Protein AF-A0A7J6U771-F1 (afdb_monomer_lite)

Structure (mmCIF, N/CA/C/O backbone):
data_AF-A0A7J6U771-F1
#
_entry.id   AF-A0A7J6U771-F1
#
loop_
_atom_site.group_PDB
_atom_site.id
_atom_site.type_symbol
_atom_site.label_atom_id
_atom_site.label_alt_id
_atom_site.label_comp_id
_atom_site.label_asym_id
_atom_site.label_entity_id
_atom_site.label_seq_id
_atom_site.pdbx_PDB_ins_code
_atom_site.Cartn_x
_atom_site.Cartn_y
_atom_site.Cartn_z
_atom_site.occupancy
_atom_site.B_iso_or_equiv
_atom_site.auth_seq_id
_atom_site.auth_comp_id
_atom_site.auth_asym_id
_atom_site.auth_atom_id
_atom_site.pdbx_PDB_model_num
ATOM 1 N N . MET A 1 1 ? 4.564 10.913 -24.031 1.00 47.53 1 MET A N 1
ATOM 2 C CA . MET A 1 1 ? 4.538 11.049 -25.507 1.00 47.53 1 MET A CA 1
ATOM 3 C C . MET A 1 1 ? 5.646 11.967 -26.027 1.00 47.53 1 MET A C 1
ATOM 5 O O . MET A 1 1 ? 6.491 11.466 -26.749 1.00 47.53 1 MET A O 1
ATOM 9 N N . LEU A 1 2 ? 5.704 13.256 -25.652 1.00 47.81 2 LEU A N 1
ATOM 10 C CA . LEU A 1 2 ? 6.760 14.177 -26.121 1.00 47.81 2 LEU A CA 1
ATOM 11 C C . LEU A 1 2 ? 8.182 13.681 -25.788 1.00 47.81 2 LEU A C 1
ATOM 13 O O . LEU A 1 2 ? 9.035 13.661 -26.665 1.00 47.81 2 LEU A O 1
ATOM 17 N N . ALA A 1 3 ? 8.406 13.203 -24.558 1.00 48.59 3 ALA A N 1
ATOM 18 C CA . ALA A 1 3 ? 9.681 12.612 -24.143 1.00 48.59 3 ALA A CA 1
ATOM 19 C C . ALA A 1 3 ? 10.084 11.409 -25.014 1.00 48.59 3 ALA A C 1
ATOM 21 O O . ALA A 1 3 ? 11.188 11.381 -25.531 1.00 48.59 3 ALA A O 1
ATOM 22 N N . SER A 1 4 ? 9.160 10.480 -25.278 1.00 54.22 4 SER A N 1
ATOM 23 C CA . SER A 1 4 ? 9.414 9.299 -26.117 1.00 54.22 4 SER A CA 1
ATOM 24 C C . SER A 1 4 ? 9.714 9.652 -27.579 1.00 54.22 4 SER A C 1
ATOM 26 O O . SER A 1 4 ? 10.495 8.973 -28.235 1.00 54.22 4 SER A O 1
ATOM 28 N N . VAL A 1 5 ? 9.108 10.724 -28.106 1.00 68.00 5 VAL A N 1
ATOM 29 C CA . VAL A 1 5 ? 9.423 11.234 -29.450 1.00 68.00 5 VAL A CA 1
ATOM 30 C C . VAL A 1 5 ? 10.810 11.872 -29.471 1.00 68.00 5 VAL A C 1
ATOM 32 O O . VAL A 1 5 ? 11.568 11.634 -30.406 1.00 68.00 5 VAL A O 1
ATOM 35 N N . LEU A 1 6 ? 11.164 12.649 -28.444 1.00 67.50 6 LEU A N 1
ATOM 36 C CA . LEU A 1 6 ? 12.495 13.244 -28.316 1.00 67.50 6 LEU A CA 1
ATOM 37 C C . LEU A 1 6 ? 13.580 12.177 -28.138 1.00 67.50 6 LEU A C 1
ATOM 39 O O . LEU A 1 6 ? 14.604 12.265 -28.806 1.00 67.50 6 LEU A O 1
ATOM 43 N N . GLU A 1 7 ? 13.334 11.149 -27.324 1.00 66.81 7 GLU A N 1
ATOM 44 C CA . GLU A 1 7 ? 14.207 9.978 -27.187 1.00 66.81 7 GLU A CA 1
ATOM 45 C C . GLU A 1 7 ? 14.376 9.258 -28.521 1.00 66.81 7 GLU A C 1
ATOM 47 O O . GLU A 1 7 ? 15.504 9.020 -28.931 1.00 66.81 7 GLU A O 1
ATOM 52 N N . MET A 1 8 ? 13.287 8.980 -29.243 1.00 74.31 8 MET A N 1
ATOM 53 C CA . MET A 1 8 ? 13.356 8.342 -30.560 1.00 74.31 8 MET A CA 1
ATOM 54 C C . MET A 1 8 ? 14.174 9.179 -31.554 1.00 74.31 8 MET A C 1
ATOM 56 O O . MET A 1 8 ? 15.039 8.645 -32.244 1.00 74.31 8 MET A O 1
ATOM 60 N N . VAL A 1 9 ? 13.926 10.490 -31.637 1.00 74.06 9 VAL A N 1
ATOM 61 C CA . VAL A 1 9 ? 14.659 11.392 -32.542 1.00 74.06 9 VAL A CA 1
ATOM 62 C C . VAL A 1 9 ? 16.138 11.459 -32.166 1.00 74.06 9 VAL A C 1
ATOM 64 O O . VAL A 1 9 ? 17.001 11.397 -33.042 1.00 74.06 9 VAL A O 1
ATOM 67 N N . PHE A 1 10 ? 16.434 11.565 -30.874 1.00 77.81 10 PHE A N 1
ATOM 68 C CA . PHE A 1 10 ? 17.795 11.613 -30.363 1.00 77.81 10 PHE A CA 1
ATOM 69 C C . PHE A 1 10 ? 18.539 10.294 -30.592 1.00 77.81 10 PHE A C 1
ATOM 71 O O . PHE A 1 10 ? 19.677 10.307 -31.048 1.00 77.81 10 PHE A O 1
ATOM 78 N N . ASP A 1 11 ? 17.895 9.160 -30.346 1.00 73.62 11 ASP A N 1
ATOM 79 C CA . ASP A 1 11 ? 18.466 7.827 -30.522 1.00 73.62 11 ASP A CA 1
ATOM 80 C C . ASP A 1 11 ? 18.724 7.510 -32.008 1.00 73.62 11 ASP A C 1
ATOM 82 O O . ASP A 1 11 ? 19.785 6.996 -32.380 1.00 73.62 11 ASP A O 1
ATOM 86 N N . VAL A 1 12 ? 17.815 7.925 -32.897 1.00 76.12 12 VAL A N 1
ATOM 87 C CA . VAL A 1 12 ? 18.038 7.895 -34.352 1.00 76.12 12 VAL A CA 1
ATOM 88 C C . VAL A 1 12 ? 19.215 8.795 -34.741 1.00 76.12 12 VAL A C 1
ATOM 90 O O . VAL A 1 12 ? 20.077 8.374 -35.513 1.00 76.12 12 VAL A O 1
ATOM 93 N N . TRP A 1 13 ? 19.306 10.008 -34.190 1.00 80.75 13 TRP A N 1
ATOM 94 C CA . TRP A 1 13 ? 20.427 10.916 -34.448 1.00 80.75 13 TRP A CA 1
ATOM 95 C C . TRP A 1 13 ? 21.768 10.352 -33.952 1.00 80.75 13 TRP A C 1
ATOM 97 O O . TRP A 1 13 ? 22.744 10.356 -34.703 1.00 80.75 13 TRP A O 1
ATOM 107 N N . MET A 1 14 ? 21.813 9.801 -32.737 1.00 79.06 14 MET A N 1
ATOM 108 C CA . MET A 1 14 ? 22.986 9.138 -32.158 1.00 79.06 14 MET A CA 1
ATOM 109 C C . MET A 1 14 ? 23.446 7.974 -33.032 1.00 79.06 14 MET A C 1
ATOM 111 O O . MET A 1 14 ? 24.633 7.864 -33.357 1.00 79.06 14 MET A O 1
ATOM 115 N N . THR A 1 15 ? 22.501 7.145 -33.478 1.00 74.62 15 THR A N 1
ATOM 116 C CA . THR A 1 15 ? 22.772 6.032 -34.391 1.00 74.62 15 THR A CA 1
ATOM 117 C C . THR A 1 15 ? 23.368 6.539 -35.707 1.00 74.62 15 THR A C 1
ATOM 119 O O . THR A 1 15 ? 24.408 6.051 -36.138 1.00 74.62 15 THR A O 1
ATOM 122 N N . LEU A 1 16 ? 22.778 7.574 -36.310 1.00 72.75 16 LEU A N 1
ATOM 123 C CA . LEU A 1 16 ? 23.188 8.089 -37.621 1.00 72.75 16 LEU A CA 1
ATOM 124 C C . LEU A 1 16 ? 24.474 8.926 -37.617 1.00 72.75 16 LEU A C 1
ATOM 126 O O . LEU A 1 16 ? 25.124 9.036 -38.656 1.00 72.75 16 LEU A O 1
ATOM 130 N N . LYS A 1 17 ? 24.812 9.599 -36.512 1.00 76.00 17 LYS A N 1
ATOM 131 C CA . LYS A 1 17 ? 25.887 10.613 -36.492 1.00 76.00 17 LYS A CA 1
ATOM 132 C C . LYS A 1 17 ? 27.037 10.297 -35.549 1.00 76.00 17 LYS A C 1
ATOM 134 O O . LYS A 1 17 ? 28.166 10.710 -35.817 1.00 76.00 17 LYS A O 1
ATOM 139 N N . VAL A 1 18 ? 26.779 9.565 -34.470 1.00 81.00 18 VAL A N 1
ATOM 140 C CA . VAL A 1 18 ? 27.759 9.365 -33.397 1.00 81.00 18 VAL A CA 1
ATOM 141 C C . VAL A 1 18 ? 28.309 7.944 -33.416 1.00 81.00 18 VAL A C 1
ATOM 143 O O . VAL A 1 18 ? 29.523 7.758 -33.481 1.00 81.00 18 VAL A O 1
ATOM 146 N N . THR A 1 19 ? 27.442 6.931 -33.436 1.00 84.62 19 THR A N 1
ATOM 147 C CA . THR A 1 19 ? 27.876 5.530 -33.282 1.00 84.62 19 THR A CA 1
ATOM 148 C C . THR A 1 19 ? 28.783 5.036 -34.417 1.00 84.62 19 THR A C 1
ATOM 150 O O . THR A 1 19 ? 29.757 4.336 -34.135 1.00 84.62 19 THR A O 1
ATOM 153 N N . GLY A 1 20 ? 28.537 5.444 -35.669 1.00 84.38 20 GLY A N 1
ATOM 154 C CA . GLY A 1 20 ? 29.403 5.117 -36.810 1.00 84.38 20 GLY A CA 1
ATOM 155 C C . GLY A 1 20 ? 30.788 5.747 -36.722 1.00 84.38 20 GLY A C 1
ATOM 156 O O . GLY A 1 20 ? 31.794 5.073 -36.951 1.00 84.38 20 GLY A O 1
ATOM 157 N N . SER A 1 21 ? 30.855 7.002 -36.276 1.00 86.12 21 SER A N 1
ATOM 158 C CA . SER A 1 21 ? 32.113 7.714 -36.032 1.00 86.12 21 SER A CA 1
ATOM 159 C C . SER A 1 21 ? 32.934 7.050 -34.923 1.00 86.12 21 SER A C 1
ATOM 161 O O . SER A 1 21 ? 34.141 6.871 -35.076 1.00 86.12 21 SER A O 1
ATOM 163 N N . ILE A 1 22 ? 32.284 6.615 -33.834 1.00 87.75 22 ILE A N 1
ATOM 164 C CA . ILE A 1 22 ? 32.947 5.872 -32.749 1.00 87.75 22 ILE A CA 1
ATOM 165 C C . ILE A 1 22 ? 33.477 4.535 -33.272 1.00 87.75 22 ILE A C 1
ATOM 167 O O . ILE A 1 22 ? 34.628 4.188 -33.007 1.00 87.75 22 ILE A O 1
ATOM 171 N N . PHE A 1 23 ? 32.685 3.792 -34.052 1.00 89.19 23 PHE A N 1
ATOM 172 C CA . PHE A 1 23 ? 33.132 2.520 -34.621 1.00 89.19 23 PHE A CA 1
ATOM 173 C C . PHE A 1 23 ? 34.325 2.694 -35.576 1.00 89.19 23 PHE A C 1
ATOM 175 O O . PHE A 1 23 ? 35.266 1.895 -35.544 1.00 89.19 23 PHE A O 1
ATOM 182 N N . ALA A 1 24 ? 34.332 3.751 -36.394 1.00 87.38 24 ALA A N 1
ATOM 183 C CA . ALA A 1 24 ? 35.471 4.099 -37.242 1.00 87.38 24 ALA A CA 1
ATOM 184 C C . ALA A 1 24 ? 36.721 4.424 -36.405 1.00 87.38 24 ALA A C 1
ATOM 186 O O . ALA A 1 24 ? 37.797 3.884 -36.663 1.00 87.38 24 ALA A O 1
ATOM 187 N N . TRP A 1 25 ? 36.559 5.228 -35.352 1.00 90.62 25 TRP A N 1
ATOM 188 C CA . TRP A 1 25 ? 37.626 5.592 -34.417 1.00 90.62 25 TRP A CA 1
ATOM 189 C C . TRP A 1 25 ? 38.214 4.387 -33.669 1.00 90.62 25 TRP A C 1
ATOM 191 O O . TRP A 1 25 ? 39.421 4.335 -33.449 1.00 90.62 25 TRP A O 1
ATOM 201 N N . THR A 1 26 ? 37.428 3.349 -33.353 1.00 91.50 26 THR A N 1
ATOM 202 C CA . THR A 1 26 ? 38.000 2.130 -32.739 1.00 91.50 26 THR A CA 1
ATOM 203 C C . THR A 1 26 ? 39.090 1.485 -33.606 1.00 91.50 26 THR A C 1
ATOM 205 O O . THR A 1 26 ? 40.045 0.921 -33.072 1.00 91.50 26 THR A O 1
ATOM 208 N N . GLY A 1 27 ? 38.999 1.621 -34.935 1.00 86.00 27 GLY A N 1
ATOM 209 C CA . GLY A 1 27 ? 40.005 1.132 -35.881 1.00 86.00 27 GLY A CA 1
ATOM 210 C C . GLY A 1 27 ? 41.305 1.944 -35.902 1.00 86.00 27 GLY A C 1
ATOM 211 O O . GLY A 1 27 ? 42.269 1.506 -36.519 1.00 86.00 27 GLY A O 1
ATOM 212 N N . THR A 1 28 ? 41.360 3.107 -35.240 1.00 88.06 28 THR A N 1
ATOM 213 C CA . THR A 1 28 ? 42.609 3.870 -35.062 1.00 88.06 28 THR A CA 1
ATOM 214 C C . THR A 1 28 ? 43.352 3.496 -33.780 1.00 88.06 28 THR A C 1
ATOM 216 O O . THR A 1 28 ? 44.523 3.829 -33.639 1.00 88.06 28 THR A O 1
ATOM 219 N N . ILE A 1 29 ? 42.678 2.829 -32.835 1.00 88.75 29 ILE A N 1
ATOM 220 C CA . ILE A 1 29 ? 43.238 2.440 -31.527 1.00 88.75 29 ILE A CA 1
ATOM 221 C C . ILE A 1 29 ? 43.629 0.968 -31.505 1.00 88.75 29 ILE A C 1
ATOM 223 O O . ILE A 1 29 ? 44.651 0.599 -30.930 1.00 88.75 29 ILE A O 1
ATOM 227 N N . VAL A 1 30 ? 42.818 0.126 -32.136 1.00 90.06 30 VAL A N 1
ATOM 228 C CA . VAL A 1 30 ? 43.091 -1.299 -32.321 1.00 90.06 30 VAL A CA 1
ATOM 229 C C . VAL A 1 30 ? 43.279 -1.569 -33.808 1.00 90.06 30 VAL A C 1
ATOM 231 O O . VAL A 1 30 ? 42.817 -0.785 -34.632 1.00 90.06 30 VAL A O 1
ATOM 234 N N . SER A 1 31 ? 43.933 -2.680 -34.165 1.00 89.19 31 SER A N 1
ATOM 235 C CA . SER A 1 31 ? 44.110 -3.055 -35.575 1.00 89.19 31 SER A CA 1
ATOM 236 C C . SER A 1 31 ? 42.776 -2.973 -36.341 1.00 89.19 31 SER A C 1
ATOM 238 O O . SER A 1 31 ? 41.794 -3.571 -35.881 1.00 89.19 31 SER A O 1
ATOM 240 N N . PRO A 1 32 ? 42.723 -2.296 -37.509 1.00 84.69 32 PRO A N 1
ATOM 241 C CA . PRO A 1 32 ? 41.524 -2.214 -38.343 1.00 84.69 32 PRO A CA 1
ATOM 242 C C . PRO A 1 32 ? 40.924 -3.580 -38.699 1.00 84.69 32 PRO A C 1
ATOM 244 O O . PRO A 1 32 ? 39.714 -3.682 -38.896 1.00 84.69 32 PRO A O 1
ATOM 247 N N . GLU A 1 33 ? 41.754 -4.624 -38.741 1.00 87.44 33 GLU A N 1
ATOM 248 C CA . GLU A 1 33 ? 41.370 -6.007 -39.049 1.00 87.44 33 GLU A CA 1
ATOM 249 C C . GLU A 1 33 ? 40.743 -6.741 -37.850 1.00 87.44 33 GLU A C 1
ATOM 251 O O . GLU A 1 33 ? 40.020 -7.720 -38.026 1.00 87.44 33 GLU A O 1
ATOM 256 N N . ASN A 1 34 ? 40.973 -6.277 -36.616 1.00 90.94 34 ASN A N 1
ATOM 257 C CA . ASN A 1 34 ? 40.498 -6.950 -35.406 1.00 90.94 34 ASN A CA 1
ATOM 258 C C . ASN A 1 34 ? 39.053 -6.551 -35.065 1.00 90.94 34 ASN A C 1
ATOM 260 O O . ASN A 1 34 ? 38.802 -5.735 -34.175 1.00 90.94 34 ASN A O 1
ATOM 264 N N . GLU A 1 35 ? 38.093 -7.153 -35.771 1.00 92.62 35 GLU A N 1
ATOM 265 C CA . GLU A 1 35 ? 36.656 -6.923 -35.567 1.00 92.62 35 GLU A CA 1
ATOM 266 C C . GLU A 1 35 ? 36.218 -7.126 -34.110 1.00 92.62 35 GLU A C 1
ATOM 268 O O . GLU A 1 35 ? 35.447 -6.323 -33.581 1.00 92.62 35 GLU A O 1
ATOM 273 N N . TYR A 1 36 ? 36.717 -8.175 -33.452 1.00 94.00 36 TYR A N 1
ATOM 274 C CA . TYR A 1 36 ? 36.312 -8.545 -32.096 1.00 94.00 36 TYR A CA 1
ATOM 275 C C . TYR A 1 36 ? 36.585 -7.416 -31.101 1.00 94.00 36 TYR A C 1
ATOM 277 O O . TYR A 1 36 ? 35.671 -6.951 -30.422 1.00 94.00 36 TYR A O 1
ATOM 285 N N . MET A 1 37 ? 37.830 -6.935 -31.046 1.00 92.44 37 MET A N 1
ATOM 286 C CA . MET A 1 37 ? 38.219 -5.884 -30.101 1.00 92.44 37 MET A CA 1
ATOM 287 C C . MET A 1 37 ? 37.587 -4.537 -30.445 1.00 92.44 37 MET A C 1
ATOM 289 O O . MET A 1 37 ? 37.142 -3.829 -29.544 1.00 92.44 37 MET A O 1
ATOM 293 N N . ARG A 1 38 ? 37.481 -4.206 -31.739 1.00 92.81 38 ARG A N 1
ATOM 294 C CA . ARG A 1 38 ? 36.775 -3.000 -32.194 1.00 92.81 38 ARG A CA 1
ATOM 295 C C . ARG A 1 38 ? 35.324 -2.995 -31.717 1.00 92.81 38 ARG A C 1
ATOM 297 O O . ARG A 1 38 ? 34.860 -2.001 -31.169 1.00 92.81 38 ARG A O 1
ATOM 304 N N . THR A 1 39 ? 34.640 -4.127 -31.862 1.00 92.56 39 THR A N 1
ATOM 305 C CA . THR A 1 39 ? 33.236 -4.287 -31.470 1.00 92.56 39 THR A CA 1
ATOM 306 C C . THR A 1 39 ? 33.047 -4.231 -29.955 1.00 92.56 39 THR A C 1
ATOM 308 O O . THR A 1 39 ? 32.133 -3.558 -29.492 1.00 92.56 39 THR A O 1
ATOM 311 N N . ILE A 1 40 ? 33.918 -4.876 -29.172 1.00 94.19 40 ILE A N 1
ATOM 312 C CA . ILE A 1 40 ? 33.865 -4.826 -27.700 1.00 94.19 40 ILE A CA 1
ATOM 313 C C . ILE A 1 40 ? 34.034 -3.387 -27.199 1.00 94.19 40 ILE A C 1
ATOM 315 O O . ILE A 1 40 ? 33.214 -2.914 -26.415 1.00 94.19 40 ILE A O 1
ATOM 319 N N . ILE A 1 41 ? 35.066 -2.677 -27.669 1.00 93.06 41 ILE A N 1
ATOM 320 C CA . ILE A 1 41 ? 35.315 -1.283 -27.272 1.00 93.06 41 ILE A CA 1
ATOM 321 C C . ILE A 1 41 ? 34.143 -0.396 -27.691 1.00 93.06 41 ILE A C 1
ATOM 323 O O . ILE A 1 41 ? 33.704 0.451 -26.917 1.00 93.06 41 ILE A O 1
ATOM 327 N N . TRP A 1 42 ? 33.613 -0.608 -28.896 1.00 91.94 42 TRP A N 1
ATOM 328 C CA . TRP A 1 42 ? 32.457 0.126 -29.393 1.00 91.94 42 TRP A CA 1
ATOM 329 C C . TRP A 1 42 ? 31.208 -0.084 -28.526 1.00 91.94 42 TRP A C 1
ATOM 331 O O . TRP A 1 42 ? 30.564 0.901 -28.174 1.00 91.94 42 TRP A O 1
ATOM 341 N N . PHE A 1 43 ? 30.905 -1.320 -28.112 1.00 91.44 43 PHE A N 1
ATOM 342 C CA . PHE A 1 43 ? 29.794 -1.598 -27.194 1.00 91.44 43 PHE A CA 1
ATOM 343 C C . PHE A 1 43 ? 29.993 -0.956 -25.823 1.00 91.44 43 PHE A C 1
ATOM 345 O O . PHE A 1 43 ? 29.067 -0.325 -25.324 1.00 91.44 43 PHE A O 1
ATOM 352 N N . ILE A 1 44 ? 31.185 -1.077 -25.230 1.00 91.38 44 ILE A N 1
ATOM 353 C CA . ILE A 1 44 ? 31.473 -0.503 -23.906 1.00 91.38 44 ILE A CA 1
ATOM 354 C C . ILE A 1 44 ? 31.342 1.023 -23.946 1.00 91.38 44 ILE A C 1
ATOM 356 O O . ILE A 1 44 ? 30.669 1.607 -23.105 1.00 91.38 44 ILE A O 1
ATOM 360 N N . LEU A 1 45 ? 31.927 1.685 -24.947 1.00 90.62 45 LEU A N 1
ATOM 361 C CA . LEU A 1 45 ? 31.807 3.139 -25.086 1.00 90.62 45 LEU A CA 1
ATOM 362 C C . LEU A 1 45 ? 30.373 3.573 -25.382 1.00 90.62 45 LEU A C 1
ATOM 364 O O . LEU A 1 45 ? 29.926 4.585 -24.849 1.00 90.62 45 LEU A O 1
ATOM 368 N N . GLY A 1 46 ? 29.653 2.810 -26.205 1.00 87.50 46 GLY A N 1
ATOM 369 C CA . GLY A 1 46 ? 28.231 3.029 -26.449 1.00 87.50 46 GLY A CA 1
ATOM 370 C C . GLY A 1 46 ? 27.407 2.949 -25.162 1.00 87.50 46 GLY A C 1
ATOM 371 O O . GLY A 1 46 ? 26.608 3.850 -24.918 1.00 87.50 46 GLY A O 1
ATOM 372 N N . SER A 1 47 ? 27.651 1.929 -24.328 1.00 89.00 47 SER A N 1
ATOM 373 C CA . SER A 1 47 ? 27.013 1.742 -23.014 1.00 89.00 47 SER A CA 1
ATOM 374 C C . SER A 1 47 ? 27.279 2.936 -22.101 1.00 89.00 47 SER A C 1
ATOM 376 O O . SER A 1 47 ? 26.343 3.597 -21.669 1.00 89.00 47 SER A O 1
ATOM 378 N N . LEU A 1 48 ? 28.551 3.316 -21.930 1.00 90.06 48 LEU A N 1
ATOM 379 C CA . LEU A 1 48 ? 28.946 4.438 -21.074 1.00 90.06 48 LEU A CA 1
ATOM 380 C C . LEU A 1 48 ? 28.336 5.775 -21.520 1.00 90.06 48 LEU A C 1
ATOM 382 O O . LEU A 1 48 ? 27.920 6.577 -20.687 1.00 90.06 48 LEU A O 1
ATOM 386 N N . ILE A 1 49 ? 28.273 6.035 -22.830 1.00 87.25 49 ILE A N 1
ATOM 387 C CA . ILE A 1 49 ? 27.613 7.238 -23.358 1.00 87.25 49 ILE A CA 1
ATOM 388 C C . ILE A 1 49 ? 26.106 7.183 -23.086 1.00 87.25 49 ILE A C 1
ATOM 390 O O . ILE A 1 49 ? 25.526 8.191 -22.684 1.00 87.25 49 ILE A O 1
ATOM 394 N N . GLY A 1 50 ? 25.482 6.019 -23.288 1.00 83.81 50 GLY A N 1
ATOM 395 C CA . GLY A 1 50 ? 24.077 5.789 -22.963 1.00 83.81 50 GLY A CA 1
ATOM 396 C C . GLY A 1 50 ? 23.779 6.053 -21.487 1.00 83.81 50 GLY A C 1
ATOM 397 O O . GLY A 1 50 ? 22.846 6.792 -21.177 1.00 83.81 50 GLY A O 1
ATOM 398 N N . ASP A 1 51 ? 24.622 5.549 -20.588 1.00 87.50 51 ASP A N 1
ATOM 399 C CA . ASP A 1 51 ? 24.491 5.735 -19.144 1.00 87.50 51 ASP A CA 1
ATOM 400 C C . ASP A 1 51 ? 24.603 7.203 -18.739 1.00 87.50 51 ASP A C 1
ATOM 402 O O . ASP A 1 51 ? 23.777 7.688 -17.970 1.00 87.50 51 ASP A O 1
ATOM 406 N N . VAL A 1 52 ? 25.559 7.957 -19.293 1.00 87.00 52 VAL A N 1
ATOM 407 C CA . VAL A 1 52 ? 25.689 9.402 -19.017 1.00 87.00 52 VAL A CA 1
ATOM 408 C C . VAL A 1 52 ? 24.389 10.155 -19.325 1.00 87.00 52 VAL A C 1
ATOM 410 O O . VAL A 1 52 ? 24.047 11.113 -18.630 1.00 87.00 52 VAL A O 1
ATOM 413 N N . ILE A 1 53 ? 23.646 9.712 -20.338 1.00 83.06 53 ILE A N 1
ATOM 414 C CA . ILE A 1 53 ? 22.379 10.319 -20.759 1.00 83.06 53 ILE A CA 1
ATOM 415 C C . ILE A 1 53 ? 21.207 9.801 -19.915 1.00 83.06 53 ILE A C 1
ATOM 417 O O . ILE A 1 53 ? 20.313 10.572 -19.561 1.00 83.06 53 ILE A O 1
ATOM 421 N N . ALA A 1 54 ? 21.211 8.514 -19.565 1.00 83.25 54 ALA A N 1
ATOM 422 C CA . ALA A 1 54 ? 20.145 7.876 -18.801 1.00 83.25 54 ALA A CA 1
ATOM 423 C C . ALA A 1 54 ? 20.192 8.218 -17.303 1.00 83.25 54 ALA A C 1
ATOM 425 O O . ALA A 1 54 ? 19.139 8.323 -16.672 1.00 83.25 54 ALA A O 1
ATOM 426 N N . ILE A 1 55 ? 21.381 8.433 -16.727 1.00 90.44 55 ILE A N 1
ATOM 427 C CA . ILE A 1 55 ? 21.580 8.697 -15.293 1.00 90.44 55 ILE A CA 1
ATOM 428 C C . ILE A 1 55 ? 20.737 9.880 -14.798 1.00 90.44 55 ILE A C 1
ATOM 430 O O . ILE A 1 55 ? 20.034 9.693 -13.805 1.00 90.44 55 ILE A O 1
ATOM 434 N N . PRO A 1 56 ? 20.725 11.065 -15.444 1.00 90.50 56 PRO A N 1
ATOM 435 C CA . PRO A 1 56 ? 19.875 12.173 -15.010 1.00 90.50 56 PRO A CA 1
ATOM 436 C C . PRO A 1 56 ? 18.383 11.822 -14.992 1.00 90.50 56 PRO A C 1
ATOM 438 O O . PRO A 1 56 ? 17.682 12.174 -14.046 1.00 90.50 56 PRO A O 1
ATOM 441 N N . ILE A 1 57 ? 17.901 11.094 -16.005 1.00 86.75 57 ILE A N 1
ATOM 442 C CA . ILE A 1 57 ? 16.493 10.683 -16.117 1.00 86.75 57 ILE A CA 1
ATOM 443 C C . ILE A 1 57 ? 16.158 9.658 -15.029 1.00 86.75 57 ILE A C 1
ATOM 445 O O . ILE A 1 57 ? 15.143 9.789 -14.346 1.00 86.75 57 ILE A O 1
ATOM 449 N N . SER A 1 58 ? 17.031 8.670 -14.821 1.00 88.25 58 SER A N 1
ATOM 450 C CA . SER A 1 58 ? 16.872 7.661 -13.774 1.00 88.25 58 SER A CA 1
ATOM 451 C C . SER A 1 58 ? 16.920 8.286 -12.382 1.00 88.25 58 SER A C 1
ATOM 453 O O . SER A 1 58 ? 16.090 7.952 -11.543 1.00 88.25 58 SER A O 1
ATOM 455 N N . ALA A 1 59 ? 17.846 9.214 -12.134 1.00 91.88 59 ALA A N 1
ATOM 456 C CA . ALA A 1 59 ? 17.949 9.925 -10.866 1.00 91.88 59 ALA A CA 1
ATOM 457 C C . ALA A 1 59 ? 16.713 10.797 -10.615 1.00 91.88 59 ALA A C 1
ATOM 459 O O . ALA A 1 59 ? 16.196 10.807 -9.502 1.00 91.88 59 ALA A O 1
ATOM 460 N N . TYR A 1 60 ? 16.195 11.477 -11.642 1.00 91.31 60 TYR A N 1
ATOM 461 C CA . TYR A 1 60 ? 14.951 12.238 -11.534 1.00 91.31 60 TYR A CA 1
ATOM 462 C C . TYR A 1 60 ? 13.759 11.326 -11.231 1.00 91.31 60 TYR A C 1
ATOM 464 O O . TYR A 1 60 ? 12.983 11.598 -10.317 1.00 91.31 60 TYR A O 1
ATOM 472 N N . ARG A 1 61 ? 13.628 10.201 -11.942 1.00 89.00 61 ARG A N 1
ATOM 473 C CA . ARG A 1 61 ? 12.576 9.223 -11.660 1.00 89.00 61 ARG A CA 1
ATOM 474 C C . ARG A 1 61 ? 12.658 8.738 -10.209 1.00 89.00 61 ARG A C 1
ATOM 476 O O . ARG A 1 61 ? 11.675 8.863 -9.495 1.00 89.00 61 ARG A O 1
ATOM 483 N N . THR A 1 62 ? 13.816 8.267 -9.752 1.00 90.44 62 THR A N 1
ATOM 484 C CA . THR A 1 62 ? 13.984 7.688 -8.408 1.00 90.44 62 THR A CA 1
ATOM 485 C C . THR A 1 62 ? 13.885 8.725 -7.284 1.00 90.44 62 THR A C 1
ATOM 487 O O . THR A 1 62 ? 13.136 8.532 -6.332 1.00 90.44 62 THR A O 1
ATOM 490 N N . PHE A 1 63 ? 14.610 9.840 -7.372 1.00 94.44 63 PHE A N 1
ATOM 491 C CA . PHE A 1 63 ? 14.738 10.794 -6.262 1.00 94.44 63 PHE A CA 1
ATOM 492 C C . PHE A 1 63 ? 13.767 11.976 -6.329 1.00 94.44 63 PHE A C 1
ATOM 494 O O . PHE A 1 63 ? 13.701 12.746 -5.374 1.00 94.44 63 PHE A O 1
ATOM 501 N N . VAL A 1 64 ? 13.010 12.134 -7.421 1.00 91.38 64 VAL A N 1
ATOM 502 C CA . VAL A 1 64 ? 11.971 13.171 -7.536 1.00 91.38 64 VAL A CA 1
ATOM 503 C C . VAL A 1 64 ? 10.591 12.548 -7.671 1.00 91.38 64 VAL A C 1
ATOM 505 O O . VAL A 1 64 ? 9.738 12.825 -6.837 1.00 91.38 64 VAL A O 1
ATOM 508 N N . ILE A 1 65 ? 10.353 11.706 -8.682 1.00 89.31 65 ILE A N 1
ATOM 509 C CA . ILE A 1 65 ? 9.014 11.140 -8.922 1.00 89.31 65 ILE A CA 1
ATOM 510 C C . ILE A 1 65 ? 8.669 10.117 -7.832 1.00 89.31 65 ILE A C 1
ATOM 512 O O . ILE A 1 65 ? 7.757 10.348 -7.044 1.00 89.31 65 ILE A O 1
ATOM 516 N N . GLU A 1 66 ? 9.429 9.026 -7.732 1.00 89.19 66 GLU A N 1
ATOM 517 C CA . GLU A 1 66 ? 9.167 7.943 -6.772 1.00 89.19 66 GLU A CA 1
ATOM 518 C C . GLU A 1 66 ? 9.277 8.441 -5.320 1.00 89.19 66 GLU A C 1
ATOM 520 O O . GLU A 1 66 ? 8.482 8.059 -4.466 1.00 89.19 66 GLU A O 1
ATOM 525 N N . GLN A 1 67 ? 10.221 9.346 -5.034 1.00 90.94 67 GLN A N 1
ATOM 526 C CA . GLN A 1 67 ? 10.355 9.966 -3.711 1.00 90.94 67 GLN A CA 1
ATOM 527 C C . GLN A 1 67 ? 9.128 10.805 -3.332 1.00 90.94 67 GLN A C 1
ATOM 529 O O . GLN A 1 67 ? 8.662 10.717 -2.198 1.00 90.94 67 GLN A O 1
ATOM 534 N N . ARG A 1 68 ? 8.588 11.603 -4.265 1.00 90.19 68 ARG A N 1
ATOM 535 C CA . ARG A 1 68 ? 7.392 12.428 -4.030 1.00 90.19 68 ARG A CA 1
ATOM 536 C C . ARG A 1 68 ? 6.161 11.584 -3.713 1.00 90.19 68 ARG A C 1
ATOM 538 O O . ARG A 1 68 ? 5.304 12.035 -2.963 1.00 90.19 68 ARG A O 1
ATOM 545 N N . HIS A 1 69 ? 6.081 10.389 -4.287 1.00 86.88 69 HIS A N 1
ATOM 546 C CA . HIS A 1 69 ? 4.979 9.453 -4.077 1.00 86.88 69 HIS A CA 1
ATOM 547 C C . HIS A 1 69 ? 5.259 8.423 -2.965 1.00 86.88 69 HIS A C 1
ATOM 549 O O . HIS A 1 69 ? 4.471 7.505 -2.780 1.00 86.88 69 HIS A O 1
ATOM 555 N N . GLY A 1 70 ? 6.358 8.565 -2.210 1.00 87.94 70 GLY A N 1
ATOM 556 C CA . GLY A 1 70 ? 6.676 7.697 -1.068 1.00 87.94 70 GLY A CA 1
ATOM 557 C C . GLY A 1 70 ? 7.189 6.293 -1.424 1.00 87.94 70 GLY A C 1
ATOM 558 O O . GLY A 1 70 ? 7.383 5.475 -0.524 1.00 87.94 70 GLY A O 1
ATOM 559 N N . PHE A 1 71 ? 7.449 6.013 -2.705 1.00 89.62 71 PHE A N 1
ATOM 560 C CA . PHE A 1 71 ? 7.911 4.708 -3.187 1.00 89.62 71 PHE A CA 1
ATOM 561 C C . PHE A 1 71 ? 9.408 4.489 -3.007 1.00 89.62 71 PHE A C 1
ATOM 563 O O . PHE A 1 71 ? 9.841 3.368 -2.734 1.00 89.62 71 PHE A O 1
ATOM 570 N N . ASN A 1 72 ? 10.218 5.539 -3.170 1.00 92.69 72 ASN A N 1
ATOM 571 C CA . ASN A 1 72 ? 11.669 5.397 -3.120 1.00 92.69 72 ASN A CA 1
ATOM 572 C C . ASN A 1 72 ? 12.165 5.112 -1.695 1.00 92.69 72 ASN A C 1
ATOM 574 O O . ASN A 1 72 ? 11.934 5.887 -0.767 1.00 92.69 72 ASN A O 1
ATOM 578 N N . ARG A 1 73 ? 12.932 4.028 -1.553 1.00 91.75 73 ARG A N 1
ATOM 579 C CA . ARG A 1 73 ? 13.673 3.685 -0.327 1.00 91.75 73 ARG A CA 1
ATOM 580 C C . ARG A 1 73 ? 15.188 3.647 -0.553 1.00 91.75 73 ARG A C 1
ATOM 582 O O . ARG A 1 73 ? 15.954 3.450 0.390 1.00 91.75 73 ARG A O 1
ATOM 589 N N . MET A 1 74 ? 15.643 3.872 -1.789 1.00 91.81 74 MET A N 1
ATOM 590 C CA . MET A 1 74 ? 17.064 3.880 -2.120 1.00 91.81 74 MET A CA 1
ATOM 591 C C . MET A 1 74 ? 17.754 5.132 -1.585 1.00 91.81 74 MET A C 1
ATOM 593 O O . MET A 1 74 ? 17.289 6.258 -1.761 1.00 91.81 74 MET A O 1
ATOM 597 N N . THR A 1 75 ? 18.949 4.940 -1.027 1.00 94.56 75 THR A N 1
ATOM 598 C CA . THR A 1 75 ? 19.902 6.031 -0.791 1.00 94.56 75 THR A CA 1
ATOM 599 C C . THR A 1 75 ? 20.718 6.308 -2.053 1.00 94.56 75 THR A C 1
ATOM 601 O O . THR A 1 75 ? 20.948 5.408 -2.863 1.00 94.56 75 THR A O 1
ATOM 604 N N . VAL A 1 76 ? 21.253 7.526 -2.192 1.00 94.31 76 VAL A N 1
ATOM 605 C CA . VAL A 1 76 ? 22.148 7.891 -3.311 1.00 94.31 76 VAL A CA 1
ATOM 606 C C . VAL A 1 76 ? 23.347 6.939 -3.410 1.00 94.31 76 VAL A C 1
ATOM 608 O O . VAL A 1 76 ? 23.722 6.513 -4.500 1.00 94.31 76 VAL A O 1
ATOM 611 N N . LYS A 1 77 ? 23.914 6.528 -2.267 1.00 95.81 77 LYS A N 1
ATOM 612 C CA . LYS A 1 77 ? 25.015 5.555 -2.223 1.00 95.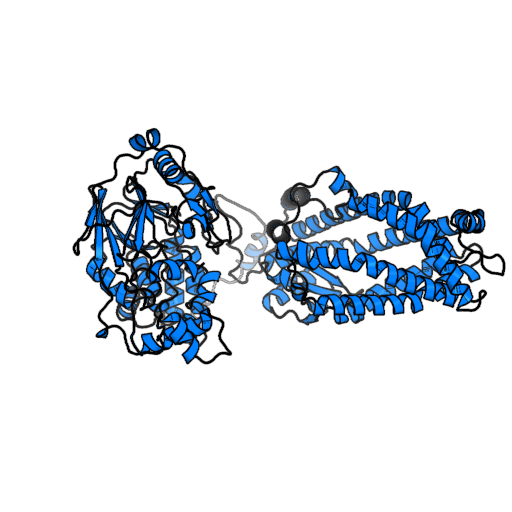81 77 LYS A CA 1
ATOM 613 C C . LYS A 1 77 ? 24.603 4.205 -2.808 1.00 95.81 77 LYS A C 1
ATOM 615 O O . LYS A 1 77 ? 25.357 3.631 -3.594 1.00 95.81 77 LYS A O 1
ATOM 620 N N . LEU A 1 78 ? 23.435 3.690 -2.419 1.00 94.00 78 LEU A N 1
ATOM 621 C CA . LEU A 1 78 ? 22.927 2.421 -2.938 1.00 94.00 78 LEU A CA 1
ATOM 622 C C . LEU A 1 78 ? 22.633 2.519 -4.438 1.00 94.00 78 LEU A C 1
ATOM 624 O O . LEU A 1 78 ? 23.035 1.629 -5.177 1.00 94.00 78 LEU A O 1
ATOM 628 N N . PHE A 1 79 ? 22.026 3.619 -4.884 1.00 95.31 79 PHE A N 1
ATOM 629 C CA . PHE A 1 79 ? 21.747 3.887 -6.295 1.00 95.31 79 PHE A CA 1
ATOM 630 C C . PHE A 1 79 ? 23.016 3.855 -7.158 1.00 95.31 79 PHE A C 1
ATOM 632 O O . PHE A 1 79 ? 23.080 3.109 -8.131 1.00 95.31 79 PHE A O 1
ATOM 639 N N . ILE A 1 80 ? 24.066 4.586 -6.764 1.00 95.50 80 ILE A N 1
ATOM 640 C CA . ILE A 1 80 ? 25.350 4.584 -7.489 1.00 95.50 80 ILE A CA 1
ATOM 641 C C . ILE A 1 80 ? 26.002 3.196 -7.447 1.00 95.50 80 ILE A C 1
ATOM 643 O O . ILE A 1 80 ? 26.549 2.733 -8.445 1.00 95.50 80 ILE A O 1
ATOM 647 N N . THR A 1 81 ? 25.937 2.514 -6.300 1.00 95.44 81 THR A N 1
ATOM 648 C CA . THR A 1 81 ? 26.506 1.167 -6.153 1.00 95.44 81 THR A CA 1
ATOM 649 C C . THR A 1 81 ? 25.829 0.173 -7.095 1.00 95.44 81 THR A C 1
ATOM 651 O O . THR A 1 81 ? 26.515 -0.618 -7.741 1.00 95.44 81 THR A O 1
ATOM 654 N N . ASP A 1 82 ? 24.501 0.210 -7.188 1.00 95.06 82 ASP A N 1
ATOM 655 C CA . ASP A 1 82 ? 23.734 -0.658 -8.080 1.00 95.06 82 ASP A CA 1
ATOM 656 C C . ASP A 1 82 ? 24.004 -0.333 -9.553 1.00 95.06 82 ASP A C 1
ATOM 658 O O . ASP A 1 82 ? 24.141 -1.260 -10.353 1.00 95.06 82 ASP A O 1
ATOM 662 N N . LEU A 1 83 ? 24.173 0.946 -9.903 1.00 94.12 83 LEU A N 1
ATOM 663 C CA . LEU A 1 83 ? 24.556 1.364 -11.252 1.00 94.12 83 LEU A CA 1
ATOM 664 C C . LEU A 1 83 ? 25.922 0.795 -11.655 1.00 94.12 83 LEU A C 1
ATOM 666 O O . LEU A 1 83 ? 26.035 0.122 -12.676 1.00 94.12 83 LEU A O 1
ATOM 670 N N . VAL A 1 84 ? 26.943 0.976 -10.811 1.00 95.12 84 VAL A N 1
ATOM 671 C CA . VAL A 1 84 ? 28.298 0.462 -11.076 1.00 95.12 84 VAL A CA 1
ATOM 672 C C . VAL A 1 84 ? 28.307 -1.066 -11.160 1.00 95.12 84 VAL A C 1
ATOM 674 O O . VAL A 1 84 ? 28.932 -1.629 -12.056 1.00 95.12 84 VAL A O 1
ATOM 677 N N . LYS A 1 85 ? 27.602 -1.759 -10.255 1.00 96.12 85 LYS A N 1
ATOM 678 C CA . LYS A 1 85 ? 27.477 -3.225 -10.308 1.00 96.12 85 LYS A CA 1
ATOM 679 C C . LYS A 1 85 ? 26.831 -3.688 -11.610 1.00 96.12 85 LYS A C 1
ATOM 681 O O . LYS A 1 85 ? 27.321 -4.638 -12.216 1.00 96.12 85 LYS A O 1
ATOM 686 N N . SER A 1 86 ? 25.747 -3.032 -12.022 1.00 94.31 86 SER A N 1
ATOM 687 C CA . SER A 1 86 ? 25.017 -3.377 -13.244 1.00 94.31 86 SER A CA 1
ATOM 688 C C . SER A 1 86 ? 25.900 -3.210 -14.475 1.00 94.31 86 SER A C 1
ATOM 690 O O . SER A 1 86 ? 25.965 -4.121 -15.299 1.00 94.31 86 SER A O 1
ATOM 692 N N . GLU A 1 87 ? 26.656 -2.114 -14.547 1.00 94.56 87 GLU A N 1
ATOM 693 C CA . GLU A 1 87 ? 27.548 -1.851 -15.674 1.00 94.56 87 GLU A CA 1
ATOM 694 C C . GLU A 1 87 ? 28.725 -2.839 -15.722 1.00 94.56 87 GLU A C 1
ATOM 696 O O . GLU A 1 87 ? 29.019 -3.410 -16.770 1.00 94.56 87 GLU A O 1
ATOM 701 N N . LEU A 1 88 ? 29.346 -3.163 -14.582 1.00 95.56 88 LEU A N 1
ATOM 702 C CA . LEU A 1 88 ? 30.405 -4.182 -14.538 1.00 95.56 88 LEU A CA 1
ATOM 703 C C . LEU A 1 88 ? 29.908 -5.560 -15.000 1.00 95.56 88 LEU A C 1
ATOM 705 O O . LEU A 1 88 ? 30.605 -6.259 -15.737 1.00 95.56 88 LEU A O 1
ATOM 709 N N . ILE A 1 89 ? 28.700 -5.952 -14.590 1.00 95.75 89 ILE A N 1
ATOM 710 C CA . ILE A 1 89 ? 28.080 -7.208 -15.026 1.00 95.75 89 ILE A CA 1
ATOM 711 C C . ILE A 1 89 ? 27.780 -7.160 -16.533 1.00 95.75 89 ILE A C 1
ATOM 713 O O . ILE A 1 89 ? 28.065 -8.131 -17.238 1.00 95.75 89 ILE A O 1
ATOM 717 N N . SER A 1 90 ? 27.271 -6.034 -17.042 1.00 93.69 90 SER A N 1
ATOM 718 C CA . SER A 1 90 ? 27.032 -5.806 -18.474 1.00 93.69 90 SER A CA 1
ATOM 719 C C . SER A 1 90 ? 28.314 -5.973 -19.299 1.00 93.69 90 SER A C 1
ATOM 721 O O . SER A 1 90 ? 28.340 -6.742 -20.263 1.00 93.69 90 SER A O 1
ATOM 723 N N . MET A 1 91 ? 29.424 -5.364 -18.866 1.00 93.94 91 MET A N 1
ATOM 724 C CA . MET A 1 91 ? 30.729 -5.497 -19.526 1.00 93.94 91 MET A CA 1
ATOM 725 C C . MET A 1 91 ? 31.210 -6.955 -19.586 1.00 93.94 91 MET A C 1
ATOM 727 O O . MET A 1 91 ? 31.718 -7.398 -20.620 1.00 93.94 91 MET A O 1
ATOM 731 N N . VAL A 1 92 ? 31.016 -7.731 -18.513 1.00 95.69 92 VAL A N 1
ATOM 732 C CA . VAL A 1 92 ? 31.341 -9.169 -18.501 1.00 95.69 92 VAL A CA 1
ATOM 733 C C . VAL A 1 92 ? 30.511 -9.928 -19.539 1.00 95.69 92 VAL A C 1
ATOM 735 O O . VAL A 1 92 ? 31.055 -10.772 -20.255 1.00 95.69 92 VAL A O 1
ATOM 738 N N . PHE A 1 93 ? 29.222 -9.612 -19.682 1.00 94.69 93 PHE A N 1
ATOM 739 C CA . PHE A 1 93 ? 28.377 -10.225 -20.709 1.00 94.69 93 PHE A CA 1
ATOM 740 C C . PHE A 1 93 ? 28.790 -9.847 -22.127 1.00 94.69 93 PHE A C 1
ATOM 742 O O . PHE A 1 93 ? 28.814 -10.724 -22.989 1.00 94.69 93 PHE A O 1
ATOM 749 N N . VAL A 1 94 ? 29.167 -8.590 -22.374 1.00 94.81 94 VAL A N 1
ATOM 750 C CA . VAL A 1 94 ? 29.704 -8.169 -23.676 1.00 94.81 94 VAL A CA 1
ATOM 751 C C . VAL A 1 94 ? 30.933 -9.007 -24.029 1.00 94.81 94 VAL A C 1
ATOM 753 O O . VAL A 1 94 ? 30.989 -9.588 -25.111 1.00 94.81 94 VAL A O 1
ATOM 756 N N . LEU A 1 95 ? 31.881 -9.151 -23.100 1.00 95.06 95 LEU A N 1
ATOM 757 C CA . LEU A 1 95 ? 33.094 -9.945 -23.313 1.00 95.06 95 LEU A CA 1
ATOM 758 C C . LEU A 1 95 ? 32.807 -11.436 -23.541 1.00 95.06 95 LEU A C 1
ATOM 760 O O . LEU A 1 95 ? 33.492 -12.073 -24.340 1.00 95.06 95 LEU A O 1
ATOM 764 N N . LEU A 1 96 ? 31.805 -11.992 -22.858 1.00 95.38 96 LEU A N 1
ATOM 765 C CA . LEU A 1 96 ? 31.479 -13.416 -22.926 1.00 95.38 96 LEU A CA 1
ATOM 766 C C . LEU A 1 96 ? 30.632 -13.783 -24.152 1.00 95.38 96 LEU A C 1
ATOM 768 O O . LEU A 1 96 ? 30.831 -14.848 -24.733 1.00 95.38 96 LEU A O 1
ATOM 772 N N . LEU A 1 97 ? 29.670 -12.939 -24.528 1.00 95.31 97 LEU A N 1
ATOM 773 C CA . LEU A 1 97 ? 28.623 -13.289 -25.493 1.00 95.31 97 LEU A CA 1
ATOM 774 C C . LEU A 1 97 ? 28.875 -12.730 -26.895 1.00 95.31 97 LEU A C 1
ATOM 776 O O . LEU A 1 97 ? 28.535 -13.392 -27.875 1.00 95.31 97 LEU A O 1
ATOM 780 N N . VAL A 1 98 ? 29.488 -11.550 -27.021 1.00 95.25 98 VAL A N 1
ATOM 781 C CA . VAL A 1 98 ? 29.698 -10.911 -28.331 1.00 95.25 98 VAL A CA 1
ATOM 782 C C . VAL A 1 98 ? 30.683 -11.699 -29.207 1.00 95.25 98 VAL A C 1
ATOM 784 O O . VAL A 1 98 ? 30.335 -11.970 -30.361 1.00 95.25 98 VAL A O 1
ATOM 787 N N . PRO A 1 99 ? 31.868 -12.132 -28.724 1.00 96.38 99 PRO A N 1
ATOM 788 C CA . PRO A 1 99 ? 32.818 -12.854 -29.570 1.00 96.38 99 PRO A CA 1
ATOM 789 C C . PRO A 1 99 ? 32.281 -14.177 -30.134 1.00 96.38 99 PRO A C 1
ATOM 791 O O . PRO A 1 99 ? 32.419 -14.378 -31.342 1.00 96.38 99 PRO A O 1
ATOM 794 N N . PRO A 1 100 ? 31.617 -15.058 -29.352 1.00 96.94 100 PRO A N 1
ATOM 795 C CA . PRO A 1 100 ? 31.001 -16.262 -29.908 1.00 96.94 100 PRO A CA 1
ATOM 796 C C . PRO A 1 100 ? 29.983 -15.968 -31.009 1.00 96.94 100 PRO A C 1
ATOM 798 O O . PRO A 1 100 ? 29.969 -16.665 -32.018 1.00 96.94 100 PRO A O 1
ATOM 801 N N . VAL A 1 101 ? 29.160 -14.926 -30.868 1.00 95.94 101 VAL A N 1
ATOM 802 C CA . VAL A 1 101 ? 28.169 -14.583 -31.898 1.00 95.94 101 VAL A CA 1
ATOM 803 C C . VAL A 1 101 ? 28.847 -14.084 -33.175 1.00 95.94 101 VAL A C 1
ATOM 805 O O . VAL A 1 101 ? 28.483 -14.543 -34.256 1.00 95.94 101 VAL A O 1
ATOM 808 N N . ILE A 1 102 ? 29.864 -13.214 -33.077 1.00 95.56 102 ILE A N 1
ATOM 809 C CA . ILE A 1 102 ? 30.660 -12.798 -34.249 1.00 95.56 102 ILE A CA 1
ATOM 810 C C . ILE A 1 102 ? 31.249 -14.033 -34.933 1.00 95.56 102 ILE A C 1
ATOM 812 O O . ILE A 1 102 ? 31.080 -14.215 -36.139 1.00 95.56 102 ILE A O 1
ATOM 816 N N . TYR A 1 103 ? 31.884 -14.911 -34.156 1.00 96.56 103 TYR A N 1
ATOM 817 C CA . TYR A 1 103 ? 32.488 -16.135 -34.666 1.00 96.56 103 TYR A CA 1
ATOM 818 C C . TYR A 1 103 ? 31.469 -17.023 -35.390 1.00 96.56 103 TYR A C 1
ATOM 820 O O . TYR A 1 103 ? 31.712 -17.423 -36.525 1.00 96.56 103 TYR A O 1
ATOM 828 N N . LEU A 1 104 ? 30.309 -17.289 -34.782 1.00 96.56 104 LEU A N 1
ATOM 829 C CA . LEU A 1 104 ? 29.267 -18.139 -35.363 1.00 96.56 104 LEU A CA 1
ATOM 830 C C . LEU A 1 104 ? 28.667 -17.544 -36.640 1.00 96.56 104 LEU A C 1
ATOM 832 O O . LEU A 1 104 ? 28.362 -18.298 -37.562 1.00 96.56 104 LEU A O 1
ATOM 836 N N . ILE A 1 105 ? 28.531 -16.217 -36.727 1.00 94.44 105 ILE A N 1
ATOM 837 C CA . ILE A 1 105 ? 28.058 -15.541 -37.944 1.00 94.44 105 ILE A CA 1
ATOM 838 C C . ILE A 1 105 ? 29.086 -15.668 -39.070 1.00 94.44 105 ILE A C 1
ATOM 840 O O . ILE A 1 105 ? 28.724 -15.985 -40.202 1.00 94.44 105 ILE A O 1
ATOM 844 N N . ARG A 1 106 ? 30.373 -15.474 -38.761 1.00 92.06 106 ARG A N 1
ATOM 845 C CA . ARG A 1 106 ? 31.469 -15.602 -39.735 1.00 92.06 106 ARG A CA 1
ATOM 846 C C . ARG A 1 106 ? 31.670 -17.046 -40.197 1.00 92.06 106 ARG A C 1
ATOM 848 O O . ARG A 1 106 ? 31.932 -17.284 -41.370 1.00 92.06 106 ARG A O 1
ATOM 855 N N . TRP A 1 107 ? 31.552 -18.000 -39.279 1.00 95.19 107 TRP A N 1
ATOM 856 C CA . TRP A 1 107 ? 31.796 -19.419 -39.527 1.00 95.19 107 TRP A CA 1
ATOM 857 C C . TRP A 1 107 ? 30.594 -20.137 -40.154 1.00 95.19 107 TRP A C 1
ATOM 859 O O . TRP A 1 107 ? 30.766 -21.018 -40.992 1.00 95.19 107 TRP A O 1
ATOM 869 N N . GLY A 1 108 ? 29.374 -19.763 -39.770 1.00 91.50 108 GLY A N 1
ATOM 870 C CA . GLY A 1 108 ? 28.156 -20.521 -40.059 1.00 91.50 108 GLY A CA 1
ATOM 871 C C . GLY A 1 108 ? 27.667 -20.503 -41.512 1.00 91.50 108 GLY A C 1
ATOM 872 O O . GLY A 1 108 ? 26.673 -21.168 -41.815 1.00 91.50 108 GLY A O 1
ATOM 873 N N . GLY A 1 109 ? 28.332 -19.768 -42.410 1.00 88.56 109 GLY A N 1
ATOM 874 C CA . GLY A 1 109 ? 27.992 -19.706 -43.835 1.00 88.56 109 GLY A CA 1
ATOM 875 C C . GLY A 1 109 ? 26.553 -19.243 -44.081 1.00 88.56 109 GLY A C 1
ATOM 876 O O . GLY A 1 109 ? 26.037 -18.392 -43.365 1.00 88.56 109 GLY A O 1
ATOM 877 N N . GLU A 1 110 ? 25.867 -19.820 -45.070 1.00 88.25 110 GLU A N 1
ATOM 878 C CA . GLU A 1 110 ? 24.479 -19.446 -45.402 1.00 88.25 110 GLU A CA 1
ATOM 879 C C . GLU A 1 110 ? 23.470 -19.749 -44.283 1.00 88.25 110 GLU A C 1
ATOM 881 O O . GLU A 1 110 ? 22.419 -19.117 -44.222 1.00 88.25 110 GLU A O 1
ATOM 886 N N . TYR A 1 111 ? 23.798 -20.671 -43.373 1.00 92.50 111 TYR A N 1
ATOM 887 C CA . TYR A 1 111 ? 22.919 -21.141 -42.296 1.00 92.50 111 TYR A CA 1
ATOM 888 C C . TYR A 1 111 ? 23.312 -20.599 -40.920 1.00 92.50 111 TYR A C 1
ATOM 890 O O . TYR A 1 111 ? 22.875 -21.133 -39.897 1.00 92.50 111 TYR A O 1
ATOM 898 N N . PHE A 1 112 ? 24.122 -19.536 -40.865 1.00 94.56 112 PHE A N 1
ATOM 899 C CA . PHE A 1 112 ? 24.647 -19.012 -39.604 1.00 94.56 112 PHE A CA 1
ATOM 900 C C . PHE A 1 112 ? 23.559 -18.718 -38.560 1.00 94.56 112 PHE A C 1
ATOM 902 O O . PHE A 1 112 ? 23.771 -18.908 -37.362 1.00 94.56 112 PHE A O 1
ATOM 909 N N . TYR A 1 113 ? 22.376 -18.298 -39.019 1.00 94.50 113 TYR A N 1
ATOM 910 C CA . TYR A 1 113 ? 21.233 -17.953 -38.180 1.00 94.50 113 TYR A CA 1
ATOM 911 C C . TYR A 1 113 ? 20.759 -19.127 -37.313 1.00 94.50 113 TYR A C 1
ATOM 913 O O . TYR A 1 113 ? 20.305 -18.895 -36.195 1.00 94.50 113 TYR A O 1
ATOM 921 N N . VAL A 1 114 ? 20.919 -20.379 -37.766 1.00 96.06 114 VAL A N 1
ATOM 922 C CA . VAL A 1 114 ? 20.581 -21.579 -36.981 1.00 96.06 114 VAL A CA 1
ATOM 923 C C . VAL A 1 114 ? 21.554 -21.753 -35.817 1.00 96.06 114 VAL A C 1
ATOM 925 O O . VAL A 1 114 ? 21.128 -22.011 -34.691 1.00 96.06 114 VAL A O 1
ATOM 928 N N . TYR A 1 115 ? 22.856 -21.582 -36.063 1.00 96.75 115 TYR A N 1
ATOM 929 C CA . TYR A 1 115 ? 23.880 -21.743 -35.027 1.00 96.75 115 TYR A CA 1
ATOM 930 C C . TYR A 1 115 ? 23.810 -20.628 -33.985 1.00 96.75 115 TYR A C 1
ATOM 932 O O . TYR A 1 115 ? 23.901 -20.904 -32.790 1.00 96.75 115 TYR A O 1
ATOM 940 N N . VAL A 1 116 ? 23.595 -19.383 -34.420 1.00 96.12 116 VAL A N 1
ATOM 941 C CA . VAL A 1 116 ? 23.397 -18.244 -33.511 1.00 96.12 116 VAL A CA 1
ATOM 942 C C . VAL A 1 116 ? 22.126 -18.432 -32.691 1.00 96.12 116 VAL A C 1
ATOM 944 O O . VAL A 1 116 ? 22.166 -18.282 -31.473 1.00 96.12 116 VAL A O 1
ATOM 947 N N . TRP A 1 117 ? 21.018 -18.831 -33.322 1.00 97.06 117 TRP A N 1
ATOM 948 C CA . TRP A 1 117 ? 19.777 -19.134 -32.613 1.00 97.06 117 TRP A CA 1
ATOM 949 C C . TRP A 1 117 ? 19.985 -20.211 -31.542 1.00 97.06 117 TRP A C 1
ATOM 951 O O . TRP A 1 117 ? 19.613 -19.992 -30.388 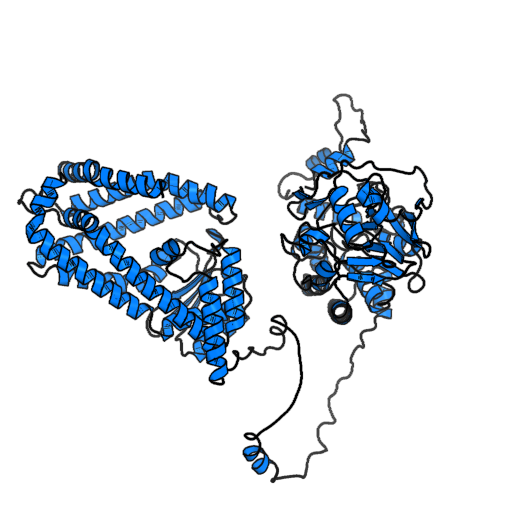1.00 97.06 117 TRP A O 1
ATOM 961 N N . ALA A 1 118 ? 20.630 -21.330 -31.891 1.00 97.12 118 ALA A N 1
ATOM 962 C CA . ALA A 1 118 ? 20.921 -22.419 -30.960 1.00 97.12 118 ALA A CA 1
ATOM 963 C C . ALA A 1 118 ? 21.831 -21.964 -29.808 1.00 97.12 118 ALA A C 1
ATOM 965 O O . ALA A 1 118 ? 21.559 -22.278 -28.648 1.00 97.12 118 ALA A O 1
ATOM 966 N N . PHE A 1 119 ? 22.867 -21.173 -30.102 1.00 97.44 119 PHE A N 1
ATOM 967 C CA . PHE A 1 119 ? 23.723 -20.563 -29.086 1.00 97.44 119 PHE A CA 1
ATOM 968 C C . PHE A 1 119 ? 22.916 -19.681 -28.127 1.00 97.44 119 PHE A C 1
ATOM 970 O O . PHE A 1 119 ? 23.021 -19.844 -26.912 1.00 97.44 119 PHE A O 1
ATOM 977 N N . CYS A 1 120 ? 22.044 -18.813 -28.645 1.00 96.19 120 CYS A N 1
ATOM 978 C CA . CYS A 1 120 ? 21.168 -17.988 -27.818 1.00 96.19 120 CYS A CA 1
ATOM 979 C C . CYS A 1 120 ? 20.226 -18.833 -26.947 1.00 96.19 120 CYS A C 1
ATOM 981 O O . CYS A 1 120 ? 20.016 -18.475 -25.791 1.00 96.19 120 CYS A O 1
ATOM 983 N N . GLN A 1 121 ? 19.707 -19.969 -27.438 1.00 95.50 121 GLN A N 1
ATOM 984 C CA . GLN A 1 121 ? 18.897 -20.875 -26.609 1.00 95.50 121 GLN A CA 1
ATOM 985 C C . GLN A 1 121 ? 19.703 -21.429 -25.430 1.00 95.50 121 GLN A C 1
ATOM 987 O O . GLN A 1 121 ? 19.217 -21.435 -24.299 1.00 95.50 121 GLN A O 1
ATOM 992 N N . VAL A 1 122 ? 20.947 -21.855 -25.676 1.00 96.19 122 VAL A N 1
ATOM 993 C CA . VAL A 1 122 ? 21.848 -22.332 -24.617 1.00 96.19 122 VAL A CA 1
ATOM 994 C C . VAL A 1 122 ? 22.105 -21.224 -23.600 1.00 96.19 122 VAL A C 1
ATOM 996 O O . VAL A 1 122 ? 21.973 -21.466 -22.403 1.00 96.19 122 VAL A O 1
ATOM 999 N N . VAL A 1 123 ? 22.408 -20.006 -24.056 1.00 95.75 123 VAL A N 1
ATOM 1000 C CA . VAL A 1 123 ? 22.635 -18.852 -23.172 1.00 95.75 123 VAL A CA 1
ATOM 1001 C C . VAL A 1 123 ? 21.397 -18.551 -22.329 1.00 95.75 123 VAL A C 1
ATOM 1003 O O . VAL A 1 123 ? 21.529 -18.411 -21.118 1.00 95.75 123 VAL A O 1
ATOM 1006 N N . VAL A 1 124 ? 20.199 -18.508 -22.922 1.00 92.69 124 VAL A N 1
ATOM 1007 C CA . VAL A 1 124 ? 18.941 -18.279 -22.189 1.00 92.69 124 VAL A CA 1
ATOM 1008 C C . VAL A 1 124 ? 18.745 -19.340 -21.108 1.00 92.69 124 VAL A C 1
ATOM 1010 O O . VAL A 1 124 ? 18.513 -18.992 -19.952 1.00 92.69 124 VAL A O 1
ATOM 1013 N N . VAL A 1 125 ? 18.906 -20.623 -21.445 1.00 90.50 125 VAL A N 1
ATOM 1014 C CA . VAL A 1 125 ? 18.765 -21.723 -20.479 1.00 90.50 125 VAL A CA 1
ATOM 1015 C C . VAL A 1 125 ? 19.803 -21.614 -19.362 1.00 90.50 125 VAL A C 1
ATOM 1017 O O . VAL A 1 125 ? 19.440 -21.735 -18.197 1.00 90.50 125 VAL A O 1
ATOM 1020 N N . VAL A 1 126 ? 21.072 -21.337 -19.679 1.00 92.69 126 VAL A N 1
ATOM 1021 C CA . VAL A 1 126 ? 22.133 -21.130 -18.675 1.00 92.69 126 VAL A CA 1
ATOM 1022 C C . VAL A 1 126 ? 21.803 -19.944 -17.766 1.00 92.69 126 VAL A C 1
ATOM 1024 O O . VAL A 1 126 ? 21.941 -20.039 -16.544 1.00 92.69 126 VAL A O 1
ATOM 1027 N N . MET A 1 127 ? 21.308 -18.847 -18.335 1.00 91.00 127 MET A N 1
ATOM 1028 C CA . MET A 1 127 ? 20.960 -17.639 -17.593 1.00 91.00 127 MET A CA 1
ATOM 1029 C C . MET A 1 127 ? 19.800 -17.840 -16.622 1.00 91.00 127 MET A C 1
ATOM 1031 O O . MET A 1 127 ? 19.813 -17.232 -15.554 1.00 91.00 127 MET A O 1
ATOM 1035 N N . MET A 1 128 ? 18.869 -18.756 -16.902 1.00 86.88 128 MET A N 1
ATOM 1036 C CA . MET A 1 128 ? 17.830 -19.141 -15.936 1.00 86.88 128 MET A CA 1
ATOM 1037 C C . MET A 1 128 ? 18.405 -19.736 -14.639 1.00 86.88 128 MET A C 1
ATOM 1039 O O . MET A 1 128 ? 17.739 -19.691 -13.605 1.00 86.88 128 MET A O 1
ATOM 1043 N N . PHE A 1 129 ? 19.633 -20.269 -14.665 1.00 85.50 129 PHE A N 1
ATOM 1044 C CA . PHE A 1 129 ? 20.342 -20.735 -13.468 1.00 85.50 129 PHE A CA 1
ATOM 1045 C C . PHE A 1 129 ? 21.252 -19.656 -12.887 1.00 85.50 129 PHE A C 1
ATOM 1047 O O . PHE A 1 129 ? 21.232 -19.415 -11.681 1.00 85.50 129 PHE A O 1
ATOM 1054 N N . VAL A 1 130 ? 22.048 -19.010 -13.741 1.00 90.38 130 VAL A N 1
ATOM 1055 C CA . VAL A 1 130 ? 23.064 -18.034 -13.322 1.00 90.38 130 VAL A CA 1
ATOM 1056 C C . VAL A 1 130 ? 22.424 -16.797 -12.701 1.00 90.38 130 VAL A C 1
ATOM 1058 O O . VAL A 1 130 ? 22.900 -16.316 -11.674 1.00 90.38 130 VAL A O 1
ATOM 1061 N N . TYR A 1 131 ? 21.329 -16.297 -13.274 1.00 90.38 131 TYR A N 1
ATOM 1062 C CA . TYR A 1 131 ? 20.710 -15.057 -12.821 1.00 90.38 131 TYR A CA 1
ATOM 1063 C C . TYR A 1 131 ? 20.227 -15.119 -11.362 1.00 90.38 131 TYR A C 1
ATOM 1065 O O . TYR A 1 131 ? 20.740 -14.347 -10.549 1.00 90.38 131 TYR A O 1
ATOM 1073 N N . PRO A 1 132 ? 19.331 -16.041 -10.964 1.00 86.25 132 PRO A N 1
ATOM 1074 C CA . PRO A 1 132 ? 18.867 -16.085 -9.580 1.00 86.25 132 PRO A CA 1
ATOM 1075 C C . PRO A 1 132 ? 19.919 -16.622 -8.598 1.00 86.25 132 PRO A C 1
ATOM 1077 O O . PRO A 1 132 ? 19.873 -16.298 -7.416 1.00 86.25 132 PRO A O 1
ATOM 1080 N N . ALA A 1 133 ? 20.869 -17.452 -9.048 1.00 85.44 133 ALA A N 1
ATOM 1081 C CA . ALA A 1 133 ? 21.860 -18.054 -8.153 1.00 85.44 133 ALA A CA 1
ATOM 1082 C C . ALA A 1 133 ? 23.081 -17.162 -7.889 1.00 85.44 133 ALA A C 1
ATOM 1084 O O . ALA A 1 133 ? 23.639 -17.227 -6.797 1.00 85.44 133 ALA A O 1
ATOM 1085 N N . LEU A 1 134 ? 23.516 -16.376 -8.880 1.00 90.19 134 LEU A N 1
ATOM 1086 C CA . LEU A 1 134 ? 24.753 -15.594 -8.811 1.00 90.19 134 LEU A CA 1
ATOM 1087 C C . LEU A 1 134 ? 24.522 -14.095 -8.965 1.00 90.19 134 LEU A C 1
ATOM 1089 O O . LEU A 1 134 ? 25.185 -13.332 -8.279 1.00 90.19 134 LEU A O 1
ATOM 1093 N N . ILE A 1 135 ? 23.609 -13.661 -9.837 1.00 92.44 135 ILE A N 1
ATOM 1094 C CA . ILE A 1 135 ? 23.449 -12.231 -10.146 1.00 92.44 135 ILE A CA 1
ATOM 1095 C C . ILE A 1 135 ? 22.546 -11.552 -9.124 1.00 92.44 135 ILE A C 1
ATOM 1097 O O . ILE A 1 135 ? 22.960 -10.583 -8.496 1.00 92.44 135 ILE A O 1
ATOM 1101 N N . GLN A 1 136 ? 21.332 -12.062 -8.910 1.00 90.62 136 GLN A N 1
ATOM 1102 C CA . GLN A 1 136 ? 20.386 -11.460 -7.970 1.00 90.62 136 GLN A CA 1
ATOM 1103 C C . GLN A 1 136 ? 20.943 -11.303 -6.540 1.00 90.62 136 GLN A C 1
ATOM 1105 O O . GLN A 1 136 ? 20.726 -10.234 -5.963 1.00 90.62 136 GLN A O 1
ATOM 1110 N N . PRO A 1 137 ? 21.690 -12.272 -5.965 1.00 91.19 137 PRO A N 1
ATOM 1111 C CA . PRO A 1 137 ? 22.283 -12.116 -4.633 1.00 91.19 137 PRO A CA 1
ATOM 1112 C C . PRO A 1 137 ? 23.340 -11.005 -4.516 1.00 91.19 137 PRO A C 1
ATOM 1114 O O . PRO A 1 137 ? 23.668 -10.587 -3.409 1.00 91.19 137 PRO A O 1
ATOM 1117 N N . LEU A 1 138 ? 23.881 -10.493 -5.632 1.00 93.38 138 LEU A N 1
ATOM 1118 C CA . LEU A 1 138 ? 24.778 -9.324 -5.614 1.00 93.38 138 LEU A CA 1
ATOM 1119 C C . LEU A 1 138 ? 24.024 -8.016 -5.333 1.00 93.38 138 LEU A C 1
ATOM 1121 O O . LEU A 1 138 ? 24.636 -7.025 -4.910 1.00 93.38 138 LEU A O 1
ATOM 1125 N N . PHE A 1 139 ? 22.712 -8.007 -5.579 1.00 93.00 139 PHE A N 1
ATOM 1126 C CA . PHE A 1 139 ? 21.837 -6.850 -5.404 1.00 93.00 139 PHE A CA 1
ATOM 1127 C C . PHE A 1 139 ? 20.978 -6.974 -4.145 1.00 93.00 139 PHE A C 1
ATOM 1129 O O . PHE A 1 139 ? 20.911 -6.021 -3.365 1.00 93.00 139 PHE A O 1
ATOM 1136 N N . ASN A 1 140 ? 20.358 -8.131 -3.923 1.00 91.62 140 ASN A N 1
ATOM 1137 C CA . ASN A 1 140 ? 19.418 -8.348 -2.826 1.00 91.62 140 ASN A CA 1
ATOM 1138 C C . ASN A 1 140 ? 19.910 -9.429 -1.862 1.00 91.62 140 ASN A C 1
ATOM 1140 O O . ASN A 1 140 ? 20.574 -10.388 -2.264 1.00 91.62 140 ASN A O 1
ATOM 1144 N N . LYS A 1 141 ? 19.549 -9.287 -0.591 1.00 92.06 141 LYS A N 1
ATOM 1145 C CA . LYS A 1 141 ? 19.767 -10.291 0.442 1.00 92.06 141 LYS A CA 1
ATOM 1146 C C . LYS A 1 141 ? 18.615 -11.293 0.408 1.00 92.06 141 LYS A C 1
ATOM 1148 O O . LYS A 1 141 ? 17.452 -10.918 0.483 1.00 92.06 141 LYS A O 1
ATOM 1153 N N . TYR A 1 142 ? 18.964 -12.571 0.307 1.00 91.44 142 TYR A N 1
ATOM 1154 C CA . TYR A 1 142 ? 18.011 -13.677 0.354 1.00 91.44 142 TYR A CA 1
ATOM 1155 C C . TYR A 1 142 ? 18.125 -14.379 1.697 1.00 91.44 142 TYR A C 1
ATOM 1157 O O . TYR A 1 142 ? 19.198 -14.876 2.048 1.00 91.44 142 TYR A O 1
ATOM 1165 N N . GLU A 1 143 ? 17.016 -14.456 2.418 1.00 92.00 143 GLU A N 1
ATOM 1166 C CA . GLU A 1 143 ? 16.924 -15.142 3.704 1.00 92.00 143 GLU A CA 1
ATOM 1167 C C . GLU A 1 143 ? 15.810 -16.188 3.656 1.00 92.00 143 GLU A C 1
ATOM 1169 O O . GLU A 1 143 ? 14.871 -16.041 2.873 1.00 92.00 143 GLU A O 1
ATOM 1174 N N . PRO A 1 144 ? 15.895 -17.280 4.434 1.00 92.62 144 PRO A N 1
ATOM 1175 C CA . PRO A 1 144 ? 14.747 -18.158 4.633 1.00 92.62 144 PRO A CA 1
ATOM 1176 C C . PRO A 1 144 ? 13.541 -17.356 5.136 1.00 92.62 144 PRO A C 1
ATOM 1178 O O . PRO A 1 144 ? 13.728 -16.406 5.891 1.00 92.62 144 PRO A O 1
ATOM 1181 N N . LEU A 1 145 ? 12.323 -17.734 4.734 1.00 91.88 145 LEU A N 1
ATOM 1182 C CA . LEU A 1 145 ? 11.116 -17.099 5.275 1.00 91.88 145 LEU A CA 1
ATOM 1183 C C . LEU A 1 145 ? 11.065 -17.298 6.799 1.00 91.88 145 LEU A C 1
ATOM 1185 O O . LEU A 1 145 ? 11.129 -18.442 7.264 1.00 91.88 145 LEU A O 1
ATOM 1189 N N . HIS A 1 146 ? 10.964 -16.194 7.545 1.00 90.31 146 HIS A N 1
ATOM 1190 C CA . HIS A 1 146 ? 10.983 -16.207 9.014 1.00 90.31 146 HIS A CA 1
ATOM 1191 C C . HIS A 1 146 ? 9.638 -16.616 9.623 1.00 90.31 146 HIS A C 1
ATOM 1193 O O . HIS A 1 146 ? 9.616 -17.256 10.672 1.00 90.31 146 HIS A O 1
ATOM 1199 N N . ASP A 1 147 ? 8.525 -16.285 8.961 1.00 89.12 147 ASP A N 1
ATOM 1200 C CA . ASP A 1 147 ? 7.179 -16.674 9.393 1.00 89.12 147 ASP A CA 1
ATOM 1201 C C . ASP A 1 147 ? 6.957 -18.180 9.179 1.00 89.12 147 ASP A C 1
ATOM 1203 O O . ASP A 1 147 ? 6.800 -18.664 8.053 1.00 89.12 147 ASP A O 1
ATOM 1207 N N . LEU A 1 148 ? 6.969 -18.926 10.286 1.00 89.88 148 LEU A N 1
ATOM 1208 C CA . LEU A 1 148 ? 6.829 -20.380 10.287 1.00 89.88 148 LEU A CA 1
ATOM 1209 C C . LEU A 1 148 ? 5.414 -20.838 9.912 1.00 89.88 148 LEU A C 1
ATOM 1211 O O . LEU A 1 148 ? 5.280 -21.853 9.234 1.00 89.88 148 LEU A O 1
ATOM 1215 N N . GLN A 1 149 ? 4.372 -20.096 10.297 1.00 90.25 149 GLN A N 1
ATOM 1216 C CA . GLN A 1 149 ? 2.986 -20.470 9.996 1.00 90.25 149 GLN A CA 1
ATOM 1217 C C . GLN A 1 149 ? 2.686 -20.278 8.511 1.00 90.25 149 GLN A C 1
ATOM 1219 O O . GLN A 1 149 ? 2.176 -21.186 7.851 1.00 90.25 149 GLN A O 1
ATOM 1224 N N . LEU A 1 150 ? 3.067 -19.121 7.961 1.00 90.75 150 LEU A N 1
ATOM 1225 C CA . LEU A 1 150 ? 2.934 -18.860 6.531 1.00 90.75 150 LEU A CA 1
ATOM 1226 C C . LEU A 1 150 ? 3.728 -19.888 5.722 1.00 90.75 150 LEU A C 1
ATOM 1228 O O . LEU A 1 150 ? 3.242 -20.407 4.718 1.00 90.75 150 LEU A O 1
ATOM 1232 N N . ARG A 1 151 ? 4.936 -20.229 6.178 1.00 92.38 151 ARG A N 1
ATOM 1233 C CA . ARG A 1 151 ? 5.759 -21.257 5.546 1.00 92.38 151 ARG A CA 1
ATOM 1234 C C . ARG A 1 151 ? 5.057 -22.611 5.474 1.00 92.38 151 ARG A C 1
ATOM 1236 O O . ARG A 1 151 ? 5.030 -23.192 4.393 1.00 92.38 151 ARG A O 1
ATOM 1243 N N . GLU A 1 152 ? 4.491 -23.097 6.577 1.00 92.75 152 GLU A N 1
ATOM 1244 C CA . GLU A 1 152 ? 3.764 -24.374 6.610 1.00 92.75 152 GLU A CA 1
ATOM 1245 C C . GLU A 1 152 ? 2.564 -24.363 5.654 1.00 92.75 152 GLU A C 1
ATOM 1247 O O . GLU A 1 152 ? 2.373 -25.311 4.889 1.00 92.75 152 GLU A O 1
ATOM 1252 N N . LYS A 1 153 ? 1.797 -23.264 5.622 1.00 93.00 153 LYS A N 1
ATOM 1253 C CA . LYS A 1 153 ? 0.672 -23.114 4.688 1.00 93.00 153 LYS A CA 1
ATOM 1254 C C . LYS A 1 153 ? 1.130 -23.121 3.223 1.00 93.00 153 LYS A C 1
ATOM 1256 O O . LYS A 1 153 ? 0.487 -23.752 2.383 1.00 93.00 153 LYS A O 1
ATOM 1261 N N . ILE A 1 154 ? 2.246 -22.458 2.902 1.00 94.12 154 ILE A N 1
ATOM 1262 C CA . ILE A 1 154 ? 2.807 -22.441 1.540 1.00 94.12 154 ILE A CA 1
ATOM 1263 C C . ILE A 1 154 ? 3.327 -23.825 1.142 1.00 94.12 154 ILE A C 1
ATOM 1265 O O . ILE A 1 154 ? 3.108 -24.258 0.011 1.00 94.12 154 ILE A O 1
ATOM 1269 N N . GLU A 1 155 ? 4.007 -24.524 2.051 1.00 93.19 155 GLU A N 1
ATOM 1270 C CA . GLU A 1 155 ? 4.478 -25.892 1.821 1.00 93.19 155 GLU A CA 1
ATOM 1271 C C . GLU A 1 155 ? 3.287 -26.834 1.564 1.00 93.19 155 GLU A C 1
ATOM 1273 O O . GLU A 1 155 ? 3.302 -27.581 0.585 1.00 93.19 155 GLU A O 1
ATOM 1278 N N . ALA A 1 156 ? 2.197 -26.705 2.326 1.00 92.38 156 ALA A N 1
ATOM 1279 C CA . ALA A 1 156 ? 0.982 -27.488 2.112 1.00 92.38 156 ALA A CA 1
ATOM 1280 C C . ALA A 1 156 ? 0.271 -27.170 0.779 1.00 92.38 156 ALA A C 1
ATOM 1282 O O . ALA A 1 156 ? -0.211 -28.085 0.106 1.00 92.38 156 ALA A O 1
ATOM 1283 N N . LEU A 1 157 ? 0.230 -25.896 0.364 1.00 92.50 157 LEU A N 1
ATOM 1284 C CA . LEU A 1 157 ? -0.292 -25.487 -0.949 1.00 92.50 157 LEU A CA 1
ATOM 1285 C C . LEU A 1 157 ? 0.573 -26.030 -2.098 1.00 92.50 157 LEU A C 1
ATOM 1287 O O . LEU A 1 157 ? 0.058 -26.475 -3.124 1.00 92.50 157 LEU A O 1
ATOM 1291 N N . ALA A 1 158 ? 1.896 -26.008 -1.944 1.00 92.50 158 ALA A N 1
ATOM 1292 C CA . ALA A 1 158 ? 2.798 -26.592 -2.928 1.00 92.50 158 ALA A CA 1
ATOM 1293 C C . ALA A 1 158 ? 2.575 -28.108 -3.048 1.00 92.50 158 ALA A C 1
ATOM 1295 O O . ALA A 1 158 ? 2.478 -28.632 -4.162 1.00 92.50 158 ALA A O 1
ATOM 1296 N N . ASP A 1 159 ? 2.429 -28.803 -1.920 1.00 92.62 159 ASP A N 1
ATOM 1297 C CA . ASP A 1 159 ? 2.202 -30.246 -1.882 1.00 92.62 159 ASP A CA 1
ATOM 1298 C C . ASP A 1 159 ? 0.850 -30.648 -2.490 1.00 92.62 159 ASP A C 1
ATOM 1300 O O . ASP A 1 159 ? 0.790 -31.627 -3.246 1.00 92.62 159 ASP A O 1
ATOM 1304 N N . SER A 1 160 ? -0.220 -29.879 -2.247 1.00 91.69 160 SER A N 1
ATOM 1305 C CA . SER A 1 160 ? -1.555 -30.160 -2.804 1.00 91.69 160 SER A CA 1
ATOM 1306 C C . SER A 1 160 ? -1.554 -30.161 -4.338 1.00 91.69 160 SER A C 1
ATOM 1308 O O . SER A 1 160 ? -2.176 -31.024 -4.967 1.00 91.69 160 SER A O 1
ATOM 1310 N N . HIS A 1 161 ? -0.765 -29.272 -4.947 1.00 91.06 161 HIS A N 1
ATOM 1311 C CA . HIS A 1 161 ? -0.595 -29.160 -6.400 1.00 91.06 161 HIS A CA 1
ATOM 1312 C C . HIS A 1 161 ? 0.613 -29.926 -6.949 1.00 91.06 161 HIS A C 1
ATOM 1314 O O . HIS A 1 161 ? 0.916 -29.838 -8.143 1.00 91.06 161 HIS A O 1
ATOM 1320 N N . LYS A 1 162 ? 1.296 -30.720 -6.110 1.00 91.19 162 LYS A N 1
ATOM 1321 C CA . LYS A 1 162 ? 2.512 -31.482 -6.457 1.00 91.19 162 LYS A CA 1
ATOM 1322 C C . LYS A 1 162 ? 3.623 -30.598 -7.035 1.00 91.19 162 LYS A C 1
ATOM 1324 O O . LYS A 1 162 ? 4.401 -31.033 -7.893 1.00 91.19 162 LYS A O 1
ATOM 1329 N N . PHE A 1 163 ? 3.693 -29.354 -6.580 1.00 91.00 163 PHE A N 1
ATOM 1330 C CA . PHE A 1 163 ? 4.760 -28.435 -6.919 1.00 91.00 163 PHE A CA 1
ATOM 1331 C C . PHE A 1 163 ? 6.030 -28.836 -6.151 1.00 91.00 163 PHE A C 1
ATOM 1333 O O . PHE A 1 163 ? 6.002 -28.913 -4.926 1.00 91.00 163 PHE A O 1
ATOM 1340 N N . PRO A 1 164 ? 7.164 -29.102 -6.827 1.00 88.75 164 PRO A N 1
ATOM 1341 C CA . PRO A 1 164 ? 8.360 -29.638 -6.177 1.00 88.75 164 PRO A CA 1
ATOM 1342 C C . PRO A 1 164 ? 9.166 -28.532 -5.473 1.00 88.75 164 PRO A C 1
ATOM 1344 O O . PRO A 1 164 ? 10.267 -28.159 -5.905 1.00 88.75 164 PRO A O 1
ATOM 1347 N N . LEU A 1 165 ? 8.589 -27.979 -4.404 1.00 90.69 165 LEU A N 1
ATOM 1348 C CA . LEU A 1 165 ? 9.185 -26.946 -3.566 1.00 90.69 165 LEU A CA 1
ATOM 1349 C C . LEU A 1 165 ? 10.388 -27.508 -2.800 1.00 90.69 165 LEU A C 1
ATOM 1351 O O . LEU A 1 165 ? 10.320 -28.557 -2.174 1.00 90.69 165 LEU A O 1
ATOM 1355 N N . THR A 1 166 ? 11.514 -26.798 -2.857 1.00 87.12 166 THR A N 1
ATOM 1356 C CA . THR A 1 166 ? 12.747 -27.182 -2.146 1.00 87.12 166 THR A CA 1
ATOM 1357 C C . THR A 1 166 ? 13.207 -26.149 -1.136 1.00 87.12 166 THR A C 1
ATOM 1359 O O . THR A 1 166 ? 13.800 -26.518 -0.126 1.00 87.12 166 THR A O 1
ATOM 1362 N N . LYS A 1 167 ? 12.993 -24.858 -1.413 1.00 87.31 167 LYS A N 1
ATOM 1363 C CA . LYS A 1 167 ? 13.352 -23.762 -0.508 1.00 87.31 167 LYS A CA 1
ATOM 1364 C C . LYS A 1 167 ? 12.381 -22.598 -0.659 1.00 87.31 167 LYS A C 1
ATOM 1366 O O . LYS A 1 167 ? 11.976 -22.280 -1.779 1.00 87.31 167 LYS A O 1
ATOM 1371 N N . LEU A 1 168 ? 12.099 -21.949 0.463 1.00 91.81 168 LEU A N 1
ATOM 1372 C CA . LEU A 1 168 ? 11.270 -20.758 0.574 1.00 91.81 168 LEU A CA 1
ATOM 1373 C C . LEU A 1 168 ? 12.141 -19.597 1.057 1.00 91.81 168 LEU A C 1
ATOM 1375 O O . LEU A 1 168 ? 12.818 -19.730 2.080 1.00 91.81 168 LEU A O 1
ATOM 1379 N N . PHE A 1 169 ? 12.159 -18.497 0.309 1.00 92.56 169 PHE A N 1
ATOM 1380 C CA . PHE A 1 169 ? 12.964 -17.321 0.626 1.00 92.56 169 PHE A CA 1
ATOM 1381 C C . PHE A 1 169 ? 12.098 -16.071 0.742 1.00 92.56 169 PHE A C 1
ATOM 1383 O O . PHE A 1 169 ? 11.131 -15.910 -0.001 1.00 92.56 169 PHE A O 1
ATOM 1390 N N . GLN A 1 170 ? 12.518 -15.161 1.612 1.00 93.38 170 GLN A N 1
ATOM 1391 C CA . GLN A 1 170 ? 12.139 -13.756 1.572 1.00 93.38 170 GLN A CA 1
ATOM 1392 C C . GLN A 1 170 ? 13.320 -12.913 1.068 1.00 93.38 170 GLN A C 1
ATOM 1394 O O . GLN A 1 170 ? 14.485 -13.250 1.314 1.00 93.38 170 GLN A O 1
ATOM 1399 N N . VAL A 1 171 ? 13.026 -11.841 0.334 1.00 93.31 171 VAL A N 1
ATOM 1400 C CA . VAL A 1 171 ? 14.019 -10.917 -0.233 1.00 93.31 171 VAL A CA 1
ATOM 1401 C C . VAL A 1 171 ? 13.762 -9.487 0.241 1.00 93.31 171 VAL A C 1
ATOM 1403 O O . VAL A 1 171 ? 12.608 -9.077 0.353 1.00 93.31 171 VAL A O 1
ATOM 1406 N N . ASP A 1 172 ? 14.833 -8.731 0.498 1.00 91.25 172 ASP A N 1
ATOM 1407 C CA . ASP A 1 172 ? 14.811 -7.341 0.990 1.00 91.25 172 ASP A CA 1
ATOM 1408 C C . ASP A 1 172 ? 14.427 -6.311 -0.096 1.00 91.25 172 ASP A C 1
ATOM 1410 O O . ASP A 1 172 ? 15.157 -5.354 -0.375 1.00 91.25 172 ASP A O 1
ATOM 1414 N N . GLY A 1 173 ? 13.269 -6.507 -0.733 1.00 85.75 173 GLY A N 1
ATOM 1415 C CA . GLY A 1 173 ? 12.731 -5.610 -1.760 1.00 85.75 173 GLY A CA 1
ATOM 1416 C C . GLY A 1 173 ? 12.506 -4.184 -1.247 1.00 85.75 173 GLY A C 1
ATOM 1417 O O . GLY A 1 173 ? 12.803 -3.215 -1.960 1.00 85.75 173 GLY A O 1
ATOM 1418 N N . SER A 1 174 ? 12.105 -4.059 0.021 1.00 88.62 174 SER A N 1
ATOM 1419 C CA . SER A 1 174 ? 11.878 -2.793 0.729 1.00 88.62 174 SER A CA 1
ATOM 1420 C C . SER A 1 174 ? 13.083 -1.853 0.719 1.00 88.62 174 SER A C 1
ATOM 1422 O O . SER A 1 174 ? 12.920 -0.637 0.781 1.00 88.62 174 SER A O 1
ATOM 1424 N N . LYS A 1 175 ? 14.307 -2.379 0.571 1.00 89.50 175 LYS A N 1
ATOM 1425 C CA . LYS A 1 175 ? 15.535 -1.577 0.491 1.00 89.50 175 LYS A CA 1
ATOM 1426 C C . LYS A 1 175 ? 15.572 -0.659 -0.735 1.00 89.50 175 LYS A C 1
ATOM 1428 O O . LYS A 1 175 ? 16.324 0.317 -0.760 1.00 89.50 175 LYS A O 1
ATOM 1433 N N . ARG A 1 176 ? 14.811 -0.995 -1.780 1.00 85.38 176 ARG A N 1
ATOM 1434 C CA . ARG A 1 176 ? 14.777 -0.245 -3.042 1.00 85.38 176 ARG A CA 1
ATOM 1435 C C . ARG A 1 176 ? 13.460 0.478 -3.238 1.00 85.38 176 ARG A C 1
ATOM 1437 O O . ARG A 1 176 ? 13.464 1.668 -3.548 1.00 85.38 176 ARG A O 1
ATOM 1444 N N . SER A 1 177 ? 12.354 -0.216 -3.019 1.00 86.75 177 SER A N 1
ATOM 1445 C CA . SER A 1 177 ? 11.022 0.342 -3.223 1.00 86.75 177 SER A CA 1
ATOM 1446 C C . SER A 1 177 ? 10.002 -0.312 -2.311 1.00 86.75 177 SER A C 1
ATOM 1448 O O . SER A 1 177 ? 10.184 -1.463 -1.927 1.00 86.75 177 SER A O 1
ATOM 1450 N N . SER A 1 178 ? 8.886 0.364 -2.054 1.00 82.38 178 SER A N 1
ATOM 1451 C CA . SER A 1 178 ? 7.728 -0.251 -1.390 1.00 82.38 178 SER A CA 1
ATOM 1452 C C . SER A 1 178 ? 6.898 -1.181 -2.289 1.00 82.38 178 SER A C 1
ATOM 1454 O O . SER A 1 178 ? 5.927 -1.751 -1.809 1.00 82.38 178 SER A O 1
ATOM 1456 N N . HIS A 1 179 ? 7.267 -1.380 -3.561 1.00 81.38 179 HIS A N 1
ATOM 1457 C CA . HIS A 1 179 ? 6.563 -2.306 -4.453 1.00 81.38 179 HIS A CA 1
ATOM 1458 C C . HIS A 1 179 ? 6.649 -3.762 -3.979 1.00 81.38 179 HIS A C 1
ATOM 1460 O O . HIS A 1 179 ? 7.722 -4.248 -3.608 1.00 81.38 179 HIS A O 1
ATOM 1466 N N . SER A 1 180 ? 5.522 -4.467 -4.062 1.00 83.81 180 SER A N 1
ATOM 1467 C CA . SER A 1 180 ? 5.361 -5.859 -3.626 1.00 83.81 180 SER A CA 1
ATOM 1468 C C . SER A 1 180 ? 5.354 -6.827 -4.804 1.00 83.81 180 SER A C 1
ATOM 1470 O O . SER A 1 180 ? 4.788 -6.530 -5.855 1.00 83.81 180 SER A O 1
ATOM 1472 N N . ASN A 1 181 ? 6.001 -7.986 -4.644 1.00 83.69 181 ASN A N 1
ATOM 1473 C CA . ASN A 1 181 ? 6.076 -9.015 -5.682 1.00 83.69 181 ASN A CA 1
ATOM 1474 C C . ASN A 1 181 ? 6.373 -10.410 -5.089 1.00 83.69 181 ASN A C 1
ATOM 1476 O O . ASN A 1 181 ? 6.939 -10.533 -4.000 1.00 83.69 181 ASN A O 1
ATOM 1480 N N . ALA A 1 182 ? 6.033 -11.462 -5.826 1.00 86.81 182 ALA A N 1
ATOM 1481 C CA . ALA A 1 182 ? 6.428 -12.842 -5.569 1.00 86.81 182 ALA A CA 1
ATOM 1482 C C . ALA A 1 182 ? 6.785 -13.516 -6.892 1.00 86.81 182 ALA A C 1
ATOM 1484 O O . ALA A 1 182 ? 6.232 -13.190 -7.935 1.00 86.81 182 ALA A O 1
ATOM 1485 N N . TYR A 1 183 ? 7.726 -14.457 -6.870 1.00 85.12 183 TYR A N 1
ATOM 1486 C CA . TYR A 1 183 ? 8.054 -15.209 -8.079 1.00 85.12 183 TYR A CA 1
ATOM 1487 C C . TYR A 1 183 ? 8.659 -16.573 -7.773 1.00 85.12 183 TYR A C 1
ATOM 1489 O O . TYR A 1 183 ? 9.230 -16.828 -6.706 1.00 85.12 183 TYR A O 1
ATOM 1497 N N . PHE A 1 184 ? 8.568 -17.462 -8.763 1.00 87.12 184 PHE A N 1
ATOM 1498 C CA . PHE A 1 184 ? 9.127 -18.807 -8.698 1.00 87.12 184 PHE A CA 1
ATOM 1499 C C . PHE A 1 184 ? 10.369 -18.932 -9.562 1.00 87.12 184 PHE A C 1
ATOM 1501 O O . PHE A 1 184 ? 10.436 -18.432 -10.684 1.00 87.12 184 PHE A O 1
ATOM 1508 N N . PHE A 1 185 ? 11.350 -19.683 -9.075 1.00 80.25 185 PHE A N 1
ATOM 1509 C CA . PHE A 1 185 ? 12.546 -19.994 -9.846 1.00 80.25 185 PHE A CA 1
ATOM 1510 C C . PHE A 1 185 ? 13.061 -21.404 -9.550 1.00 80.25 185 PHE A C 1
ATOM 1512 O O . PHE A 1 185 ? 12.621 -22.080 -8.621 1.00 80.25 185 PHE A O 1
ATOM 1519 N N . GLY A 1 186 ? 13.983 -21.886 -10.380 1.00 74.25 186 GLY A N 1
ATOM 1520 C CA . GLY A 1 186 ? 14.503 -23.252 -10.309 1.00 74.25 186 GLY A CA 1
ATOM 1521 C C . GLY A 1 186 ? 13.917 -24.182 -11.374 1.00 74.25 186 GLY A C 1
ATOM 1522 O O . GLY A 1 186 ? 13.000 -23.827 -12.122 1.00 74.25 186 GLY A O 1
ATOM 1523 N N . PHE A 1 187 ? 14.482 -25.381 -11.491 1.00 69.31 187 PHE A N 1
ATOM 1524 C CA . PHE A 1 187 ? 14.275 -26.272 -12.633 1.00 69.31 187 PHE A CA 1
ATOM 1525 C C . PHE A 1 187 ? 13.905 -27.690 -12.191 1.00 69.31 187 PHE A C 1
ATOM 1527 O O . PHE A 1 187 ? 14.351 -28.167 -11.146 1.00 69.31 187 PHE A O 1
ATOM 1534 N N . TRP A 1 188 ? 13.084 -28.363 -13.003 1.00 71.19 188 TRP A N 1
ATOM 1535 C CA . TRP A 1 188 ? 12.542 -29.698 -12.724 1.00 71.19 188 TRP A CA 1
ATOM 1536 C C . TRP A 1 188 ? 12.038 -29.851 -11.281 1.00 71.19 188 TRP A C 1
ATOM 1538 O O . TRP A 1 188 ? 11.091 -29.179 -10.886 1.00 71.19 188 TRP A O 1
ATOM 1548 N N . LYS A 1 189 ? 12.691 -30.734 -10.515 1.00 74.00 189 LYS A N 1
ATOM 1549 C CA . LYS A 1 189 ? 12.338 -31.145 -9.156 1.00 74.00 189 LYS A CA 1
ATOM 1550 C C . LYS A 1 189 ? 12.881 -30.212 -8.070 1.00 74.00 189 LYS A C 1
ATOM 1552 O O . LYS A 1 189 ? 12.699 -30.503 -6.898 1.00 74.00 189 LYS A O 1
ATOM 1557 N N . SER A 1 190 ? 13.590 -29.141 -8.431 1.00 78.81 190 SER A N 1
ATOM 1558 C CA . SER A 1 190 ? 14.055 -28.141 -7.470 1.00 78.81 190 SER A CA 1
ATOM 1559 C C . SER A 1 190 ? 13.492 -26.783 -7.837 1.00 78.81 190 SER A C 1
ATOM 1561 O O . SER A 1 190 ? 14.092 -26.026 -8.604 1.00 78.81 190 SER A O 1
ATOM 1563 N N . LYS A 1 191 ? 12.309 -26.497 -7.292 1.00 86.38 191 LYS A N 1
ATOM 1564 C CA . LYS A 1 191 ? 11.676 -25.184 -7.363 1.00 86.38 191 LYS A CA 1
ATOM 1565 C C . LYS A 1 191 ? 11.843 -24.442 -6.048 1.00 86.38 191 LYS A C 1
ATOM 1567 O O . LYS A 1 191 ? 11.990 -25.041 -4.979 1.00 86.38 191 LYS A O 1
ATOM 1572 N N . ARG A 1 192 ? 11.887 -23.125 -6.146 1.00 88.62 192 ARG A N 1
ATOM 1573 C CA . ARG A 1 192 ? 12.053 -22.196 -5.039 1.00 88.62 192 ARG A CA 1
ATOM 1574 C C . ARG A 1 192 ? 11.058 -21.065 -5.223 1.00 88.62 192 ARG A C 1
ATOM 1576 O O . ARG A 1 192 ? 10.829 -20.639 -6.356 1.00 88.62 192 ARG A O 1
ATOM 1583 N N . ILE A 1 193 ? 10.506 -20.598 -4.118 1.00 92.31 193 ILE A N 1
ATOM 1584 C CA . ILE A 1 193 ? 9.594 -19.457 -4.081 1.00 92.31 193 ILE A CA 1
ATOM 1585 C C . ILE A 1 193 ? 10.326 -18.319 -3.374 1.00 92.31 193 ILE A C 1
ATOM 1587 O O . ILE A 1 193 ? 10.994 -18.555 -2.361 1.00 92.31 193 ILE A O 1
ATOM 1591 N N . VAL A 1 194 ? 10.230 -17.116 -3.935 1.00 91.19 194 VAL A N 1
ATOM 1592 C CA . VAL A 1 194 ? 10.724 -15.878 -3.327 1.00 91.19 194 VAL A CA 1
ATOM 1593 C C . VAL A 1 194 ? 9.551 -14.948 -3.104 1.00 91.19 194 VAL A C 1
ATOM 1595 O O . VAL A 1 194 ? 8.813 -14.657 -4.045 1.00 91.19 194 VAL A O 1
ATOM 1598 N N . LEU A 1 195 ? 9.427 -14.458 -1.878 1.00 93.06 195 LEU A N 1
ATOM 1599 C CA . LEU A 1 195 ? 8.491 -13.411 -1.495 1.00 93.06 195 LEU A CA 1
ATOM 1600 C C . LEU A 1 195 ? 9.268 -12.125 -1.225 1.00 93.06 195 LEU A C 1
ATOM 1602 O O . LEU A 1 195 ? 10.305 -12.161 -0.560 1.00 93.06 195 LEU A O 1
ATOM 1606 N N . PHE A 1 196 ? 8.796 -10.993 -1.734 1.00 91.69 196 PHE A N 1
ATOM 1607 C CA . PHE A 1 196 ? 9.317 -9.703 -1.290 1.00 91.69 196 PHE A CA 1
ATOM 1608 C C . PHE A 1 196 ? 8.821 -9.450 0.130 1.00 91.69 196 PHE A C 1
ATOM 1610 O O . PHE A 1 196 ? 7.669 -9.738 0.446 1.00 91.69 196 PHE A O 1
ATOM 1617 N N . ASP A 1 197 ? 9.677 -8.895 0.976 1.00 89.75 197 ASP A N 1
ATOM 1618 C CA . ASP A 1 197 ? 9.308 -8.458 2.323 1.00 89.75 197 ASP A CA 1
ATOM 1619 C C . ASP A 1 197 ? 8.125 -7.475 2.331 1.00 89.75 197 ASP A C 1
ATOM 1621 O O . ASP A 1 197 ? 7.253 -7.574 3.185 1.00 89.75 197 ASP A O 1
ATOM 1625 N N . THR A 1 198 ? 8.024 -6.605 1.327 1.00 87.62 198 THR A N 1
ATOM 1626 C CA . THR A 1 198 ? 6.885 -5.696 1.111 1.00 87.62 198 THR A CA 1
ATOM 1627 C C . THR A 1 198 ? 5.558 -6.417 0.847 1.00 87.62 198 THR A C 1
ATOM 1629 O O . THR A 1 198 ? 4.499 -5.888 1.182 1.00 87.62 198 THR A O 1
ATOM 1632 N N . LEU A 1 199 ? 5.586 -7.640 0.299 1.00 89.19 199 LEU A N 1
ATOM 1633 C CA . LEU A 1 199 ? 4.387 -8.462 0.087 1.00 89.19 199 LEU A CA 1
ATOM 1634 C C . LEU A 1 199 ? 3.878 -9.091 1.393 1.00 89.19 199 LEU A C 1
ATOM 1636 O O . LEU A 1 199 ? 2.700 -9.424 1.488 1.00 89.19 199 LEU A O 1
ATOM 1640 N N . LEU A 1 200 ? 4.739 -9.223 2.408 1.00 88.44 200 LEU A N 1
ATOM 1641 C CA . LEU A 1 200 ? 4.390 -9.825 3.700 1.00 88.44 200 LEU A CA 1
ATOM 1642 C C . LEU A 1 200 ? 3.456 -8.946 4.550 1.00 88.44 200 LEU A C 1
ATOM 1644 O O . LEU A 1 200 ? 3.023 -9.376 5.612 1.00 88.44 200 LEU A O 1
ATOM 1648 N N . ASN A 1 201 ? 3.120 -7.743 4.074 1.00 85.69 201 ASN A N 1
ATOM 1649 C CA . ASN A 1 201 ? 2.078 -6.896 4.658 1.00 85.69 201 ASN A CA 1
ATOM 1650 C C . ASN A 1 201 ? 0.654 -7.414 4.371 1.00 85.69 201 ASN A C 1
ATOM 1652 O O . ASN A 1 201 ? -0.300 -6.965 5.005 1.00 85.69 201 ASN A O 1
ATOM 1656 N N . LEU A 1 202 ? 0.493 -8.324 3.403 1.00 89.00 202 LEU A N 1
ATOM 1657 C CA . LEU A 1 202 ? -0.774 -9.004 3.141 1.00 89.00 202 LEU A CA 1
ATOM 1658 C C . LEU A 1 202 ? -1.033 -10.102 4.181 1.00 89.00 202 LEU A C 1
ATOM 1660 O O . LEU A 1 202 ? -0.109 -10.660 4.773 1.00 89.00 202 LEU A O 1
ATOM 1664 N N . THR A 1 203 ? -2.303 -10.456 4.373 1.00 92.88 203 THR A N 1
ATOM 1665 C CA . THR A 1 203 ? -2.674 -11.598 5.223 1.00 92.88 203 THR A CA 1
ATOM 1666 C C . THR A 1 203 ? -2.168 -12.912 4.624 1.00 92.88 203 THR A C 1
ATOM 1668 O O . THR A 1 203 ? -1.907 -13.014 3.423 1.00 92.88 203 THR A O 1
ATOM 1671 N N . HIS A 1 204 ? -2.056 -13.963 5.441 1.00 93.44 204 HIS A N 1
ATOM 1672 C CA . HIS A 1 204 ? -1.587 -15.263 4.949 1.00 93.44 204 HIS A CA 1
ATOM 1673 C C . HIS A 1 204 ? -2.456 -15.811 3.813 1.00 93.44 204 HIS A C 1
ATOM 1675 O O . HIS A 1 204 ? -1.911 -16.326 2.842 1.00 93.44 204 HIS A O 1
ATOM 1681 N N . GLU A 1 205 ? -3.782 -15.678 3.891 1.00 92.19 205 GLU A N 1
ATOM 1682 C CA . GLU A 1 205 ? -4.680 -16.184 2.844 1.00 92.19 205 GLU A CA 1
ATOM 1683 C C . GLU A 1 205 ? -4.574 -15.376 1.541 1.00 92.19 205 GLU A C 1
ATOM 1685 O O . GLU A 1 205 ? -4.585 -15.961 0.456 1.00 92.19 205 GLU A O 1
ATOM 1690 N N . GLU A 1 206 ? -4.348 -14.062 1.627 1.00 92.88 206 GLU A N 1
ATOM 1691 C CA . GLU A 1 206 ? -4.045 -13.208 0.469 1.00 92.88 206 GLU A CA 1
ATOM 1692 C C . GLU A 1 206 ? -2.702 -13.570 -0.178 1.00 92.88 206 GLU A C 1
ATOM 1694 O O . GLU A 1 206 ? -2.590 -13.639 -1.400 1.00 92.88 206 GLU A O 1
ATOM 1699 N N . ILE A 1 207 ? -1.670 -13.862 0.618 1.00 94.19 207 ILE A N 1
ATOM 1700 C CA . ILE A 1 207 ? -0.384 -14.330 0.081 1.00 94.19 207 ILE A CA 1
ATOM 1701 C C . ILE A 1 207 ? -0.565 -15.689 -0.604 1.00 94.19 207 ILE A C 1
ATOM 1703 O O . ILE A 1 207 ? -0.032 -15.910 -1.693 1.00 94.19 207 ILE A O 1
ATOM 1707 N N . LEU A 1 208 ? -1.340 -16.600 -0.010 1.00 94.75 208 LEU A N 1
ATOM 1708 C CA . LEU A 1 208 ? -1.626 -17.907 -0.603 1.00 94.75 208 LEU A CA 1
ATOM 1709 C C . LEU A 1 208 ? -2.444 -17.795 -1.893 1.00 94.75 208 LEU A C 1
ATOM 1711 O O . LEU A 1 208 ? -2.217 -18.585 -2.806 1.00 94.75 208 LEU A O 1
ATOM 1715 N N . SER A 1 209 ? -3.354 -16.826 -2.013 1.00 94.69 209 SER A N 1
ATOM 1716 C CA . SER A 1 209 ? -4.134 -16.601 -3.238 1.00 94.69 209 SER A CA 1
ATOM 1717 C C . SER A 1 209 ? -3.270 -16.066 -4.386 1.00 94.69 209 SER A C 1
ATOM 1719 O O . SER A 1 209 ? -3.404 -16.537 -5.523 1.00 94.69 209 SER A O 1
ATOM 1721 N N . VAL A 1 210 ? -2.321 -15.170 -4.085 1.00 94.69 210 VAL A N 1
ATOM 1722 C CA . VAL A 1 210 ? -1.289 -14.703 -5.027 1.00 94.69 210 VAL A CA 1
ATOM 1723 C C . VAL A 1 210 ? -0.372 -15.862 -5.424 1.00 94.69 210 VAL A C 1
ATOM 1725 O O . VAL A 1 210 ? -0.098 -16.065 -6.603 1.00 94.69 210 VAL A O 1
ATOM 1728 N N . LEU A 1 211 ? 0.048 -16.697 -4.472 1.00 94.94 211 LEU A N 1
ATOM 1729 C CA . LEU A 1 211 ? 0.865 -17.876 -4.766 1.00 94.94 211 LEU A CA 1
ATOM 1730 C C . LEU A 1 211 ? 0.115 -18.940 -5.572 1.00 94.94 211 LEU A C 1
ATOM 1732 O O . LEU A 1 211 ? 0.722 -19.589 -6.422 1.00 94.94 211 LEU A O 1
ATOM 1736 N N . ALA A 1 212 ? -1.188 -19.110 -5.355 1.00 95.00 212 ALA A N 1
ATOM 1737 C CA . ALA A 1 212 ? -2.024 -19.974 -6.180 1.00 95.00 212 ALA A CA 1
ATOM 1738 C C . ALA A 1 212 ? -2.108 -19.443 -7.620 1.00 95.00 212 ALA A C 1
ATOM 1740 O O . ALA A 1 212 ? -1.980 -20.223 -8.563 1.00 95.00 212 ALA A O 1
ATOM 1741 N N . HIS A 1 213 ? -2.225 -18.125 -7.810 1.00 95.44 213 HIS A N 1
ATOM 1742 C CA . HIS A 1 213 ? -2.120 -17.498 -9.130 1.00 95.44 213 HIS A CA 1
ATOM 1743 C C . HIS A 1 213 ? -0.754 -17.801 -9.787 1.00 95.44 213 HIS A C 1
ATOM 1745 O O . HIS A 1 213 ? -0.707 -18.338 -10.898 1.00 95.44 213 HIS A O 1
ATOM 1751 N N . GLU A 1 214 ? 0.360 -17.600 -9.076 1.00 93.75 214 GLU A N 1
ATOM 1752 C CA . GLU A 1 214 ? 1.709 -17.940 -9.563 1.00 93.75 214 GLU A CA 1
ATOM 1753 C C . GLU A 1 214 ? 1.863 -19.442 -9.896 1.00 93.75 214 GLU A C 1
ATOM 1755 O O . GLU A 1 214 ? 2.483 -19.829 -10.897 1.00 93.75 214 GLU A O 1
ATOM 1760 N N . LEU A 1 215 ? 1.243 -20.327 -9.106 1.00 93.69 215 LEU A N 1
ATOM 1761 C CA . LEU A 1 215 ? 1.186 -21.769 -9.381 1.00 93.69 215 LEU A CA 1
ATOM 1762 C C . LEU A 1 215 ? 0.379 -22.074 -10.641 1.00 93.69 215 LEU A C 1
ATOM 1764 O O . LEU A 1 215 ? 0.754 -22.983 -11.384 1.00 93.69 215 LEU A O 1
ATOM 1768 N N . GLY A 1 216 ? -0.649 -21.284 -10.945 1.00 94.69 216 GLY A N 1
ATOM 1769 C CA . GLY A 1 216 ? -1.386 -21.349 -12.203 1.00 94.69 216 GLY A CA 1
ATOM 1770 C C . GLY A 1 216 ? -0.483 -21.160 -13.423 1.00 94.69 216 GLY A C 1
ATOM 1771 O O . GLY A 1 216 ? -0.596 -21.913 -14.399 1.00 94.69 216 GLY A O 1
ATOM 1772 N N . HIS A 1 217 ? 0.490 -20.242 -13.355 1.00 93.50 217 HIS A N 1
ATOM 1773 C CA . HIS A 1 217 ? 1.479 -20.074 -14.427 1.00 93.50 217 HIS A CA 1
ATOM 1774 C C . HIS A 1 217 ? 2.357 -21.306 -14.628 1.00 93.50 217 HIS A C 1
ATOM 1776 O O . HIS A 1 217 ? 2.668 -21.679 -15.770 1.00 93.50 217 HIS A O 1
ATOM 1782 N N . TRP A 1 218 ? 2.742 -21.959 -13.534 1.00 92.44 218 TRP A N 1
ATOM 1783 C CA . TRP A 1 218 ? 3.482 -23.213 -13.593 1.00 92.44 218 TRP A CA 1
ATOM 1784 C C . TRP A 1 218 ? 2.616 -24.357 -14.138 1.00 92.44 218 TRP A C 1
ATOM 1786 O O . TRP A 1 218 ? 3.032 -25.033 -15.082 1.00 92.44 218 TRP A O 1
ATOM 1796 N N . TYR A 1 219 ? 1.400 -24.525 -13.616 1.00 93.38 219 TYR A N 1
ATOM 1797 C CA . TYR A 1 219 ? 0.464 -25.589 -13.980 1.00 93.38 219 TYR A CA 1
ATOM 1798 C C . TYR A 1 219 ? 0.132 -25.575 -15.478 1.00 93.38 219 TYR A C 1
ATOM 1800 O O . TYR A 1 219 ? 0.201 -26.599 -16.164 1.00 93.38 219 TYR A O 1
ATOM 1808 N N . HIS A 1 220 ? -0.148 -24.394 -16.031 1.00 94.19 220 HIS A N 1
ATOM 1809 C CA . HIS A 1 220 ? -0.456 -24.229 -17.451 1.00 94.19 220 HIS A CA 1
ATOM 1810 C C . HIS A 1 220 ? 0.781 -24.128 -18.358 1.00 94.19 220 HIS A C 1
ATOM 1812 O O . HIS A 1 220 ? 0.634 -23.928 -19.572 1.00 94.19 220 HIS A O 1
ATOM 1818 N N . ASN A 1 221 ? 1.989 -24.308 -17.811 1.00 93.06 221 ASN A N 1
ATOM 1819 C CA . ASN A 1 221 ? 3.264 -24.220 -18.524 1.00 93.06 221 ASN A CA 1
ATOM 1820 C C . ASN A 1 221 ? 3.439 -22.890 -19.282 1.00 93.06 221 ASN A C 1
ATOM 1822 O O . ASN A 1 221 ? 3.985 -22.868 -20.390 1.00 93.06 221 ASN A O 1
ATOM 1826 N N . HIS A 1 222 ? 2.972 -21.777 -18.705 1.00 94.12 222 HIS A N 1
ATOM 1827 C CA . HIS A 1 222 ? 3.041 -20.455 -19.338 1.00 94.12 222 HIS A CA 1
ATOM 1828 C C . HIS A 1 222 ? 4.482 -20.073 -19.687 1.00 94.12 222 HIS A C 1
ATOM 1830 O O . HIS A 1 222 ? 4.739 -19.653 -20.812 1.00 94.12 222 HIS A O 1
ATOM 1836 N N . LEU A 1 223 ? 5.438 -20.342 -18.790 1.00 90.25 223 LEU A N 1
ATOM 1837 C CA . LEU A 1 223 ? 6.861 -20.106 -19.043 1.00 90.25 223 LEU A CA 1
ATOM 1838 C C . LEU A 1 223 ? 7.361 -20.840 -20.297 1.00 90.25 223 LEU A C 1
ATOM 1840 O O . LEU A 1 223 ? 8.005 -20.232 -21.144 1.00 90.25 223 LEU A O 1
ATOM 1844 N N . VAL A 1 224 ? 7.038 -22.128 -20.452 1.00 91.19 224 VAL A N 1
ATOM 1845 C CA . VAL A 1 224 ? 7.488 -22.928 -21.606 1.00 91.19 224 VAL A CA 1
ATOM 1846 C C . VAL A 1 224 ? 6.849 -22.426 -22.900 1.00 91.19 224 VAL A C 1
ATOM 1848 O O . VAL A 1 224 ? 7.535 -22.310 -23.913 1.00 91.19 224 VAL A O 1
ATOM 1851 N N . LYS A 1 225 ? 5.555 -22.080 -22.870 1.00 94.56 225 LYS A N 1
ATOM 1852 C CA . LYS A 1 225 ? 4.849 -21.504 -24.025 1.00 94.56 225 LYS A CA 1
ATOM 1853 C C . LYS A 1 225 ? 5.451 -20.158 -24.438 1.00 94.56 225 LYS A C 1
ATOM 1855 O O . LYS A 1 225 ? 5.703 -19.955 -25.622 1.00 94.56 225 LYS A O 1
ATOM 1860 N N . SER A 1 226 ? 5.725 -19.272 -23.478 1.00 92.19 226 SER A N 1
ATOM 1861 C CA . SER A 1 226 ? 6.389 -17.988 -23.734 1.00 92.19 226 SER A CA 1
ATOM 1862 C C . SER A 1 226 ? 7.810 -18.184 -24.257 1.00 92.19 226 SER A C 1
ATOM 1864 O O . SER A 1 226 ? 8.191 -17.542 -25.228 1.00 92.19 226 SER A O 1
ATOM 1866 N N . MET A 1 227 ? 8.583 -19.119 -23.694 1.00 91.44 227 MET A N 1
ATOM 1867 C CA . MET A 1 227 ? 9.923 -19.448 -24.194 1.00 91.44 227 MET A CA 1
ATOM 1868 C C . MET A 1 227 ? 9.885 -19.984 -25.628 1.00 91.44 227 MET A C 1
ATOM 1870 O O . MET A 1 227 ? 10.705 -19.574 -26.445 1.00 91.44 227 MET A O 1
ATOM 1874 N N . ALA A 1 228 ? 8.934 -20.859 -25.962 1.00 93.75 228 ALA A N 1
ATOM 1875 C CA . ALA A 1 228 ? 8.774 -21.379 -27.317 1.00 93.75 228 ALA A CA 1
ATOM 1876 C C . ALA A 1 228 ? 8.397 -20.270 -28.313 1.00 93.75 228 ALA A C 1
ATOM 1878 O O . ALA A 1 228 ? 8.993 -20.188 -29.387 1.00 93.75 228 ALA A O 1
ATOM 1879 N N . ALA A 1 229 ? 7.467 -19.384 -27.940 1.00 92.81 229 ALA A N 1
ATOM 1880 C CA . ALA A 1 229 ? 7.075 -18.235 -28.753 1.00 92.81 229 ALA A CA 1
ATOM 1881 C C . ALA A 1 229 ? 8.252 -17.266 -28.977 1.00 92.81 229 ALA A C 1
ATOM 1883 O O . ALA A 1 229 ? 8.547 -16.911 -30.118 1.00 92.81 229 ALA A O 1
ATOM 1884 N N . SER A 1 230 ? 8.990 -16.917 -27.918 1.00 92.69 230 SER A N 1
ATOM 1885 C CA . SER A 1 230 ? 10.198 -16.084 -28.003 1.00 92.69 230 SER A CA 1
ATOM 1886 C C . SER A 1 230 ? 11.316 -16.748 -28.811 1.00 92.69 230 SER A C 1
ATOM 1888 O O . SER A 1 230 ? 12.023 -16.074 -29.555 1.00 92.69 230 SER A O 1
ATOM 1890 N N . SER A 1 231 ? 11.471 -18.070 -28.709 1.00 95.44 231 SER A N 1
ATOM 1891 C CA . SER A 1 231 ? 12.450 -18.837 -29.487 1.00 95.44 231 SER A CA 1
ATOM 1892 C C . SER A 1 231 ? 12.117 -18.840 -30.979 1.00 95.44 231 SER A C 1
ATOM 1894 O O . SER A 1 231 ? 13.006 -18.623 -31.805 1.00 95.44 231 SER A O 1
ATOM 1896 N N . ALA A 1 232 ? 10.839 -19.022 -31.329 1.00 94.94 232 ALA A N 1
ATOM 1897 C CA . ALA A 1 232 ? 10.359 -18.934 -32.704 1.00 94.94 232 ALA A CA 1
ATOM 1898 C C . ALA A 1 232 ? 10.522 -17.514 -33.268 1.00 94.94 232 ALA A C 1
ATOM 1900 O O . ALA A 1 232 ? 11.009 -17.350 -34.384 1.00 94.94 232 ALA A O 1
ATOM 1901 N N . HIS A 1 233 ? 10.187 -16.489 -32.478 1.00 94.12 233 HIS A N 1
ATOM 1902 C CA . HIS A 1 233 ? 10.397 -15.087 -32.845 1.00 94.12 233 HIS A CA 1
ATOM 1903 C C . HIS A 1 233 ? 11.875 -14.782 -33.108 1.00 94.12 233 HIS A C 1
ATOM 1905 O O . HIS A 1 233 ? 12.222 -14.267 -34.170 1.00 94.12 233 HIS A O 1
ATOM 1911 N N . LEU A 1 234 ? 12.769 -15.193 -32.202 1.00 94.62 234 LEU A N 1
ATOM 1912 C CA . LEU A 1 234 ? 14.210 -15.025 -32.385 1.00 94.62 234 LEU A CA 1
ATOM 1913 C C . LEU A 1 234 ? 14.704 -15.725 -33.657 1.00 94.62 234 LEU A C 1
ATOM 1915 O O . LEU A 1 234 ? 15.511 -15.156 -34.388 1.00 94.62 234 LEU A O 1
ATOM 1919 N N . PHE A 1 235 ? 14.213 -16.932 -33.949 1.00 96.12 235 PHE A N 1
ATOM 1920 C CA . PHE A 1 235 ? 14.557 -17.636 -35.184 1.00 96.12 235 PHE A CA 1
ATOM 1921 C C . PHE A 1 235 ? 14.129 -16.845 -36.428 1.00 96.12 235 PHE A C 1
ATOM 1923 O O . PHE A 1 235 ? 14.928 -16.683 -37.349 1.00 96.12 235 PHE A O 1
ATOM 1930 N N . ILE A 1 236 ? 12.904 -16.307 -36.439 1.00 94.56 236 ILE A N 1
ATOM 1931 C CA . ILE A 1 236 ? 12.382 -15.485 -37.542 1.00 94.56 236 ILE A CA 1
ATOM 1932 C C . ILE A 1 236 ? 13.253 -14.242 -37.750 1.00 94.56 236 ILE A C 1
ATOM 1934 O O . ILE A 1 236 ? 13.629 -13.953 -38.886 1.00 94.56 236 ILE A O 1
ATOM 1938 N N . ILE A 1 237 ? 13.622 -13.542 -36.672 1.00 94.31 237 ILE A N 1
ATOM 1939 C CA . ILE A 1 237 ? 14.493 -12.361 -36.746 1.00 94.31 237 ILE A CA 1
ATOM 1940 C C . ILE A 1 237 ? 15.876 -12.739 -37.279 1.00 94.31 237 ILE A C 1
ATOM 1942 O O . ILE A 1 237 ? 16.383 -12.069 -38.176 1.00 94.31 237 ILE A O 1
ATOM 1946 N N . MET A 1 238 ? 16.492 -13.809 -36.767 1.00 94.00 238 MET A N 1
ATOM 1947 C CA . MET A 1 238 ? 17.821 -14.236 -37.219 1.00 94.00 238 MET A CA 1
ATOM 1948 C C . MET A 1 238 ? 17.811 -14.687 -38.684 1.00 94.00 238 MET A C 1
ATOM 1950 O O . MET A 1 238 ? 18.739 -14.371 -39.428 1.00 94.00 238 MET A O 1
ATOM 1954 N N . TYR A 1 239 ? 16.755 -15.373 -39.123 1.00 94.75 239 TYR A N 1
ATOM 1955 C CA . TYR A 1 239 ? 16.565 -15.740 -40.525 1.00 94.75 239 TYR A CA 1
ATOM 1956 C C . TYR A 1 239 ? 16.404 -14.500 -41.416 1.00 94.75 239 TYR A C 1
ATOM 1958 O O . TYR A 1 239 ? 17.097 -14.367 -42.427 1.00 94.75 239 TYR A O 1
ATOM 1966 N N . ALA A 1 240 ? 15.540 -13.559 -41.020 1.00 94.31 240 ALA A N 1
ATOM 1967 C CA . ALA A 1 240 ? 15.332 -12.308 -41.745 1.00 94.31 240 ALA A CA 1
ATOM 1968 C C . ALA A 1 240 ? 16.623 -11.480 -41.828 1.00 94.31 240 ALA A C 1
ATOM 1970 O O . ALA A 1 240 ? 16.955 -10.974 -42.901 1.00 94.31 240 ALA A O 1
ATOM 1971 N N . TYR A 1 241 ? 17.389 -11.412 -40.736 1.00 94.19 241 TYR A N 1
ATOM 1972 C CA . TYR A 1 241 ? 18.712 -10.797 -40.710 1.00 94.19 241 TYR A CA 1
ATOM 1973 C C . TYR A 1 241 ? 19.666 -11.475 -41.697 1.00 94.19 241 TYR A C 1
ATOM 1975 O O . TYR A 1 241 ? 20.321 -10.780 -42.468 1.00 94.19 241 TYR A O 1
ATOM 1983 N N . GLY A 1 242 ? 19.711 -12.811 -41.727 1.00 92.31 242 GLY A N 1
ATOM 1984 C CA . GLY A 1 242 ? 20.534 -13.575 -42.667 1.00 92.31 242 GLY A CA 1
ATOM 1985 C C . GLY A 1 242 ? 20.253 -13.228 -44.125 1.00 92.31 242 GLY A C 1
ATOM 1986 O O . GLY A 1 242 ? 21.174 -12.877 -44.863 1.00 92.31 242 GLY A O 1
ATOM 1987 N N . VAL A 1 243 ? 18.978 -13.232 -44.518 1.00 91.31 243 VAL A N 1
ATOM 1988 C CA . VAL A 1 243 ? 18.557 -12.851 -45.876 1.00 91.31 243 VAL A CA 1
ATOM 1989 C C . VAL A 1 243 ? 18.892 -11.386 -46.171 1.00 91.31 243 VAL A C 1
ATOM 1991 O O . VAL A 1 243 ? 19.358 -11.051 -47.263 1.00 91.31 243 VAL A O 1
ATOM 1994 N N . PHE A 1 244 ? 18.664 -10.499 -45.202 1.00 91.12 244 PHE A N 1
ATOM 1995 C CA . PHE A 1 244 ? 18.858 -9.066 -45.377 1.00 91.12 244 PHE A CA 1
ATOM 1996 C C . PHE A 1 244 ? 20.336 -8.686 -45.492 1.00 91.12 244 PHE A C 1
ATOM 1998 O O . PHE A 1 244 ? 20.718 -7.977 -46.423 1.00 91.12 244 PHE A O 1
ATOM 2005 N N . VAL A 1 245 ? 21.184 -9.171 -44.583 1.00 89.81 245 VAL A N 1
ATOM 2006 C CA . VAL A 1 245 ? 22.602 -8.800 -44.523 1.00 89.81 245 VAL A CA 1
ATOM 2007 C C . VAL A 1 245 ? 23.380 -9.329 -45.727 1.00 89.81 245 VAL A C 1
ATOM 2009 O O . VAL A 1 245 ? 24.239 -8.621 -46.247 1.00 89.81 245 VAL A O 1
ATOM 2012 N N . GLN A 1 246 ? 23.029 -10.517 -46.234 1.00 86.31 246 GLN A N 1
ATOM 2013 C CA . GLN A 1 246 ? 23.635 -11.079 -47.447 1.00 86.31 246 GLN A CA 1
ATOM 2014 C C . GLN A 1 246 ? 23.335 -10.234 -48.691 1.00 86.31 246 GLN A C 1
ATOM 2016 O O . GLN A 1 246 ? 24.180 -10.121 -49.575 1.00 86.31 246 GLN A O 1
ATOM 2021 N N . ARG A 1 247 ? 22.143 -9.628 -48.767 1.00 88.75 247 ARG A N 1
ATOM 2022 C CA . ARG A 1 247 ? 21.697 -8.881 -49.951 1.00 88.75 247 ARG A CA 1
ATOM 2023 C C . ARG A 1 247 ? 21.991 -7.383 -49.887 1.00 88.75 247 ARG A C 1
ATOM 2025 O O . ARG A 1 247 ? 22.298 -6.787 -50.914 1.00 88.75 247 ARG A O 1
ATOM 2032 N N . TYR A 1 248 ? 21.878 -6.783 -48.706 1.00 91.38 248 TYR A N 1
ATOM 2033 C CA . TYR A 1 248 ? 21.901 -5.330 -48.517 1.00 91.38 248 TYR A CA 1
ATOM 2034 C C . TYR A 1 248 ? 22.936 -4.861 -47.491 1.00 91.38 248 TYR A C 1
ATOM 2036 O O . TYR A 1 248 ? 23.032 -3.664 -47.253 1.00 91.38 248 TYR A O 1
ATOM 2044 N N . GLY A 1 249 ? 23.733 -5.753 -46.890 1.00 89.38 249 GLY A N 1
ATOM 2045 C CA . GLY A 1 249 ? 24.627 -5.401 -45.782 1.00 89.38 249 GLY A CA 1
ATOM 2046 C C . GLY A 1 249 ? 25.606 -4.267 -46.102 1.00 89.38 249 GLY A C 1
ATOM 2047 O O . GLY A 1 249 ? 25.717 -3.324 -45.325 1.00 89.38 249 GLY A O 1
ATOM 2048 N N . VAL A 1 250 ? 26.291 -4.317 -47.251 1.00 90.25 250 VAL A N 1
ATOM 2049 C CA . VAL A 1 250 ? 27.261 -3.272 -47.645 1.00 90.25 250 VAL A CA 1
ATOM 2050 C C . VAL A 1 250 ? 26.563 -1.937 -47.903 1.00 90.25 250 VAL A C 1
ATOM 2052 O O . VAL A 1 250 ? 27.033 -0.895 -47.448 1.00 90.25 250 VAL A O 1
ATOM 2055 N N . GLN A 1 251 ? 25.418 -1.972 -48.589 1.00 90.38 251 GLN A N 1
ATOM 2056 C CA . GLN A 1 251 ? 24.612 -0.781 -48.838 1.00 90.38 251 GLN A CA 1
ATOM 2057 C C . GLN A 1 251 ? 24.120 -0.169 -47.520 1.00 90.38 251 GLN A C 1
ATOM 2059 O O . GLN A 1 251 ? 24.255 1.031 -47.320 1.00 90.38 251 GLN A O 1
ATOM 2064 N N . LEU A 1 252 ? 23.651 -0.999 -46.585 1.00 88.06 252 LEU A N 1
ATOM 2065 C CA . LEU A 1 252 ? 23.222 -0.573 -45.257 1.00 88.06 252 LEU A CA 1
ATOM 2066 C C . LEU A 1 252 ? 24.347 0.137 -44.493 1.00 88.06 252 LEU A C 1
ATOM 2068 O O . LEU A 1 252 ? 24.105 1.173 -43.883 1.00 88.06 252 LEU A O 1
ATOM 2072 N N . MET A 1 253 ? 25.575 -0.393 -44.529 1.00 88.75 253 MET A N 1
ATOM 2073 C CA . MET A 1 253 ? 26.718 0.269 -43.888 1.00 88.75 253 MET A CA 1
ATOM 2074 C C . MET A 1 253 ? 26.964 1.650 -44.505 1.00 88.75 253 MET A C 1
ATOM 2076 O O . MET A 1 253 ? 27.080 2.635 -43.780 1.00 88.75 253 MET A O 1
ATOM 2080 N N . SER A 1 254 ? 26.981 1.728 -45.840 1.00 86.25 254 SER A N 1
ATOM 2081 C CA . SER A 1 254 ? 27.206 2.973 -46.581 1.00 86.25 254 SER A CA 1
ATOM 2082 C C . SER A 1 254 ? 26.135 4.027 -46.293 1.00 86.25 254 SER A C 1
ATOM 2084 O O . SER A 1 254 ? 26.468 5.168 -45.972 1.00 86.25 254 SER A O 1
ATOM 2086 N N . ASP A 1 255 ? 24.858 3.652 -46.365 1.00 86.31 255 ASP A N 1
ATOM 2087 C CA . ASP A 1 255 ? 23.724 4.569 -46.201 1.00 86.31 255 ASP A CA 1
ATOM 2088 C C . ASP A 1 255 ? 23.684 5.190 -44.793 1.00 86.31 255 ASP A C 1
ATOM 2090 O O . ASP A 1 255 ? 23.266 6.337 -44.623 1.00 86.31 255 ASP A O 1
ATOM 2094 N N . PHE A 1 256 ? 24.174 4.458 -43.787 1.00 84.38 256 PHE A N 1
ATOM 2095 C CA . PHE A 1 256 ? 24.247 4.904 -42.394 1.00 84.38 256 PHE A CA 1
ATOM 2096 C C . PHE A 1 256 ? 25.639 5.427 -41.987 1.00 84.38 256 PHE A C 1
ATOM 2098 O O . PHE A 1 256 ? 25.848 5.765 -40.824 1.00 84.38 256 PHE A O 1
ATOM 2105 N N . GLY A 1 257 ? 26.589 5.531 -42.925 1.00 83.19 257 GLY A N 1
ATOM 2106 C CA . GLY A 1 257 ? 27.913 6.115 -42.685 1.00 83.19 257 GLY A CA 1
ATOM 2107 C C . GLY A 1 257 ? 28.870 5.247 -41.857 1.00 83.19 257 GLY A C 1
ATOM 2108 O O . GLY A 1 257 ? 29.780 5.779 -41.221 1.00 83.19 257 GLY A O 1
ATOM 2109 N N . PHE A 1 258 ? 28.684 3.927 -41.850 1.00 87.94 258 PHE A N 1
ATOM 2110 C CA . PHE A 1 258 ? 29.575 2.978 -41.184 1.00 87.94 258 PHE A CA 1
ATOM 2111 C C . PHE A 1 258 ? 30.627 2.425 -42.158 1.00 87.94 258 PHE A C 1
ATOM 2113 O O . PHE A 1 258 ? 30.284 2.024 -43.272 1.00 87.94 258 PHE A O 1
ATOM 2120 N N . PRO A 1 259 ? 31.910 2.352 -41.759 1.00 87.06 259 PRO A N 1
ATOM 2121 C CA . PRO A 1 259 ? 32.939 1.751 -42.598 1.00 87.06 259 PRO A CA 1
ATOM 2122 C C . PRO A 1 259 ? 32.815 0.222 -42.621 1.00 87.06 259 PRO A C 1
ATOM 2124 O O . PRO A 1 259 ? 32.583 -0.412 -41.587 1.00 87.06 259 PRO A O 1
ATOM 2127 N N . THR A 1 260 ? 33.049 -0.382 -43.787 1.00 90.31 260 THR A N 1
ATOM 2128 C CA . THR A 1 260 ? 33.290 -1.827 -43.890 1.00 90.31 260 THR A CA 1
ATOM 2129 C C . THR A 1 260 ? 34.643 -2.194 -43.277 1.00 90.31 260 THR A C 1
ATOM 2131 O O . THR A 1 260 ? 35.509 -1.343 -43.052 1.00 90.31 260 THR A O 1
ATOM 2134 N N . MET A 1 261 ? 34.842 -3.479 -43.003 1.00 89.88 261 MET A N 1
ATOM 2135 C CA . MET A 1 261 ? 36.151 -4.013 -42.634 1.00 89.88 261 MET A CA 1
ATOM 2136 C C . MET A 1 261 ? 37.135 -3.904 -43.822 1.00 89.88 261 MET A C 1
ATOM 2138 O O . MET A 1 261 ? 36.690 -3.793 -44.970 1.00 89.88 261 MET A O 1
ATOM 2142 N N . PRO A 1 262 ? 38.465 -3.930 -43.585 1.00 87.44 262 PRO A N 1
ATOM 2143 C CA . PRO A 1 262 ? 39.467 -3.833 -44.656 1.00 87.44 262 PRO A CA 1
ATOM 2144 C C . PRO A 1 262 ? 39.360 -4.926 -45.731 1.00 87.44 262 PRO A C 1
ATOM 2146 O O . PRO A 1 262 ? 39.720 -4.696 -46.880 1.00 87.44 262 PRO A O 1
ATOM 2149 N N . ASP A 1 263 ? 38.828 -6.095 -45.370 1.00 86.75 263 ASP A N 1
ATOM 2150 C CA . ASP A 1 263 ? 38.549 -7.220 -46.270 1.00 86.75 263 ASP A CA 1
ATOM 2151 C C . ASP A 1 263 ? 37.247 -7.049 -47.086 1.00 86.75 263 ASP A C 1
ATOM 2153 O O . ASP A 1 263 ? 36.831 -7.958 -47.803 1.00 86.75 263 ASP A O 1
ATOM 2157 N N . GLY A 1 264 ? 36.587 -5.891 -46.974 1.00 85.56 264 GLY A N 1
ATOM 2158 C CA . GLY A 1 264 ? 35.317 -5.574 -47.628 1.00 85.56 264 GLY A CA 1
ATOM 2159 C C . GLY A 1 264 ? 34.092 -6.162 -46.928 1.00 85.56 264 GLY A C 1
ATOM 2160 O O . GLY A 1 264 ? 32.964 -5.927 -47.365 1.00 85.56 264 GLY A O 1
ATOM 2161 N N . SER A 1 265 ? 34.277 -6.905 -45.837 1.00 89.44 265 SER A N 1
ATOM 2162 C CA . SER A 1 265 ? 33.171 -7.524 -45.123 1.00 89.44 265 SER A CA 1
ATOM 2163 C C . SER A 1 265 ? 32.451 -6.534 -44.199 1.00 89.44 265 SER A C 1
ATOM 2165 O O . SER A 1 265 ? 33.003 -5.527 -43.748 1.00 89.44 265 SER A O 1
ATOM 2167 N N . VAL A 1 266 ? 31.176 -6.799 -43.918 1.00 91.81 266 VAL A N 1
ATOM 2168 C CA . VAL A 1 266 ? 30.374 -5.949 -43.027 1.00 91.81 266 VAL A CA 1
ATOM 2169 C C . VAL A 1 266 ? 30.676 -6.285 -41.565 1.00 91.81 266 VAL A C 1
ATOM 2171 O O . VAL A 1 266 ? 30.723 -7.472 -41.238 1.00 91.81 266 VAL A O 1
ATOM 2174 N N . PRO A 1 267 ? 30.877 -5.302 -40.668 1.00 92.19 267 PRO A N 1
ATOM 2175 C CA . PRO A 1 267 ? 31.003 -5.578 -39.241 1.00 92.19 267 PRO A CA 1
ATOM 2176 C C . PRO A 1 267 ? 29.700 -6.164 -38.684 1.00 92.19 267 PRO A C 1
ATOM 2178 O O . PRO A 1 267 ? 28.637 -5.544 -38.763 1.00 92.19 267 PRO A O 1
ATOM 2181 N N . VAL A 1 268 ? 29.782 -7.362 -38.112 1.00 92.38 268 VAL A N 1
ATOM 2182 C CA . VAL A 1 268 ? 28.637 -8.223 -37.788 1.00 92.38 268 VAL A CA 1
ATOM 2183 C C . VAL A 1 268 ? 27.671 -7.546 -36.821 1.00 92.38 268 VAL A C 1
ATOM 2185 O O . VAL A 1 268 ? 26.472 -7.486 -37.078 1.00 92.38 268 VAL A O 1
ATOM 2188 N N . MET A 1 269 ? 28.182 -7.014 -35.712 1.00 91.75 269 MET A N 1
ATOM 2189 C CA . MET A 1 269 ? 27.329 -6.445 -34.663 1.00 91.75 269 MET A CA 1
ATOM 2190 C C . MET A 1 269 ? 26.743 -5.088 -35.039 1.00 91.75 269 MET A C 1
ATOM 2192 O O . MET A 1 269 ? 25.628 -4.767 -34.637 1.00 91.75 269 MET A O 1
ATOM 2196 N N . VAL A 1 270 ? 27.460 -4.315 -35.856 1.00 90.19 270 VAL A N 1
ATOM 2197 C CA . VAL A 1 270 ? 26.956 -3.054 -36.410 1.00 90.19 270 VAL A CA 1
ATOM 2198 C C . VAL A 1 270 ? 25.800 -3.332 -37.370 1.00 90.19 270 VAL A C 1
ATOM 2200 O O . VAL A 1 270 ? 24.743 -2.711 -37.262 1.00 90.19 270 VAL A O 1
ATOM 2203 N N . ALA A 1 271 ? 25.968 -4.302 -38.274 1.00 91.38 271 ALA A N 1
ATOM 2204 C CA . ALA A 1 271 ? 24.915 -4.728 -39.190 1.00 91.38 271 ALA A CA 1
ATOM 2205 C C . ALA A 1 271 ? 23.687 -5.259 -38.448 1.00 91.38 271 ALA A C 1
ATOM 2207 O O . ALA A 1 271 ? 22.563 -4.897 -38.798 1.00 91.38 271 ALA A O 1
ATOM 2208 N N . LEU A 1 272 ? 23.894 -6.053 -37.396 1.00 91.75 272 LEU A N 1
ATOM 2209 C CA . LEU A 1 272 ? 22.810 -6.551 -36.557 1.00 91.75 272 LEU A CA 1
ATOM 2210 C C . LEU A 1 272 ? 22.067 -5.414 -35.835 1.00 91.75 272 LEU A C 1
ATOM 2212 O O . LEU A 1 272 ? 20.837 -5.413 -35.821 1.00 91.75 272 LEU A O 1
ATOM 2216 N N . MET A 1 273 ? 22.785 -4.421 -35.298 1.00 90.06 273 MET A N 1
ATOM 2217 C CA . MET A 1 273 ? 22.182 -3.237 -34.672 1.00 90.06 273 MET A CA 1
ATOM 2218 C C . MET A 1 273 ? 21.321 -2.449 -35.668 1.00 90.06 273 MET A C 1
ATOM 2220 O O . MET A 1 273 ? 20.162 -2.155 -35.374 1.00 90.06 273 MET A O 1
ATOM 2224 N N . LEU A 1 274 ? 21.861 -2.119 -36.848 1.00 88.75 274 LEU A N 1
ATOM 2225 C CA . LEU A 1 274 ? 21.134 -1.356 -37.870 1.00 88.75 274 LEU A CA 1
ATOM 2226 C C . LEU A 1 274 ? 19.919 -2.123 -38.399 1.00 88.75 274 LEU A C 1
ATOM 2228 O O . LEU A 1 274 ? 18.844 -1.541 -38.549 1.00 88.75 274 LEU A O 1
ATOM 2232 N N . PHE A 1 275 ? 20.055 -3.434 -38.617 1.00 91.62 275 PHE A N 1
ATOM 2233 C CA . PHE A 1 275 ? 18.920 -4.287 -38.955 1.00 91.62 275 PHE A CA 1
ATOM 2234 C C . PHE A 1 275 ? 17.849 -4.259 -37.859 1.00 91.62 275 PHE A C 1
ATOM 2236 O O . PHE A 1 275 ? 16.674 -4.098 -38.174 1.00 91.62 275 PHE A O 1
ATOM 2243 N N . GLY A 1 276 ? 18.239 -4.340 -36.583 1.00 89.75 276 GLY A N 1
ATOM 2244 C CA . GLY A 1 276 ? 17.312 -4.240 -35.454 1.00 89.75 276 GLY A CA 1
ATOM 2245 C C . GLY A 1 276 ? 16.483 -2.952 -35.477 1.00 89.75 276 GLY A C 1
ATOM 2246 O O . GLY A 1 276 ? 15.275 -2.999 -35.251 1.00 89.75 276 GLY A O 1
ATOM 2247 N N . ARG A 1 277 ? 17.091 -1.814 -35.845 1.00 86.31 277 ARG A N 1
ATOM 2248 C CA . ARG A 1 277 ? 16.365 -0.539 -36.013 1.00 86.31 277 ARG A CA 1
ATOM 2249 C C . ARG A 1 277 ? 15.357 -0.584 -37.162 1.00 86.31 277 ARG A C 1
ATOM 2251 O O . ARG A 1 277 ? 14.241 -0.100 -37.011 1.00 86.31 277 ARG A O 1
ATOM 2258 N N . LEU A 1 278 ? 15.723 -1.186 -38.294 1.00 87.69 278 LEU A N 1
ATOM 2259 C CA . LEU A 1 278 ? 14.810 -1.357 -39.431 1.00 87.69 278 LEU A CA 1
ATOM 2260 C C . LEU A 1 278 ? 13.668 -2.334 -39.122 1.00 87.69 278 LEU A C 1
ATOM 2262 O O . LEU A 1 278 ? 12.550 -2.153 -39.601 1.00 87.69 278 LEU A O 1
ATOM 2266 N N . TRP A 1 279 ? 13.943 -3.358 -38.315 1.00 90.31 279 TRP A N 1
ATOM 2267 C CA . TRP A 1 279 ? 12.981 -4.381 -37.913 1.00 90.31 279 TRP A CA 1
ATOM 2268 C C . TRP A 1 279 ? 12.004 -3.904 -36.826 1.00 90.31 279 TRP A C 1
ATOM 2270 O O . TRP A 1 279 ? 10.929 -4.481 -36.662 1.00 90.31 279 TRP A O 1
ATOM 2280 N N . GLN A 1 280 ? 12.333 -2.825 -36.110 1.00 88.62 280 GLN A N 1
ATOM 2281 C CA . GLN A 1 280 ? 11.586 -2.324 -34.953 1.00 88.62 280 GLN A CA 1
ATOM 2282 C C . GLN A 1 280 ? 10.063 -2.162 -35.167 1.00 88.62 280 GLN A C 1
ATOM 2284 O O . GLN A 1 280 ? 9.314 -2.531 -34.262 1.00 88.62 280 GLN A O 1
ATOM 2289 N N . PRO A 1 281 ? 9.539 -1.680 -36.317 1.00 89.94 281 PRO A N 1
ATOM 2290 C CA . PRO A 1 281 ? 8.089 -1.599 -36.527 1.00 89.94 281 PRO A CA 1
ATOM 2291 C C . PRO A 1 281 ? 7.400 -2.971 -36.558 1.00 89.94 281 PRO A C 1
ATOM 2293 O O . PRO A 1 281 ? 6.291 -3.120 -36.043 1.00 89.94 281 PRO A O 1
ATOM 2296 N N . ILE A 1 282 ? 8.060 -3.978 -37.142 1.00 92.06 282 ILE A N 1
ATOM 2297 C CA . ILE A 1 282 ? 7.562 -5.361 -37.181 1.00 92.06 282 ILE A CA 1
ATOM 2298 C C . ILE A 1 282 ? 7.612 -5.950 -35.772 1.00 92.06 282 ILE A C 1
ATOM 2300 O O . ILE A 1 282 ? 6.641 -6.558 -35.322 1.00 92.06 282 ILE A O 1
ATOM 2304 N N . ASP A 1 283 ? 8.711 -5.717 -35.054 1.00 90.25 283 ASP A N 1
ATOM 2305 C CA . ASP A 1 283 ? 8.865 -6.152 -33.668 1.00 90.25 283 ASP A CA 1
ATOM 2306 C C . ASP A 1 283 ? 7.782 -5.560 -32.756 1.00 90.25 283 ASP A C 1
ATOM 2308 O O . ASP A 1 283 ? 7.169 -6.280 -31.974 1.00 90.25 283 ASP A O 1
ATOM 2312 N N . GLN A 1 284 ? 7.443 -4.278 -32.926 1.00 89.44 284 GLN A N 1
ATOM 2313 C CA . GLN A 1 284 ? 6.373 -3.635 -32.163 1.00 89.44 284 GLN A CA 1
ATOM 2314 C C . GLN A 1 284 ? 4.994 -4.249 -32.450 1.00 89.44 284 GLN A C 1
ATOM 2316 O O . GLN A 1 284 ? 4.182 -4.365 -31.530 1.00 89.44 284 GLN A O 1
ATOM 2321 N N . ALA A 1 285 ? 4.721 -4.666 -33.691 1.00 90.69 285 ALA A N 1
ATOM 2322 C CA . ALA A 1 285 ? 3.485 -5.371 -34.035 1.00 90.69 285 ALA A CA 1
ATOM 2323 C C . ALA A 1 285 ? 3.432 -6.772 -33.400 1.00 90.69 285 ALA A C 1
ATOM 2325 O O . ALA A 1 285 ? 2.404 -7.166 -32.849 1.00 90.69 285 ALA A O 1
ATOM 2326 N N . ILE A 1 286 ? 4.550 -7.504 -33.420 1.00 90.81 286 ILE A N 1
ATOM 2327 C CA . ILE A 1 286 ? 4.665 -8.818 -32.771 1.00 90.81 286 ILE A CA 1
ATOM 2328 C C . ILE A 1 286 ? 4.550 -8.684 -31.249 1.00 90.81 286 ILE A C 1
ATOM 2330 O O . ILE A 1 286 ? 3.874 -9.490 -30.615 1.00 90.81 286 ILE A O 1
ATOM 2334 N N . SER A 1 287 ? 5.131 -7.637 -30.662 1.00 89.44 287 SER A N 1
ATOM 2335 C CA . SER A 1 287 ? 5.028 -7.338 -29.233 1.00 89.44 287 SER A CA 1
ATOM 2336 C C . SER A 1 287 ? 3.571 -7.208 -28.783 1.00 89.44 287 SER A C 1
ATOM 2338 O O . SER A 1 287 ? 3.217 -7.772 -27.754 1.00 89.44 287 SER A O 1
ATOM 2340 N N . VAL A 1 288 ? 2.695 -6.581 -29.578 1.00 91.25 288 VAL A N 1
ATOM 2341 C CA . VAL A 1 288 ? 1.253 -6.515 -29.268 1.00 91.25 288 VAL A CA 1
ATOM 2342 C C . VAL A 1 288 ? 0.613 -7.908 -29.251 1.00 91.25 288 VAL A C 1
ATOM 2344 O O . VAL A 1 288 ? -0.183 -8.205 -28.362 1.00 91.25 288 VAL A O 1
ATOM 2347 N N . LEU A 1 289 ? 0.983 -8.798 -30.179 1.00 91.00 289 LEU A N 1
ATOM 2348 C CA . LEU A 1 289 ? 0.502 -10.188 -30.174 1.00 91.00 289 LEU A CA 1
ATOM 2349 C C . LEU A 1 289 ? 0.986 -10.951 -28.933 1.00 91.00 289 LEU A C 1
ATOM 2351 O O . LEU A 1 289 ? 0.209 -11.682 -28.317 1.00 91.00 289 LEU A O 1
ATOM 2355 N N . MET A 1 290 ? 2.241 -10.742 -28.532 1.00 89.75 290 MET A N 1
ATOM 2356 C CA . MET A 1 290 ? 2.791 -11.318 -27.303 1.00 89.75 290 MET A CA 1
ATOM 2357 C C . MET A 1 290 ? 2.071 -10.775 -26.058 1.00 89.75 290 MET A C 1
ATOM 2359 O O . MET A 1 290 ? 1.755 -11.550 -25.162 1.00 89.75 290 MET A O 1
ATOM 2363 N N . THR A 1 291 ? 1.719 -9.486 -26.021 1.00 91.06 291 THR A N 1
ATOM 2364 C CA . THR A 1 291 ? 0.921 -8.881 -24.939 1.00 91.06 291 THR A CA 1
ATOM 2365 C C . THR A 1 291 ? -0.472 -9.509 -24.825 1.00 91.06 291 THR A C 1
ATOM 2367 O O . THR A 1 291 ? -0.960 -9.766 -23.725 1.00 91.06 291 THR A O 1
ATOM 2370 N N . VAL A 1 292 ? -1.127 -9.824 -25.948 1.00 90.31 292 VAL A N 1
ATOM 2371 C CA . VAL A 1 292 ? -2.408 -10.558 -25.928 1.00 90.31 292 VAL A CA 1
ATOM 2372 C C . VAL A 1 292 ? -2.230 -11.952 -25.318 1.00 90.31 292 VAL A C 1
ATOM 2374 O O . VAL A 1 292 ? -3.065 -12.398 -24.524 1.00 90.31 292 VAL A O 1
ATOM 2377 N N . GLN A 1 293 ? -1.130 -12.633 -25.649 1.00 92.50 293 GLN A N 1
ATOM 2378 C CA . GLN A 1 293 ? -0.798 -13.931 -25.067 1.00 92.50 293 GLN A CA 1
ATOM 2379 C C . GLN A 1 293 ? -0.572 -13.832 -23.551 1.00 92.50 293 GLN A C 1
ATOM 2381 O O . GLN A 1 293 ? -1.156 -14.631 -22.819 1.00 92.50 293 GLN A O 1
ATOM 2386 N N . THR A 1 294 ? 0.208 -12.860 -23.062 1.00 93.69 294 THR A N 1
ATOM 2387 C CA . THR A 1 294 ? 0.452 -12.707 -21.614 1.00 93.69 294 THR A CA 1
ATOM 2388 C C . THR A 1 294 ? -0.834 -12.391 -20.863 1.00 93.69 294 THR A C 1
ATOM 2390 O O . THR A 1 294 ? -1.132 -13.060 -19.883 1.00 93.69 294 THR A O 1
ATOM 2393 N N . ARG A 1 295 ? -1.682 -11.493 -21.380 1.00 94.50 295 ARG A N 1
ATOM 2394 C CA . ARG A 1 295 ? -2.994 -11.197 -20.775 1.00 94.50 295 ARG A CA 1
ATOM 2395 C C . ARG A 1 295 ? -3.893 -12.427 -20.688 1.00 94.50 295 ARG A C 1
ATOM 2397 O O . ARG A 1 295 ? -4.611 -12.612 -19.712 1.00 94.50 295 ARG A O 1
ATOM 2404 N N . THR A 1 296 ? -3.844 -13.287 -21.702 1.00 94.19 296 THR A N 1
ATOM 2405 C CA . THR A 1 296 ? -4.580 -14.558 -21.688 1.00 94.19 296 THR A CA 1
ATOM 2406 C C . THR A 1 296 ? -4.048 -15.501 -20.605 1.00 94.19 296 THR A C 1
ATOM 2408 O O . THR A 1 296 ? -4.829 -16.220 -19.984 1.00 94.19 296 THR A O 1
ATOM 2411 N N . PHE A 1 297 ? -2.734 -15.502 -20.372 1.00 96.75 297 PHE A N 1
ATOM 2412 C CA . PHE A 1 297 ? -2.102 -16.283 -19.309 1.00 96.75 297 PHE A CA 1
ATOM 2413 C C . PHE A 1 297 ? -2.477 -15.775 -17.917 1.00 96.75 297 PHE A C 1
ATOM 2415 O O . PHE A 1 297 ? -2.793 -16.606 -17.071 1.00 96.75 297 PHE A O 1
ATOM 2422 N N . GLU A 1 298 ? -2.549 -14.459 -17.712 1.00 96.38 298 GLU A N 1
ATOM 2423 C CA . GLU A 1 298 ? -3.039 -13.861 -16.461 1.00 96.38 298 GLU A CA 1
ATOM 2424 C C . GLU A 1 298 ? -4.459 -14.332 -16.126 1.00 96.38 298 GLU A C 1
ATOM 2426 O O . GLU A 1 298 ? -4.702 -14.855 -15.045 1.00 96.38 298 GLU A O 1
ATOM 2431 N N . PHE A 1 299 ? -5.391 -14.275 -17.086 1.00 96.56 299 PHE A N 1
ATOM 2432 C CA . PHE A 1 299 ? -6.753 -14.779 -16.861 1.00 96.56 299 PHE A CA 1
ATOM 2433 C C . PHE A 1 299 ? -6.799 -16.288 -16.585 1.00 96.56 299 PHE A C 1
ATOM 2435 O O . PHE A 1 299 ? -7.675 -16.761 -15.861 1.00 96.56 299 PHE A O 1
ATOM 2442 N N . GLN A 1 300 ? -5.892 -17.074 -17.176 1.00 97.00 300 GLN A N 1
ATOM 2443 C CA . GLN A 1 300 ? -5.783 -18.507 -16.883 1.00 97.00 300 GLN A CA 1
ATOM 2444 C C . GLN A 1 300 ? -5.251 -18.753 -15.466 1.00 97.00 300 GLN A C 1
ATOM 2446 O O . GLN A 1 300 ? -5.753 -19.645 -14.787 1.00 97.00 300 GLN A O 1
ATOM 2451 N N . ALA A 1 301 ? -4.281 -17.959 -15.014 1.00 96.81 301 ALA A N 1
ATOM 2452 C CA . ALA A 1 301 ? -3.730 -18.025 -13.666 1.00 96.81 301 ALA A CA 1
ATOM 2453 C C . ALA A 1 301 ? -4.738 -17.561 -12.600 1.00 96.81 301 ALA A C 1
ATOM 2455 O O . ALA A 1 301 ? -4.926 -18.252 -11.600 1.00 96.81 301 ALA A O 1
ATOM 2456 N N . ASP A 1 302 ? -5.483 -16.484 -12.861 1.00 97.12 302 ASP A N 1
ATOM 2457 C CA . ASP A 1 302 ? -6.597 -16.037 -12.014 1.00 97.12 302 ASP A CA 1
ATOM 2458 C C . ASP A 1 302 ? -7.647 -17.146 -11.868 1.00 97.12 302 ASP A C 1
ATOM 2460 O O . ASP A 1 302 ? -8.007 -17.534 -10.758 1.00 97.12 302 ASP A O 1
ATOM 2464 N N . ARG A 1 303 ? -8.066 -17.754 -12.987 1.00 96.00 303 ARG A N 1
ATOM 2465 C CA . ARG A 1 303 ? -8.985 -18.906 -12.979 1.00 96.00 303 ARG A CA 1
ATOM 2466 C C . ARG A 1 303 ? -8.432 -20.101 -12.214 1.00 96.00 303 ARG A C 1
ATOM 2468 O O . ARG A 1 303 ? -9.209 -20.841 -11.621 1.00 96.00 303 ARG A O 1
ATOM 2475 N N . PHE A 1 304 ? -7.123 -20.336 -12.257 1.00 95.56 304 PHE A N 1
ATOM 2476 C CA . PHE A 1 304 ? -6.502 -21.411 -11.492 1.00 95.56 304 PHE A CA 1
ATOM 2477 C C . PHE A 1 304 ? -6.632 -21.159 -9.986 1.00 95.56 304 PHE A C 1
ATOM 2479 O O . PHE A 1 304 ? -7.083 -22.051 -9.275 1.00 95.56 304 PHE A O 1
ATOM 2486 N N . SER A 1 305 ? -6.340 -19.943 -9.520 1.00 94.94 305 SER A N 1
ATOM 2487 C CA . SER A 1 305 ? -6.521 -19.552 -8.114 1.00 94.94 305 SER A CA 1
ATOM 2488 C C . SER A 1 305 ? -7.995 -19.623 -7.673 1.00 94.94 305 SER A C 1
ATOM 2490 O O . SER A 1 305 ? -8.308 -20.116 -6.590 1.00 94.94 305 SER A O 1
ATOM 2492 N N . VAL A 1 306 ? -8.933 -19.258 -8.557 1.00 93.44 306 VAL A N 1
ATOM 2493 C CA . VAL A 1 306 ? -10.377 -19.454 -8.327 1.00 93.44 306 VAL A CA 1
ATOM 2494 C C . VAL A 1 306 ? -10.743 -20.936 -8.209 1.00 93.44 306 VAL A C 1
ATOM 2496 O O . VAL A 1 306 ? -11.510 -21.301 -7.326 1.00 93.44 306 VAL A O 1
ATOM 2499 N N . ASN A 1 307 ? -10.174 -21.808 -9.047 1.00 91.56 307 ASN A N 1
ATOM 2500 C CA . ASN A 1 307 ? -10.404 -23.255 -8.965 1.00 91.56 307 ASN A CA 1
ATOM 2501 C C . ASN A 1 307 ? -9.727 -23.909 -7.747 1.00 91.56 307 ASN A C 1
ATOM 2503 O O . ASN A 1 307 ? -10.126 -25.006 -7.361 1.00 91.56 307 ASN A O 1
ATOM 2507 N N . ASP A 1 308 ? -8.721 -23.258 -7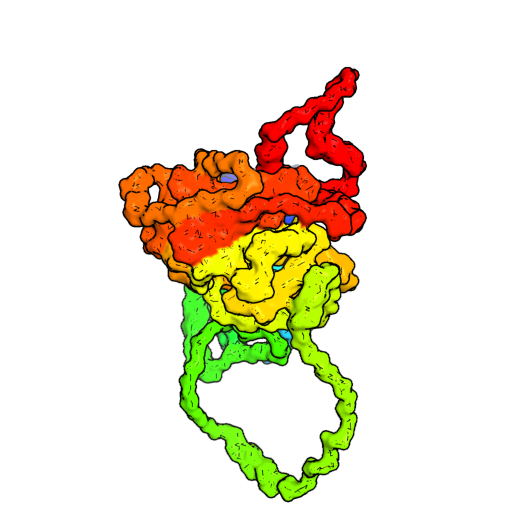.156 1.00 89.69 308 ASP A N 1
ATOM 2508 C CA . ASP A 1 308 ? -8.193 -23.598 -5.826 1.00 89.69 308 ASP A CA 1
ATOM 2509 C C . ASP A 1 308 ? -9.137 -23.127 -4.706 1.00 89.69 308 ASP A C 1
ATOM 2511 O O . ASP A 1 308 ? -8.988 -23.531 -3.559 1.00 89.69 308 ASP A O 1
ATOM 2515 N N . GLY A 1 309 ? -10.141 -22.311 -5.048 1.00 89.56 309 GLY A N 1
ATOM 2516 C CA . GLY A 1 309 ? -11.172 -21.785 -4.163 1.00 89.56 309 GLY A CA 1
ATOM 2517 C C . GLY A 1 309 ? -10.765 -20.509 -3.420 1.00 89.56 309 GLY A C 1
ATOM 2518 O O . GLY A 1 309 ? -11.298 -20.243 -2.345 1.00 89.56 309 GLY A O 1
ATOM 2519 N N . ARG A 1 310 ? -9.822 -19.734 -3.968 1.00 92.62 310 ARG A N 1
ATOM 2520 C CA . ARG A 1 310 ? -9.251 -18.515 -3.359 1.00 92.62 310 ARG A CA 1
ATOM 2521 C C . ARG A 1 310 ? -9.687 -17.223 -4.059 1.00 92.62 310 ARG A C 1
ATOM 2523 O O . ARG A 1 310 ? -8.941 -16.249 -4.103 1.00 92.62 310 ARG A O 1
ATOM 2530 N N . SER A 1 311 ? -10.883 -17.217 -4.646 1.00 90.75 311 SER A N 1
ATOM 2531 C CA . SER A 1 311 ? -11.440 -16.086 -5.405 1.00 90.75 311 SER A CA 1
ATOM 2532 C C . SER A 1 311 ? -11.516 -14.795 -4.583 1.00 90.75 311 SER A C 1
ATOM 2534 O O . SER A 1 311 ? -11.016 -13.762 -5.028 1.00 90.75 311 SER A O 1
ATOM 2536 N N . ALA A 1 312 ? -12.112 -14.850 -3.387 1.00 90.19 312 ALA A N 1
ATOM 2537 C CA . ALA A 1 312 ? -12.276 -13.698 -2.499 1.00 90.19 312 ALA A CA 1
ATOM 2538 C C . ALA A 1 312 ? -10.920 -13.115 -2.072 1.00 90.19 312 ALA A C 1
ATOM 2540 O O . A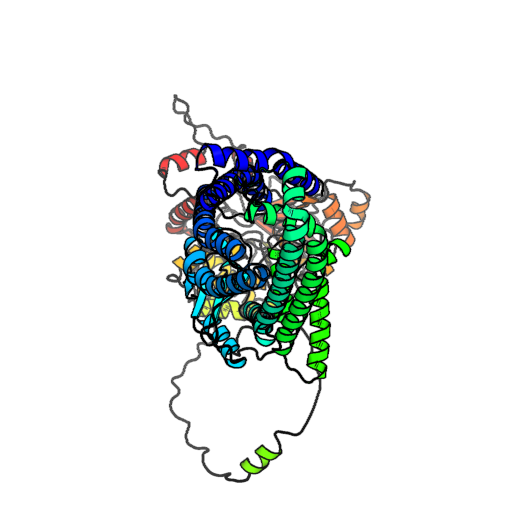LA A 1 312 ? -10.667 -11.928 -2.274 1.00 90.19 312 ALA A O 1
ATOM 2541 N N . ASP A 1 313 ? -10.018 -13.971 -1.587 1.00 93.06 313 ASP A N 1
ATOM 2542 C CA . ASP A 1 313 ? -8.676 -13.575 -1.155 1.00 93.06 313 ASP A CA 1
ATOM 2543 C C . ASP A 1 313 ? -7.853 -12.991 -2.311 1.00 93.06 313 ASP A C 1
ATOM 2545 O O . ASP A 1 313 ? -7.090 -12.048 -2.115 1.00 93.06 313 ASP A O 1
ATOM 2549 N N . LEU A 1 314 ? -7.998 -13.523 -3.533 1.00 94.19 314 LEU A N 1
ATOM 2550 C CA . LEU A 1 314 ? -7.316 -12.990 -4.714 1.00 94.19 314 LEU A CA 1
ATOM 2551 C C . LEU A 1 314 ? -7.849 -11.604 -5.089 1.00 94.19 314 LEU A C 1
ATOM 2553 O O . LEU A 1 314 ? -7.055 -10.711 -5.378 1.00 94.19 314 LEU A O 1
ATOM 2557 N N . LYS A 1 315 ? -9.172 -11.395 -5.061 1.00 94.69 315 LYS A N 1
ATOM 2558 C CA . LYS A 1 315 ? -9.769 -10.074 -5.321 1.00 94.69 315 LYS A CA 1
ATOM 2559 C C . LYS A 1 315 ? -9.239 -9.039 -4.331 1.00 94.69 315 LYS A C 1
ATOM 2561 O O . LYS A 1 315 ? -8.767 -7.983 -4.756 1.00 94.69 315 LYS A O 1
ATOM 2566 N N . THR A 1 316 ? -9.248 -9.359 -3.038 1.00 94.50 316 THR A N 1
ATOM 2567 C CA . THR A 1 316 ? -8.755 -8.456 -1.989 1.00 94.50 316 THR A CA 1
ATOM 2568 C C . THR A 1 316 ? -7.258 -8.186 -2.137 1.00 94.50 316 THR A C 1
ATOM 2570 O O . THR A 1 316 ? -6.851 -7.022 -2.126 1.00 94.50 316 THR A O 1
ATOM 2573 N N . ALA A 1 317 ? -6.448 -9.222 -2.383 1.00 93.38 317 ALA A N 1
ATOM 2574 C CA . ALA A 1 317 ? -5.011 -9.077 -2.609 1.00 93.38 317 ALA A CA 1
ATOM 2575 C C . ALA A 1 317 ? -4.707 -8.172 -3.812 1.00 93.38 317 ALA A C 1
ATOM 2577 O O . ALA A 1 317 ? -3.890 -7.259 -3.703 1.00 93.38 317 ALA A O 1
ATOM 2578 N N . LEU A 1 318 ? -5.387 -8.368 -4.948 1.00 93.44 318 LEU A N 1
ATOM 2579 C CA . LEU A 1 318 ? -5.182 -7.549 -6.146 1.00 93.44 318 LEU A CA 1
ATOM 2580 C C . LEU A 1 318 ? -5.587 -6.087 -5.928 1.00 93.44 318 LEU A C 1
ATOM 2582 O O . LEU A 1 318 ? -4.886 -5.194 -6.397 1.00 93.44 318 LEU A O 1
ATOM 2586 N N . ILE A 1 319 ? -6.677 -5.829 -5.201 1.00 91.50 319 ILE A N 1
ATOM 2587 C CA . ILE A 1 319 ? -7.110 -4.464 -4.867 1.00 91.50 319 ILE A CA 1
ATOM 2588 C C . ILE A 1 319 ? -6.096 -3.787 -3.938 1.00 91.50 319 ILE A C 1
ATOM 2590 O O . ILE A 1 319 ? -5.723 -2.640 -4.188 1.00 91.50 319 ILE A O 1
ATOM 2594 N N . LYS A 1 320 ? -5.614 -4.488 -2.902 1.00 90.44 320 LYS A N 1
ATOM 2595 C CA . LYS A 1 320 ? -4.574 -3.971 -1.999 1.00 90.44 320 LYS A CA 1
ATOM 2596 C C . LYS A 1 320 ? -3.284 -3.677 -2.755 1.00 90.44 320 LYS A C 1
ATOM 2598 O O . LYS A 1 320 ? -2.799 -2.558 -2.690 1.00 90.44 320 LYS A O 1
ATOM 2603 N N . LEU A 1 321 ? -2.799 -4.613 -3.571 1.00 88.12 321 LEU A N 1
ATOM 2604 C CA . LEU A 1 321 ? -1.606 -4.413 -4.398 1.00 88.12 321 LEU A CA 1
ATOM 2605 C C . LEU A 1 321 ? -1.763 -3.250 -5.384 1.00 88.12 321 LEU A C 1
ATOM 2607 O O . LEU A 1 321 ? -0.813 -2.502 -5.610 1.00 88.12 321 LEU A O 1
ATOM 2611 N N . GLN A 1 322 ? -2.945 -3.077 -5.975 1.00 89.38 322 GLN A N 1
ATOM 2612 C CA . GLN A 1 322 ? -3.225 -1.951 -6.862 1.00 89.38 322 GLN A CA 1
ATOM 2613 C C . GLN A 1 322 ? -3.189 -0.619 -6.099 1.00 89.38 322 GLN A C 1
ATOM 2615 O O . GLN A 1 322 ? -2.604 0.348 -6.590 1.00 89.38 322 GLN A O 1
ATOM 2620 N N . LYS A 1 323 ? -3.772 -0.579 -4.894 1.00 86.38 323 LYS A N 1
ATOM 2621 C CA . LYS A 1 323 ? -3.773 0.594 -4.011 1.00 86.38 323 LYS A CA 1
ATOM 2622 C C . LYS A 1 323 ? -2.361 0.935 -3.533 1.00 86.38 323 LYS A C 1
ATOM 2624 O O . LYS A 1 323 ? -1.937 2.077 -3.683 1.00 86.38 323 LYS A O 1
ATOM 2629 N N . ASP A 1 324 ? -1.625 -0.055 -3.036 1.00 83.62 324 ASP A N 1
ATOM 2630 C CA . ASP A 1 324 ? -0.272 0.100 -2.497 1.00 83.62 324 ASP A CA 1
ATOM 2631 C C . ASP A 1 324 ? 0.709 0.593 -3.560 1.00 83.62 324 ASP A C 1
ATOM 2633 O O . ASP A 1 324 ? 1.618 1.354 -3.250 1.00 83.62 324 ASP A O 1
ATOM 2637 N N . ASN A 1 325 ? 0.507 0.205 -4.824 1.00 85.12 325 ASN A N 1
ATOM 2638 C CA . ASN A 1 325 ? 1.330 0.638 -5.953 1.00 85.12 325 ASN A CA 1
ATOM 2639 C C . ASN A 1 325 ? 0.812 1.910 -6.655 1.00 85.12 325 ASN A C 1
ATOM 2641 O O . ASN A 1 325 ? 1.404 2.308 -7.658 1.00 85.12 325 ASN A O 1
ATOM 2645 N N . LEU A 1 326 ? -0.274 2.534 -6.171 1.00 87.06 326 LEU A N 1
ATOM 2646 C CA . LEU A 1 326 ? -0.977 3.649 -6.833 1.00 87.06 326 LEU A CA 1
ATOM 2647 C C . LEU A 1 326 ? -1.237 3.383 -8.330 1.00 87.06 326 LEU A C 1
ATOM 2649 O O . LEU A 1 326 ? -1.038 4.250 -9.185 1.00 87.06 326 LEU A O 1
ATOM 2653 N N . GLY A 1 327 ? -1.638 2.152 -8.653 1.00 85.69 327 GLY A N 1
ATOM 2654 C CA . GLY A 1 327 ? -1.845 1.716 -10.028 1.00 85.69 327 GLY A CA 1
ATOM 2655 C C . GLY A 1 327 ? -3.062 2.381 -10.676 1.00 85.69 327 GLY A C 1
ATOM 2656 O O . GLY A 1 327 ? -4.089 2.594 -10.035 1.00 85.69 327 GLY A O 1
ATOM 2657 N N . ASP A 1 328 ? -2.970 2.653 -11.979 1.00 86.12 328 ASP A N 1
ATOM 2658 C CA . ASP A 1 328 ? -4.069 3.238 -12.754 1.00 86.12 328 ASP A CA 1
ATOM 2659 C C . ASP A 1 328 ? -5.302 2.316 -12.760 1.00 86.12 328 ASP A C 1
ATOM 2661 O O . ASP A 1 328 ? -5.224 1.146 -13.150 1.00 86.12 328 ASP A O 1
ATOM 2665 N N . MET A 1 329 ? -6.435 2.841 -12.289 1.00 82.25 329 MET A N 1
ATOM 2666 C CA . MET A 1 329 ? -7.680 2.088 -12.112 1.00 82.25 329 MET A CA 1
ATOM 2667 C C . MET A 1 329 ? -8.501 1.989 -13.402 1.00 82.25 329 MET A C 1
ATOM 2669 O O . MET A 1 329 ? -9.217 1.004 -13.582 1.00 82.25 329 MET A O 1
ATOM 2673 N N . ASP A 1 330 ? -8.396 2.980 -14.293 1.00 85.44 330 ASP A N 1
ATOM 2674 C CA . ASP A 1 330 ? -9.165 3.049 -15.544 1.00 85.44 330 ASP A CA 1
ATOM 2675 C C . ASP A 1 330 ? -8.277 3.545 -16.699 1.00 85.44 330 ASP A C 1
ATOM 2677 O O . ASP A 1 330 ? -8.444 4.662 -17.203 1.00 85.44 330 ASP A O 1
ATOM 2681 N N . PRO A 1 331 ? -7.282 2.735 -17.109 1.00 89.19 331 PRO A N 1
ATOM 2682 C CA . PRO A 1 331 ? -6.370 3.125 -18.168 1.00 89.19 331 PRO A CA 1
ATOM 2683 C C . PRO A 1 331 ? -7.093 3.224 -19.512 1.00 89.19 331 PRO A C 1
ATOM 2685 O O . PRO A 1 331 ? -7.975 2.422 -19.834 1.00 89.19 331 PRO A O 1
ATOM 2688 N N . ASP A 1 332 ? -6.643 4.153 -20.362 1.00 92.56 332 ASP A N 1
ATOM 2689 C CA . ASP A 1 332 ? -7.141 4.257 -21.736 1.00 92.56 332 ASP A CA 1
ATOM 2690 C C . ASP A 1 332 ? -7.071 2.899 -22.454 1.00 92.56 332 ASP A C 1
ATOM 2692 O O . ASP A 1 332 ? -6.053 2.200 -22.438 1.00 92.56 332 ASP A O 1
ATOM 2696 N N . ARG A 1 333 ? -8.163 2.534 -23.131 1.00 90.06 333 ARG A N 1
ATOM 2697 C CA . ARG A 1 333 ? -8.340 1.192 -23.702 1.00 90.06 333 ARG A CA 1
ATOM 2698 C C . ARG A 1 333 ? -7.302 0.875 -24.773 1.00 90.06 333 ARG A C 1
ATOM 2700 O O . ARG A 1 333 ? -6.856 -0.269 -24.861 1.00 90.06 333 ARG A O 1
ATOM 2707 N N . LEU A 1 334 ? -6.925 1.857 -25.595 1.00 89.38 334 LEU A N 1
ATOM 2708 C CA . LEU A 1 334 ? -5.925 1.656 -26.642 1.00 89.38 334 LEU A CA 1
ATOM 2709 C C . LEU A 1 334 ? -4.529 1.543 -26.026 1.00 89.38 334 LEU A C 1
ATOM 2711 O O . LEU A 1 334 ? -3.754 0.668 -26.415 1.00 89.38 334 LEU A O 1
ATOM 2715 N N . TYR A 1 335 ? -4.224 2.385 -25.041 1.00 89.50 335 TYR A N 1
ATOM 2716 C CA . TYR A 1 335 ? -2.971 2.320 -24.301 1.00 89.50 335 TYR A CA 1
ATOM 2717 C C . TYR A 1 335 ? -2.799 0.973 -23.585 1.00 89.50 335 TYR A C 1
ATOM 2719 O O . TYR A 1 335 ? -1.780 0.305 -23.785 1.00 89.50 335 TYR A O 1
ATOM 2727 N N . ALA A 1 336 ? -3.811 0.528 -22.835 1.00 89.44 336 ALA A N 1
ATOM 2728 C CA . ALA A 1 336 ? -3.817 -0.766 -22.161 1.00 89.44 336 ALA A CA 1
ATOM 2729 C C . ALA A 1 336 ? -3.680 -1.921 -23.163 1.00 89.44 336 ALA A C 1
ATOM 2731 O O . ALA A 1 336 ? -2.872 -2.826 -22.967 1.00 89.44 336 ALA A O 1
ATOM 2732 N N . TRP A 1 337 ? -4.390 -1.869 -24.294 1.00 86.38 337 TRP A N 1
ATOM 2733 C CA . TRP A 1 337 ? -4.297 -2.905 -25.324 1.00 86.38 337 TRP A CA 1
ATOM 2734 C C . TRP A 1 337 ? -2.881 -3.072 -25.898 1.00 86.38 337 TRP A C 1
ATOM 2736 O O . TRP A 1 337 ? -2.465 -4.200 -26.158 1.00 86.38 337 TRP A O 1
ATOM 2746 N N . VAL A 1 338 ? -2.127 -1.978 -26.057 1.00 86.88 338 VAL A N 1
ATOM 2747 C CA . VAL A 1 338 ? -0.762 -2.015 -26.611 1.00 86.88 338 VAL A CA 1
ATOM 2748 C C . VAL A 1 338 ? 0.302 -2.303 -25.548 1.00 86.88 338 VAL A C 1
ATOM 2750 O O . VAL A 1 338 ? 1.276 -2.999 -25.842 1.00 86.88 338 VAL A O 1
ATOM 2753 N N . LYS A 1 339 ? 0.182 -1.723 -24.348 1.00 85.94 339 LYS A N 1
ATOM 2754 C CA . LYS A 1 339 ? 1.286 -1.648 -23.374 1.00 85.94 339 LYS A CA 1
ATOM 2755 C C . LYS A 1 339 ? 1.116 -2.516 -22.134 1.00 85.94 339 LYS A C 1
ATOM 2757 O O . LYS A 1 339 ? 2.128 -2.862 -21.531 1.00 85.94 339 LYS A O 1
ATOM 2762 N N . TYR A 1 340 ? -0.106 -2.860 -21.739 1.00 90.12 340 TYR A N 1
ATOM 2763 C CA . TYR A 1 340 ? -0.325 -3.574 -20.485 1.00 90.12 340 TYR A CA 1
ATOM 2764 C C . TYR A 1 340 ? -0.140 -5.078 -20.681 1.00 90.12 340 TYR A C 1
ATOM 2766 O O . TYR A 1 340 ? -0.949 -5.736 -21.332 1.00 90.12 340 TYR A O 1
ATOM 2774 N N . THR A 1 341 ? 0.916 -5.634 -20.085 1.00 88.75 341 THR A N 1
ATOM 2775 C CA . THR A 1 341 ? 1.173 -7.084 -20.084 1.00 88.75 341 THR A CA 1
ATOM 2776 C C . THR A 1 341 ? 0.192 -7.857 -19.207 1.00 88.75 341 THR A C 1
ATOM 2778 O O . THR A 1 341 ? -0.060 -9.029 -19.490 1.00 88.75 341 THR A O 1
ATOM 2781 N N . HIS A 1 342 ? -0.395 -7.183 -18.214 1.00 91.38 342 HIS A N 1
ATOM 2782 C CA . HIS A 1 342 ? -1.463 -7.685 -17.356 1.00 91.38 342 HIS A CA 1
ATOM 2783 C C . HIS A 1 342 ? -2.773 -6.970 -17.702 1.00 91.38 342 HIS A C 1
ATOM 2785 O O . HIS A 1 342 ? -2.741 -5.768 -17.955 1.00 91.38 342 HIS A O 1
ATOM 2791 N N . PRO A 1 343 ? -3.932 -7.646 -17.727 1.00 91.75 343 PRO A N 1
ATOM 2792 C CA . PRO A 1 343 ? -5.205 -6.958 -17.918 1.00 91.75 343 PRO A CA 1
ATOM 2793 C C . PRO A 1 343 ? -5.418 -5.895 -16.830 1.00 91.75 343 PRO A C 1
ATOM 2795 O O . PRO A 1 343 ? -4.921 -6.044 -15.712 1.00 91.75 343 PRO A O 1
ATOM 2798 N N . ALA A 1 344 ? -6.157 -4.830 -17.152 1.00 92.31 344 ALA A N 1
ATOM 2799 C CA . ALA A 1 344 ? -6.486 -3.800 -16.167 1.00 92.31 344 ALA A CA 1
ATOM 2800 C C . ALA A 1 344 ? -7.210 -4.424 -14.964 1.00 92.31 344 ALA A C 1
ATOM 2802 O O . ALA A 1 344 ? -7.938 -5.408 -15.123 1.00 92.31 344 ALA A O 1
ATOM 2803 N N . ILE A 1 345 ? -7.042 -3.846 -13.772 1.00 93.38 345 ILE A N 1
ATOM 2804 C CA . ILE A 1 345 ? -7.571 -4.425 -12.528 1.00 93.38 345 ILE A CA 1
ATOM 2805 C C . ILE A 1 345 ? -9.075 -4.720 -12.618 1.00 93.38 345 ILE A C 1
ATOM 2807 O O . ILE A 1 345 ? -9.509 -5.814 -12.276 1.00 93.38 345 ILE A O 1
ATOM 2811 N N . VAL A 1 346 ? -9.859 -3.808 -13.200 1.00 91.94 346 VAL A N 1
ATOM 2812 C CA . VAL A 1 346 ? -11.306 -3.984 -13.403 1.00 91.94 346 VAL A CA 1
ATOM 2813 C C . VAL A 1 346 ? -11.620 -5.172 -14.324 1.00 91.94 346 VAL A C 1
ATOM 2815 O O . VAL A 1 346 ? -12.576 -5.909 -14.086 1.00 91.94 346 VAL A O 1
ATOM 2818 N N . GLU A 1 347 ? -10.809 -5.399 -15.365 1.00 92.56 347 GLU A N 1
ATOM 2819 C CA . GLU A 1 347 ? -10.971 -6.559 -16.249 1.00 92.56 347 GLU A CA 1
ATOM 2820 C C . GLU A 1 347 ? -10.656 -7.867 -15.519 1.00 92.56 347 GLU A C 1
ATOM 2822 O O . GLU A 1 347 ? -11.361 -8.855 -15.729 1.00 92.56 347 GLU A O 1
ATOM 2827 N N . ARG A 1 348 ? -9.625 -7.873 -14.661 1.00 95.19 348 ARG A N 1
ATOM 2828 C CA . ARG A 1 348 ? -9.253 -9.040 -13.848 1.00 95.19 348 ARG A CA 1
ATOM 2829 C C . ARG A 1 348 ? -10.327 -9.381 -12.829 1.00 95.19 348 ARG A C 1
ATOM 2831 O O . ARG A 1 348 ? -10.750 -10.529 -12.794 1.00 95.19 348 ARG A O 1
ATOM 2838 N N . LEU A 1 349 ? -10.818 -8.396 -12.074 1.00 95.00 349 LEU A N 1
ATOM 2839 C CA . LEU A 1 349 ? -11.878 -8.598 -11.081 1.00 95.00 349 LEU A CA 1
ATOM 2840 C C . LEU A 1 349 ? -13.142 -9.178 -11.728 1.00 95.00 349 LEU A C 1
ATOM 2842 O O . LEU A 1 349 ? -13.620 -10.218 -11.288 1.00 95.00 349 LEU A O 1
ATOM 2846 N N . ARG A 1 350 ? -13.595 -8.613 -12.857 1.00 94.50 350 ARG A N 1
ATOM 2847 C CA . ARG A 1 350 ? -14.723 -9.181 -13.614 1.00 94.50 350 ARG A CA 1
ATOM 2848 C C . ARG A 1 350 ? -14.433 -10.602 -14.108 1.00 94.50 350 ARG A C 1
ATOM 2850 O O . ARG A 1 350 ? -15.302 -11.464 -14.060 1.00 94.50 350 ARG A O 1
ATOM 2857 N N . GLY A 1 351 ? -13.216 -10.853 -14.593 1.00 94.25 351 GLY A N 1
ATOM 2858 C CA . GLY A 1 351 ? -12.797 -12.186 -15.028 1.00 94.25 351 GLY A CA 1
ATOM 2859 C C . GLY A 1 351 ? -12.766 -13.214 -13.891 1.00 94.25 351 GLY A C 1
ATOM 2860 O O . GLY A 1 351 ? -13.025 -14.392 -14.143 1.00 94.25 351 GLY A O 1
ATOM 2861 N N . ILE A 1 352 ? -12.472 -12.775 -12.664 1.00 95.88 352 ILE A N 1
ATOM 2862 C CA . ILE A 1 352 ? -12.534 -13.587 -11.446 1.00 95.88 352 ILE A CA 1
ATOM 2863 C C . ILE A 1 352 ? -13.989 -13.870 -11.072 1.00 95.88 352 ILE A C 1
ATOM 2865 O O . ILE A 1 352 ? -14.305 -15.031 -10.839 1.00 95.88 352 ILE A O 1
ATOM 2869 N N . ASP A 1 353 ? -14.874 -12.872 -11.099 1.00 94.06 353 ASP A N 1
ATOM 2870 C CA . ASP A 1 353 ? -16.305 -13.065 -10.812 1.00 94.06 353 ASP A CA 1
ATOM 2871 C C . ASP A 1 353 ? -16.945 -14.065 -11.797 1.00 94.06 353 ASP A C 1
ATOM 2873 O O . ASP A 1 353 ? -17.598 -15.028 -11.396 1.00 94.06 353 ASP A O 1
ATOM 2877 N N . GLU A 1 354 ? -16.668 -13.925 -13.099 1.00 93.00 354 GLU A N 1
ATOM 2878 C CA . GLU A 1 354 ? -17.129 -14.875 -14.126 1.00 93.00 354 GLU A CA 1
ATOM 2879 C C . GLU A 1 354 ? -16.581 -16.299 -13.902 1.00 93.00 354 GLU A C 1
ATOM 2881 O O . GLU A 1 354 ? -17.249 -17.299 -14.191 1.00 93.00 354 GLU A O 1
ATOM 2886 N N . ALA A 1 355 ? -15.337 -16.410 -13.426 1.00 91.81 355 ALA A N 1
ATOM 2887 C CA . ALA A 1 355 ? -14.706 -17.690 -13.128 1.00 91.81 355 ALA A CA 1
ATOM 2888 C C . ALA A 1 355 ? -15.278 -18.336 -11.862 1.00 91.81 355 ALA A C 1
ATOM 2890 O O . ALA A 1 355 ? -15.454 -19.555 -11.840 1.00 91.81 355 ALA A O 1
ATOM 2891 N N . GLU A 1 356 ? -15.576 -17.531 -10.845 1.00 90.75 356 GLU A N 1
ATOM 2892 C CA . GLU A 1 356 ? -16.175 -17.935 -9.574 1.00 90.75 356 GLU A CA 1
ATOM 2893 C C . GLU A 1 356 ? -17.567 -18.516 -9.816 1.00 90.75 356 GLU A C 1
ATOM 2895 O O . GLU A 1 356 ? -17.806 -19.677 -9.481 1.00 90.75 356 GLU A O 1
ATOM 2900 N N . GLU A 1 357 ? -18.419 -17.817 -10.572 1.00 89.69 357 GLU A N 1
ATOM 2901 C CA . GLU A 1 357 ? -19.724 -18.351 -10.974 1.00 89.69 357 GLU A CA 1
ATOM 2902 C C . GLU A 1 357 ? -19.610 -19.699 -11.709 1.00 89.69 357 GLU A C 1
ATOM 2904 O O . GLU A 1 357 ? -20.436 -20.603 -11.547 1.00 89.69 357 GLU A O 1
ATOM 2909 N N . ALA A 1 358 ? -18.610 -19.843 -12.585 1.00 87.31 358 ALA A N 1
ATOM 2910 C CA . ALA A 1 358 ? -18.397 -21.071 -13.346 1.00 87.31 358 ALA A CA 1
ATOM 2911 C C . ALA A 1 358 ? -17.859 -22.219 -12.475 1.00 87.31 358 ALA A C 1
ATOM 2913 O O . ALA A 1 358 ? -18.144 -23.387 -12.763 1.00 87.31 358 ALA A O 1
ATOM 2914 N N . TYR A 1 359 ? -17.073 -21.900 -11.448 1.00 86.00 359 TYR A N 1
ATOM 2915 C CA . TYR A 1 359 ? -16.545 -22.841 -10.467 1.00 86.00 359 TYR A CA 1
ATOM 2916 C C . TYR A 1 359 ? -17.665 -23.358 -9.556 1.00 86.00 359 TYR A C 1
ATOM 2918 O O . TYR A 1 359 ? -17.840 -24.574 -9.430 1.00 86.00 359 TYR A O 1
ATOM 2926 N N . GLU A 1 360 ? -18.508 -22.462 -9.045 1.00 85.19 360 GLU A N 1
ATOM 2927 C CA . GLU A 1 360 ? -19.689 -22.797 -8.242 1.00 85.19 360 GLU A CA 1
ATOM 2928 C C . GLU A 1 360 ? -20.687 -23.661 -9.025 1.00 85.19 360 GLU A C 1
ATOM 2930 O O . GLU A 1 360 ? -21.132 -24.702 -8.536 1.00 85.19 360 GLU A O 1
ATOM 2935 N N . LYS A 1 361 ? -20.957 -23.327 -10.299 1.00 85.06 361 LYS A N 1
ATOM 2936 C CA . LYS A 1 361 ? -21.811 -24.139 -11.195 1.00 85.06 361 LYS A CA 1
ATOM 2937 C C . LYS A 1 361 ? -21.300 -25.572 -11.395 1.00 85.06 361 LYS A C 1
ATOM 2939 O O . LYS A 1 361 ? -22.089 -26.456 -11.724 1.00 85.06 361 LYS A O 1
ATOM 2944 N N . LYS A 1 362 ? -19.998 -25.824 -11.219 1.00 83.00 362 LYS A N 1
ATOM 2945 C CA . LYS A 1 362 ? -19.381 -27.162 -11.308 1.00 83.00 362 LYS A CA 1
ATOM 2946 C C . LYS A 1 362 ? -19.319 -27.892 -9.962 1.00 83.00 362 LYS A C 1
ATOM 2948 O O . LYS A 1 362 ? -18.761 -28.987 -9.904 1.00 83.00 362 LYS A O 1
ATOM 2953 N N . GLY A 1 363 ? -19.884 -27.315 -8.901 1.00 72.94 363 GLY A N 1
ATOM 2954 C CA . GLY A 1 363 ? -19.821 -27.858 -7.543 1.00 72.94 363 GLY A CA 1
ATOM 2955 C C . GLY A 1 363 ? -18.481 -27.611 -6.849 1.00 72.94 363 GLY A C 1
ATOM 2956 O O . GLY A 1 363 ? -18.152 -28.316 -5.893 1.00 72.94 363 GLY A O 1
ATOM 2957 N N . GLY A 1 364 ? -17.700 -26.647 -7.342 1.00 70.50 364 GLY A N 1
ATOM 2958 C CA . GLY A 1 364 ? -16.504 -26.161 -6.674 1.00 70.50 364 GLY A CA 1
ATOM 2959 C C . GLY A 1 364 ? -16.838 -25.579 -5.303 1.00 70.50 364 GLY A C 1
ATOM 2960 O O . GLY A 1 364 ? -17.898 -24.989 -5.111 1.00 70.50 364 GLY A O 1
ATOM 2961 N N . LYS A 1 365 ? -15.944 -25.775 -4.335 1.00 70.19 365 LYS A N 1
ATOM 2962 C CA . LYS A 1 365 ? -16.065 -25.206 -2.989 1.00 70.19 365 LYS A CA 1
ATOM 2963 C C . LYS A 1 365 ? -14.919 -24.230 -2.744 1.00 70.19 365 LYS A C 1
ATOM 2965 O O . LYS A 1 365 ? -13.818 -24.505 -3.228 1.00 70.19 365 LYS A O 1
ATOM 2970 N N . PRO A 1 366 ? -15.130 -23.133 -2.000 1.00 64.75 366 PRO A N 1
ATOM 2971 C CA . PRO A 1 366 ? -14.030 -22.287 -1.553 1.00 64.75 366 PRO A CA 1
ATOM 2972 C C . PRO A 1 366 ? -12.935 -23.145 -0.910 1.00 64.75 366 PRO A C 1
ATOM 2974 O O . PRO A 1 366 ? -13.247 -24.170 -0.290 1.00 64.75 366 PRO A O 1
ATOM 2977 N N . ALA A 1 367 ? -11.672 -22.744 -1.072 1.00 58.91 367 ALA A N 1
ATOM 2978 C CA . ALA A 1 367 ? -10.515 -23.436 -0.516 1.00 58.91 367 ALA A CA 1
ATOM 2979 C C . ALA A 1 367 ? -10.821 -23.693 0.950 1.00 58.91 367 ALA A C 1
ATOM 2981 O O . ALA A 1 367 ? -11.339 -22.782 1.595 1.00 58.91 367 ALA A O 1
ATOM 2982 N N . ALA A 1 368 ? -10.555 -24.881 1.496 1.00 44.09 368 ALA A N 1
ATOM 2983 C CA . ALA A 1 368 ? -10.705 -25.057 2.935 1.00 44.09 368 ALA A CA 1
ATOM 2984 C C . ALA A 1 368 ? -9.888 -23.957 3.621 1.00 44.09 368 ALA A C 1
ATOM 2986 O O . ALA A 1 368 ? -8.722 -23.747 3.279 1.00 44.09 368 ALA A O 1
ATOM 2987 N N . ILE A 1 369 ? -10.515 -23.237 4.555 1.00 40.78 369 ILE A N 1
ATOM 2988 C CA . ILE A 1 369 ? -9.766 -22.508 5.578 1.00 40.78 369 ILE A CA 1
ATOM 2989 C C . ILE A 1 369 ? -8.800 -23.569 6.082 1.00 40.78 369 ILE A C 1
ATOM 2991 O O . ILE A 1 369 ? -9.264 -24.663 6.420 1.00 40.78 369 ILE A O 1
ATOM 2995 N N . PHE A 1 370 ? -7.492 -23.330 6.102 1.00 33.12 370 PHE A N 1
ATOM 2996 C CA . PHE A 1 370 ? -6.698 -24.127 7.024 1.00 33.12 370 PHE A CA 1
ATOM 2997 C C . PHE A 1 370 ? -7.263 -23.785 8.403 1.00 33.12 370 PHE A C 1
ATOM 2999 O O . PHE A 1 370 ? -6.946 -22.739 8.958 1.00 33.12 370 PHE A O 1
ATOM 3006 N N . GLU A 1 371 ? -8.192 -24.611 8.897 1.00 27.47 371 GLU A N 1
ATOM 3007 C CA . GLU A 1 371 ? -8.722 -24.549 10.250 1.00 27.47 371 GLU A CA 1
ATOM 3008 C C . GLU A 1 371 ? -7.572 -24.921 11.188 1.00 27.47 371 GLU A C 1
ATOM 3010 O O . GLU A 1 371 ? -7.477 -26.018 11.727 1.00 27.47 371 GLU A O 1
ATOM 3015 N N . THR A 1 372 ? -6.671 -23.976 11.407 1.00 28.41 372 THR A N 1
ATOM 3016 C CA . THR A 1 372 ? -6.506 -23.519 12.772 1.00 28.41 372 THR A CA 1
ATOM 3017 C C . THR A 1 372 ? -7.623 -22.520 13.001 1.00 28.41 372 THR A C 1
ATOM 3019 O O . THR A 1 372 ? -7.722 -21.515 12.304 1.00 28.41 372 THR A O 1
ATOM 3022 N N . SER A 1 373 ? -8.506 -22.833 13.939 1.00 33.31 373 SER A N 1
ATOM 3023 C CA . SER A 1 373 ? -9.511 -21.916 14.459 1.00 33.31 373 SER A CA 1
ATOM 3024 C C . SER A 1 373 ? -8.884 -20.546 14.775 1.00 33.31 373 SER A C 1
ATOM 3026 O O . SER A 1 373 ? -8.270 -20.425 15.836 1.00 33.31 373 SER A O 1
ATOM 3028 N N . LYS A 1 374 ? -8.982 -19.561 13.865 1.00 31.83 374 LYS A N 1
ATOM 3029 C CA . LYS A 1 374 ? -9.033 -18.117 14.174 1.00 31.83 374 LYS A CA 1
ATOM 3030 C C . LYS A 1 374 ? -9.096 -17.138 12.993 1.00 31.83 374 LYS A C 1
ATOM 3032 O O . LYS A 1 374 ? -9.518 -16.020 13.236 1.00 31.83 374 LYS A O 1
ATOM 3037 N N . ASP A 1 375 ? -8.771 -17.510 11.754 1.00 29.48 375 ASP A N 1
ATOM 3038 C CA . ASP A 1 375 ? -8.458 -16.469 10.746 1.00 29.48 375 ASP A CA 1
ATOM 3039 C C . ASP A 1 375 ? -9.470 -16.306 9.600 1.00 29.48 375 ASP A C 1
ATOM 3041 O O . ASP A 1 375 ? -9.101 -15.825 8.530 1.00 29.48 375 ASP A O 1
ATOM 3045 N N . ARG A 1 376 ? -10.734 -16.730 9.745 1.00 26.06 376 ARG A N 1
ATOM 3046 C CA . ARG A 1 376 ? -11.665 -16.657 8.600 1.00 26.06 376 ARG A CA 1
ATOM 3047 C C . ARG A 1 376 ? -13.082 -16.164 8.881 1.00 26.06 376 ARG A C 1
ATOM 3049 O O . ARG A 1 376 ? -13.984 -16.459 8.106 1.00 26.06 376 ARG A O 1
ATOM 3056 N N . GLU A 1 377 ? -13.252 -15.348 9.919 1.00 31.53 377 GLU A N 1
ATOM 3057 C CA . GLU A 1 377 ? -14.479 -14.552 10.110 1.00 31.53 377 GLU A CA 1
ATOM 3058 C C . GLU A 1 377 ? -14.362 -13.087 9.630 1.00 31.53 377 GLU A C 1
ATOM 3060 O O . GLU A 1 377 ? -15.382 -12.420 9.500 1.00 31.53 377 GLU A O 1
ATOM 3065 N N . ASP A 1 378 ? -13.182 -12.624 9.192 1.00 33.75 378 ASP A N 1
ATOM 3066 C CA . ASP A 1 378 ? -12.979 -11.243 8.697 1.00 33.75 378 ASP A CA 1
ATOM 3067 C C . ASP A 1 378 ? -13.190 -11.045 7.179 1.00 33.75 378 ASP A C 1
ATOM 3069 O O . ASP A 1 378 ? -12.780 -10.034 6.607 1.00 33.75 378 ASP A O 1
ATOM 3073 N N . ALA A 1 379 ? -13.860 -11.972 6.485 1.00 28.70 379 ALA A N 1
ATOM 3074 C CA . ALA A 1 379 ? -14.161 -11.814 5.058 1.00 28.70 379 ALA A CA 1
ATOM 3075 C C . ALA A 1 379 ? -15.626 -12.139 4.709 1.00 28.70 379 ALA A C 1
ATOM 3077 O O . ALA A 1 379 ? -15.932 -13.087 3.995 1.00 28.70 379 ALA A O 1
ATOM 3078 N N . VAL A 1 380 ? -16.500 -11.237 5.169 1.00 29.70 380 VAL A N 1
ATOM 3079 C CA . VAL A 1 380 ? -17.741 -10.778 4.512 1.00 29.70 380 VAL A CA 1
ATOM 3080 C C . VAL A 1 380 ? -19.026 -11.627 4.672 1.00 29.70 380 VAL A C 1
ATOM 3082 O O . VAL A 1 380 ? -19.435 -12.364 3.783 1.00 29.70 380 VAL A O 1
ATOM 3085 N N . LEU A 1 381 ? -19.688 -11.371 5.814 1.00 33.25 381 LEU A N 1
ATOM 3086 C CA . LEU A 1 381 ? -21.085 -10.920 6.037 1.00 33.25 381 LEU A CA 1
ATOM 3087 C C . LEU A 1 381 ? -22.315 -11.791 5.648 1.00 33.25 381 LEU A C 1
ATOM 3089 O O . LEU A 1 381 ? -22.597 -12.020 4.482 1.00 33.25 381 LEU A O 1
ATOM 3093 N N . VAL A 1 382 ? -23.147 -12.055 6.676 1.00 27.89 382 VAL A N 1
ATOM 3094 C CA . VAL A 1 382 ? -24.636 -12.000 6.700 1.00 27.89 382 VAL A CA 1
ATOM 3095 C C . VAL A 1 382 ? -25.420 -12.879 5.698 1.00 27.89 382 VAL A C 1
ATOM 3097 O O . VAL A 1 382 ? -25.601 -12.514 4.546 1.00 27.89 382 VAL A O 1
ATOM 3100 N N . GLU A 1 383 ? -25.962 -14.009 6.180 1.00 26.38 383 GLU A N 1
ATOM 3101 C CA . GLU A 1 383 ? -27.404 -14.305 6.419 1.00 26.38 383 GLU A CA 1
ATOM 3102 C C . GLU A 1 383 ? -27.722 -15.816 6.283 1.00 26.38 383 GLU A C 1
ATOM 3104 O O . GLU A 1 383 ? -27.454 -16.461 5.270 1.00 26.38 383 GLU A O 1
ATOM 3109 N N . LYS A 1 384 ? -28.297 -16.395 7.349 1.00 30.84 384 LYS A N 1
ATOM 3110 C CA . LYS A 1 384 ? -28.882 -17.746 7.386 1.00 30.84 384 LYS A CA 1
ATOM 3111 C C . LYS A 1 384 ? -30.302 -17.690 6.809 1.00 30.84 384 LYS A C 1
ATOM 3113 O O . LYS A 1 384 ? -31.051 -16.817 7.217 1.00 30.84 384 LYS A O 1
ATOM 3118 N N . GLU A 1 385 ? -30.714 -18.684 6.020 1.00 27.94 385 GLU A N 1
ATOM 3119 C CA . GLU A 1 385 ? -31.621 -19.748 6.499 1.00 27.94 385 GLU A CA 1
ATOM 3120 C C . GLU A 1 385 ? -32.023 -20.772 5.410 1.00 27.94 385 GLU A C 1
ATOM 3122 O O . GLU A 1 385 ? -32.197 -20.460 4.237 1.00 27.94 385 GLU A O 1
ATOM 3127 N N . ASP A 1 386 ? -32.196 -22.000 5.913 1.00 22.58 386 ASP A N 1
ATOM 3128 C CA . ASP A 1 386 ? -33.062 -23.108 5.490 1.00 22.58 386 ASP A CA 1
ATOM 3129 C C . ASP A 1 386 ? -32.649 -24.252 4.516 1.00 22.58 386 ASP A C 1
ATOM 3131 O O . ASP A 1 386 ? -32.736 -24.139 3.301 1.00 22.58 386 ASP A O 1
ATOM 3135 N N . VAL A 1 387 ? -32.323 -25.416 5.140 1.00 26.66 387 VAL A N 1
ATOM 3136 C CA . VAL A 1 387 ? -32.961 -26.775 5.042 1.00 26.66 387 VAL A CA 1
ATOM 3137 C C . VAL A 1 387 ? -33.101 -27.442 3.634 1.00 26.66 387 VAL A C 1
ATOM 3139 O O . VAL A 1 387 ? -33.541 -26.786 2.703 1.00 26.66 387 VAL A O 1
ATOM 3142 N N . PRO A 1 388 ? -33.016 -28.790 3.429 1.00 36.09 388 PRO A N 1
ATOM 3143 C CA . PRO A 1 388 ? -32.171 -29.887 3.948 1.00 36.09 388 PRO A CA 1
ATOM 3144 C C . PRO A 1 388 ? -31.687 -30.894 2.843 1.00 36.09 388 PRO A C 1
ATOM 3146 O O . PRO A 1 388 ? -32.104 -30.831 1.693 1.00 36.09 388 PRO A O 1
ATOM 3149 N N . ALA A 1 389 ? -30.962 -31.943 3.278 1.00 26.33 389 ALA A N 1
ATOM 3150 C CA . ALA A 1 389 ? -30.900 -33.310 2.703 1.00 26.33 389 ALA A CA 1
ATOM 3151 C C . ALA A 1 389 ? -30.200 -33.482 1.323 1.00 26.33 389 ALA A C 1
ATOM 3153 O O . ALA A 1 389 ? -30.241 -32.628 0.460 1.00 26.33 389 ALA A O 1
ATOM 3154 N N . ASP A 1 390 ? -29.510 -34.572 0.995 1.00 32.00 390 ASP A N 1
ATOM 3155 C CA . ASP A 1 390 ? -29.568 -35.936 1.502 1.00 32.00 390 ASP A CA 1
ATOM 3156 C C . ASP A 1 390 ? -28.320 -36.722 1.044 1.00 32.00 390 ASP A C 1
ATOM 3158 O O . ASP A 1 390 ? -27.605 -36.344 0.117 1.00 32.00 390 ASP A O 1
ATOM 3162 N N . ALA A 1 391 ? -28.172 -37.894 1.655 1.00 33.22 391 ALA A N 1
ATOM 3163 C CA . ALA A 1 391 ? -27.783 -39.125 0.977 1.00 33.22 391 ALA A CA 1
ATOM 3164 C C . ALA A 1 391 ? -26.344 -39.251 0.456 1.00 33.22 391 ALA A C 1
ATOM 3166 O O . ALA A 1 391 ? -26.085 -39.462 -0.723 1.00 33.22 391 ALA A O 1
ATOM 3167 N N . GLY A 1 392 ? -25.410 -39.310 1.403 1.00 30.94 392 GLY A N 1
ATOM 3168 C CA . GLY A 1 392 ? -24.145 -40.039 1.220 1.00 30.94 392 GLY A CA 1
ATOM 3169 C C . GLY A 1 392 ? -23.653 -40.710 2.505 1.00 30.94 392 GLY A C 1
ATOM 3170 O O . GLY A 1 392 ? -23.051 -41.777 2.472 1.00 30.94 392 GLY A O 1
ATOM 3171 N N . LEU A 1 393 ? -24.004 -40.136 3.663 1.00 34.91 393 LEU A N 1
ATOM 3172 C CA . LEU A 1 393 ? -23.649 -40.663 4.986 1.00 34.91 393 LEU A CA 1
ATOM 3173 C C . LEU A 1 393 ? -24.492 -41.873 5.437 1.00 34.91 393 LEU A C 1
ATOM 3175 O O . LEU A 1 393 ? -24.120 -42.557 6.387 1.00 34.91 393 LEU A O 1
ATOM 3179 N N . ARG A 1 394 ? -25.624 -42.154 4.777 1.00 33.47 394 ARG A N 1
ATOM 3180 C CA . ARG A 1 394 ? -26.604 -43.159 5.230 1.00 33.47 394 ARG A CA 1
ATOM 3181 C C . ARG A 1 394 ? -26.178 -44.609 5.011 1.00 33.47 394 ARG A C 1
ATOM 3183 O O . ARG A 1 394 ? -26.592 -45.464 5.779 1.00 33.47 394 ARG A O 1
ATOM 3190 N N . GLU A 1 395 ? -25.325 -44.904 4.038 1.00 34.81 395 GLU A N 1
ATOM 3191 C CA . GLU A 1 395 ? -24.948 -46.296 3.746 1.00 34.81 395 GLU A CA 1
ATOM 3192 C C . GLU A 1 395 ? -23.732 -46.773 4.563 1.00 34.81 395 GLU A C 1
ATOM 3194 O O . GLU A 1 395 ? -23.548 -47.971 4.796 1.00 34.81 395 GLU A O 1
ATOM 3199 N N . LEU A 1 396 ? -22.934 -45.823 5.068 1.00 34.16 396 LEU A N 1
ATOM 3200 C CA . LEU A 1 396 ? -21.797 -46.089 5.950 1.00 34.16 396 LEU A CA 1
ATOM 3201 C C . LEU A 1 396 ? -22.218 -46.129 7.434 1.00 34.16 396 LEU A C 1
ATOM 3203 O O . LEU A 1 396 ? -21.693 -46.943 8.195 1.00 34.16 396 LEU A O 1
ATOM 3207 N N . PHE A 1 397 ? -23.212 -45.322 7.834 1.00 33.97 397 PHE A N 1
ATOM 3208 C CA . PHE A 1 397 ? -23.775 -45.332 9.194 1.00 33.97 397 PHE A CA 1
ATOM 3209 C C . PHE A 1 397 ? -24.603 -46.590 9.504 1.00 33.97 397 PHE A C 1
ATOM 3211 O O . PHE A 1 397 ? -24.573 -47.071 10.635 1.00 33.97 397 PHE A O 1
ATOM 3218 N N . ASP A 1 398 ? -25.286 -47.177 8.516 1.00 36.72 398 ASP A N 1
ATOM 3219 C CA . ASP A 1 398 ? -26.180 -48.327 8.742 1.00 36.72 398 ASP A CA 1
ATOM 3220 C C . ASP A 1 398 ? -25.433 -49.663 8.934 1.00 36.72 398 ASP A C 1
ATOM 3222 O O . ASP A 1 398 ? -25.968 -50.626 9.489 1.00 36.72 398 ASP A O 1
ATOM 3226 N N . LYS A 1 399 ? -24.159 -49.718 8.519 1.00 33.41 399 LYS A N 1
ATOM 3227 C CA . LYS A 1 399 ? -23.268 -50.867 8.758 1.00 33.41 399 LYS A CA 1
ATOM 3228 C C . LYS A 1 399 ? -22.539 -50.791 10.100 1.00 33.41 399 LYS A C 1
ATOM 3230 O O . LYS A 1 399 ? -22.195 -51.835 10.646 1.00 33.41 399 LYS A O 1
ATOM 3235 N N . LEU A 1 400 ? -22.339 -49.588 10.644 1.00 35.03 400 LEU A N 1
ATOM 3236 C CA . LEU A 1 400 ? -21.689 -49.372 11.944 1.00 35.03 400 LEU A CA 1
ATOM 3237 C C . LEU A 1 400 ? -22.687 -49.330 13.116 1.00 35.03 400 LEU A C 1
ATOM 3239 O O . LEU A 1 400 ? -22.295 -49.591 14.248 1.00 35.03 400 LEU A O 1
ATOM 3243 N N . SER A 1 401 ? -23.980 -49.095 12.861 1.00 33.72 401 SER A N 1
ATOM 3244 C CA . SER A 1 401 ? -25.032 -49.030 13.893 1.00 33.72 401 SER A CA 1
ATOM 3245 C C . SER A 1 401 ? -25.570 -50.390 14.373 1.00 33.72 401 SER A C 1
ATOM 3247 O O . SER A 1 401 ? -26.345 -50.432 15.324 1.00 33.72 401 SER A O 1
ATOM 3249 N N . LYS A 1 402 ? -25.169 -51.514 13.757 1.00 33.91 402 LYS A N 1
ATOM 3250 C CA . LYS A 1 402 ? -25.716 -52.859 14.057 1.00 33.91 402 LYS A CA 1
ATOM 3251 C C . LYS A 1 402 ? -24.789 -53.811 14.813 1.00 33.91 402 LYS A C 1
ATOM 3253 O O . LYS A 1 402 ? -25.161 -54.961 15.034 1.00 33.91 402 LYS A O 1
ATOM 3258 N N . LEU A 1 403 ? -23.622 -53.360 15.262 1.00 30.52 403 LEU A N 1
ATOM 3259 C CA . LEU A 1 403 ? -22.728 -54.175 16.088 1.00 30.52 403 LEU A CA 1
ATOM 3260 C C . LEU A 1 403 ? -22.333 -53.424 17.359 1.00 30.52 403 LEU A C 1
ATOM 3262 O O . LEU A 1 403 ? -21.283 -52.798 17.429 1.00 30.52 403 LEU A O 1
ATOM 3266 N N . GLY A 1 404 ? -23.174 -53.566 18.385 1.00 29.50 404 GLY A N 1
ATOM 3267 C CA . GLY A 1 404 ? -22.674 -53.601 19.758 1.00 29.50 404 GLY A CA 1
ATOM 3268 C C . GLY A 1 404 ? -23.096 -52.465 20.679 1.00 29.50 404 GLY A C 1
ATOM 3269 O O . GLY A 1 404 ? -22.257 -51.890 21.363 1.00 29.50 404 GLY A O 1
ATOM 3270 N N . GLU A 1 405 ? -24.400 -52.214 20.802 1.00 34.09 405 GLU A N 1
ATOM 3271 C CA . GLU A 1 405 ? -24.963 -51.832 22.100 1.00 34.09 405 GLU A CA 1
ATOM 3272 C C . GLU A 1 405 ? -24.600 -52.902 23.140 1.00 34.09 405 GLU A C 1
ATOM 3274 O O . GLU A 1 405 ? -25.213 -53.962 23.169 1.00 34.09 405 GLU A O 1
ATOM 3279 N N . THR A 1 406 ? -23.581 -52.664 23.964 1.00 36.16 406 THR A N 1
ATOM 3280 C CA . THR A 1 406 ? -23.500 -52.994 25.404 1.00 36.16 406 THR A CA 1
ATOM 3281 C C . THR A 1 406 ? -22.060 -52.816 25.876 1.00 36.16 406 THR A C 1
ATOM 3283 O O . THR A 1 406 ? -21.129 -53.300 25.248 1.00 36.16 406 THR A O 1
ATOM 3286 N N . SER A 1 407 ? -21.889 -52.178 27.037 1.00 30.62 407 SER A N 1
ATOM 3287 C CA . SER A 1 407 ? -20.596 -51.874 27.678 1.00 30.62 407 SER A CA 1
ATOM 3288 C C . SER A 1 407 ? -19.839 -50.745 26.972 1.00 30.62 407 SER A C 1
ATOM 3290 O O . SER A 1 407 ? -19.103 -50.945 26.020 1.00 30.62 407 SER A O 1
ATOM 3292 N N . SER A 1 408 ? -19.924 -49.497 27.423 1.00 29.62 408 SER A N 1
ATOM 3293 C CA . SER A 1 408 ? -19.108 -49.084 28.569 1.00 29.62 408 SER A CA 1
ATOM 3294 C C . SER A 1 408 ? -19.592 -47.733 29.098 1.00 29.62 408 SER A C 1
ATOM 3296 O O . SER A 1 408 ? -19.022 -46.685 28.820 1.00 29.62 408 SER A O 1
ATOM 3298 N N . ARG A 1 409 ? -20.661 -47.757 29.897 1.00 28.81 409 ARG A N 1
ATOM 3299 C CA . ARG A 1 409 ? -21.184 -46.591 30.628 1.00 28.81 409 ARG A CA 1
ATOM 3300 C C . ARG A 1 409 ? -20.517 -46.416 32.005 1.00 28.81 409 ARG A C 1
ATOM 3302 O O . ARG A 1 409 ? -21.150 -45.907 32.922 1.00 28.81 409 ARG A O 1
ATOM 3309 N N . LEU A 1 410 ? -19.273 -46.881 32.183 1.00 31.88 410 LEU A N 1
ATOM 3310 C CA . LEU A 1 410 ? -18.705 -47.066 33.527 1.00 31.88 410 LEU A CA 1
ATOM 3311 C C . LEU A 1 410 ? -17.236 -46.677 33.748 1.00 31.88 410 LEU A C 1
ATOM 3313 O O . LEU A 1 410 ? -16.764 -46.849 34.865 1.00 31.88 410 LEU A O 1
ATOM 3317 N N . LEU A 1 411 ? -16.500 -46.145 32.768 1.00 28.98 411 LEU A N 1
ATOM 3318 C CA . LEU A 1 411 ? -15.054 -45.930 32.943 1.00 28.98 411 LEU A CA 1
ATOM 3319 C C . LEU A 1 411 ? -14.544 -44.633 32.310 1.00 28.98 411 LEU A C 1
ATOM 3321 O O . LEU A 1 411 ? -13.722 -44.678 31.410 1.00 28.98 411 LEU A O 1
ATOM 3325 N N . LEU A 1 412 ? -15.021 -43.483 32.796 1.00 28.48 412 LEU A N 1
ATOM 3326 C CA . LEU A 1 412 ? -14.287 -42.202 32.751 1.00 28.48 412 LEU A CA 1
ATOM 3327 C C . LEU A 1 412 ? -14.883 -41.216 33.779 1.00 28.48 412 LEU A C 1
ATOM 3329 O O . LEU A 1 412 ? -15.233 -40.078 33.494 1.00 28.48 412 LEU A O 1
ATOM 3333 N N . LYS A 1 413 ? -15.023 -41.696 35.022 1.00 28.75 413 LYS A N 1
ATOM 3334 C CA . LYS A 1 413 ? -15.073 -40.871 36.237 1.00 28.75 413 LYS A CA 1
ATOM 3335 C C . LYS A 1 413 ? -13.784 -41.130 37.011 1.00 28.75 413 LYS A C 1
ATOM 3337 O O . LYS A 1 413 ? -13.775 -41.944 37.923 1.00 28.75 413 LYS A O 1
ATOM 3342 N N . SER A 1 414 ? -12.702 -40.466 36.634 1.00 32.78 414 SER A N 1
ATOM 3343 C CA . SER A 1 414 ? -11.565 -40.209 37.524 1.00 32.78 414 SER A CA 1
ATOM 3344 C C . SER A 1 414 ? -10.539 -39.374 36.778 1.00 32.78 414 SER A C 1
ATOM 3346 O O . SER A 1 414 ? -10.197 -39.708 35.649 1.00 32.78 414 SER A O 1
ATOM 3348 N N . VAL A 1 415 ? -10.009 -38.367 37.470 1.00 31.36 415 VAL A N 1
ATOM 3349 C CA . VAL A 1 415 ? -8.996 -37.393 37.035 1.00 31.36 415 VAL A CA 1
ATOM 3350 C C . VAL A 1 415 ? -9.578 -36.135 36.374 1.00 31.36 415 VAL A C 1
ATOM 3352 O O . VAL A 1 415 ? -9.341 -35.819 35.217 1.00 31.36 415 VAL A O 1
ATOM 3355 N N . VAL A 1 416 ? -10.319 -35.380 37.189 1.00 26.31 416 VAL A N 1
ATOM 3356 C CA . VAL A 1 416 ? -10.418 -33.918 37.088 1.00 26.31 416 VAL A CA 1
ATOM 3357 C C . VAL A 1 416 ? -9.588 -33.342 38.239 1.00 26.31 416 VAL A C 1
ATOM 3359 O O . VAL A 1 416 ? -9.922 -33.623 39.392 1.00 26.31 416 VAL A O 1
ATOM 3362 N N . PRO A 1 417 ? -8.560 -32.516 37.991 1.00 29.42 417 PRO A N 1
ATOM 3363 C CA . PRO A 1 417 ? -8.204 -31.437 38.894 1.00 29.42 417 PRO A CA 1
ATOM 3364 C C . PRO A 1 417 ? -9.081 -30.226 38.549 1.00 29.42 417 PRO A C 1
ATOM 3366 O O . PRO A 1 417 ? -9.063 -29.702 37.439 1.00 29.42 417 PRO A O 1
ATOM 3369 N N . SER A 1 418 ? -9.902 -29.819 39.509 1.00 29.38 418 SER A N 1
ATOM 3370 C CA . SER A 1 418 ? -10.809 -28.677 39.442 1.00 29.38 418 SER A CA 1
ATOM 3371 C C . SER A 1 418 ? -10.074 -27.336 39.564 1.00 29.38 418 SER A C 1
ATOM 3373 O O . SER A 1 418 ? -9.314 -27.173 40.519 1.00 29.38 418 SER A O 1
ATOM 3375 N N . ARG A 1 419 ? -10.410 -26.356 38.714 1.00 33.28 419 ARG A N 1
ATOM 3376 C CA . ARG A 1 419 ? -10.957 -25.024 39.079 1.00 33.28 419 ARG A CA 1
ATOM 3377 C C . ARG A 1 419 ? -10.958 -24.100 37.853 1.00 33.28 419 ARG A C 1
ATOM 3379 O O . ARG A 1 419 ? -9.927 -23.574 37.459 1.00 33.28 419 ARG A O 1
ATOM 3386 N N . SER A 1 420 ? -12.142 -23.863 37.300 1.00 38.16 420 SER A N 1
ATOM 3387 C CA . SER A 1 420 ? -12.453 -22.658 36.533 1.00 38.16 420 SER A CA 1
ATOM 3388 C C . SER A 1 420 ? -12.423 -21.451 37.479 1.00 38.16 420 SER A C 1
ATOM 3390 O O . SER A 1 420 ? -13.218 -21.406 38.422 1.00 38.16 420 SER A O 1
ATOM 3392 N N . SER A 1 421 ? -11.547 -20.471 37.259 1.00 43.16 421 SER A N 1
ATOM 3393 C CA . SER A 1 421 ? -11.748 -19.136 37.828 1.00 43.16 421 SER A CA 1
ATOM 3394 C C . SER A 1 421 ? -12.812 -18.432 36.990 1.00 43.16 421 SER A C 1
ATOM 3396 O O . SER A 1 421 ? -12.577 -18.098 35.831 1.00 43.16 421 SER A O 1
ATOM 3398 N N . VAL A 1 422 ? -14.002 -18.254 37.553 1.00 60.00 422 VAL A N 1
ATOM 3399 C CA . VAL A 1 422 ? -15.031 -17.378 36.984 1.00 60.00 422 VAL A CA 1
ATOM 3400 C C . VAL A 1 422 ? -14.435 -15.965 36.906 1.00 60.00 422 VAL A C 1
ATOM 3402 O O . VAL A 1 422 ? -13.930 -15.473 37.911 1.00 60.00 422 VAL A O 1
ATOM 3405 N N . PHE A 1 423 ? -14.422 -15.340 35.724 1.00 84.94 423 PHE A N 1
ATOM 3406 C CA . PHE A 1 423 ? -13.993 -13.945 35.575 1.00 84.94 423 PHE A CA 1
ATOM 3407 C C . PHE A 1 423 ? -14.999 -13.035 36.289 1.00 84.94 423 PHE A C 1
ATOM 3409 O O . PHE A 1 423 ? -16.167 -12.977 35.893 1.00 84.94 423 PHE A O 1
ATOM 3416 N N . ASP A 1 424 ? -14.537 -12.375 37.349 1.00 91.69 424 ASP A N 1
ATOM 3417 C CA . ASP A 1 424 ? -15.318 -11.496 38.218 1.00 91.69 424 ASP A CA 1
ATOM 3418 C C . ASP A 1 424 ? -14.996 -10.030 37.892 1.00 91.69 424 ASP A C 1
ATOM 3420 O O . ASP A 1 424 ? -13.902 -9.537 38.186 1.00 91.69 424 ASP A O 1
ATOM 3424 N N . VAL A 1 425 ? -15.947 -9.350 37.245 1.00 92.81 425 VAL A N 1
ATOM 3425 C CA . VAL A 1 425 ? -15.800 -7.951 36.820 1.00 92.81 425 VAL A CA 1
ATOM 3426 C C . VAL A 1 425 ? -15.804 -6.982 38.004 1.00 92.81 425 VAL A C 1
ATOM 3428 O O . VAL A 1 425 ? -15.088 -5.987 37.950 1.00 92.81 425 VAL A O 1
ATOM 3431 N N . ASP A 1 426 ? -16.532 -7.278 39.087 1.00 94.00 426 ASP A N 1
ATOM 3432 C CA . ASP A 1 426 ? -16.589 -6.404 40.265 1.00 94.00 426 ASP A CA 1
ATOM 3433 C C . ASP A 1 426 ? -15.232 -6.420 40.985 1.00 94.00 426 ASP A C 1
ATOM 3435 O O . ASP A 1 426 ? -14.689 -5.371 41.330 1.00 94.00 426 ASP A O 1
ATOM 3439 N N . ALA A 1 427 ? -14.612 -7.599 41.107 1.00 93.62 427 ALA A N 1
ATOM 3440 C CA . ALA A 1 427 ? -13.256 -7.719 41.642 1.00 93.62 427 ALA A CA 1
ATOM 3441 C C . ALA A 1 427 ? -12.202 -7.018 40.763 1.00 93.62 427 ALA A C 1
ATOM 3443 O O . ALA A 1 427 ? -11.260 -6.423 41.290 1.00 93.62 427 ALA A O 1
ATOM 3444 N N . CYS A 1 428 ? -12.341 -7.081 39.433 1.00 94.56 428 CYS A N 1
ATOM 3445 C CA . CYS A 1 428 ? -11.445 -6.376 38.511 1.00 94.56 428 CYS A CA 1
ATOM 3446 C C . CYS A 1 428 ? -11.625 -4.853 38.597 1.00 94.56 428 CYS A C 1
ATOM 3448 O O . CYS A 1 428 ? -10.633 -4.128 38.630 1.00 94.56 428 CYS A O 1
ATOM 3450 N N . LEU A 1 429 ? -12.868 -4.373 38.703 1.00 95.50 429 LEU A N 1
ATOM 3451 C CA . LEU A 1 429 ? -13.187 -2.955 38.852 1.00 95.50 429 LEU A CA 1
ATOM 3452 C C . LEU A 1 429 ? -12.638 -2.382 40.166 1.00 95.50 429 LEU A C 1
ATOM 3454 O O . LEU A 1 429 ? -12.066 -1.296 40.161 1.00 95.50 429 LEU A O 1
ATOM 3458 N N . GLU A 1 430 ? -12.761 -3.110 41.277 1.00 94.62 430 GLU A N 1
ATOM 3459 C CA . GLU A 1 430 ? -12.206 -2.691 42.572 1.00 94.62 430 GLU A CA 1
ATOM 3460 C C . GLU A 1 430 ? -10.678 -2.572 42.550 1.00 94.62 430 GLU A C 1
ATOM 3462 O O . GLU A 1 430 ? -10.123 -1.646 43.141 1.00 94.62 430 GLU A O 1
ATOM 3467 N N . LYS A 1 431 ? -9.991 -3.477 41.843 1.00 94.25 431 LYS A N 1
ATOM 3468 C CA . LYS A 1 431 ? -8.542 -3.378 41.618 1.00 94.25 431 LYS A CA 1
ATOM 3469 C C . LYS A 1 431 ? -8.187 -2.181 40.745 1.00 94.25 431 LYS A C 1
ATOM 3471 O O . LYS A 1 431 ? -7.350 -1.370 41.135 1.00 94.25 431 LYS A O 1
ATOM 3476 N N . ALA A 1 432 ? -8.876 -2.029 39.615 1.00 93.50 432 ALA A N 1
ATOM 3477 C CA . ALA A 1 432 ? -8.641 -0.925 38.694 1.00 93.50 432 ALA A CA 1
ATOM 3478 C C . ALA A 1 432 ? -8.849 0.435 39.381 1.00 93.50 432 ALA A C 1
ATOM 3480 O O . ALA A 1 432 ? -8.022 1.323 39.224 1.00 93.50 432 ALA A O 1
ATOM 3481 N N . ARG A 1 433 ? -9.878 0.587 40.232 1.00 93.25 433 ARG A N 1
ATOM 3482 C CA . ARG A 1 433 ? -10.120 1.809 41.031 1.00 93.25 433 ARG A CA 1
ATOM 3483 C C . ARG A 1 433 ? -8.985 2.154 41.997 1.00 93.25 433 ARG A C 1
ATOM 3485 O O . ARG A 1 433 ? -8.811 3.323 42.324 1.00 93.25 433 ARG A O 1
ATOM 3492 N N . LYS A 1 434 ? -8.233 1.155 42.462 1.00 91.94 434 LYS A N 1
ATOM 3493 C CA . LYS A 1 434 ? -7.078 1.325 43.356 1.00 91.94 434 LYS A CA 1
ATOM 3494 C C . LYS A 1 434 ? -5.761 1.532 42.609 1.00 91.94 434 LYS A C 1
ATOM 3496 O O . LYS A 1 434 ? -4.723 1.567 43.260 1.00 91.94 434 LYS A O 1
ATOM 3501 N N . CYS A 1 435 ? -5.800 1.680 41.281 1.00 92.81 435 CYS A N 1
ATOM 3502 C CA . CYS A 1 435 ? -4.610 1.745 40.430 1.00 92.81 435 CYS A CA 1
ATOM 3503 C C . CYS A 1 435 ? -3.770 0.449 40.478 1.00 92.81 435 CYS A C 1
ATOM 3505 O O . CYS A 1 435 ? -2.554 0.478 40.314 1.00 92.81 435 CYS A O 1
ATOM 3507 N N . GLU A 1 436 ? -4.402 -0.704 40.737 1.00 92.69 436 GLU A N 1
ATOM 3508 C CA . GLU A 1 436 ? -3.729 -2.006 40.733 1.00 92.69 436 GLU A CA 1
ATOM 3509 C C . GLU A 1 436 ? -3.830 -2.671 39.353 1.00 92.69 436 GLU A C 1
ATOM 3511 O O . GLU A 1 436 ? -4.915 -2.765 38.771 1.00 92.69 436 GLU A O 1
ATOM 3516 N N . LEU A 1 437 ? -2.711 -3.213 38.861 1.00 93.69 437 LEU A N 1
ATOM 3517 C CA . LEU A 1 437 ? -2.669 -3.943 37.596 1.00 93.69 437 LEU A CA 1
ATOM 3518 C C . LEU A 1 437 ? -3.444 -5.267 37.675 1.00 93.69 437 LEU A C 1
ATOM 3520 O O . LEU A 1 437 ? -3.327 -6.048 38.628 1.00 93.69 437 LEU A O 1
ATOM 3524 N N . LEU A 1 438 ? -4.225 -5.548 36.632 1.00 95.00 438 LEU A N 1
ATOM 3525 C CA . LEU A 1 438 ? -4.792 -6.876 36.406 1.00 95.00 438 LEU A CA 1
ATOM 3526 C C . LEU A 1 438 ? -3.737 -7.766 35.748 1.00 95.00 438 LEU A C 1
ATOM 3528 O O . LEU A 1 438 ? -2.843 -7.278 35.076 1.00 95.00 438 LEU A O 1
ATOM 3532 N N . SER A 1 439 ? -3.829 -9.085 35.910 1.00 93.94 439 SER A N 1
ATOM 3533 C CA . SER A 1 439 ? -2.923 -9.991 35.188 1.00 93.94 439 SER A CA 1
ATOM 3534 C C . SER A 1 439 ? -3.224 -10.000 33.681 1.00 93.94 439 SER A C 1
ATOM 3536 O O . SER A 1 439 ? -4.379 -9.836 33.285 1.00 93.94 439 SER A O 1
ATOM 3538 N N . ALA A 1 440 ? -2.225 -10.269 32.833 1.00 92.94 440 ALA A N 1
ATOM 3539 C CA . ALA A 1 440 ? -2.412 -10.332 31.376 1.00 92.94 440 ALA A CA 1
ATOM 3540 C C . ALA A 1 440 ? -3.588 -11.240 30.928 1.00 92.94 440 ALA A C 1
ATOM 3542 O O . ALA A 1 440 ? -4.386 -10.815 30.088 1.00 92.94 440 ALA A O 1
ATOM 3543 N N . PRO A 1 441 ? -3.825 -12.430 31.529 1.00 93.00 441 PRO A N 1
ATOM 3544 C CA . PRO A 1 441 ? -5.014 -13.229 31.224 1.00 93.00 441 PRO A CA 1
ATOM 3545 C C . PRO A 1 441 ? -6.337 -12.544 31.592 1.00 93.00 441 PRO A C 1
ATOM 3547 O O . PRO A 1 441 ? -7.328 -12.716 30.886 1.00 93.00 441 PRO A O 1
ATOM 3550 N N . GLN A 1 442 ? -6.374 -11.769 32.682 1.00 94.75 442 GLN A N 1
ATOM 3551 C CA . GLN A 1 442 ? -7.561 -10.995 33.054 1.00 94.75 442 GLN A CA 1
ATOM 3552 C C . GLN A 1 442 ? -7.817 -9.866 32.055 1.00 94.75 442 GLN A C 1
ATOM 3554 O O . GLN A 1 442 ? -8.966 -9.692 31.665 1.00 94.75 442 GLN A O 1
ATOM 3559 N N . ILE A 1 443 ? -6.778 -9.156 31.597 1.00 96.88 443 ILE A N 1
ATOM 3560 C CA . ILE A 1 443 ? -6.917 -8.128 30.552 1.00 96.88 443 ILE A CA 1
ATOM 3561 C C . ILE A 1 443 ? -7.460 -8.733 29.261 1.00 96.88 443 ILE A C 1
ATOM 3563 O O . ILE A 1 443 ? -8.405 -8.204 28.681 1.00 96.88 443 ILE A O 1
ATOM 3567 N N . ARG A 1 444 ? -6.929 -9.885 28.846 1.00 95.12 444 ARG A N 1
ATOM 3568 C CA . ARG A 1 444 ? -7.413 -10.580 27.653 1.00 95.12 444 ARG A CA 1
ATOM 3569 C C . ARG A 1 444 ? -8.895 -10.942 27.762 1.00 95.12 444 ARG A C 1
ATOM 3571 O O . ARG A 1 444 ? -9.656 -10.671 26.843 1.00 95.12 444 ARG A O 1
ATOM 3578 N N . VAL A 1 445 ? -9.324 -11.521 28.888 1.00 95.56 445 VAL A N 1
ATOM 3579 C CA . VAL A 1 445 ? -10.744 -11.865 29.099 1.00 95.56 445 VAL A CA 1
ATOM 3580 C C . VAL A 1 445 ? -11.623 -10.614 29.202 1.00 95.56 445 VAL A C 1
ATOM 3582 O O . VAL A 1 445 ? -12.746 -10.635 28.705 1.00 95.56 445 VAL A O 1
ATOM 3585 N N . LEU A 1 446 ? -11.126 -9.532 29.812 1.00 97.19 446 LEU A N 1
ATOM 3586 C CA . LEU A 1 446 ? -11.812 -8.240 29.876 1.00 97.19 446 LEU A CA 1
ATOM 3587 C C . LEU A 1 446 ? -12.069 -7.683 28.470 1.00 97.19 446 LEU A C 1
ATOM 3589 O O . LEU A 1 446 ? -13.201 -7.319 28.171 1.00 97.19 446 LEU A O 1
ATOM 3593 N N . CYS A 1 447 ? -11.043 -7.661 27.614 1.00 97.81 447 CYS A N 1
ATOM 3594 C CA . CYS A 1 447 ? -11.134 -7.136 26.253 1.00 97.81 447 CYS A CA 1
ATOM 3595 C C . CYS A 1 447 ? -12.065 -7.980 25.374 1.00 97.81 447 CYS A C 1
ATOM 3597 O O . CYS A 1 447 ? -12.913 -7.415 24.696 1.00 97.81 447 CYS A O 1
ATOM 3599 N N . GLU A 1 448 ? -11.976 -9.315 25.426 1.00 95.94 448 GLU A N 1
ATOM 3600 C CA . GLU A 1 448 ? -12.865 -10.187 24.636 1.00 95.94 448 GLU A CA 1
ATOM 3601 C C . GLU A 1 448 ? -14.333 -10.035 25.061 1.00 95.94 448 GLU A C 1
ATOM 3603 O O . GLU A 1 448 ? -15.196 -9.841 24.215 1.00 95.94 448 GLU A O 1
ATOM 3608 N N . ARG A 1 449 ? -14.626 -10.006 26.370 1.00 96.12 449 ARG A N 1
ATOM 3609 C CA . ARG A 1 449 ? -16.002 -9.767 26.846 1.00 96.12 449 ARG A CA 1
ATOM 3610 C C . ARG A 1 449 ? -16.525 -8.379 26.501 1.00 96.12 449 ARG A C 1
ATOM 3612 O O . ARG A 1 449 ? -17.731 -8.188 26.389 1.00 96.12 449 ARG A O 1
ATOM 3619 N N . LEU A 1 450 ? -15.636 -7.393 26.422 1.00 96.62 450 LEU A N 1
ATOM 3620 C CA . LEU A 1 450 ? -16.017 -6.046 26.037 1.00 96.62 450 LEU A CA 1
ATOM 3621 C C . LEU A 1 450 ? -16.310 -5.966 24.535 1.00 96.62 450 LEU A C 1
ATOM 3623 O O . LEU A 1 450 ? -17.277 -5.311 24.161 1.00 96.62 450 LEU A O 1
ATOM 3627 N N . LYS A 1 451 ? -15.536 -6.665 23.696 1.00 97.62 451 LYS A N 1
ATOM 3628 C CA . LYS A 1 451 ? -15.809 -6.785 22.258 1.00 97.62 451 LYS A CA 1
ATOM 3629 C C . LYS A 1 451 ? -17.201 -7.349 21.990 1.00 97.62 451 LYS A C 1
ATOM 3631 O O . LYS A 1 451 ? -17.893 -6.760 21.173 1.00 97.62 451 LYS A O 1
ATOM 3636 N N . ASP A 1 452 ? -17.640 -8.367 22.738 1.00 94.88 452 ASP A N 1
ATOM 3637 C CA . ASP A 1 452 ? -19.002 -8.920 22.615 1.00 94.88 452 ASP A CA 1
ATOM 3638 C C . ASP A 1 452 ? -20.085 -7.824 22.751 1.00 94.88 452 ASP A C 1
ATOM 3640 O O . ASP A 1 452 ? -21.070 -7.817 22.022 1.00 94.88 452 ASP A O 1
ATOM 3644 N N . ILE A 1 453 ? -19.895 -6.862 23.665 1.00 95.44 453 ILE A N 1
ATOM 3645 C CA . ILE A 1 453 ? -20.822 -5.731 23.858 1.00 95.44 453 ILE A CA 1
ATOM 3646 C C . ILE A 1 453 ? -20.651 -4.690 22.748 1.00 95.44 453 ILE A C 1
ATOM 3648 O O . ILE A 1 453 ? -21.632 -4.199 22.197 1.00 95.44 453 ILE A O 1
ATOM 3652 N N . LEU A 1 454 ? -19.407 -4.321 22.440 1.00 97.31 454 LEU A N 1
ATOM 3653 C CA . LEU A 1 454 ? -19.098 -3.268 21.472 1.00 97.31 454 LEU A CA 1
ATOM 3654 C C . LEU A 1 454 ? -19.448 -3.669 20.034 1.00 97.31 454 LEU A C 1
ATOM 3656 O O . LEU A 1 454 ? -19.708 -2.792 19.215 1.00 97.31 454 LEU A O 1
ATOM 3660 N N . GLU A 1 455 ? -19.460 -4.960 19.706 1.00 94.56 455 GLU A N 1
ATOM 3661 C CA . GLU A 1 455 ? -19.872 -5.478 18.399 1.00 94.56 455 GLU A CA 1
ATOM 3662 C C . GLU A 1 455 ? -21.364 -5.230 18.136 1.00 94.56 455 GLU A C 1
ATOM 3664 O O . GLU A 1 455 ? -21.738 -4.824 17.034 1.00 94.56 455 GLU A O 1
ATOM 3669 N N . GLU A 1 456 ? -22.205 -5.379 19.164 1.00 94.19 456 GLU A N 1
ATOM 3670 C CA . GLU A 1 456 ? -23.647 -5.114 19.087 1.00 94.19 456 GLU A CA 1
ATOM 3671 C C . GLU A 1 456 ? -23.977 -3.610 18.998 1.00 94.19 456 GLU A C 1
ATOM 3673 O O . GLU A 1 456 ? -25.069 -3.221 18.569 1.00 94.19 456 GLU A O 1
ATOM 3678 N N . GLU A 1 457 ? -23.043 -2.736 19.380 1.00 96.25 457 GLU A N 1
ATOM 3679 C CA . GLU A 1 457 ? -23.240 -1.290 19.346 1.00 96.25 457 GLU A CA 1
ATOM 3680 C C . GLU A 1 457 ? -23.183 -0.718 17.917 1.00 96.25 457 GLU A C 1
ATOM 3682 O O . GLU A 1 457 ? -22.398 -1.116 17.056 1.00 96.25 457 GLU A O 1
ATOM 3687 N N . SER A 1 458 ? -24.023 0.280 17.631 1.00 96.50 458 SER A N 1
ATOM 3688 C CA . SER A 1 458 ? -23.961 0.999 16.353 1.00 96.50 458 SER A CA 1
ATOM 3689 C C . SER A 1 458 ? -22.794 1.988 16.340 1.00 96.50 458 SER A C 1
ATOM 3691 O O . SER A 1 458 ? -22.459 2.568 17.368 1.00 96.50 458 SER A O 1
ATOM 3693 N N . ASN A 1 459 ? -22.259 2.296 15.154 1.00 97.38 459 ASN A N 1
ATOM 3694 C CA . ASN A 1 459 ? -21.292 3.387 14.973 1.00 97.38 459 ASN A CA 1
ATOM 3695 C C . ASN A 1 459 ? -21.787 4.733 15.518 1.00 97.38 459 ASN A C 1
ATOM 3697 O O . ASN A 1 459 ? -20.969 5.565 15.902 1.00 97.38 459 ASN A O 1
ATOM 3701 N N . VAL A 1 460 ? -23.111 4.949 15.507 1.00 98.12 460 VAL A N 1
ATOM 3702 C CA . VAL A 1 460 ? -23.769 6.152 16.029 1.00 98.12 460 VAL A CA 1
ATOM 3703 C C . VAL A 1 460 ? -24.750 5.763 17.131 1.00 98.12 460 VAL A C 1
ATOM 3705 O O . VAL A 1 460 ? -25.925 5.476 16.867 1.00 98.12 460 VAL A O 1
ATOM 3708 N N . LEU A 1 461 ? -24.280 5.792 18.373 1.00 97.81 461 LEU A N 1
ATOM 3709 C CA . LEU A 1 461 ? -25.089 5.480 19.551 1.00 97.81 461 LEU A CA 1
ATOM 3710 C C . LEU A 1 461 ? -26.187 6.524 19.787 1.00 97.81 461 LEU A C 1
ATOM 3712 O O . LEU A 1 461 ? -26.049 7.686 19.412 1.00 97.81 461 LEU A O 1
ATOM 3716 N N . GLN A 1 462 ? -27.297 6.119 20.402 1.00 97.50 462 GLN A N 1
ATOM 3717 C CA . GLN A 1 462 ? -28.384 7.025 20.790 1.00 97.50 462 GLN A CA 1
ATOM 3718 C C . GLN A 1 462 ? -28.455 7.095 22.311 1.00 97.50 462 GLN A C 1
ATOM 3720 O O . GLN A 1 462 ? -28.740 6.094 22.961 1.00 97.50 462 GLN A O 1
ATOM 3725 N N . LEU A 1 463 ? -28.223 8.279 22.871 1.00 97.12 463 LEU A N 1
ATOM 3726 C CA . LEU A 1 463 ? -28.192 8.499 24.316 1.00 97.12 463 LEU A CA 1
ATOM 3727 C C . LEU A 1 463 ? -29.294 9.472 24.730 1.00 97.12 463 LEU A C 1
ATOM 3729 O O . LEU A 1 463 ? -29.606 10.421 24.008 1.00 97.12 463 LEU A O 1
ATOM 3733 N N . GLN A 1 464 ? -29.879 9.257 25.906 1.00 95.69 464 GLN A N 1
ATOM 3734 C CA . GLN A 1 464 ? -30.875 10.162 26.479 1.00 95.69 464 GLN A CA 1
ATOM 3735 C C . GLN A 1 464 ? -30.243 11.006 27.592 1.00 95.69 464 GLN A C 1
ATOM 3737 O O . GLN A 1 464 ? -29.563 10.438 28.447 1.00 95.69 464 GLN A O 1
ATOM 3742 N N . PRO A 1 465 ? -30.459 12.335 27.609 1.00 94.81 465 PRO A N 1
ATOM 3743 C CA . PRO A 1 465 ? -30.104 13.168 28.751 1.00 94.81 465 PRO A CA 1
ATOM 3744 C C . PRO A 1 465 ? -30.786 12.677 30.045 1.00 94.81 465 PRO A C 1
ATOM 3746 O O . PRO A 1 465 ? -31.904 12.164 29.969 1.00 94.81 465 PRO A O 1
ATOM 3749 N N . PRO A 1 466 ? -30.167 12.869 31.222 1.00 95.81 466 PRO A N 1
ATOM 3750 C CA . PRO A 1 466 ? -28.891 13.551 31.428 1.00 95.81 466 PRO A CA 1
ATOM 3751 C C . PRO A 1 466 ? -27.668 12.685 31.067 1.00 95.81 466 PRO A C 1
ATOM 3753 O O . PRO A 1 466 ? -27.658 11.482 31.331 1.00 95.81 466 PRO A O 1
ATOM 3756 N N . VAL A 1 467 ? -26.635 13.296 30.471 1.00 97.38 467 VAL A N 1
ATOM 3757 C CA . VAL A 1 467 ? -25.355 12.637 30.117 1.00 97.38 467 VAL A CA 1
ATOM 3758 C C . VAL A 1 467 ? -24.176 13.551 30.445 1.00 97.38 467 VAL A C 1
ATOM 3760 O O . VAL A 1 467 ? -24.170 14.714 30.040 1.00 97.38 467 VAL A O 1
ATOM 3763 N N . THR A 1 468 ? -23.160 13.010 31.114 1.00 98.00 468 THR A N 1
ATOM 3764 C CA . THR A 1 468 ? -21.866 13.657 31.355 1.00 98.00 468 THR A CA 1
ATOM 3765 C C . THR A 1 468 ? -20.888 13.273 30.249 1.00 98.00 468 THR A C 1
ATOM 3767 O O . THR A 1 468 ? -20.481 12.118 30.135 1.00 98.00 468 THR A O 1
ATOM 3770 N N . VAL A 1 469 ? -20.522 14.247 29.420 1.00 98.38 469 VAL A N 1
ATOM 3771 C CA . VAL A 1 469 ? -19.580 14.103 28.308 1.00 98.38 469 VAL A CA 1
ATOM 3772 C C . VAL A 1 469 ? -18.162 14.429 28.778 1.00 98.38 469 VAL A C 1
ATOM 3774 O O . VAL A 1 469 ? -17.922 15.486 29.368 1.00 98.38 469 VAL A O 1
ATOM 3777 N N . VAL A 1 470 ? -17.234 13.523 28.490 1.00 98.50 470 VAL A N 1
ATOM 3778 C CA . VAL A 1 470 ? -15.827 13.549 28.896 1.00 98.50 470 VAL A CA 1
ATOM 3779 C C . VAL A 1 470 ? -14.949 13.597 27.646 1.00 98.50 470 VAL A C 1
ATOM 3781 O O . VAL A 1 470 ? -15.143 12.792 26.737 1.00 98.50 470 VAL A O 1
ATOM 3784 N N . GLY A 1 471 ? -14.022 14.553 27.589 1.00 98.12 471 GLY A N 1
ATOM 3785 C CA . GLY A 1 471 ? -13.025 14.661 26.520 1.00 98.12 471 GLY A CA 1
ATOM 3786 C C . GLY A 1 471 ? -11.777 13.822 26.802 1.00 98.12 471 GLY A C 1
ATOM 3787 O O . GLY A 1 471 ? -11.842 12.851 27.551 1.00 98.12 471 GLY A O 1
ATOM 3788 N N . ASP A 1 472 ? -10.644 14.238 26.240 1.00 98.06 472 ASP A N 1
ATOM 3789 C CA . ASP A 1 472 ? -9.362 13.528 26.325 1.00 98.06 472 ASP A CA 1
ATOM 3790 C C . ASP A 1 472 ? -8.892 13.359 27.776 1.00 98.06 472 ASP A C 1
ATOM 3792 O O . ASP A 1 472 ? -9.020 14.285 28.591 1.00 98.06 472 ASP A O 1
ATOM 3796 N N . VAL A 1 473 ? -8.309 12.193 28.079 1.00 96.19 473 VAL A N 1
ATOM 3797 C CA . VAL A 1 473 ? -7.761 11.860 29.409 1.00 96.19 473 VAL A CA 1
ATOM 3798 C C . VAL A 1 473 ? -6.292 11.427 29.374 1.00 96.19 473 VAL A C 1
ATOM 3800 O O . VAL A 1 473 ? -5.595 11.652 30.360 1.00 96.19 473 VAL A O 1
ATOM 3803 N N . HIS A 1 474 ? -5.808 10.854 28.262 1.00 95.50 474 HIS A N 1
ATOM 3804 C CA . HIS A 1 474 ? -4.385 10.592 27.987 1.00 95.50 474 HIS A CA 1
ATOM 3805 C C . HIS A 1 474 ? -3.599 9.967 29.151 1.00 95.50 474 HIS A C 1
ATOM 3807 O O . HIS A 1 474 ? -2.602 10.515 29.626 1.00 95.50 474 HIS A O 1
ATOM 3813 N N . GLY A 1 475 ? -4.086 8.840 29.672 1.00 93.44 475 GLY A N 1
ATOM 3814 C CA . GLY A 1 475 ? -3.393 8.079 30.710 1.00 93.44 475 GLY A CA 1
ATOM 3815 C C . GLY A 1 475 ? -3.195 8.799 32.049 1.00 93.44 475 GLY A C 1
ATOM 3816 O O . GLY A 1 475 ? -2.414 8.324 32.871 1.00 93.44 475 GLY A O 1
ATOM 3817 N N . GLN A 1 476 ? -3.883 9.919 32.304 1.00 93.31 476 GLN A N 1
ATOM 3818 C CA . GLN A 1 476 ? -3.846 10.632 33.586 1.00 93.31 476 GLN A CA 1
ATOM 3819 C C . GLN A 1 476 ? -4.831 10.012 34.597 1.00 93.31 476 GLN A C 1
ATOM 3821 O O . GLN A 1 476 ? -5.838 10.615 34.977 1.00 93.31 476 GLN A O 1
ATOM 3826 N N . PHE A 1 477 ? -4.545 8.784 35.042 1.00 95.25 477 PHE A N 1
ATOM 3827 C CA . PHE A 1 477 ? -5.448 7.959 35.860 1.00 95.25 477 PHE A CA 1
ATOM 3828 C C . PHE A 1 477 ? -6.008 8.679 37.098 1.00 95.25 477 PHE A C 1
ATOM 3830 O O . PHE A 1 477 ? -7.213 8.651 37.352 1.00 95.25 477 PHE A O 1
ATOM 3837 N N . HIS A 1 478 ? -5.157 9.353 37.875 1.00 93.12 478 HIS A N 1
ATOM 3838 C CA . HIS A 1 478 ? -5.596 10.043 39.092 1.00 93.12 478 HIS A CA 1
ATOM 3839 C C . HIS A 1 478 ? -6.561 11.197 38.800 1.00 93.12 478 HIS A C 1
ATOM 3841 O O . HIS A 1 478 ? -7.481 11.444 39.581 1.00 93.12 478 HIS A O 1
ATOM 3847 N N . ASP A 1 479 ? -6.403 11.856 37.653 1.00 93.19 479 ASP A N 1
ATOM 3848 C CA . ASP A 1 479 ? -7.324 12.899 37.211 1.00 93.19 479 ASP A CA 1
ATOM 3849 C C . ASP A 1 479 ? -8.648 12.310 36.719 1.00 93.19 479 ASP A C 1
ATOM 3851 O O . ASP A 1 479 ? -9.691 12.929 36.909 1.00 93.19 479 ASP A O 1
ATOM 3855 N N . VAL A 1 480 ? -8.647 11.083 36.184 1.00 95.00 480 VAL A N 1
ATOM 3856 C CA . VAL A 1 480 ? -9.882 10.338 35.888 1.00 95.00 480 VAL A CA 1
ATOM 3857 C C . VAL A 1 480 ? -10.646 9.999 37.175 1.00 95.00 480 VAL A C 1
ATOM 3859 O O . VAL A 1 480 ? -11.872 10.087 37.200 1.00 95.00 480 VAL A O 1
ATOM 3862 N N . ILE A 1 481 ? -9.966 9.669 38.276 1.00 93.94 481 ILE A N 1
ATOM 3863 C CA . ILE A 1 481 ? -10.631 9.452 39.575 1.00 93.94 481 ILE A CA 1
ATOM 3864 C C . ILE A 1 481 ? -11.267 10.746 40.106 1.00 93.94 481 ILE A C 1
ATOM 3866 O O . ILE A 1 481 ? -12.410 10.724 40.578 1.00 93.94 481 ILE A O 1
ATOM 3870 N N . GLU A 1 482 ? -10.567 11.876 39.995 1.00 91.38 482 GLU A N 1
ATOM 3871 C CA . GLU A 1 482 ? -11.120 13.187 40.357 1.00 91.38 482 GLU A CA 1
ATOM 3872 C C . GLU A 1 482 ? -12.306 13.553 39.452 1.00 91.38 482 GLU A C 1
ATOM 3874 O O . GLU A 1 482 ? -13.366 13.945 39.937 1.00 91.38 482 GLU A O 1
ATOM 3879 N N . LEU A 1 483 ? -12.187 13.313 38.145 1.00 93.88 483 LEU A N 1
ATOM 3880 C CA . LEU A 1 483 ? -13.259 13.500 37.171 1.00 93.88 483 LEU A CA 1
ATOM 3881 C C . LEU A 1 483 ? -14.519 12.727 37.557 1.00 93.88 483 LEU A C 1
ATOM 3883 O O . LEU A 1 483 ? -15.612 13.289 37.518 1.00 93.88 483 LEU A O 1
ATOM 3887 N N . LEU A 1 484 ? -14.389 11.459 37.955 1.00 93.50 484 LEU A N 1
ATOM 3888 C CA . LEU A 1 484 ? -15.523 10.639 38.393 1.00 93.50 484 LEU A CA 1
ATOM 3889 C C . LEU A 1 484 ? -16.128 11.133 39.717 1.00 93.50 484 LEU A C 1
ATOM 3891 O O . LEU A 1 484 ? -17.314 10.922 39.971 1.00 93.50 484 LEU A O 1
ATOM 3895 N N . THR A 1 485 ? -15.340 11.817 40.549 1.00 90.12 485 THR A N 1
ATOM 3896 C CA . THR A 1 485 ? -15.824 12.481 41.769 1.00 90.12 485 THR A CA 1
ATOM 3897 C C . THR A 1 485 ? -16.626 13.738 41.426 1.00 90.12 485 THR A C 1
ATOM 3899 O O . THR A 1 485 ? -17.695 13.958 41.994 1.00 90.12 485 THR A O 1
ATOM 3902 N N . VAL A 1 486 ? -16.156 14.523 40.452 1.00 88.56 486 VAL A N 1
ATOM 3903 C CA . VAL A 1 486 ? -16.822 15.739 39.954 1.00 88.56 486 VAL A CA 1
ATOM 3904 C C . VAL A 1 486 ? -18.097 15.412 39.173 1.00 88.56 486 VAL A C 1
ATOM 3906 O O . VAL A 1 486 ? -19.117 16.074 39.353 1.00 88.56 486 VAL A O 1
ATOM 3909 N N . GLY A 1 487 ? -18.051 14.407 38.298 1.00 88.38 487 GLY A N 1
ATOM 3910 C CA . GLY A 1 487 ? -19.177 14.004 37.457 1.00 88.38 487 GLY A CA 1
ATOM 3911 C C . GLY A 1 487 ? -20.228 13.166 38.188 1.00 88.38 487 GLY A C 1
ATOM 3912 O O . GLY A 1 487 ? -21.369 13.117 37.740 1.00 88.38 487 GLY A O 1
ATOM 3913 N N . GLY A 1 488 ? -19.867 12.548 39.317 1.00 90.25 488 GLY A N 1
ATOM 3914 C CA . GLY A 1 488 ? -20.739 11.705 40.134 1.00 90.25 488 GLY A CA 1
ATOM 3915 C C . GLY A 1 488 ? -20.582 10.198 39.865 1.00 90.25 488 GLY A C 1
ATOM 3916 O O . GLY A 1 488 ? -20.062 9.785 38.822 1.00 90.25 488 GLY A O 1
ATOM 3917 N N . PRO A 1 489 ? -21.014 9.341 40.808 1.00 90.75 489 PRO A N 1
ATOM 3918 C CA . PRO A 1 489 ? -20.774 7.904 40.738 1.00 90.75 489 PRO A CA 1
ATOM 3919 C C . PRO A 1 489 ? -21.675 7.195 39.713 1.00 90.75 489 PRO A C 1
ATOM 3921 O O . PRO A 1 489 ? -22.870 7.453 39.605 1.00 90.75 489 PRO A O 1
ATOM 3924 N N . VAL A 1 490 ? -21.115 6.215 39.002 1.00 90.75 490 VAL A N 1
ATOM 3925 C CA . VAL A 1 490 ? -21.885 5.223 38.226 1.00 90.75 490 VAL A CA 1
ATOM 3926 C C . VAL A 1 490 ? -22.463 4.185 39.205 1.00 90.75 490 VAL A C 1
ATOM 3928 O O . VAL A 1 490 ? -21.710 3.734 40.075 1.00 90.75 490 VAL A O 1
ATOM 3931 N N . PRO A 1 491 ? -23.747 3.773 39.098 1.00 90.62 491 PRO A N 1
ATOM 3932 C CA . PRO A 1 491 ? -24.658 3.929 37.953 1.00 90.62 491 PRO A CA 1
ATOM 3933 C C . PRO A 1 491 ? -25.625 5.125 37.994 1.00 90.62 491 PRO A C 1
ATOM 3935 O O . PRO A 1 491 ? -26.513 5.188 37.143 1.00 90.62 491 PRO A O 1
ATOM 3938 N N . ASP A 1 492 ? -25.485 6.051 38.944 1.00 92.06 492 ASP A N 1
ATOM 3939 C CA . ASP A 1 492 ? -26.420 7.179 39.095 1.00 92.06 492 ASP A CA 1
ATOM 3940 C C . ASP A 1 492 ? -26.295 8.208 37.957 1.00 92.06 492 ASP A C 1
ATOM 3942 O O . ASP A 1 492 ? -27.231 8.960 37.685 1.00 92.06 492 ASP A O 1
ATOM 3946 N N . VAL A 1 493 ? -25.154 8.207 37.263 1.00 94.12 493 VAL A N 1
ATOM 3947 C CA . VAL A 1 493 ? -24.820 9.120 36.165 1.00 94.12 493 VAL A CA 1
ATOM 3948 C C . VAL A 1 493 ? -24.523 8.336 34.886 1.00 94.12 493 VAL A C 1
ATOM 3950 O O . VAL A 1 493 ? -23.867 7.292 34.925 1.00 94.12 493 VAL A O 1
ATOM 3953 N N . ASN A 1 494 ? -24.985 8.858 33.745 1.00 97.31 494 ASN A N 1
ATOM 3954 C CA . ASN A 1 494 ? -24.610 8.350 32.426 1.00 97.31 494 ASN A CA 1
ATOM 3955 C C . ASN A 1 494 ? -23.355 9.078 31.933 1.00 97.31 494 ASN A C 1
ATOM 3957 O O . ASN A 1 494 ? -23.344 10.308 31.880 1.00 97.31 494 ASN A O 1
ATOM 3961 N N . TYR A 1 495 ? -22.333 8.335 31.524 1.00 98.50 495 TYR A N 1
ATOM 3962 C CA . TYR A 1 495 ? -21.090 8.870 30.979 1.00 98.50 495 TYR A CA 1
ATOM 3963 C C . TYR A 1 495 ? -20.955 8.579 29.488 1.00 98.50 495 TYR A C 1
ATOM 3965 O O . TYR A 1 495 ? -21.206 7.461 29.035 1.00 98.50 495 TYR A O 1
ATOM 3973 N N . LEU A 1 496 ? -20.480 9.579 28.752 1.00 98.62 496 LEU A N 1
ATOM 3974 C CA . LEU A 1 496 ? -19.999 9.457 27.383 1.00 98.62 496 LEU A CA 1
ATOM 3975 C C . LEU A 1 496 ? -18.556 9.951 27.326 1.00 98.62 496 LEU A C 1
ATOM 3977 O O . LEU A 1 496 ? -18.321 11.147 27.470 1.00 98.62 496 LEU A O 1
ATOM 3981 N N . PHE A 1 497 ? -17.612 9.055 27.075 1.00 98.75 497 PHE A N 1
ATOM 3982 C CA . PHE A 1 497 ? -16.232 9.427 26.800 1.00 98.75 497 PHE A CA 1
ATOM 3983 C C . PHE A 1 497 ? -15.998 9.527 25.293 1.00 98.75 497 PHE A C 1
ATOM 3985 O O . PHE A 1 497 ? -16.461 8.669 24.540 1.00 98.75 497 PHE A O 1
ATOM 3992 N N . LEU A 1 498 ? -15.314 10.586 24.860 1.00 98.69 498 LEU A N 1
ATOM 3993 C CA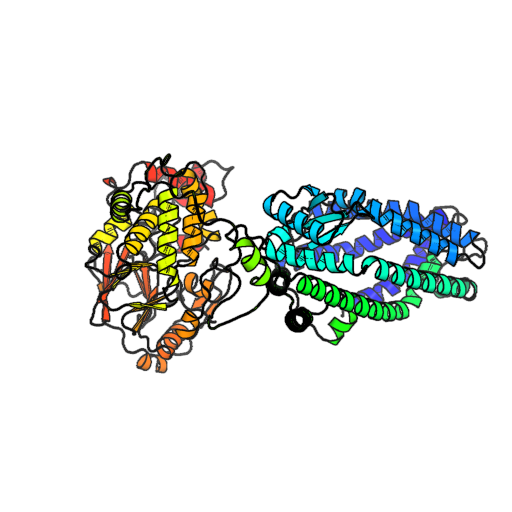 . LEU A 1 498 ? -15.156 10.913 23.443 1.00 98.69 498 LEU A CA 1
ATOM 3994 C C . LEU A 1 498 ? -13.951 10.238 22.771 1.00 98.69 498 LEU A C 1
ATOM 3996 O O . LEU A 1 498 ? -13.962 10.158 21.550 1.00 98.69 498 LEU A O 1
ATOM 4000 N N . GLY A 1 499 ? -12.988 9.712 23.532 1.00 97.56 499 GLY A N 1
ATOM 4001 C CA . GLY A 1 499 ? -11.770 9.085 23.008 1.00 97.56 499 GLY A CA 1
ATOM 4002 C C . GLY A 1 499 ? -10.511 9.565 23.732 1.00 97.56 499 GLY A C 1
ATOM 4003 O O . GLY A 1 499 ? -10.603 10.299 24.717 1.00 97.56 499 GLY A O 1
ATOM 4004 N N . ASP A 1 500 ? -9.350 9.142 23.237 1.00 98.19 500 ASP A N 1
ATOM 4005 C CA . ASP A 1 500 ? -8.008 9.481 23.721 1.00 98.19 500 ASP A CA 1
ATOM 4006 C C . ASP A 1 500 ? -7.810 9.144 25.208 1.00 98.19 500 ASP A C 1
ATOM 4008 O O . ASP A 1 500 ? -7.568 9.987 26.084 1.00 98.19 500 ASP A O 1
ATOM 4012 N N . TYR A 1 501 ? -7.928 7.846 25.483 1.00 98.25 501 TYR A N 1
ATOM 4013 C CA . TYR A 1 501 ? -7.758 7.229 26.796 1.00 98.25 501 TYR A CA 1
ATOM 4014 C C . TYR A 1 501 ? -6.295 7.026 27.168 1.00 98.25 501 TYR A C 1
ATOM 4016 O O . TYR A 1 501 ? -5.946 7.071 28.351 1.00 98.25 501 TYR A O 1
ATOM 4024 N N . VAL A 1 502 ? -5.467 6.756 26.162 1.00 97.38 502 VAL A N 1
ATOM 4025 C CA . VAL A 1 502 ? -4.088 6.283 26.300 1.00 97.38 502 VAL A CA 1
ATOM 4026 C C . VAL A 1 502 ? -3.075 7.288 25.746 1.00 97.38 502 VAL A C 1
ATOM 4028 O O . VAL A 1 502 ? -3.444 8.327 25.191 1.00 97.38 502 VAL A O 1
ATOM 4031 N N . ASP A 1 503 ? -1.796 6.942 25.910 1.00 92.00 503 ASP A N 1
ATOM 4032 C CA . ASP A 1 503 ? -0.610 7.724 25.557 1.00 92.00 503 ASP A CA 1
ATOM 4033 C C . ASP A 1 503 ? -0.418 8.989 26.401 1.00 92.00 503 ASP A C 1
ATOM 4035 O O . ASP A 1 503 ? -1.340 9.491 27.044 1.00 92.00 503 ASP A O 1
ATOM 4039 N N . ARG A 1 504 ? 0.795 9.559 26.327 1.00 86.75 504 ARG A N 1
ATOM 4040 C CA . ARG A 1 504 ? 1.233 10.820 26.969 1.00 86.75 504 ARG A CA 1
ATOM 4041 C C . ARG A 1 504 ? 1.352 10.749 28.495 1.00 86.75 504 ARG A C 1
ATOM 4043 O O . ARG A 1 504 ? 2.365 11.193 29.030 1.00 86.75 504 ARG A O 1
ATOM 4050 N N . GLY A 1 505 ? 0.349 10.216 29.185 1.00 83.81 505 GLY A N 1
ATOM 4051 C CA . GLY A 1 505 ? 0.411 9.849 30.598 1.00 83.81 505 GLY A CA 1
ATOM 4052 C C . GLY A 1 505 ? 1.027 8.462 30.799 1.00 83.81 505 GLY A C 1
ATOM 4053 O O . GLY A 1 505 ? 0.966 7.606 29.919 1.00 83.81 505 GLY A O 1
ATOM 4054 N N . SER A 1 506 ? 1.614 8.229 31.973 1.00 83.56 506 SER A N 1
ATOM 4055 C CA . SER A 1 506 ? 2.313 6.981 32.325 1.00 83.56 506 SER A CA 1
ATOM 4056 C C . SER A 1 506 ? 1.406 5.896 32.926 1.00 83.56 506 SER A C 1
ATOM 4058 O O . SER A 1 506 ? 1.877 4.796 33.236 1.00 83.56 506 SER A O 1
ATOM 4060 N N . LEU A 1 507 ? 0.115 6.197 33.117 1.00 94.12 507 LEU A N 1
ATOM 4061 C CA . LEU A 1 507 ? -0.899 5.294 33.672 1.00 94.12 507 LEU A CA 1
ATOM 4062 C C . LEU A 1 507 ? -2.015 5.003 32.653 1.00 94.12 507 LEU A C 1
ATOM 4064 O O . LEU A 1 507 ? -3.205 4.944 32.994 1.00 94.12 507 LEU A O 1
ATOM 4068 N N . SER A 1 508 ? -1.653 4.856 31.376 1.00 96.38 508 SER A N 1
ATOM 4069 C CA . SER A 1 508 ? -2.603 4.554 30.303 1.00 96.38 508 SER A CA 1
ATOM 4070 C C . SER A 1 508 ? -3.239 3.179 30.483 1.00 96.38 508 SER A C 1
ATOM 4072 O O . SER A 1 508 ? -4.449 3.055 30.305 1.00 96.38 508 SER A O 1
ATOM 4074 N N . VAL A 1 509 ? -2.466 2.164 30.889 1.00 96.56 509 VAL A N 1
ATOM 4075 C CA . VAL A 1 509 ? -2.943 0.794 31.150 1.00 96.56 509 VAL A CA 1
ATOM 4076 C C . VAL A 1 509 ? -4.027 0.797 32.225 1.00 96.56 509 VAL A C 1
ATOM 4078 O O . VAL A 1 509 ? -5.083 0.192 32.039 1.00 96.56 509 VAL A O 1
ATOM 4081 N N . GLU A 1 510 ? -3.799 1.473 33.346 1.00 97.31 510 GLU A N 1
ATOM 4082 C CA . GLU A 1 510 ? -4.741 1.560 34.462 1.00 97.31 510 GLU A CA 1
ATOM 4083 C C . GLU A 1 510 ? -5.984 2.353 34.054 1.00 97.31 510 GLU A C 1
ATOM 4085 O O . GLU A 1 510 ? -7.105 1.933 34.352 1.00 97.31 510 GLU A O 1
ATOM 4090 N N . THR A 1 511 ? -5.792 3.447 33.308 1.00 97.75 511 THR A N 1
ATOM 4091 C CA . THR A 1 511 ? -6.875 4.293 32.789 1.00 97.75 511 THR A CA 1
ATOM 4092 C C . THR A 1 511 ? -7.815 3.494 31.894 1.00 97.75 511 THR A C 1
ATOM 4094 O O . THR A 1 511 ? -9.009 3.393 32.190 1.00 97.75 511 THR A O 1
ATOM 4097 N N . ILE A 1 512 ? -7.298 2.854 30.842 1.00 98.31 512 ILE A N 1
ATOM 4098 C CA . ILE A 1 512 ? -8.146 2.090 29.925 1.00 98.31 512 ILE A CA 1
ATOM 4099 C C . ILE A 1 512 ? -8.746 0.852 30.602 1.00 98.31 512 ILE A C 1
ATOM 4101 O O . ILE A 1 512 ? -9.906 0.521 30.352 1.00 98.31 512 ILE A O 1
ATOM 4105 N N . THR A 1 513 ? -8.022 0.207 31.525 1.00 98.25 513 THR A N 1
ATOM 4106 C CA . THR A 1 513 ? -8.542 -0.932 32.302 1.00 98.25 513 THR A CA 1
ATOM 4107 C C . THR A 1 513 ? -9.744 -0.529 33.155 1.00 98.25 513 THR A C 1
ATOM 4109 O O . THR A 1 513 ? -10.750 -1.247 33.171 1.00 98.25 513 THR A O 1
ATOM 4112 N N . LEU A 1 514 ? -9.673 0.618 33.840 1.00 98.12 514 LEU A N 1
ATOM 4113 C CA . LEU A 1 514 ? -10.774 1.155 34.640 1.00 98.12 514 LEU A CA 1
ATOM 4114 C C . LEU A 1 514 ? -12.007 1.414 33.769 1.00 98.12 514 LEU A C 1
ATOM 4116 O O . LEU A 1 514 ? -13.098 0.946 34.106 1.00 98.12 514 LEU A O 1
ATOM 4120 N N . LEU A 1 515 ? -11.831 2.098 32.636 1.00 98.31 515 LEU A N 1
ATOM 4121 C CA . LEU A 1 515 ? -12.923 2.417 31.713 1.00 98.31 515 LEU A CA 1
ATOM 4122 C C . LEU A 1 515 ? -13.554 1.154 31.110 1.00 98.31 515 LEU A C 1
ATOM 4124 O O . LEU A 1 515 ? -14.781 1.036 31.086 1.00 98.31 515 LEU A O 1
ATOM 4128 N N . CYS A 1 516 ? -12.742 0.167 30.721 1.00 98.31 516 CYS A N 1
ATOM 4129 C CA . CYS A 1 516 ? -13.223 -1.126 30.227 1.00 98.31 516 CYS A CA 1
ATOM 4130 C C . CYS A 1 516 ? -14.030 -1.879 31.293 1.00 98.31 516 CYS A C 1
ATOM 4132 O O . CYS A 1 516 ? -15.111 -2.392 31.002 1.00 98.31 516 CYS A O 1
ATOM 4134 N N . CYS A 1 517 ? -13.553 -1.916 32.544 1.00 98.06 517 CYS A N 1
ATOM 4135 C CA . CYS A 1 517 ? -14.291 -2.539 33.647 1.00 98.06 517 CYS A CA 1
ATOM 4136 C C . CYS A 1 517 ? -15.619 -1.817 33.916 1.00 98.06 517 CYS A C 1
ATOM 4138 O O . CYS A 1 517 ? -16.640 -2.468 34.138 1.00 98.06 517 CYS A O 1
ATOM 4140 N N . MET A 1 518 ? -15.627 -0.481 33.869 1.00 97.81 518 MET A N 1
ATOM 4141 C CA . MET A 1 518 ? -16.840 0.321 34.034 1.00 97.81 518 MET A CA 1
ATOM 4142 C C . MET A 1 518 ? -17.856 0.064 32.915 1.00 97.81 518 MET A C 1
ATOM 4144 O O . MET A 1 518 ? -19.031 -0.145 33.218 1.00 97.81 518 MET A O 1
ATOM 4148 N N . LYS A 1 519 ? -17.414 0.025 31.651 1.00 97.81 519 LYS A N 1
ATOM 4149 C CA . LYS A 1 519 ? -18.270 -0.283 30.497 1.00 97.81 519 LYS A CA 1
ATOM 4150 C C . LYS A 1 519 ? -18.831 -1.699 30.572 1.00 97.81 519 LYS A C 1
ATOM 4152 O O . LYS A 1 519 ? -20.036 -1.874 30.433 1.00 97.81 519 LYS A O 1
ATOM 4157 N N . LEU A 1 520 ? -17.993 -2.692 30.871 1.00 96.69 520 LEU A N 1
ATOM 4158 C CA . LEU A 1 520 ? -18.428 -4.084 30.993 1.00 96.69 520 LEU A CA 1
ATOM 4159 C C . LEU A 1 520 ? -19.426 -4.277 32.148 1.00 96.69 520 LEU A C 1
ATOM 4161 O O . LEU A 1 520 ? -20.354 -5.076 32.046 1.00 96.69 520 LEU A O 1
ATOM 4165 N N . ARG A 1 521 ? -19.255 -3.543 33.255 1.00 96.38 521 ARG A N 1
ATOM 4166 C CA . ARG A 1 521 ? -20.140 -3.631 34.424 1.00 96.38 521 ARG A CA 1
ATOM 4167 C C . ARG A 1 521 ? -21.448 -2.853 34.263 1.00 96.38 521 ARG A C 1
ATOM 4169 O O . ARG A 1 521 ? -22.463 -3.254 34.842 1.00 96.38 521 ARG A O 1
ATOM 4176 N N . TYR A 1 522 ? -21.414 -1.739 33.539 1.00 97.25 522 TYR A N 1
ATOM 4177 C CA . TYR A 1 522 ? -22.536 -0.819 33.366 1.00 97.25 522 TYR A CA 1
ATOM 4178 C C . TYR A 1 522 ? -22.711 -0.422 31.888 1.00 97.25 522 TYR A C 1
ATOM 4180 O O . TYR A 1 522 ? -22.587 0.762 31.556 1.00 97.25 522 TYR A O 1
ATOM 4188 N N . PRO A 1 523 ? -23.019 -1.383 30.995 1.00 95.94 523 PRO A N 1
ATOM 4189 C CA . PRO A 1 523 ? -23.040 -1.152 29.548 1.00 95.94 523 PRO A CA 1
ATOM 4190 C C . PRO A 1 523 ? -24.030 -0.068 29.114 1.00 95.94 523 PRO A C 1
ATOM 4192 O O . PRO A 1 523 ? -23.715 0.695 28.205 1.00 95.94 523 PRO A O 1
ATOM 4195 N N . ASP A 1 524 ? -25.160 0.065 29.817 1.00 93.88 524 ASP A N 1
ATOM 4196 C CA . ASP A 1 524 ? -26.198 1.072 29.541 1.00 93.88 524 ASP A CA 1
ATOM 4197 C C . ASP A 1 524 ? -25.892 2.464 30.125 1.00 93.88 524 ASP A C 1
ATOM 4199 O O . ASP A 1 524 ? -26.626 3.421 29.878 1.00 93.88 524 ASP A O 1
ATOM 4203 N N . ARG A 1 525 ? -24.857 2.583 30.968 1.00 96.25 525 ARG A N 1
ATOM 4204 C CA . ARG A 1 525 ? -24.524 3.828 31.689 1.00 96.25 525 ARG A CA 1
ATOM 4205 C C . ARG A 1 525 ? -23.218 4.448 31.238 1.00 96.25 525 ARG A C 1
ATOM 4207 O O . ARG A 1 525 ? -23.065 5.656 31.353 1.00 96.25 525 ARG A O 1
ATOM 4214 N N . VAL A 1 526 ? -22.273 3.648 30.761 1.00 98.06 526 VAL A N 1
ATOM 4215 C CA . VAL A 1 526 ? -20.962 4.121 30.315 1.00 98.06 526 VAL A CA 1
ATOM 4216 C C . VAL A 1 526 ? -20.859 3.875 28.822 1.00 98.06 526 VAL A C 1
ATOM 4218 O O . VAL A 1 526 ? -21.110 2.773 28.351 1.00 98.06 526 VAL A O 1
ATOM 4221 N N . THR A 1 527 ? -20.506 4.904 28.068 1.00 98.50 527 THR A N 1
ATOM 4222 C CA . THR A 1 527 ? -20.268 4.834 26.626 1.00 98.50 527 THR A CA 1
ATOM 4223 C C . THR A 1 527 ? -18.849 5.291 26.338 1.00 98.50 527 THR A C 1
ATOM 4225 O O . THR A 1 527 ? -18.432 6.327 26.854 1.00 98.50 527 THR A O 1
ATOM 4228 N N . LEU A 1 528 ? -18.127 4.525 25.522 1.00 98.75 528 LEU A N 1
ATOM 4229 C CA . LEU A 1 528 ? -16.753 4.809 25.118 1.00 98.75 528 LEU A CA 1
ATOM 4230 C C . LEU A 1 528 ? -16.730 4.970 23.598 1.00 98.75 528 LEU A C 1
ATOM 4232 O O . LEU A 1 528 ? -17.100 4.037 22.889 1.00 98.75 528 LEU A O 1
ATOM 4236 N N . LEU A 1 529 ? -16.337 6.143 23.106 1.00 98.75 529 LEU A N 1
ATOM 4237 C CA . LEU A 1 529 ? -16.081 6.359 21.682 1.00 98.75 529 LEU A CA 1
ATOM 4238 C C . LEU A 1 529 ? -14.601 6.144 21.349 1.00 98.75 529 LEU A C 1
ATOM 4240 O O . LEU A 1 529 ? -13.752 6.072 22.236 1.00 98.75 529 LEU A O 1
ATOM 4244 N N . ARG A 1 530 ? -14.291 6.023 20.062 1.00 98.69 530 ARG A N 1
ATOM 4245 C CA . ARG A 1 530 ? -12.924 5.882 19.566 1.00 98.69 530 ARG A CA 1
ATOM 4246 C C . ARG A 1 530 ? -12.281 7.250 19.339 1.00 98.69 530 ARG A C 1
ATOM 4248 O O . ARG A 1 530 ? -12.796 8.037 18.541 1.00 98.69 530 ARG A O 1
ATOM 4255 N N . GLY A 1 531 ? -11.148 7.500 19.990 1.00 98.19 531 GLY A N 1
ATOM 4256 C CA . GLY A 1 531 ? -10.255 8.607 19.673 1.00 98.19 531 GLY A CA 1
ATOM 4257 C C . GLY A 1 531 ? -9.200 8.224 18.640 1.00 98.19 531 GLY A C 1
ATOM 4258 O O . GLY A 1 531 ? -9.156 7.093 18.147 1.00 98.19 531 GLY A O 1
ATOM 4259 N N . ASN A 1 532 ? -8.336 9.171 18.282 1.00 97.25 532 ASN A N 1
ATOM 4260 C CA . ASN A 1 532 ? -7.247 8.904 17.344 1.00 97.25 532 ASN A CA 1
ATOM 4261 C C . ASN A 1 532 ? -6.091 8.126 18.000 1.00 97.25 532 ASN A C 1
ATOM 4263 O O . ASN A 1 532 ? -5.372 7.407 17.298 1.00 97.25 532 ASN A O 1
ATOM 4267 N N . HIS A 1 533 ? -5.943 8.218 19.325 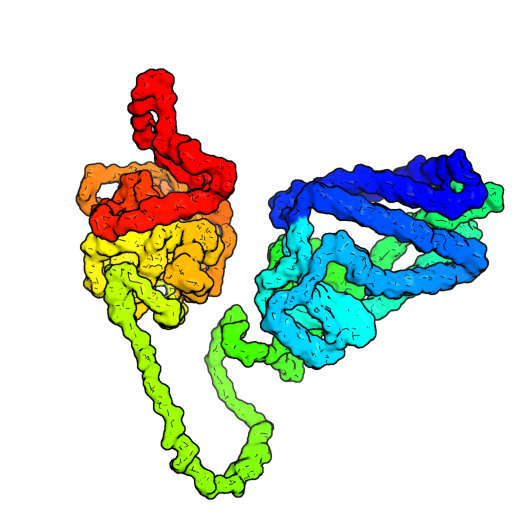1.00 96.88 533 HIS A N 1
ATOM 4268 C CA . HIS A 1 533 ? -4.976 7.436 20.099 1.00 96.88 533 HIS A CA 1
ATOM 4269 C C . HIS A 1 533 ? -5.397 5.979 20.314 1.00 96.88 533 HIS A C 1
ATOM 4271 O O . HIS A 1 533 ? -4.548 5.130 20.552 1.00 96.88 533 HIS A O 1
ATOM 4277 N N . GLU A 1 534 ? -6.668 5.628 20.115 1.00 98.25 534 GLU A N 1
ATOM 4278 C CA . GLU A 1 534 ? -7.134 4.234 20.116 1.00 98.25 534 GLU A CA 1
ATOM 4279 C C . GLU A 1 534 ? -6.824 3.531 18.774 1.00 98.25 534 GLU A C 1
ATOM 4281 O O . GLU A 1 534 ? -7.698 2.997 18.077 1.00 98.25 534 GLU A O 1
ATOM 4286 N N . SER A 1 535 ? -5.543 3.562 18.396 1.00 94.94 535 SER A N 1
ATOM 4287 C CA . SER A 1 535 ? -4.987 3.030 17.150 1.00 94.94 535 SER A CA 1
ATOM 4288 C C . SER A 1 535 ? -3.588 2.442 17.375 1.00 94.94 535 SER A C 1
ATOM 4290 O O . SER A 1 535 ? -2.815 2.890 18.230 1.00 94.94 535 SER A O 1
ATOM 4292 N N . ARG A 1 536 ? -3.232 1.405 16.616 1.00 95.12 536 ARG A N 1
ATOM 4293 C CA . ARG A 1 536 ? -1.922 0.744 16.719 1.00 95.12 536 ARG A CA 1
ATOM 4294 C C . ARG A 1 536 ? -0.794 1.692 16.325 1.00 95.12 536 ARG A C 1
ATOM 4296 O O . ARG A 1 536 ? 0.248 1.685 16.972 1.00 95.12 536 ARG A O 1
ATOM 4303 N N . GLN A 1 537 ? -1.006 2.522 15.302 1.00 86.69 537 GLN A N 1
ATOM 4304 C CA . GLN A 1 537 ? 0.027 3.439 14.808 1.00 86.69 537 GLN A CA 1
ATOM 4305 C C . GLN A 1 537 ? 0.420 4.493 15.850 1.00 86.69 537 GLN A C 1
ATOM 4307 O O . GLN A 1 537 ? 1.604 4.750 16.047 1.00 86.69 537 GLN A O 1
ATOM 4312 N N . ILE A 1 538 ? -0.565 5.087 16.528 1.00 90.06 538 ILE A N 1
ATOM 4313 C CA . ILE A 1 538 ? -0.329 6.172 17.489 1.00 90.06 538 ILE A CA 1
ATOM 4314 C C . ILE A 1 538 ? 0.226 5.614 18.806 1.00 90.06 538 ILE A C 1
ATOM 4316 O O . ILE A 1 538 ? 1.241 6.110 19.298 1.00 90.06 538 ILE A O 1
ATOM 4320 N N . THR A 1 539 ? -0.325 4.502 19.302 1.00 89.94 539 THR A N 1
ATOM 4321 C CA . THR A 1 539 ? 0.133 3.879 20.561 1.00 89.94 539 THR A CA 1
ATOM 4322 C C . THR A 1 539 ? 1.568 3.352 20.521 1.00 89.94 539 THR A C 1
ATOM 4324 O O . THR A 1 539 ? 2.211 3.224 21.565 1.00 89.94 539 THR A O 1
ATOM 4327 N N . GLN A 1 540 ? 2.097 3.045 19.332 1.00 86.50 540 GLN A N 1
ATOM 4328 C CA . GLN A 1 540 ? 3.501 2.662 19.143 1.00 86.50 540 GLN A CA 1
ATOM 4329 C C . GLN A 1 540 ? 4.473 3.836 19.269 1.00 86.50 540 GLN A C 1
ATOM 4331 O O . GLN A 1 540 ? 5.642 3.619 19.581 1.00 86.50 540 GLN A O 1
ATOM 4336 N N . VAL A 1 541 ? 4.001 5.058 19.020 1.00 78.12 541 VAL A N 1
ATOM 4337 C CA . VAL A 1 541 ? 4.834 6.263 19.007 1.00 78.12 541 VAL A CA 1
ATOM 4338 C C . VAL A 1 541 ? 4.774 6.984 20.352 1.00 78.12 541 VAL A C 1
ATOM 4340 O O . VAL A 1 541 ? 5.814 7.383 20.856 1.00 78.12 541 VAL A O 1
ATOM 4343 N N . TYR A 1 542 ? 3.592 7.103 20.965 1.00 75.62 542 TYR A N 1
ATOM 4344 C CA . TYR A 1 542 ? 3.357 8.060 22.058 1.00 75.62 542 TYR A CA 1
ATOM 4345 C C . TYR A 1 542 ? 3.266 7.465 23.473 1.00 75.62 542 TYR A C 1
ATOM 4347 O O . TYR A 1 542 ? 2.841 8.146 24.414 1.00 75.62 542 TYR A O 1
ATOM 4355 N N . GLY A 1 543 ? 3.724 6.221 23.636 1.00 80.94 543 GLY A N 1
ATOM 4356 C CA . GLY A 1 543 ? 4.086 5.654 24.937 1.00 80.94 543 GLY A CA 1
ATOM 4357 C C . GLY A 1 543 ? 3.293 4.424 25.370 1.00 80.94 543 GLY A C 1
ATOM 4358 O O . GLY A 1 543 ? 3.854 3.597 26.088 1.00 80.94 543 GLY A O 1
ATOM 4359 N N . PHE A 1 544 ? 2.054 4.216 24.912 1.00 93.56 544 PHE A N 1
ATOM 4360 C CA . PHE A 1 544 ? 1.220 3.115 25.414 1.00 93.56 544 PHE A CA 1
ATOM 4361 C C . PHE A 1 544 ? 1.796 1.722 25.120 1.00 93.56 544 PHE A C 1
ATOM 4363 O O . PHE A 1 544 ? 1.734 0.828 25.967 1.00 93.56 544 PHE A O 1
ATOM 4370 N N . TYR A 1 545 ? 2.409 1.529 23.948 1.00 90.88 545 TYR A N 1
ATOM 4371 C CA . TYR A 1 545 ? 3.098 0.281 23.601 1.00 90.88 545 TYR A CA 1
ATOM 4372 C C . TYR A 1 545 ? 4.262 -0.025 24.556 1.00 90.88 545 TYR A C 1
ATOM 4374 O O . TYR A 1 545 ? 4.410 -1.155 25.039 1.00 90.88 545 TYR A O 1
ATOM 4382 N N . ALA A 1 546 ? 5.078 0.991 24.849 1.00 85.44 546 ALA A N 1
ATOM 4383 C CA . ALA A 1 546 ? 6.205 0.871 25.767 1.00 85.44 546 ALA A CA 1
ATOM 4384 C C . ALA A 1 546 ? 5.721 0.636 27.205 1.00 85.44 546 ALA A C 1
ATOM 4386 O O . ALA A 1 546 ? 6.256 -0.232 27.891 1.00 85.44 546 ALA A O 1
ATOM 4387 N N . GLU A 1 547 ? 4.663 1.331 27.631 1.00 90.62 547 GLU A N 1
ATOM 4388 C CA . GLU A 1 547 ? 4.044 1.161 28.946 1.00 90.62 547 GLU A CA 1
ATOM 4389 C C . GLU A 1 547 ? 3.526 -0.270 29.153 1.00 90.62 547 GLU A C 1
ATOM 4391 O O . GLU A 1 547 ? 3.813 -0.887 30.179 1.00 90.62 547 GLU A O 1
ATOM 4396 N N . CYS A 1 548 ? 2.814 -0.831 28.169 1.00 92.88 548 CYS A N 1
ATOM 4397 C CA . CYS A 1 548 ? 2.349 -2.217 28.225 1.00 92.88 548 CYS A CA 1
ATOM 4398 C C . CYS A 1 548 ? 3.518 -3.203 28.337 1.00 92.88 548 CYS A C 1
ATOM 4400 O O . CYS A 1 548 ? 3.452 -4.139 29.128 1.00 92.88 548 CYS A O 1
ATOM 4402 N N . SER A 1 549 ? 4.590 -2.987 27.571 1.00 88.38 549 SER A N 1
ATOM 4403 C CA . SER A 1 549 ? 5.770 -3.862 27.609 1.00 88.38 549 SER A CA 1
ATOM 4404 C C . SER A 1 549 ? 6.466 -3.789 28.972 1.00 88.38 549 SER A C 1
ATOM 4406 O O . SER A 1 549 ? 6.768 -4.818 29.570 1.00 88.38 549 SER A O 1
ATOM 4408 N N . LEU A 1 550 ? 6.628 -2.581 29.518 1.00 90.50 550 LEU A N 1
ATOM 4409 C CA . LEU A 1 550 ? 7.272 -2.352 30.811 1.00 90.50 550 LEU A CA 1
ATOM 4410 C C . LEU A 1 550 ? 6.479 -2.953 31.982 1.00 90.50 550 LEU A C 1
ATOM 4412 O O . LEU A 1 550 ? 7.066 -3.547 32.883 1.00 90.50 550 LEU A O 1
ATOM 4416 N N . LYS A 1 551 ? 5.150 -2.801 31.989 1.00 92.25 551 LYS A N 1
ATOM 4417 C CA . LYS A 1 551 ? 4.290 -3.236 33.105 1.00 92.25 551 LYS A CA 1
ATOM 4418 C C . LYS A 1 551 ? 3.979 -4.736 33.106 1.00 92.25 551 LYS A C 1
ATOM 4420 O O . LYS A 1 551 ? 3.507 -5.246 34.121 1.00 92.25 551 LYS A O 1
ATOM 4425 N N . TYR A 1 552 ? 4.229 -5.433 31.997 1.00 92.12 552 TYR A N 1
ATOM 4426 C CA . TYR A 1 552 ? 3.895 -6.850 31.818 1.00 92.12 552 TYR A CA 1
ATOM 4427 C C . TYR A 1 552 ? 5.082 -7.702 31.348 1.00 92.12 552 TYR A C 1
ATOM 4429 O O . TYR A 1 552 ? 4.884 -8.680 30.633 1.00 92.12 552 TYR A O 1
ATOM 4437 N N . ASP A 1 553 ? 6.305 -7.359 31.762 1.00 87.31 553 ASP A N 1
ATOM 4438 C CA . ASP A 1 553 ? 7.515 -8.162 31.517 1.00 87.31 553 ASP A CA 1
ATOM 4439 C C . ASP A 1 553 ? 7.731 -8.511 30.021 1.00 87.31 553 ASP A C 1
ATOM 4441 O O . ASP A 1 553 ? 7.952 -9.669 29.661 1.00 87.31 553 ASP A O 1
ATOM 4445 N N . ASP A 1 554 ? 7.630 -7.504 29.143 1.00 78.69 554 ASP A N 1
ATOM 4446 C CA . ASP A 1 554 ? 7.718 -7.600 27.673 1.00 78.69 554 ASP A CA 1
ATOM 4447 C C . ASP A 1 554 ? 6.618 -8.453 26.997 1.00 78.69 554 ASP A C 1
ATOM 4449 O O . ASP A 1 554 ? 6.705 -8.787 25.806 1.00 78.69 554 ASP A O 1
ATOM 4453 N N . ASP A 1 555 ? 5.531 -8.776 27.708 1.00 82.06 555 ASP A N 1
ATOM 4454 C CA . ASP A 1 555 ? 4.364 -9.444 27.128 1.00 82.06 555 ASP A CA 1
ATOM 4455 C C . ASP A 1 555 ? 3.519 -8.483 26.273 1.00 82.06 555 ASP A C 1
ATOM 4457 O O . ASP A 1 555 ? 2.611 -7.786 26.735 1.00 82.06 555 ASP A O 1
ATOM 4461 N N . GLN A 1 556 ? 3.760 -8.515 24.962 1.00 87.75 556 GLN A N 1
ATOM 4462 C CA . GLN A 1 556 ? 2.991 -7.741 23.981 1.00 87.75 556 GLN A CA 1
ATOM 4463 C C . GLN A 1 556 ? 1.510 -8.151 23.884 1.00 87.75 556 GLN A C 1
ATOM 4465 O O . GLN A 1 556 ? 0.735 -7.468 23.208 1.00 87.75 556 GLN A O 1
ATOM 4470 N N . SER A 1 557 ? 1.084 -9.256 24.509 1.00 90.81 557 SER A N 1
ATOM 4471 C CA . SER A 1 557 ? -0.305 -9.721 24.438 1.00 90.81 557 SER A CA 1
ATOM 4472 C C . SER A 1 557 ? -1.297 -8.732 25.053 1.00 90.81 557 SER A C 1
ATOM 4474 O O . SER A 1 557 ? -2.436 -8.655 24.588 1.00 90.81 557 SER A O 1
ATOM 4476 N N . VAL A 1 558 ? -0.867 -7.932 26.035 1.00 94.44 558 VAL A N 1
ATOM 4477 C CA . VAL A 1 558 ? -1.698 -6.898 26.666 1.00 94.44 558 VAL A CA 1
ATOM 4478 C C . VAL A 1 558 ? -1.975 -5.746 25.703 1.00 94.44 558 VAL A C 1
ATOM 4480 O O . VAL A 1 558 ? -3.139 -5.417 25.476 1.00 94.44 558 VAL A O 1
ATOM 4483 N N . TRP A 1 559 ? -0.936 -5.190 25.071 1.00 97.38 559 TRP A N 1
ATOM 4484 C CA . TRP A 1 559 ? -1.095 -4.129 24.067 1.00 97.38 559 TRP A CA 1
ATOM 4485 C C . TRP A 1 559 ? -1.957 -4.592 22.886 1.00 97.38 559 TRP A C 1
ATOM 4487 O O . TRP A 1 559 ? -2.858 -3.871 22.455 1.00 97.38 559 TRP A O 1
ATOM 4497 N N . ARG A 1 560 ? -1.745 -5.827 22.406 1.00 96.69 560 ARG A N 1
ATOM 4498 C CA . ARG A 1 560 ? -2.581 -6.424 21.349 1.00 96.69 560 ARG A CA 1
ATOM 4499 C C . ARG A 1 560 ? -4.037 -6.562 21.789 1.00 96.69 560 ARG A C 1
ATOM 4501 O O . ARG A 1 560 ? -4.924 -6.174 21.048 1.00 96.69 560 ARG A O 1
ATOM 4508 N N . SER A 1 561 ? -4.291 -7.027 23.015 1.00 97.56 561 SER A N 1
ATOM 4509 C CA . SER A 1 561 ? -5.662 -7.178 23.531 1.00 97.56 561 SER A CA 1
ATOM 4510 C C . SER A 1 561 ? -6.420 -5.846 23.569 1.00 97.56 561 SER A C 1
ATOM 4512 O O . SER A 1 561 ? -7.591 -5.805 23.196 1.00 97.56 561 SER A O 1
ATOM 4514 N N . PHE A 1 562 ? -5.762 -4.756 23.981 1.00 98.44 562 PHE A N 1
ATOM 4515 C CA . PHE A 1 562 ? -6.376 -3.427 23.968 1.00 98.44 562 PHE A CA 1
ATOM 4516 C C . PHE A 1 562 ? -6.574 -2.886 22.553 1.00 98.44 562 PHE A C 1
ATOM 4518 O O . PHE A 1 562 ? -7.670 -2.442 22.232 1.00 98.44 562 PHE A O 1
ATOM 4525 N N . THR A 1 563 ? -5.550 -2.952 21.700 1.00 97.75 563 THR A N 1
ATOM 4526 C CA . THR A 1 563 ? -5.636 -2.420 20.329 1.00 97.75 563 THR A CA 1
ATOM 4527 C C . THR A 1 563 ? -6.619 -3.189 19.448 1.00 97.75 563 THR A C 1
ATOM 4529 O O . THR A 1 563 ? -7.324 -2.571 18.658 1.00 97.75 563 THR A O 1
ATOM 4532 N N . ASP A 1 564 ? -6.761 -4.500 19.641 1.00 97.44 564 ASP A N 1
ATOM 4533 C CA . ASP A 1 564 ? -7.802 -5.291 18.979 1.00 97.44 564 ASP A CA 1
ATOM 4534 C C . ASP A 1 564 ? -9.207 -4.913 19.475 1.00 97.44 564 ASP A C 1
ATOM 4536 O O . ASP A 1 564 ? -10.156 -4.912 18.696 1.00 97.44 564 ASP A O 1
ATOM 4540 N N . MET A 1 565 ? -9.362 -4.558 20.755 1.00 98.38 565 MET A N 1
ATOM 4541 C CA . MET A 1 565 ? -10.633 -4.058 21.292 1.00 98.38 565 MET A CA 1
ATOM 4542 C C . MET A 1 565 ? -10.947 -2.636 20.803 1.00 98.38 565 MET A C 1
ATOM 4544 O O . MET A 1 565 ? -12.109 -2.330 20.540 1.00 98.38 565 MET A O 1
ATOM 4548 N N . PHE A 1 566 ? -9.935 -1.787 20.607 1.00 98.69 566 PHE A N 1
ATOM 4549 C CA . PHE A 1 566 ? -10.111 -0.424 20.096 1.00 98.69 566 PHE A CA 1
ATOM 4550 C C . PHE A 1 566 ? -10.798 -0.371 18.730 1.00 98.69 566 PHE A C 1
ATOM 4552 O O . PHE A 1 566 ? -11.562 0.560 18.477 1.00 98.69 566 PHE A O 1
ATOM 4559 N N . ASP A 1 567 ? -10.606 -1.385 17.884 1.00 98.06 567 ASP A N 1
ATOM 4560 C CA . ASP A 1 567 ? -11.293 -1.492 16.592 1.00 98.06 567 ASP A CA 1
ATOM 4561 C C . ASP A 1 567 ? -12.824 -1.598 16.729 1.00 98.06 567 ASP A C 1
ATOM 4563 O O . ASP A 1 567 ? -13.564 -1.260 15.807 1.00 98.06 567 ASP A O 1
ATOM 4567 N N . TYR A 1 568 ? -13.327 -2.013 17.892 1.00 98.31 568 TYR A N 1
ATOM 4568 C CA . TYR A 1 568 ? -14.756 -2.200 18.139 1.00 98.31 568 TYR A CA 1
ATOM 4569 C C . TYR A 1 568 ? -15.428 -0.943 18.704 1.00 98.31 568 TYR A C 1
ATOM 4571 O O . TYR A 1 568 ? -16.658 -0.861 18.695 1.00 98.31 568 TYR A O 1
ATOM 4579 N N . LEU A 1 569 ? -14.655 0.056 19.149 1.00 98.56 569 LEU A N 1
ATOM 4580 C CA . LEU A 1 569 ? -15.182 1.279 19.755 1.00 98.56 569 LEU A CA 1
ATOM 4581 C C . LEU A 1 569 ? -16.030 2.096 18.757 1.00 98.56 569 LEU A C 1
ATOM 4583 O O . LEU A 1 569 ? -15.537 2.450 17.681 1.00 98.56 569 LEU A O 1
ATOM 4587 N N . PRO A 1 570 ? -17.284 2.446 19.099 1.00 98.38 570 PRO A N 1
ATOM 4588 C CA . PRO A 1 570 ? -18.123 3.334 18.297 1.00 98.38 570 PRO A CA 1
ATOM 4589 C C . PRO A 1 570 ? -17.466 4.688 18.014 1.00 98.38 570 PRO A C 1
ATOM 4591 O O . PRO A 1 570 ? -16.644 5.179 18.780 1.00 98.38 570 PRO A O 1
ATOM 4594 N N . VAL A 1 571 ? -17.857 5.336 16.920 1.00 98.06 571 VAL A N 1
ATOM 4595 C CA . VAL A 1 571 ? -17.191 6.565 16.441 1.00 98.06 571 VAL A CA 1
ATOM 4596 C C . VAL A 1 571 ? -17.986 7.836 16.734 1.00 98.06 571 VAL A C 1
ATOM 4598 O O . VAL A 1 571 ? -17.449 8.939 16.657 1.00 98.06 571 VAL A O 1
ATOM 4601 N N . ALA A 1 572 ? -19.275 7.699 17.051 1.00 98.56 572 ALA A N 1
ATOM 4602 C CA . ALA A 1 572 ? -20.148 8.821 17.345 1.00 98.56 572 ALA A CA 1
ATOM 4603 C C . ALA A 1 572 ? -21.292 8.444 18.297 1.00 98.56 572 ALA A C 1
ATOM 4605 O O . ALA A 1 572 ? -21.715 7.291 18.396 1.00 98.56 572 ALA A O 1
ATOM 4606 N N . ALA A 1 573 ? -21.878 9.457 18.928 1.00 98.50 573 ALA A N 1
ATOM 4607 C CA . ALA A 1 573 ? -23.147 9.346 19.635 1.00 98.50 573 ALA A CA 1
ATOM 4608 C C . ALA A 1 573 ? -24.057 10.537 19.311 1.00 98.50 573 ALA A C 1
ATOM 4610 O O . ALA A 1 573 ? -23.596 11.628 18.987 1.00 98.50 573 ALA A O 1
ATOM 4611 N N . VAL A 1 574 ? -25.368 10.343 19.412 1.00 98.38 574 VAL A N 1
ATOM 4612 C CA . VAL A 1 574 ? -26.367 11.409 19.337 1.00 98.38 574 VAL A CA 1
ATOM 4613 C C . VAL A 1 574 ? -27.124 11.454 20.655 1.00 98.38 574 VAL A C 1
ATOM 4615 O O . VAL A 1 574 ? -27.781 10.491 21.046 1.00 98.38 574 VAL A O 1
ATOM 4618 N N . ILE A 1 575 ? -27.040 12.594 21.332 1.00 97.94 575 ILE A N 1
ATOM 4619 C CA . ILE A 1 575 ? -27.621 12.818 22.653 1.00 97.94 575 ILE A CA 1
ATOM 4620 C C . ILE A 1 575 ? -28.938 13.584 22.487 1.00 97.94 575 ILE A C 1
ATOM 4622 O O . ILE A 1 575 ? -28.987 14.642 21.849 1.00 97.94 575 ILE A O 1
ATOM 4626 N N . GLY A 1 576 ? -30.027 13.025 23.019 1.00 94.44 576 GLY A N 1
ATOM 4627 C CA . GLY A 1 576 ? -31.372 13.611 22.983 1.00 94.44 576 GLY A CA 1
ATOM 4628 C C . GLY A 1 576 ? -31.916 13.848 21.570 1.00 94.44 576 GLY A C 1
ATOM 4629 O O . GLY A 1 576 ? -32.787 14.694 21.383 1.00 94.44 576 GLY A O 1
ATOM 4630 N N . GLY A 1 577 ? -31.361 13.172 20.557 1.00 93.88 577 GLY A N 1
ATOM 4631 C CA . GLY A 1 577 ? -31.700 13.388 19.146 1.00 93.88 577 GLY A CA 1
ATOM 4632 C C . GLY A 1 577 ? -31.290 14.758 18.587 1.00 93.88 577 GLY A C 1
ATOM 4633 O O . GLY A 1 577 ? -31.728 15.106 17.495 1.00 93.88 577 GLY A O 1
ATOM 4634 N N . ARG A 1 578 ? -30.508 15.560 19.326 1.00 93.56 578 ARG A N 1
ATOM 4635 C CA . ARG A 1 578 ? -30.194 16.959 18.971 1.00 93.56 578 ARG A CA 1
ATOM 4636 C C . ARG A 1 578 ? -28.709 17.296 18.974 1.00 93.56 578 ARG A C 1
ATOM 4638 O O . ARG A 1 578 ? -28.324 18.226 18.269 1.00 93.56 578 ARG A O 1
ATOM 4645 N N . THR A 1 579 ? -27.889 16.569 19.725 1.00 96.38 579 THR A N 1
ATOM 4646 C CA . THR A 1 579 ? -26.454 16.857 19.845 1.00 96.38 579 THR A CA 1
ATOM 4647 C C . THR A 1 579 ? -25.635 15.700 19.300 1.00 96.38 579 THR A C 1
ATOM 4649 O O . THR A 1 579 ? -25.753 14.595 19.818 1.00 96.38 579 THR A O 1
ATOM 4652 N N . LEU A 1 580 ? -24.805 15.943 18.284 1.00 98.25 580 LEU A N 1
ATOM 4653 C CA . LEU A 1 580 ? -23.802 14.977 17.821 1.00 98.25 580 LEU A CA 1
ATOM 4654 C C . LEU A 1 580 ? -22.571 15.035 18.728 1.00 98.25 580 LEU A C 1
ATOM 4656 O O . LEU A 1 580 ? -22.108 16.119 19.060 1.00 98.25 580 LEU A O 1
ATOM 4660 N N . ALA A 1 581 ? -22.023 13.885 19.081 1.00 98.56 581 ALA A N 1
ATOM 4661 C CA . ALA A 1 581 ? -20.777 13.735 19.809 1.00 98.56 581 ALA A CA 1
ATOM 4662 C C . ALA A 1 581 ? -19.807 12.883 18.983 1.00 98.56 581 ALA A C 1
ATOM 4664 O O . ALA A 1 581 ? -20.183 11.794 18.550 1.00 98.56 581 ALA A O 1
ATOM 4665 N N . VAL A 1 582 ? -18.598 13.390 18.755 1.00 98.50 582 VAL A N 1
ATOM 4666 C CA . VAL A 1 582 ? -17.493 12.731 18.028 1.00 98.50 582 VAL A CA 1
ATOM 4667 C C . VAL A 1 582 ? -16.166 13.108 18.687 1.00 98.50 582 VAL A C 1
ATOM 4669 O O . VAL A 1 582 ? -16.123 14.091 19.418 1.00 98.50 582 VAL A O 1
ATOM 4672 N N . HIS A 1 583 ? -15.078 12.384 18.427 1.00 98.50 583 HIS A N 1
ATOM 4673 C CA . HIS A 1 583 ? -13.755 12.778 18.932 1.00 98.50 583 HIS A CA 1
ATOM 4674 C C . HIS A 1 583 ? -13.180 13.981 18.170 1.00 98.50 583 HIS A C 1
ATOM 4676 O O . HIS A 1 583 ? -12.992 15.083 18.699 1.00 98.50 583 HIS A O 1
ATOM 4682 N N . GLY A 1 584 ? -12.972 13.755 16.874 1.00 97.19 584 GLY A N 1
ATOM 4683 C CA . GLY A 1 584 ? -12.445 14.672 15.880 1.00 97.19 584 GLY A CA 1
ATOM 4684 C C . GLY A 1 584 ? -13.489 15.710 15.473 1.00 97.19 584 GLY A C 1
ATOM 4685 O O . GLY A 1 584 ? -13.811 16.653 16.195 1.00 97.19 584 GLY A O 1
ATOM 4686 N N . GLY A 1 585 ? -14.069 15.520 14.299 1.00 95.62 585 GLY A N 1
ATOM 4687 C CA . GLY A 1 585 ? -14.990 16.492 13.740 1.00 95.62 585 GLY A CA 1
ATOM 4688 C C . GLY A 1 585 ? -15.762 15.955 12.555 1.00 95.62 585 GLY A C 1
ATOM 4689 O O . GLY A 1 585 ? -16.158 14.795 12.525 1.00 95.62 585 GLY A O 1
ATOM 4690 N N . LEU A 1 586 ? -16.018 16.829 11.586 1.00 97.12 586 LEU A N 1
ATOM 4691 C CA . LEU A 1 586 ? -16.776 16.491 10.386 1.00 97.12 586 LEU A CA 1
ATOM 4692 C C . LEU A 1 586 ? -15.855 16.018 9.259 1.00 97.12 586 LEU A C 1
ATOM 4694 O O . LEU A 1 586 ? -14.711 16.448 9.161 1.00 97.12 586 LEU A O 1
ATOM 4698 N N . SER A 1 587 ? -16.402 15.199 8.362 1.00 96.69 587 SER A N 1
ATOM 4699 C CA . SER A 1 587 ? -15.729 14.745 7.143 1.00 96.69 587 SER A CA 1
ATOM 4700 C C . SER A 1 587 ? -16.368 15.379 5.903 1.00 96.69 587 SER A C 1
ATOM 4702 O O . SER A 1 587 ? -17.600 15.447 5.827 1.00 96.69 587 SER A O 1
ATOM 4704 N N . PRO A 1 588 ? -15.588 15.761 4.874 1.00 95.50 588 PRO A N 1
ATOM 4705 C CA . PRO A 1 588 ? -16.141 16.152 3.579 1.00 95.50 588 PRO A CA 1
ATOM 4706 C C . PRO A 1 588 ? -16.853 14.996 2.860 1.00 95.50 588 PRO A C 1
ATOM 4708 O O . PRO A 1 588 ? -17.650 15.255 1.965 1.00 95.50 588 PRO A O 1
ATOM 4711 N N . SER A 1 589 ? -16.603 13.743 3.252 1.00 93.38 589 SER A N 1
ATOM 4712 C CA . SER A 1 589 ? -17.234 12.549 2.671 1.00 93.38 589 SER A CA 1
ATOM 4713 C C . SER A 1 589 ? -18.504 12.115 3.414 1.00 93.38 589 SER A C 1
ATOM 4715 O O . SER A 1 589 ? -19.222 11.230 2.947 1.00 93.38 589 SER A O 1
ATOM 4717 N N . VAL A 1 590 ? -18.797 12.727 4.567 1.00 95.69 590 VAL A N 1
ATOM 4718 C CA . VAL A 1 590 ? -19.926 12.365 5.430 1.00 95.69 590 VAL A CA 1
ATOM 4719 C C . VAL A 1 590 ? -20.819 13.578 5.651 1.00 95.69 590 VAL A C 1
ATOM 4721 O O . VAL A 1 590 ? -20.478 14.534 6.341 1.00 95.69 590 VAL A O 1
ATOM 4724 N N . HIS A 1 591 ? -22.013 13.530 5.077 1.00 94.81 591 HIS A N 1
ATOM 4725 C CA . HIS A 1 591 ? -23.003 14.603 5.147 1.00 94.81 591 HIS A CA 1
ATOM 4726 C C . HIS A 1 591 ? -24.211 14.245 6.015 1.00 94.81 591 HIS A C 1
ATOM 4728 O O . HIS A 1 591 ? -24.993 15.128 6.372 1.00 94.81 591 HIS A O 1
ATOM 4734 N N . THR A 1 592 ? -24.385 12.962 6.339 1.00 96.31 592 THR A N 1
ATOM 4735 C CA . THR A 1 592 ? -25.541 12.459 7.087 1.00 96.31 592 THR A CA 1
ATOM 4736 C C . THR A 1 592 ? -25.143 11.505 8.210 1.00 96.31 592 THR A C 1
ATOM 4738 O O . THR A 1 592 ? -24.119 10.828 8.130 1.00 96.31 592 THR A O 1
ATOM 4741 N N . LEU A 1 593 ? -25.983 11.407 9.244 1.00 96.69 593 LEU A N 1
ATOM 4742 C CA . LEU A 1 593 ? -25.833 10.421 10.318 1.00 96.69 593 LEU A CA 1
ATOM 4743 C C . LEU A 1 593 ? -25.915 8.980 9.793 1.00 96.69 593 LEU A C 1
ATOM 4745 O O . LEU A 1 593 ? -25.252 8.103 10.332 1.00 96.69 593 LEU A O 1
ATOM 4749 N N . ASP A 1 594 ? -26.682 8.724 8.731 1.00 95.00 594 ASP A N 1
ATOM 4750 C CA . ASP A 1 594 ? -26.761 7.389 8.127 1.00 95.00 594 ASP A CA 1
ATOM 4751 C C . ASP A 1 594 ? -25.444 6.984 7.461 1.00 95.00 594 ASP A C 1
ATOM 4753 O O . ASP A 1 594 ? -25.020 5.840 7.583 1.00 95.00 594 ASP A O 1
ATOM 4757 N N . GLN A 1 595 ? -24.730 7.929 6.844 1.00 95.62 595 GLN A N 1
ATOM 4758 C CA . GLN A 1 595 ? -23.383 7.667 6.331 1.00 95.62 595 GLN A CA 1
ATOM 4759 C C . GLN A 1 595 ? -22.387 7.353 7.456 1.00 95.62 595 GLN A C 1
ATOM 4761 O O . GLN A 1 595 ? -21.556 6.470 7.273 1.00 95.62 595 GLN A O 1
ATOM 4766 N N . LEU A 1 596 ? -22.500 8.002 8.626 1.00 94.75 596 LEU A N 1
ATOM 4767 C CA . LEU A 1 596 ? -21.718 7.618 9.814 1.00 94.75 596 LEU A CA 1
ATOM 4768 C C . LEU A 1 596 ? -22.053 6.197 10.280 1.00 94.75 596 LEU A C 1
ATOM 4770 O O . LEU A 1 596 ? -21.156 5.436 10.636 1.00 94.75 596 LEU A O 1
ATOM 4774 N N . ARG A 1 597 ? -23.337 5.816 10.259 1.00 95.81 597 ARG A N 1
ATOM 4775 C CA . ARG A 1 597 ? -23.783 4.467 10.648 1.00 95.81 597 ARG A CA 1
ATOM 4776 C C . ARG A 1 597 ? -23.206 3.376 9.752 1.00 95.81 597 ARG A C 1
ATOM 4778 O O . ARG A 1 597 ? -22.970 2.281 10.247 1.00 95.81 597 ARG A O 1
ATOM 4785 N N . LEU A 1 598 ? -22.950 3.681 8.482 1.00 93.31 598 LEU A N 1
ATOM 4786 C CA . LEU A 1 598 ? -22.427 2.743 7.485 1.00 93.31 598 LEU A CA 1
ATOM 4787 C C . LEU A 1 598 ? -20.894 2.622 7.467 1.00 93.31 598 LEU A C 1
ATOM 4789 O O . LEU A 1 598 ? -20.369 1.844 6.673 1.00 93.31 598 LEU A O 1
ATOM 4793 N N . LEU A 1 599 ? -20.162 3.373 8.298 1.00 93.25 599 LEU A N 1
ATOM 4794 C CA . LEU A 1 599 ? -18.704 3.257 8.349 1.00 93.25 599 LEU A CA 1
ATOM 4795 C C . LEU A 1 599 ? -18.279 1.867 8.833 1.00 93.25 599 LEU A C 1
ATOM 4797 O O . LEU A 1 599 ? -18.787 1.351 9.823 1.00 93.25 599 LEU A O 1
ATOM 4801 N N . TYR A 1 600 ? -17.306 1.255 8.169 1.00 93.38 600 TYR A N 1
ATOM 4802 C CA . TYR A 1 600 ? -16.690 0.046 8.702 1.00 93.38 600 TYR A CA 1
ATOM 4803 C C . TYR A 1 600 ? -15.657 0.446 9.762 1.00 93.38 600 TYR A C 1
ATOM 4805 O O . TYR A 1 600 ? -14.614 0.993 9.411 1.00 93.38 600 TYR A O 1
ATOM 4813 N N . ARG A 1 601 ? -15.979 0.246 11.050 1.00 94.38 601 ARG A N 1
ATOM 4814 C CA . ARG A 1 601 ? -15.109 0.649 12.172 1.00 94.38 601 ARG A CA 1
ATOM 4815 C C . ARG A 1 601 ? -14.154 -0.438 12.668 1.00 94.38 601 ARG A C 1
ATOM 4817 O O . ARG A 1 601 ? -13.138 -0.069 13.246 1.00 94.38 601 ARG A O 1
ATOM 4824 N N . PHE A 1 602 ? -14.469 -1.721 12.422 1.00 95.69 602 PHE A N 1
ATOM 4825 C CA . PHE A 1 602 ? -13.738 -2.915 12.891 1.00 95.69 602 PHE A CA 1
ATOM 4826 C C . PHE A 1 602 ? -12.418 -3.129 12.139 1.00 95.69 602 PHE A C 1
ATOM 4828 O O . PHE A 1 602 ? -12.159 -4.167 11.530 1.00 95.69 602 PHE A O 1
ATOM 4835 N N . SER A 1 603 ? -11.607 -2.086 12.107 1.00 91.50 603 SER A N 1
ATOM 4836 C CA . SER A 1 603 ? -10.302 -2.048 11.478 1.00 91.50 603 SER A CA 1
ATOM 4837 C C . SER A 1 603 ? -9.455 -0.981 12.148 1.00 91.50 603 SER A C 1
ATOM 4839 O O . SER A 1 603 ? -9.979 -0.042 12.749 1.00 91.50 603 SER A O 1
ATOM 4841 N N . GLU A 1 604 ? -8.148 -1.059 11.937 1.00 95.06 604 GLU A N 1
ATOM 4842 C CA . GLU A 1 604 ? -7.244 0.049 12.224 1.00 95.06 604 GLU A CA 1
ATOM 4843 C C . GLU A 1 604 ? -7.729 1.352 11.556 1.00 95.06 604 GLU A C 1
ATOM 4845 O O . GLU A 1 604 ? -8.314 1.331 10.464 1.00 95.06 604 GLU A O 1
ATOM 4850 N N . ILE A 1 605 ? -7.477 2.493 12.206 1.00 91.94 605 ILE A N 1
ATOM 4851 C CA . ILE A 1 605 ? -7.809 3.812 11.656 1.00 91.94 605 ILE A CA 1
ATOM 4852 C C . ILE A 1 605 ? -6.944 4.047 10.401 1.00 91.94 605 ILE A C 1
ATOM 4854 O O . ILE A 1 605 ? -5.716 4.014 10.496 1.00 91.94 605 ILE A O 1
ATOM 4858 N N . PRO A 1 606 ? -7.535 4.271 9.212 1.00 89.31 606 PRO A N 1
ATOM 4859 C CA . PRO A 1 606 ? -6.763 4.515 7.997 1.00 89.31 606 PRO A CA 1
ATOM 4860 C C . PRO A 1 606 ? -6.075 5.889 8.041 1.00 89.31 606 PRO A C 1
ATOM 4862 O O . PRO A 1 606 ? -6.480 6.774 8.786 1.00 89.31 606 PRO A O 1
ATOM 4865 N N . HIS A 1 607 ? -5.070 6.106 7.187 1.00 81.25 607 HIS A N 1
ATOM 4866 C CA . HIS A 1 607 ? -4.404 7.414 7.075 1.00 81.25 607 HIS A CA 1
ATOM 4867 C C . HIS A 1 607 ? -5.310 8.519 6.499 1.00 81.25 607 HIS A C 1
ATOM 4869 O O . HIS A 1 607 ? -5.094 9.698 6.761 1.00 81.25 607 HIS A O 1
ATOM 4875 N N . GLU A 1 608 ? -6.318 8.146 5.708 1.00 84.94 608 GLU A N 1
ATOM 4876 C CA . GLU A 1 608 ? -7.280 9.060 5.092 1.00 84.94 608 GLU A CA 1
ATOM 4877 C C . GLU A 1 608 ? -8.665 8.408 4.983 1.00 84.94 608 GLU A C 1
ATOM 4879 O O . GLU A 1 608 ? -8.806 7.182 5.045 1.00 84.94 608 GLU A O 1
ATOM 4884 N N . GLY A 1 609 ? -9.689 9.234 4.775 1.00 91.25 609 GLY A N 1
ATOM 4885 C CA . GLY A 1 609 ? -11.065 8.794 4.579 1.00 91.25 609 GLY A CA 1
ATOM 4886 C C . GLY A 1 609 ? -11.957 9.063 5.790 1.00 91.25 609 GLY A C 1
ATOM 4887 O O . GLY A 1 609 ? -11.500 9.552 6.820 1.00 91.25 609 GLY A O 1
ATOM 4888 N N . PRO A 1 610 ? -13.252 8.730 5.695 1.00 94.25 610 PRO A N 1
ATOM 4889 C CA . PRO A 1 610 ? -14.255 9.226 6.628 1.00 94.25 610 PRO A CA 1
ATOM 4890 C C . PRO A 1 610 ? -14.014 8.791 8.077 1.00 94.25 610 PRO A C 1
ATOM 4892 O O . PRO A 1 610 ? -14.212 9.600 8.971 1.00 94.25 610 PRO A O 1
ATOM 4895 N N . LEU A 1 611 ? -13.545 7.564 8.335 1.00 95.56 611 LEU A N 1
ATOM 4896 C CA . LEU A 1 611 ? -13.213 7.132 9.699 1.00 95.56 611 LEU A CA 1
ATOM 4897 C C . LEU A 1 611 ? -12.066 7.966 10.294 1.00 95.56 611 LEU A C 1
ATOM 4899 O O . LEU A 1 611 ? -12.177 8.426 11.427 1.00 95.56 611 LEU A O 1
ATOM 4903 N N . ALA A 1 612 ? -11.008 8.202 9.511 1.00 95.25 612 ALA A N 1
ATOM 4904 C CA . ALA A 1 612 ? -9.886 9.046 9.910 1.00 95.25 612 ALA A CA 1
ATOM 4905 C C . ALA A 1 612 ? -10.349 10.488 10.158 1.00 95.25 612 ALA A C 1
ATOM 4907 O O . ALA A 1 612 ? -10.038 11.078 11.187 1.00 95.25 612 ALA A O 1
ATOM 4908 N N . ASP A 1 613 ? -11.166 11.038 9.264 1.00 96.94 613 ASP A N 1
ATOM 4909 C CA . ASP A 1 613 ? -11.680 12.400 9.379 1.00 96.94 613 ASP A CA 1
ATOM 4910 C C . ASP A 1 613 ? -12.497 12.609 10.663 1.00 96.94 613 ASP A C 1
ATOM 4912 O O . ASP A 1 613 ? -12.341 13.637 11.323 1.00 96.94 613 ASP A O 1
ATOM 4916 N N . ILE A 1 614 ? -13.353 11.650 11.040 1.00 97.81 614 ILE A N 1
ATOM 4917 C CA . ILE A 1 614 ? -14.204 11.763 12.236 1.00 97.81 614 ILE A CA 1
ATOM 4918 C C . ILE A 1 614 ? -13.388 11.792 13.529 1.00 97.81 614 ILE A C 1
ATOM 4920 O O . ILE A 1 614 ? -13.830 12.426 14.485 1.00 97.81 614 ILE A O 1
ATOM 4924 N N . VAL A 1 615 ? -12.200 11.184 13.562 1.00 97.25 615 VAL A N 1
ATOM 4925 C CA . VAL A 1 615 ? -11.326 11.187 14.748 1.00 97.25 615 VAL A CA 1
ATOM 4926 C C . VAL A 1 615 ? -10.212 12.244 14.693 1.00 97.25 615 VAL A C 1
ATOM 4928 O O . VAL A 1 615 ? -9.757 12.664 15.747 1.00 97.25 615 VAL A O 1
ATOM 4931 N N . TRP A 1 616 ? -9.820 12.740 13.511 1.00 96.88 616 TRP A N 1
ATOM 4932 C CA . TRP A 1 616 ? -8.688 13.677 13.343 1.00 96.88 616 TRP A CA 1
ATOM 4933 C C . TRP A 1 616 ? -9.062 15.120 12.969 1.00 96.88 616 TRP A C 1
ATOM 4935 O O . TRP A 1 616 ? -8.210 16.007 13.028 1.00 96.88 616 TRP A O 1
ATOM 4945 N N . SER A 1 617 ? -10.293 15.384 12.519 1.00 96.62 617 SER A N 1
ATOM 4946 C CA . SER A 1 617 ? -10.651 16.718 12.009 1.00 96.62 617 SER A CA 1
ATOM 4947 C C . SER A 1 617 ? -10.799 17.763 13.114 1.00 96.62 617 SER A C 1
ATOM 4949 O O . SER A 1 617 ? -11.231 17.464 14.227 1.00 96.62 617 SER A O 1
ATOM 4951 N N . ASP A 1 618 ? -10.517 19.017 12.767 1.00 95.38 618 ASP A N 1
ATOM 4952 C CA . ASP A 1 618 ? -10.520 20.163 13.671 1.00 95.38 618 ASP A CA 1
ATOM 4953 C C . ASP A 1 618 ? -11.393 21.322 13.162 1.00 95.38 618 ASP A C 1
ATOM 4955 O O . ASP A 1 618 ? -11.543 21.520 11.964 1.00 95.38 618 ASP A O 1
ATOM 4959 N N . PRO A 1 619 ? -11.982 22.132 14.046 1.00 93.00 619 PRO A N 1
ATOM 4960 C CA . PRO A 1 619 ? -12.677 23.357 13.667 1.00 93.00 619 PRO A CA 1
ATOM 4961 C C . PRO A 1 619 ? -11.697 24.468 13.245 1.00 93.00 619 PRO A C 1
ATOM 4963 O O . PRO A 1 619 ? -10.584 24.567 13.762 1.00 93.00 619 PRO A O 1
ATOM 4966 N N . ASP A 1 620 ? -12.128 25.359 12.347 1.00 88.12 620 ASP A N 1
ATOM 4967 C CA . ASP A 1 620 ? -11.360 26.551 11.949 1.00 88.12 620 ASP A CA 1
ATOM 4968 C C . ASP A 1 620 ? -11.118 27.501 13.146 1.00 88.12 620 ASP A C 1
ATOM 4970 O O . ASP A 1 620 ? -12.051 28.052 13.745 1.00 88.12 620 ASP A O 1
ATOM 4974 N N . GLY A 1 621 ? -9.839 27.700 13.487 1.00 65.44 621 GLY A N 1
ATOM 4975 C CA . GLY A 1 621 ? -9.369 28.458 14.653 1.00 65.44 621 GLY A CA 1
ATOM 4976 C C . GLY A 1 621 ? -9.532 29.980 14.569 1.00 65.44 621 GLY A C 1
ATOM 4977 O O . GLY A 1 621 ? -9.273 30.674 15.548 1.00 65.44 621 GLY A O 1
ATOM 4978 N N . SER A 1 622 ? -9.996 30.531 13.443 1.00 55.94 622 SER A N 1
ATOM 4979 C CA . SER A 1 622 ? -10.324 31.966 13.321 1.00 55.94 622 SER A CA 1
ATOM 4980 C C . SER A 1 622 ? -11.625 32.376 14.051 1.00 55.94 622 SER A C 1
ATOM 4982 O O . SER A 1 622 ? -12.034 33.541 14.041 1.00 55.94 622 SER A O 1
ATOM 4984 N N . SER A 1 623 ? -12.261 31.421 14.729 1.00 51.53 623 SER A N 1
ATOM 4985 C CA . SER A 1 623 ? -13.542 31.536 15.426 1.00 51.53 623 SER A CA 1
ATOM 4986 C C . SER A 1 623 ? -13.419 32.211 16.801 1.00 51.53 623 SER A C 1
ATOM 4988 O O . SER A 1 623 ? -12.633 31.786 17.640 1.00 51.53 623 SER A O 1
ATOM 4990 N N . MET A 1 624 ? -14.236 33.238 17.077 1.00 48.22 624 MET A N 1
ATOM 4991 C CA . MET A 1 624 ? -14.253 33.935 18.376 1.00 48.22 624 MET A CA 1
ATOM 4992 C C . MET A 1 624 ? -14.439 32.968 19.559 1.00 48.22 624 MET A C 1
ATOM 4994 O O . MET A 1 624 ? -15.479 32.323 19.679 1.00 48.22 624 MET A O 1
ATOM 4998 N N . HIS A 1 625 ? -13.477 32.946 20.483 1.00 55.47 625 HIS A N 1
ATOM 4999 C CA . HIS A 1 625 ? -13.607 32.265 21.768 1.00 55.47 625 HIS A CA 1
ATOM 5000 C C . HIS A 1 625 ? -14.415 33.131 22.735 1.00 55.47 625 HIS A C 1
ATOM 5002 O O . HIS A 1 625 ? -13.930 34.149 23.230 1.00 55.47 625 HIS A O 1
ATOM 5008 N N . VAL A 1 626 ? -15.652 32.738 23.034 1.00 51.03 626 VAL A N 1
ATOM 5009 C CA . VAL A 1 626 ? -16.390 33.363 24.137 1.00 51.03 626 VAL A CA 1
ATOM 5010 C C . VAL A 1 626 ? -16.018 32.640 25.428 1.00 51.03 626 VAL A C 1
ATOM 5012 O O . VAL A 1 626 ? -16.557 31.577 25.723 1.00 51.03 626 VAL A O 1
ATOM 5015 N N . GLN A 1 627 ? -15.081 33.215 26.180 1.00 53.69 627 GLN A N 1
ATOM 5016 C CA . GLN A 1 627 ? -14.686 32.735 27.505 1.00 53.69 627 GLN A CA 1
ATOM 5017 C C . GLN A 1 627 ? -15.492 33.456 28.595 1.00 53.69 627 GLN A C 1
ATOM 5019 O O . GLN A 1 627 ? -15.656 34.677 28.552 1.00 53.69 627 GLN A O 1
ATOM 5024 N N . SER A 1 628 ? -15.995 32.713 29.583 1.00 48.41 628 SER A N 1
ATOM 5025 C CA . SER A 1 628 ? -16.571 33.275 30.809 1.00 48.41 628 SER A CA 1
ATOM 5026 C C . SER A 1 628 ? -15.568 33.165 31.962 1.00 48.41 628 SER A C 1
ATOM 5028 O O . SER A 1 628 ? -15.152 32.060 32.300 1.00 48.41 628 SER A O 1
ATOM 5030 N N . ASN A 1 629 ? -15.231 34.284 32.610 1.00 46.12 629 ASN A N 1
ATOM 5031 C CA . ASN A 1 629 ? -14.269 34.367 33.726 1.00 46.12 629 ASN A CA 1
ATOM 5032 C C . ASN A 1 629 ? -14.800 33.827 35.078 1.00 46.12 629 ASN A C 1
ATOM 5034 O O . ASN A 1 629 ? -14.491 34.382 36.131 1.00 46.12 629 ASN A O 1
ATOM 5038 N N . SER A 1 630 ? -15.634 32.786 35.088 1.00 51.28 630 SER A N 1
ATOM 5039 C CA . SER A 1 630 ? -16.218 32.231 36.317 1.00 51.28 630 SER A CA 1
ATOM 5040 C C . SER A 1 630 ? -15.561 30.909 36.708 1.00 51.28 630 SER A C 1
ATOM 5042 O O . SER A 1 630 ? -15.507 29.986 35.905 1.00 51.28 630 SER A O 1
ATOM 5044 N N . SER A 1 631 ? -15.138 30.798 37.967 1.00 50.22 631 SER A N 1
ATOM 5045 C CA . SER A 1 631 ? -14.555 29.596 38.585 1.00 50.22 631 SER A CA 1
ATOM 5046 C C . SER A 1 631 ? -15.584 28.530 39.008 1.00 50.22 631 SER A C 1
ATOM 5048 O O . SER A 1 631 ? -15.222 27.560 39.664 1.00 50.22 631 SER A O 1
ATOM 5050 N N . GLY A 1 632 ? -16.864 28.714 38.665 1.00 57.09 632 GLY A N 1
ATOM 5051 C CA . GLY A 1 632 ? -17.951 27.766 38.929 1.00 57.09 632 GLY A CA 1
ATOM 5052 C C . GLY A 1 632 ? -18.535 27.168 37.643 1.00 57.09 632 GLY A C 1
ATOM 5053 O O . GLY A 1 632 ? -18.112 27.556 36.552 1.00 57.09 632 GLY A O 1
ATOM 5054 N N . PRO A 1 633 ? -19.524 26.260 37.753 1.00 63.53 633 PRO A N 1
ATOM 5055 C CA . PRO A 1 633 ? -20.127 25.601 36.601 1.00 63.53 633 PRO A CA 1
ATOM 5056 C C . PRO A 1 633 ? -20.675 26.610 35.593 1.00 63.53 633 PRO A C 1
ATOM 5058 O O . PRO A 1 633 ? -21.501 27.461 35.938 1.00 63.53 633 PRO A O 1
ATOM 5061 N N . VAL A 1 634 ? -20.233 26.514 34.342 1.00 80.38 634 VAL A N 1
ATOM 5062 C CA . VAL A 1 634 ? -20.690 27.415 33.279 1.00 80.38 634 VAL A CA 1
ATOM 5063 C C . VAL A 1 634 ? -21.912 26.799 32.623 1.00 80.38 634 VAL A C 1
ATOM 5065 O O . VAL A 1 634 ? -21.810 25.767 31.963 1.00 80.38 634 VAL A O 1
ATOM 5068 N N . VAL A 1 635 ? -23.073 27.426 32.808 1.00 80.81 635 VAL A N 1
ATOM 5069 C CA . VAL A 1 635 ? -24.327 26.987 32.187 1.00 80.81 635 VAL A CA 1
ATOM 5070 C C . VAL A 1 635 ? -24.534 27.734 30.876 1.00 80.81 635 VAL A C 1
ATOM 5072 O O . VAL A 1 635 ? -24.577 28.963 30.836 1.00 80.81 635 VAL A O 1
ATOM 5075 N N . VAL A 1 636 ? -24.685 26.977 29.798 1.00 82.44 636 VAL A N 1
ATOM 5076 C CA . VAL A 1 636 ? -25.026 27.469 28.469 1.00 82.44 636 VAL A CA 1
ATOM 5077 C C . VAL A 1 636 ? -26.433 26.988 28.143 1.00 82.44 636 VAL A C 1
ATOM 5079 O O . VAL A 1 636 ? -26.703 25.785 28.130 1.00 82.44 636 VAL A O 1
ATOM 5082 N N . GLU A 1 637 ? -27.331 27.931 27.858 1.00 78.69 637 GLU A N 1
ATOM 5083 C CA . GLU A 1 637 ? -28.689 27.609 27.421 1.00 78.69 637 GLU A CA 1
ATOM 5084 C C . GLU A 1 637 ? -28.680 26.720 26.166 1.00 78.69 637 GLU A C 1
ATOM 5086 O O . GLU A 1 637 ? -27.698 26.647 25.404 1.00 78.69 637 GLU A O 1
ATOM 5091 N N . LYS A 1 638 ? -29.798 26.021 25.951 1.00 77.31 638 LYS A N 1
ATOM 5092 C CA . LYS A 1 638 ? -29.970 25.173 24.774 1.00 77.31 638 LYS A CA 1
ATOM 5093 C C . LYS A 1 638 ? -29.742 25.984 23.485 1.00 77.31 638 LYS A C 1
ATOM 5095 O O . LYS A 1 638 ? -30.194 27.129 23.396 1.00 77.31 638 LYS A O 1
ATOM 5100 N N . PRO A 1 639 ? -29.060 25.420 22.476 1.00 72.50 639 PRO A N 1
ATOM 5101 C CA . PRO A 1 639 ? -28.848 26.119 21.217 1.00 72.50 639 PRO A CA 1
ATOM 5102 C C . PRO A 1 639 ? -30.180 26.442 20.523 1.00 72.50 639 PRO A C 1
ATOM 5104 O O . PRO A 1 639 ? -31.144 25.678 20.588 1.00 72.50 639 PRO A O 1
ATOM 5107 N N . ASN A 1 640 ? -30.225 27.564 19.801 1.00 68.25 640 ASN A N 1
ATOM 5108 C CA . ASN A 1 640 ? -31.339 27.865 18.901 1.00 68.25 640 ASN A CA 1
ATOM 5109 C C . ASN A 1 640 ? -31.419 26.818 17.780 1.00 68.25 640 ASN A C 1
ATOM 5111 O O . ASN A 1 640 ? -30.393 26.314 17.332 1.00 68.25 640 ASN A O 1
ATOM 5115 N N . SER A 1 641 ? -32.618 26.534 17.264 1.00 72.25 641 SER A N 1
ATOM 5116 C CA . SER A 1 641 ? -32.783 25.520 16.211 1.00 72.25 641 SER A CA 1
ATOM 5117 C C . SER A 1 641 ? -31.882 25.785 14.994 1.00 72.25 641 SER A C 1
ATOM 5119 O O . SER A 1 641 ? -31.884 26.898 14.455 1.00 72.25 641 SER A O 1
ATOM 5121 N N . SER A 1 642 ? -31.136 24.772 14.535 1.00 71.25 642 SER A N 1
ATOM 5122 C CA . SER A 1 642 ? -30.266 24.864 13.342 1.00 71.25 642 SER A CA 1
ATOM 5123 C C . SER A 1 642 ? -31.014 25.303 12.077 1.00 71.25 642 SER A C 1
ATOM 5125 O O . SER A 1 642 ? -30.467 26.035 11.254 1.00 71.25 642 SER A O 1
ATOM 5127 N N . VAL A 1 643 ? -32.305 24.966 11.970 1.00 62.12 643 VAL A N 1
ATOM 5128 C CA . VAL A 1 643 ? -33.202 25.360 10.868 1.00 62.12 643 VAL A CA 1
ATOM 5129 C C . VAL A 1 643 ? -33.325 26.879 10.721 1.00 62.12 643 VAL A C 1
ATOM 5131 O O . VAL A 1 643 ? -33.449 27.378 9.603 1.00 62.12 643 VAL A O 1
ATOM 5134 N N . ARG A 1 644 ? -33.292 27.634 11.828 1.00 63.06 644 ARG A N 1
ATOM 5135 C CA . ARG A 1 644 ? -33.328 29.106 11.771 1.00 63.06 644 ARG A CA 1
ATOM 5136 C C . ARG A 1 644 ? -31.985 29.684 11.321 1.00 63.06 644 ARG A C 1
ATOM 5138 O O . ARG A 1 644 ? -31.970 30.636 10.556 1.00 63.06 644 ARG A O 1
ATOM 5145 N N . ARG A 1 645 ? -30.880 29.056 11.732 1.00 68.44 645 ARG A N 1
ATOM 5146 C CA . ARG A 1 645 ? -29.508 29.534 11.507 1.00 68.44 645 ARG A CA 1
ATOM 5147 C C . ARG A 1 645 ? -29.002 29.303 10.085 1.00 68.44 645 ARG A C 1
ATOM 5149 O O . ARG A 1 645 ? -28.334 30.170 9.539 1.00 68.44 645 ARG A O 1
ATOM 5156 N N . TYR A 1 646 ? -29.365 28.187 9.446 1.00 68.69 646 TYR A N 1
ATOM 5157 C CA . TYR A 1 646 ? -28.879 27.852 8.097 1.00 68.69 646 TYR A CA 1
ATOM 5158 C C . TYR A 1 646 ? -29.198 28.919 7.033 1.00 68.69 646 TYR A C 1
ATOM 5160 O O . TYR A 1 646 ? -28.444 29.087 6.082 1.00 68.69 646 TYR A O 1
ATOM 5168 N N . LYS A 1 647 ? -30.287 29.684 7.197 1.00 63.75 647 LYS A N 1
ATOM 5169 C CA . LYS A 1 647 ? -30.653 30.770 6.270 1.00 63.75 647 LYS A CA 1
ATOM 5170 C C . LYS A 1 647 ? -29.842 32.057 6.460 1.00 63.75 647 LYS A C 1
ATOM 5172 O O . LYS A 1 647 ? -29.910 32.932 5.603 1.00 63.75 647 LYS A O 1
ATOM 5177 N N . GLU A 1 648 ? -29.132 32.185 7.576 1.00 67.88 648 GLU A N 1
ATOM 5178 C CA . GLU A 1 648 ? -28.484 33.424 8.020 1.00 67.88 648 GLU A CA 1
ATOM 5179 C C . GLU A 1 648 ? -26.950 33.353 7.943 1.00 67.88 648 GLU A C 1
ATOM 5181 O O . GLU A 1 648 ? -26.290 34.389 7.994 1.00 67.88 648 GLU A O 1
ATOM 5186 N N . VAL A 1 649 ? -26.377 32.153 7.790 1.00 72.06 649 VAL A N 1
ATOM 5187 C CA . VAL A 1 649 ? -24.924 31.946 7.706 1.00 72.06 649 VAL A CA 1
ATOM 5188 C C . VAL A 1 649 ? -24.462 32.060 6.245 1.00 72.06 649 VAL A C 1
ATOM 5190 O O . VAL A 1 649 ? -24.888 31.256 5.412 1.00 72.06 649 VAL A O 1
ATOM 5193 N N . PRO A 1 650 ? -23.614 33.046 5.894 1.00 70.75 650 PRO A N 1
ATOM 5194 C CA . PRO A 1 650 ? -23.041 33.141 4.555 1.00 70.75 650 PRO A CA 1
ATOM 5195 C C . PRO A 1 650 ? -22.074 31.972 4.279 1.00 70.75 650 PRO A C 1
ATOM 5197 O O . PRO A 1 650 ? -21.540 31.390 5.223 1.00 70.75 650 PRO A O 1
ATOM 5200 N N . PRO A 1 651 ? -21.809 31.632 3.001 1.00 71.62 651 PRO A N 1
ATOM 5201 C CA . PRO A 1 651 ? -20.787 30.647 2.644 1.00 71.62 651 PRO A CA 1
ATOM 5202 C C . PRO A 1 651 ? -19.432 31.005 3.275 1.00 71.62 651 PRO A C 1
ATOM 5204 O O . PRO A 1 651 ? -19.007 32.159 3.193 1.00 71.62 651 PRO A O 1
ATOM 5207 N N . GLY A 1 652 ? -18.794 30.028 3.922 1.00 73.06 652 GLY A N 1
ATOM 5208 C CA . GLY A 1 652 ? -17.585 30.198 4.730 1.00 73.06 652 GLY A CA 1
ATOM 5209 C C . GLY A 1 652 ? -16.365 29.497 4.129 1.00 73.06 652 GLY A C 1
ATOM 5210 O O . GLY A 1 652 ? -16.291 29.291 2.918 1.00 73.06 652 GLY A O 1
ATOM 5211 N N . SER A 1 653 ? -15.386 29.158 4.976 1.00 75.38 653 SER A N 1
ATOM 5212 C CA . SER A 1 653 ? -14.124 28.509 4.583 1.00 75.38 653 SER A CA 1
ATOM 5213 C C . SER A 1 653 ? -14.286 27.054 4.124 1.00 75.38 653 SER A C 1
ATOM 5215 O O . SER A 1 653 ? -13.365 26.514 3.510 1.00 75.38 653 SER A O 1
ATOM 5217 N N . GLY A 1 654 ? -15.446 26.425 4.344 1.00 89.94 654 GLY A N 1
ATOM 5218 C CA . GLY A 1 654 ? -15.693 25.059 3.903 1.00 89.94 654 GLY A CA 1
ATOM 5219 C C . GLY A 1 654 ? -14.838 24.039 4.658 1.00 89.94 654 GLY A C 1
ATOM 5220 O O . GLY A 1 654 ? -14.731 24.096 5.880 1.00 89.94 654 GLY A O 1
ATOM 5221 N N . PHE A 1 655 ? -14.243 23.096 3.924 1.00 93.25 655 PHE A N 1
ATOM 5222 C CA . PHE A 1 655 ? -13.215 22.190 4.440 1.00 93.25 655 PHE A CA 1
ATOM 5223 C C . PHE A 1 655 ? -11.852 22.574 3.860 1.00 93.25 655 PHE A C 1
ATOM 5225 O O . PHE A 1 655 ? -11.728 22.771 2.648 1.00 93.25 655 PHE A O 1
ATOM 5232 N N . THR A 1 656 ? -10.823 22.618 4.699 1.00 92.56 656 THR A N 1
ATOM 5233 C CA . THR A 1 656 ? -9.423 22.799 4.299 1.00 92.56 656 THR A CA 1
ATOM 5234 C C . THR A 1 656 ? -8.568 21.653 4.835 1.00 92.56 656 THR A C 1
ATOM 5236 O O . THR A 1 656 ? -8.982 20.913 5.724 1.00 92.56 656 THR A O 1
ATOM 5239 N N . VAL A 1 657 ? -7.393 21.436 4.243 1.00 87.06 657 VAL A N 1
ATOM 5240 C CA . VAL A 1 657 ? -6.504 20.337 4.649 1.00 87.06 657 VAL A CA 1
ATOM 5241 C C . VAL A 1 657 ? -5.992 20.591 6.065 1.00 87.06 657 VAL A C 1
ATOM 5243 O O . VAL A 1 657 ? -5.539 21.696 6.367 1.00 87.06 657 VAL A O 1
ATOM 5246 N N . SER A 1 658 ? -6.066 19.571 6.921 1.00 86.94 658 SER A N 1
ATOM 5247 C CA . SER A 1 658 ? -5.574 19.659 8.294 1.00 86.94 658 SER A CA 1
ATOM 5248 C C . SER A 1 658 ? -4.044 19.767 8.340 1.00 86.94 658 SER A C 1
ATOM 5250 O O . SER A 1 658 ? -3.363 19.015 7.637 1.00 86.94 658 SER A O 1
ATOM 5252 N N . PRO A 1 659 ? -3.472 20.640 9.193 1.00 78.25 659 PRO A N 1
ATOM 5253 C CA . PRO A 1 659 ? -2.028 20.686 9.417 1.00 78.25 659 PRO A CA 1
ATOM 5254 C C . PRO A 1 659 ? -1.491 19.414 10.091 1.00 78.25 659 PRO A C 1
ATOM 5256 O O . PRO A 1 659 ? -0.292 19.179 10.041 1.00 78.25 659 PRO A O 1
ATOM 5259 N N . ARG A 1 660 ? -2.359 18.568 10.667 1.00 76.38 660 ARG A N 1
ATOM 5260 C CA . ARG A 1 660 ? -1.981 17.301 11.320 1.00 76.38 660 ARG A CA 1
ATOM 5261 C C . ARG A 1 660 ? -1.507 16.212 10.356 1.00 76.38 660 ARG A C 1
ATOM 5263 O O . ARG A 1 660 ? -1.102 15.147 10.801 1.00 76.38 660 ARG A O 1
ATOM 5270 N N . GLY A 1 661 ? -1.652 16.416 9.045 1.00 77.62 661 GLY A N 1
ATOM 5271 C CA . GLY A 1 661 ? -1.404 15.376 8.042 1.00 77.62 661 GLY A CA 1
ATOM 5272 C C . GLY A 1 661 ? -2.509 14.312 7.934 1.00 77.62 661 GLY A C 1
ATOM 5273 O O . GLY A 1 661 ? -2.415 13.452 7.064 1.00 77.62 661 GLY A O 1
ATOM 5274 N N . ALA A 1 662 ? -3.563 14.396 8.758 1.00 83.75 662 ALA A N 1
ATOM 5275 C CA . ALA A 1 662 ? -4.776 13.578 8.705 1.00 83.75 662 ALA A CA 1
ATOM 5276 C C . ALA A 1 662 ? -6.018 14.416 9.074 1.00 83.75 662 ALA A C 1
ATOM 5278 O O . ALA A 1 662 ? -5.929 15.372 9.852 1.00 83.75 662 ALA A O 1
ATOM 5279 N N . GLY A 1 663 ? -7.176 14.063 8.509 1.00 91.38 663 GLY A N 1
ATOM 5280 C CA . GLY A 1 663 ? -8.433 14.797 8.679 1.00 91.38 663 GLY A CA 1
ATOM 5281 C C . GLY A 1 663 ? -8.464 16.169 7.991 1.00 91.38 663 GLY A C 1
ATOM 5282 O O . GLY A 1 663 ? -7.621 16.506 7.153 1.00 91.38 663 GLY A O 1
ATOM 5283 N N . TYR A 1 664 ? -9.453 16.985 8.357 1.00 95.06 664 TYR A N 1
ATOM 5284 C CA . TYR A 1 664 ? -9.697 18.302 7.764 1.00 95.06 664 TYR A CA 1
ATOM 5285 C C . TYR A 1 664 ? -9.883 19.383 8.823 1.00 95.06 664 TYR A C 1
ATOM 5287 O O . TYR A 1 664 ? -10.289 19.110 9.948 1.00 95.06 664 TYR A O 1
ATOM 5295 N N . VAL A 1 665 ? -9.654 20.634 8.434 1.00 94.75 665 VAL A N 1
ATOM 5296 C CA . VAL A 1 665 ? -10.158 21.791 9.169 1.00 94.75 665 VAL A CA 1
ATOM 5297 C C . VAL A 1 665 ? -11.535 22.166 8.612 1.00 94.75 665 VAL A C 1
ATOM 5299 O O . VAL A 1 665 ? -11.671 22.376 7.407 1.00 94.75 665 VAL A O 1
ATOM 5302 N N . PHE A 1 666 ? -12.569 22.225 9.454 1.00 94.62 666 PHE A N 1
ATOM 5303 C CA . PHE A 1 666 ? -13.955 22.483 9.045 1.00 94.62 666 PHE A CA 1
ATOM 5304 C C . PHE A 1 666 ? -14.478 23.842 9.541 1.00 94.62 666 PHE A C 1
ATOM 5306 O O . PHE A 1 666 ? -14.318 24.227 10.702 1.00 94.62 666 PHE A O 1
ATOM 5313 N N . GLY A 1 667 ? -15.129 24.579 8.641 1.00 92.50 667 GLY A N 1
ATOM 5314 C CA . GLY A 1 667 ? -15.692 25.905 8.887 1.00 92.50 667 GLY A CA 1
ATOM 5315 C C . GLY A 1 667 ? -17.098 25.910 9.502 1.00 92.50 667 GLY A C 1
ATOM 5316 O O . GLY A 1 667 ? -17.787 24.888 9.627 1.00 92.50 667 GLY A O 1
ATOM 5317 N N . HIS A 1 668 ? -17.558 27.111 9.869 1.00 90.50 668 HIS A N 1
ATOM 5318 C CA . HIS A 1 668 ? -18.893 27.333 10.446 1.00 90.50 668 HIS A CA 1
ATOM 5319 C C . HIS A 1 668 ? -20.021 26.921 9.495 1.00 90.50 668 HIS A C 1
ATOM 5321 O O . HIS A 1 668 ? -21.018 26.326 9.907 1.00 90.50 668 HIS A O 1
ATOM 5327 N N . ASP A 1 669 ? -19.847 27.204 8.208 1.00 89.44 669 ASP A N 1
ATOM 5328 C CA . ASP A 1 669 ? -20.835 26.988 7.158 1.00 89.44 669 ASP A CA 1
ATOM 5329 C C . ASP A 1 669 ? -21.116 25.499 6.918 1.00 89.44 669 ASP A C 1
ATOM 5331 O O . ASP A 1 669 ? -22.279 25.082 6.883 1.00 89.44 669 ASP A O 1
ATOM 5335 N N . VAL A 1 670 ? -20.065 24.677 6.826 1.00 93.56 670 VAL A N 1
ATOM 5336 C CA . VAL A 1 670 ? -20.203 23.219 6.679 1.00 93.56 670 VAL A CA 1
ATOM 5337 C C . VAL A 1 670 ? -20.765 22.576 7.942 1.00 93.56 670 VAL A C 1
ATOM 5339 O O . VAL A 1 670 ? -21.586 21.664 7.838 1.00 93.56 670 VAL A O 1
ATOM 5342 N N . THR A 1 671 ? -20.425 23.109 9.119 1.00 93.75 671 THR A N 1
ATOM 5343 C CA . THR A 1 671 ? -20.992 22.655 10.395 1.00 93.75 671 THR A CA 1
ATOM 5344 C C . THR A 1 671 ? -22.495 22.901 10.451 1.00 93.75 671 THR A C 1
ATOM 5346 O O . THR A 1 671 ? -23.271 21.977 10.693 1.00 93.75 671 THR A O 1
ATOM 5349 N N . ILE A 1 672 ? -22.943 24.132 10.190 1.00 91.44 672 ILE A N 1
ATOM 5350 C CA . ILE A 1 672 ? -24.368 24.478 10.249 1.00 91.44 672 ILE A CA 1
ATOM 5351 C C . ILE A 1 672 ? -25.161 23.746 9.172 1.00 91.44 672 ILE A C 1
ATOM 5353 O O . ILE A 1 672 ? -26.280 23.304 9.439 1.00 91.44 672 ILE A O 1
ATOM 5357 N N . LYS A 1 673 ? -24.577 23.548 7.985 1.00 92.25 673 LYS A N 1
ATOM 5358 C CA . LYS A 1 673 ? -25.171 22.710 6.942 1.00 92.25 673 LYS A CA 1
ATOM 5359 C C . LYS A 1 673 ? -25.371 21.272 7.426 1.00 92.25 673 LYS A C 1
ATOM 5361 O O . LYS A 1 673 ? -26.475 20.750 7.284 1.00 92.25 673 LYS A O 1
ATOM 5366 N N . PHE A 1 674 ? -24.346 20.654 8.015 1.00 95.56 674 PHE A N 1
ATOM 5367 C CA . PHE A 1 674 ? -24.437 19.290 8.537 1.00 95.56 674 PHE A CA 1
ATOM 5368 C C . PHE A 1 674 ? -25.496 19.184 9.641 1.00 95.56 674 PHE A C 1
ATOM 5370 O O . PHE A 1 674 ? -26.365 18.313 9.580 1.00 95.56 674 PHE A O 1
ATOM 5377 N N . LEU A 1 675 ? -25.473 20.098 10.618 1.00 95.25 675 LEU A N 1
ATOM 5378 C CA . LEU A 1 675 ? -26.451 20.127 11.707 1.00 95.25 675 LEU A CA 1
ATOM 5379 C C . LEU A 1 675 ? -27.879 20.275 11.165 1.00 95.25 675 LEU A C 1
ATOM 5381 O O . LEU A 1 675 ? -28.771 19.527 11.560 1.00 95.25 675 LEU A O 1
ATOM 5385 N N . HIS A 1 676 ? -28.090 21.177 10.204 1.00 92.88 676 HIS A N 1
ATOM 5386 C CA . HIS A 1 676 ? -29.391 21.383 9.575 1.00 92.88 676 HIS A CA 1
ATOM 5387 C C . HIS A 1 676 ? -29.890 20.139 8.829 1.00 92.88 676 HIS A C 1
ATOM 5389 O O . HIS A 1 676 ? -31.032 19.727 9.038 1.00 92.88 676 HIS A O 1
ATOM 5395 N N . MET A 1 677 ? -29.041 19.530 7.993 1.00 92.56 677 MET A N 1
ATOM 5396 C CA . MET A 1 677 ? -29.389 18.338 7.208 1.00 92.56 677 MET A CA 1
ATOM 5397 C C . MET A 1 677 ? -29.786 17.149 8.086 1.00 92.56 677 MET A C 1
ATOM 5399 O O . MET A 1 677 ? -30.628 16.352 7.685 1.00 92.56 677 MET A O 1
ATOM 5403 N N . ASN A 1 678 ? -29.207 17.053 9.282 1.00 95.69 678 ASN A N 1
ATOM 5404 C CA . ASN A 1 678 ? -29.425 15.943 10.206 1.00 95.69 678 ASN A CA 1
ATOM 5405 C C . ASN A 1 678 ? -30.419 16.260 11.332 1.00 95.69 678 ASN A C 1
ATOM 5407 O O . ASN A 1 678 ? -30.608 15.438 12.224 1.00 95.69 678 ASN A O 1
ATOM 5411 N N . GLY A 1 679 ? -31.052 17.439 11.317 1.00 94.19 679 GLY A N 1
ATOM 5412 C CA . GLY A 1 679 ? -31.998 17.847 12.362 1.00 94.19 679 GLY A CA 1
ATOM 5413 C C . GLY A 1 679 ? -31.361 18.042 13.746 1.00 94.19 679 GLY A C 1
ATOM 5414 O O . GLY A 1 679 ? -32.059 17.968 14.756 1.00 94.19 679 GLY A O 1
ATOM 5415 N N . LEU A 1 680 ? -30.053 18.293 13.791 1.00 95.25 680 LEU A N 1
ATOM 5416 C CA . LEU A 1 680 ? -29.265 18.509 15.001 1.00 95.25 680 LEU A CA 1
ATOM 5417 C C . LEU A 1 680 ? -29.124 20.003 15.296 1.00 95.25 680 LEU A C 1
ATOM 5419 O O . LEU A 1 680 ? -29.208 20.836 14.396 1.00 95.25 680 LEU A O 1
ATOM 5423 N N . ASP A 1 681 ? -28.855 20.349 16.550 1.00 92.44 681 ASP A N 1
ATOM 5424 C CA . ASP A 1 681 ? -28.682 21.728 17.013 1.00 92.44 681 ASP A CA 1
ATOM 5425 C C . ASP A 1 681 ? -27.253 22.018 17.501 1.00 92.44 681 ASP A C 1
ATOM 5427 O O . ASP A 1 681 ? -26.841 23.183 17.543 1.00 92.44 681 ASP A O 1
ATOM 5431 N N . HIS A 1 682 ? -26.484 20.988 17.852 1.00 95.00 682 HIS A N 1
ATOM 5432 C CA . HIS A 1 682 ? -25.148 21.136 18.426 1.00 95.00 682 HIS A CA 1
ATOM 5433 C C . HIS A 1 682 ? -24.240 19.954 18.086 1.00 95.00 682 HIS A C 1
ATOM 5435 O O . HIS A 1 682 ? -24.718 18.848 17.830 1.00 95.00 682 HIS A O 1
ATOM 5441 N N . MET A 1 683 ? -22.932 20.201 18.102 1.00 96.25 683 MET A N 1
ATOM 5442 C CA . MET A 1 683 ? -21.898 19.174 18.077 1.00 96.25 683 MET A CA 1
ATOM 5443 C C . MET A 1 683 ? -20.948 19.361 19.265 1.00 96.25 683 MET A C 1
ATOM 5445 O O . MET A 1 683 ? -20.475 20.468 19.516 1.00 96.25 683 MET A O 1
ATOM 5449 N N . VAL A 1 684 ? -20.638 18.290 19.984 1.00 97.75 684 VAL A N 1
ATOM 5450 C CA . VAL A 1 684 ? -19.584 18.251 21.000 1.00 97.75 684 VAL A CA 1
ATOM 5451 C C . VAL A 1 684 ? -18.433 17.374 20.520 1.00 97.75 684 VAL A C 1
ATOM 5453 O O . VAL A 1 684 ? -18.667 16.344 19.889 1.00 97.75 684 VAL A O 1
ATOM 5456 N N . ARG A 1 685 ? -17.202 17.807 20.795 1.00 97.94 685 ARG A N 1
ATOM 5457 C CA . ARG A 1 685 ? -15.977 17.106 20.413 1.00 97.94 685 ARG A CA 1
ATOM 5458 C C . ARG A 1 685 ? -14.834 17.284 21.418 1.00 97.94 685 ARG A C 1
ATOM 5460 O O . ARG A 1 685 ? -15.014 18.031 22.380 1.00 97.94 685 ARG A O 1
ATOM 5467 N N . ALA A 1 686 ? -13.697 16.615 21.216 1.00 97.31 686 ALA A N 1
ATOM 5468 C CA . ALA A 1 686 ? -12.535 16.648 22.119 1.00 97.31 686 ALA A CA 1
ATOM 5469 C C . ALA A 1 686 ? -11.217 17.012 21.387 1.00 97.31 686 ALA A C 1
ATOM 5471 O O . ALA A 1 686 ? -11.212 18.051 20.727 1.00 97.31 686 ALA A O 1
ATOM 5472 N N . HIS A 1 687 ? -10.124 16.238 21.491 1.00 95.31 687 HIS A N 1
ATOM 5473 C CA . HIS A 1 687 ? -8.903 16.228 20.642 1.00 95.31 687 HIS A CA 1
ATOM 5474 C C . HIS A 1 687 ? -8.024 17.504 20.583 1.00 95.31 687 HIS A C 1
ATOM 5476 O O . HIS A 1 687 ? -6.854 17.470 20.192 1.00 95.31 687 HIS A O 1
ATOM 5482 N N . GLN A 1 688 ? -8.563 18.682 20.906 1.00 91.50 688 GLN A N 1
ATOM 5483 C CA . GLN A 1 688 ? -7.834 19.950 20.945 1.00 91.50 688 GLN A CA 1
ATOM 5484 C C . GLN A 1 688 ? -7.738 20.465 22.378 1.00 91.50 688 GLN A C 1
ATOM 5486 O O . GLN A 1 688 ? -8.752 20.748 23.023 1.00 91.50 688 GLN A O 1
ATOM 5491 N N . LEU A 1 689 ? -6.497 20.660 22.838 1.00 88.75 689 LEU A N 1
ATOM 5492 C CA . LEU A 1 689 ? -6.191 21.188 24.164 1.00 88.75 689 LEU A CA 1
ATOM 5493 C C . LEU A 1 689 ? -6.947 22.494 24.436 1.00 88.75 689 LEU A C 1
ATOM 5495 O O . LEU A 1 689 ? -6.798 23.495 23.731 1.00 88.75 689 LEU A O 1
ATOM 5499 N N . CYS A 1 690 ? -7.717 22.501 25.523 1.00 88.44 690 CYS A N 1
ATOM 5500 C CA . CYS A 1 690 ? -8.427 23.680 25.999 1.00 88.44 690 CYS A CA 1
ATOM 5501 C C . CYS A 1 690 ? -7.812 24.170 27.312 1.00 88.44 690 CYS A C 1
ATOM 5503 O O . CYS A 1 690 ? -7.931 23.506 28.336 1.00 88.44 690 CYS A O 1
ATOM 5505 N N . MET A 1 691 ? -7.237 25.378 27.316 1.00 85.88 691 MET A N 1
ATOM 5506 C CA . MET A 1 691 ? -6.601 25.950 28.517 1.00 85.88 691 MET A CA 1
ATOM 5507 C C . MET A 1 691 ? -7.540 26.058 29.730 1.00 85.88 691 MET A C 1
ATOM 5509 O O . MET A 1 691 ? -7.087 25.955 30.866 1.00 85.88 691 MET A O 1
ATOM 5513 N N . HIS A 1 692 ? -8.843 26.231 29.492 1.00 86.25 692 HIS A N 1
ATOM 5514 C CA . HIS A 1 692 ? -9.875 26.298 30.533 1.00 86.25 692 HIS A CA 1
ATOM 5515 C C . HIS A 1 692 ? -10.734 25.024 30.625 1.00 86.25 692 HIS A C 1
ATOM 5517 O O . HIS A 1 692 ? -11.816 25.043 31.208 1.00 86.25 692 HIS A O 1
ATOM 5523 N N . GLY A 1 693 ? -10.290 23.919 30.020 1.00 87.50 693 GLY A N 1
ATOM 5524 C CA . GLY A 1 693 ? -11.004 22.642 30.008 1.00 87.50 693 GLY A CA 1
ATOM 5525 C C . GLY A 1 693 ? -12.153 22.542 29.002 1.00 87.50 693 GLY A C 1
ATOM 5526 O O . GLY A 1 693 ? -12.645 21.446 28.760 1.00 87.50 693 GLY A O 1
ATOM 5527 N N . TYR A 1 694 ? -12.591 23.646 28.392 1.00 93.62 694 TYR A N 1
ATOM 5528 C CA . TYR A 1 694 ? -13.551 23.631 27.286 1.00 93.62 694 TYR A CA 1
ATOM 5529 C C . TYR A 1 694 ? -13.395 24.850 26.372 1.00 93.62 694 TYR A C 1
ATOM 5531 O O . TYR A 1 694 ? -12.787 25.857 26.749 1.00 93.62 694 TYR A O 1
ATOM 5539 N N . GLN A 1 695 ? -13.991 24.776 25.182 1.00 90.50 695 GLN A N 1
ATOM 5540 C CA . GLN A 1 695 ? -14.162 25.903 24.267 1.00 90.50 695 GLN A CA 1
ATOM 5541 C C . GLN A 1 695 ? -15.546 25.876 23.615 1.00 90.50 695 GLN A C 1
ATOM 5543 O O . GLN A 1 695 ? -16.068 24.822 23.260 1.00 90.50 695 GLN A O 1
ATOM 5548 N N . LEU A 1 696 ? -16.136 27.058 23.429 1.00 90.31 696 LEU A N 1
ATOM 5549 C CA . LEU A 1 696 ? -17.338 27.256 22.619 1.00 90.31 696 LEU A CA 1
ATOM 5550 C C . LEU A 1 696 ? -16.916 27.898 21.304 1.00 90.31 696 LEU A C 1
ATOM 5552 O O . LEU A 1 696 ? -16.309 28.970 21.307 1.00 90.31 696 LEU A O 1
ATOM 5556 N N . LEU A 1 697 ? -17.225 27.225 20.204 1.00 87.56 697 LEU A N 1
ATOM 5557 C CA . LEU A 1 697 ? -16.728 27.556 18.879 1.00 87.56 697 LEU A CA 1
ATOM 5558 C C . LEU A 1 697 ? -17.853 28.071 17.988 1.00 87.56 697 LEU A C 1
ATOM 5560 O O . LEU A 1 697 ? -19.014 27.669 18.121 1.00 87.56 697 LEU A O 1
ATOM 5564 N N . PHE A 1 698 ? -17.456 28.934 17.055 1.00 86.50 698 PHE A N 1
ATOM 5565 C CA . PHE A 1 698 ? -18.316 29.696 16.155 1.00 86.50 698 PHE A CA 1
ATOM 5566 C C . PHE A 1 698 ? -19.253 30.705 16.859 1.00 86.50 698 PHE A C 1
ATOM 5568 O O . PHE A 1 698 ? -19.551 30.570 18.049 1.00 86.50 698 PHE A O 1
ATOM 5575 N N . PRO A 1 699 ? -19.739 31.747 16.152 1.00 81.69 699 PRO A N 1
ATOM 5576 C CA . PRO A 1 699 ? -20.505 32.838 16.770 1.00 81.69 699 PRO A CA 1
ATOM 5577 C C . PRO A 1 699 ? -21.769 32.399 17.525 1.00 81.69 699 PRO A C 1
ATOM 5579 O O . PRO A 1 699 ? -22.158 33.011 18.519 1.00 81.69 699 PRO A O 1
ATOM 5582 N N . ASP A 1 700 ? -22.408 31.326 17.069 1.00 80.62 700 ASP A N 1
ATOM 5583 C CA . ASP A 1 700 ? -23.639 30.765 17.625 1.00 80.62 700 ASP A CA 1
ATOM 5584 C C . ASP A 1 700 ? -23.399 29.582 18.577 1.00 80.62 700 ASP A C 1
ATOM 5586 O O . ASP A 1 700 ? -24.362 28.964 19.041 1.00 80.62 700 ASP A O 1
ATOM 5590 N N . ARG A 1 701 ? -22.131 29.283 18.899 1.00 87.31 701 ARG A N 1
ATOM 5591 C CA . ARG A 1 701 ? -21.726 28.243 19.861 1.00 87.31 701 ARG A CA 1
ATOM 5592 C C . ARG A 1 701 ? -22.277 26.863 19.488 1.00 87.31 701 ARG A C 1
ATOM 5594 O O . ARG A 1 701 ? -22.701 26.085 20.354 1.00 87.31 701 ARG A O 1
ATOM 5601 N N . CYS A 1 702 ? -22.333 26.590 18.182 1.00 88.75 702 CYS A N 1
ATOM 5602 C CA . CYS A 1 702 ? -22.868 25.351 17.628 1.00 88.75 702 CYS A CA 1
ATOM 5603 C C . CYS A 1 702 ? -21.912 24.165 17.771 1.00 88.75 702 CYS A C 1
ATOM 5605 O O . CYS A 1 702 ? -22.357 23.030 17.610 1.00 88.75 702 CYS A O 1
ATOM 5607 N N . VAL A 1 703 ? -20.644 24.421 18.108 1.00 93.31 703 VAL A N 1
ATOM 5608 C CA . VAL A 1 703 ? -19.656 23.395 18.447 1.00 93.31 703 VAL A CA 1
ATOM 5609 C C . VAL A 1 703 ? -19.065 23.673 19.825 1.00 93.31 703 VAL A C 1
ATOM 5611 O O . VAL A 1 703 ? -18.805 24.825 20.179 1.00 93.31 703 VAL A O 1
ATOM 5614 N N . SER A 1 704 ? -18.873 22.622 20.616 1.00 94.75 704 SER A N 1
ATOM 5615 C CA . SER A 1 704 ? -18.154 22.683 21.890 1.00 94.75 704 SER A CA 1
ATOM 5616 C C . SER A 1 704 ? -17.003 21.690 21.893 1.00 94.75 704 SER A C 1
ATOM 5618 O O . SER A 1 704 ? -17.219 20.525 21.581 1.00 94.75 704 SER A O 1
ATOM 5620 N N . THR A 1 705 ? -15.818 22.138 22.289 1.00 96.00 705 THR A N 1
ATOM 5621 C CA . THR A 1 705 ? -14.688 21.257 22.595 1.00 96.00 705 THR A CA 1
ATOM 5622 C C . THR A 1 705 ? -14.630 21.038 24.102 1.00 96.00 705 THR A C 1
ATOM 5624 O O . THR A 1 705 ? -14.705 22.013 24.852 1.00 96.00 705 THR A O 1
ATOM 5627 N N . VAL A 1 706 ? -14.514 19.790 24.548 1.00 96.38 706 VAL A N 1
ATOM 5628 C CA . VAL A 1 706 ? -14.341 19.397 25.954 1.00 96.38 706 VAL A CA 1
ATOM 5629 C C . VAL A 1 706 ? -12.964 18.761 26.106 1.00 96.38 706 VAL A C 1
ATOM 5631 O O . VAL A 1 706 ? -12.588 17.913 25.306 1.00 96.38 706 VAL A O 1
ATOM 5634 N N . TRP A 1 707 ? -12.220 19.167 27.129 1.00 96.44 707 TRP A N 1
ATOM 5635 C CA . TRP A 1 707 ? -10.899 18.642 27.454 1.00 96.44 707 TRP A CA 1
ATOM 5636 C C . TRP A 1 707 ? -10.859 18.229 28.922 1.00 96.44 707 TRP A C 1
ATOM 5638 O O . TRP A 1 707 ? -11.128 19.053 29.802 1.00 96.44 707 TRP A O 1
ATOM 5648 N N . SER A 1 708 ? -10.512 16.975 29.199 1.00 97.31 708 SER A N 1
ATOM 5649 C CA . SER A 1 708 ? -10.683 16.381 30.527 1.00 97.31 708 SER A CA 1
ATOM 5650 C C . SER A 1 708 ? -9.369 15.985 31.219 1.00 97.31 708 SER A C 1
ATOM 5652 O O . SER A 1 708 ? -9.417 15.441 32.318 1.00 97.31 708 SER A O 1
ATOM 5654 N N . ALA A 1 709 ? -8.211 16.347 30.650 1.00 95.25 709 ALA A N 1
ATOM 5655 C CA . ALA A 1 709 ? -6.880 16.124 31.225 1.00 95.25 709 ALA A CA 1
ATOM 5656 C C . ALA A 1 709 ? -6.277 17.432 31.802 1.00 95.25 709 ALA A C 1
ATOM 5658 O O . ALA A 1 709 ? -5.741 18.258 31.047 1.00 95.25 709 ALA A O 1
ATOM 5659 N N . PRO A 1 710 ? -6.386 17.698 33.119 1.00 93.19 710 PRO A N 1
ATOM 5660 C CA . PRO A 1 710 ? -5.883 18.929 33.727 1.00 93.19 710 PRO A CA 1
ATOM 5661 C C . PRO A 1 710 ? -4.360 18.900 33.834 1.00 93.19 710 PRO A C 1
ATOM 5663 O O . PRO A 1 710 ? -3.767 17.851 34.073 1.00 93.19 710 PRO A O 1
ATOM 5666 N N . ASN A 1 711 ? -3.728 20.069 33.710 1.00 89.56 711 ASN A N 1
ATOM 5667 C CA . ASN A 1 711 ? -2.275 20.209 33.629 1.00 89.56 711 ASN A CA 1
ATOM 5668 C C . ASN A 1 711 ? -1.671 19.138 32.707 1.00 89.56 711 ASN A C 1
ATOM 5670 O O . ASN A 1 711 ? -0.858 18.329 33.146 1.00 89.56 711 ASN A O 1
ATOM 5674 N N . TYR A 1 712 ? -2.137 19.103 31.458 1.00 88.00 712 TYR A N 1
ATOM 5675 C CA . TYR A 1 712 ? -1.777 18.094 30.469 1.00 88.00 712 TYR A CA 1
ATOM 5676 C C . TYR A 1 712 ? -0.259 17.915 30.392 1.00 88.00 712 TYR A C 1
ATOM 5678 O O . TYR A 1 712 ? 0.486 18.887 30.562 1.00 88.00 712 TYR A O 1
ATOM 5686 N N . CYS A 1 713 ? 0.210 16.676 30.210 1.00 76.25 713 CYS A N 1
ATOM 5687 C CA . CYS A 1 713 ? 1.633 16.299 30.275 1.00 76.25 713 CYS A CA 1
ATOM 5688 C C . CYS A 1 713 ? 2.383 16.896 31.488 1.00 76.25 713 CYS A C 1
ATOM 5690 O O . CYS A 1 713 ? 3.582 17.165 31.409 1.00 76.25 713 CYS A O 1
ATOM 5692 N N . TYR A 1 714 ? 1.663 17.188 32.573 1.00 75.06 714 TYR A N 1
ATOM 5693 C CA . TYR A 1 714 ? 2.138 17.804 33.812 1.00 75.06 714 TYR A CA 1
ATOM 5694 C C . TYR A 1 714 ? 2.815 19.179 33.670 1.00 75.06 714 TYR A C 1
ATOM 5696 O O . TYR A 1 714 ? 3.467 19.637 34.609 1.00 75.06 714 TYR A O 1
ATOM 5704 N N . ARG A 1 715 ? 2.640 19.874 32.536 1.00 76.25 715 ARG A N 1
ATOM 5705 C CA . ARG A 1 715 ? 3.385 21.115 32.226 1.00 76.25 715 ARG A CA 1
ATOM 5706 C C . ARG A 1 715 ? 2.576 22.246 31.602 1.00 76.25 715 ARG A C 1
ATOM 5708 O O . ARG A 1 715 ? 3.033 23.386 31.601 1.00 76.25 715 ARG A O 1
ATOM 5715 N N . PHE A 1 716 ? 1.411 21.956 31.028 1.00 75.62 716 PHE A N 1
ATOM 5716 C CA . PHE A 1 716 ? 0.668 22.957 30.259 1.00 75.62 716 PHE A CA 1
ATOM 5717 C C . PHE A 1 716 ? -0.133 23.923 31.141 1.00 75.62 716 PHE A C 1
ATOM 5719 O O . PHE A 1 716 ? -0.524 24.987 30.669 1.00 75.62 716 PHE A O 1
ATOM 5726 N N . GLY A 1 717 ? -0.379 23.588 32.412 1.00 84.00 717 GLY A N 1
ATOM 5727 C CA . GLY A 1 717 ? -1.086 24.460 33.355 1.00 84.00 717 GLY A CA 1
ATOM 5728 C C . GLY A 1 717 ? -2.558 24.723 33.007 1.00 84.00 717 GLY A C 1
ATOM 5729 O O . GLY A 1 717 ? -3.166 25.626 33.580 1.00 84.00 717 GLY A O 1
ATOM 5730 N N . ASN A 1 718 ? -3.139 23.967 32.072 1.00 90.25 718 ASN A N 1
ATOM 5731 C CA . ASN A 1 718 ? -4.558 24.052 31.737 1.00 90.25 718 ASN A CA 1
ATOM 5732 C C . ASN A 1 718 ? -5.435 23.463 32.851 1.00 90.25 718 ASN A C 1
ATOM 5734 O O . ASN A 1 718 ? -5.022 22.558 33.577 1.00 90.25 718 ASN A O 1
ATOM 5738 N N . THR A 1 719 ? -6.682 23.917 32.941 1.00 91.56 719 THR A N 1
ATOM 5739 C CA . THR A 1 719 ? -7.723 23.199 33.691 1.00 91.56 719 THR A CA 1
ATOM 5740 C C . THR A 1 719 ? -8.399 22.156 32.799 1.00 91.56 719 THR A C 1
ATOM 5742 O O . THR A 1 719 ? -8.197 22.135 31.581 1.00 91.56 719 THR A O 1
ATOM 5745 N N . ALA A 1 720 ? -9.214 21.294 33.398 1.00 94.19 720 ALA A N 1
ATOM 5746 C CA . ALA A 1 720 ? -10.056 20.329 32.699 1.00 94.19 720 ALA A CA 1
ATOM 5747 C C . ALA A 1 720 ? -11.536 20.617 32.950 1.00 94.19 720 ALA A C 1
ATOM 5749 O O . ALA A 1 720 ? -11.889 21.370 33.859 1.00 94.19 720 ALA A O 1
ATOM 5750 N N . SER A 1 721 ? -12.414 20.043 32.133 1.00 95.19 721 SER A N 1
ATOM 5751 C CA . SER A 1 721 ? -13.845 20.048 32.405 1.00 95.19 721 SER A CA 1
ATOM 5752 C C . SER A 1 721 ? -14.532 18.773 31.934 1.00 95.19 721 SER A C 1
ATOM 5754 O O . SER A 1 721 ? -14.013 18.041 31.091 1.00 95.19 721 SER A O 1
ATOM 5756 N N . VAL A 1 722 ? -15.722 18.533 32.478 1.00 96.06 722 VAL A N 1
ATOM 5757 C CA . VAL A 1 722 ? -16.733 17.650 31.886 1.00 96.06 722 VAL A CA 1
ATOM 5758 C C . VAL A 1 722 ? -17.956 18.476 31.509 1.00 96.06 722 VAL A C 1
ATOM 5760 O O . VAL A 1 722 ? -18.258 19.478 32.164 1.00 96.06 722 VAL A O 1
ATOM 5763 N N . MET A 1 723 ? -18.671 18.068 30.462 1.00 96.25 723 MET A N 1
ATOM 5764 C CA . MET A 1 723 ? -19.882 18.751 30.006 1.00 96.25 723 MET A CA 1
ATOM 5765 C C . MET A 1 723 ? -21.117 17.898 30.289 1.00 96.25 723 MET A C 1
ATOM 5767 O O . MET A 1 723 ? -21.341 16.877 29.651 1.00 96.25 723 MET A O 1
ATOM 5771 N N . GLU A 1 724 ? -21.962 18.344 31.205 1.00 95.56 724 GLU A N 1
ATOM 5772 C CA . GLU A 1 724 ? -23.256 17.730 31.483 1.00 95.56 724 GLU A CA 1
ATOM 5773 C C . GLU A 1 724 ? -24.315 18.293 30.527 1.00 95.56 724 GLU A C 1
ATOM 5775 O O . GLU A 1 724 ? -24.524 19.506 30.458 1.00 95.56 724 GLU A O 1
ATOM 5780 N N . ILE A 1 725 ? -24.993 17.419 29.786 1.00 95.38 725 ILE A N 1
ATOM 5781 C CA . ILE A 1 725 ? -26.187 17.764 29.009 1.00 95.38 725 ILE A CA 1
ATOM 5782 C C . ILE A 1 725 ? -27.407 17.399 29.848 1.00 95.38 725 ILE A C 1
ATOM 5784 O O . ILE A 1 725 ? -27.643 16.219 30.101 1.00 95.38 725 ILE A O 1
ATOM 5788 N N . CYS A 1 726 ? -28.178 18.401 30.267 1.00 93.19 726 CYS A N 1
ATOM 5789 C CA . CYS A 1 726 ? -29.369 18.229 31.097 1.00 93.19 726 CYS A CA 1
ATOM 5790 C C . CYS A 1 726 ? -30.612 17.855 30.260 1.00 93.19 726 CYS A C 1
ATOM 5792 O O . CYS A 1 726 ? -30.635 18.011 29.037 1.00 93.19 726 CYS A O 1
ATOM 5794 N N . GLU A 1 727 ? -31.683 17.399 30.920 1.00 90.81 727 GLU A N 1
ATOM 5795 C CA . GLU A 1 727 ? -32.957 17.015 30.275 1.00 90.81 727 GLU A CA 1
ATOM 5796 C C . GLU A 1 727 ? -33.618 18.147 29.473 1.00 90.81 727 GLU A C 1
ATOM 5798 O O . GLU A 1 727 ? -34.287 17.904 28.470 1.00 90.81 727 GLU A O 1
ATOM 5803 N N . ASP A 1 728 ? -33.407 19.398 29.879 1.00 87.00 728 ASP A N 1
ATOM 5804 C CA . ASP A 1 728 ? -33.921 20.584 29.190 1.00 87.00 728 ASP A CA 1
ATOM 5805 C C . ASP A 1 728 ? -33.080 20.997 27.962 1.00 87.00 728 ASP A C 1
ATOM 5807 O O . ASP A 1 728 ? -33.418 21.963 27.265 1.00 87.00 728 ASP A O 1
ATOM 5811 N N . GLY A 1 729 ? -31.995 20.263 27.686 1.00 84.06 729 GLY A N 1
ATOM 5812 C CA . GLY A 1 729 ? -31.031 20.523 26.619 1.00 84.06 729 GLY A CA 1
ATOM 5813 C C . GLY A 1 729 ? -30.009 21.616 26.946 1.00 84.06 729 GLY A C 1
ATOM 5814 O O . GLY A 1 729 ? -29.232 21.998 26.065 1.00 84.06 729 GLY A O 1
ATOM 5815 N N . SER A 1 730 ? -30.006 22.149 28.174 1.00 89.44 730 SER A N 1
ATOM 5816 C CA . SER A 1 730 ? -28.933 23.027 28.644 1.00 89.44 730 SER A CA 1
ATOM 5817 C C . SER A 1 730 ? -27.639 22.235 28.852 1.00 89.44 730 SER A C 1
ATOM 5819 O O . SER A 1 730 ? -27.651 21.023 29.073 1.00 89.44 730 SER A O 1
ATOM 5821 N N . ARG A 1 731 ? -26.503 22.923 28.719 1.00 92.81 731 ARG A N 1
ATOM 5822 C CA . ARG A 1 731 ? -25.164 22.338 28.854 1.00 92.81 731 ARG A CA 1
ATOM 5823 C C . ARG A 1 731 ? -24.459 22.996 30.027 1.00 92.81 731 ARG A C 1
ATOM 5825 O O . ARG A 1 731 ? -24.396 24.224 30.076 1.00 92.81 731 ARG A O 1
ATOM 5832 N N . ARG A 1 732 ? -23.914 22.211 30.949 1.00 93.12 732 ARG A N 1
ATOM 5833 C CA . ARG A 1 732 ? -23.159 22.695 32.108 1.00 93.12 732 ARG A CA 1
ATOM 5834 C C . ARG A 1 732 ? -21.728 22.176 32.042 1.00 93.12 732 ARG A C 1
ATOM 5836 O O . ARG A 1 732 ? -21.517 20.972 32.027 1.00 93.12 732 ARG A O 1
ATOM 5843 N N . PHE A 1 733 ? -20.754 23.078 32.021 1.00 93.50 733 PHE A N 1
ATOM 5844 C CA . PHE A 1 733 ? -19.336 22.723 32.079 1.00 93.50 733 PHE A CA 1
ATOM 5845 C C . PHE A 1 733 ? -18.861 22.760 33.529 1.00 93.50 733 PHE A C 1
ATOM 5847 O O . PHE A 1 733 ? -18.837 23.830 34.141 1.00 93.50 733 PHE A O 1
ATOM 5854 N N . ASN A 1 734 ? -18.490 21.603 34.070 1.00 92.88 734 ASN A N 1
ATOM 5855 C CA . ASN A 1 734 ? -17.949 21.461 35.418 1.00 92.88 734 ASN A CA 1
ATOM 5856 C C . ASN A 1 734 ? -16.420 21.445 35.321 1.00 92.88 734 ASN A C 1
ATOM 5858 O O . ASN A 1 734 ? -15.841 20.466 34.854 1.00 92.88 734 ASN A O 1
ATOM 5862 N N . ILE A 1 735 ? -15.783 22.555 35.701 1.00 92.38 735 ILE A N 1
ATOM 5863 C CA . ILE A 1 735 ? -14.331 22.755 35.590 1.00 92.38 735 ILE A CA 1
ATOM 5864 C C . ILE A 1 735 ? -13.641 22.201 36.838 1.00 92.38 735 ILE A C 1
ATOM 5866 O O . ILE A 1 735 ? -14.093 22.460 37.954 1.00 92.38 735 ILE A O 1
ATOM 5870 N N . PHE A 1 736 ? -12.530 21.492 36.656 1.00 92.00 736 PHE A N 1
ATOM 5871 C CA . PHE A 1 736 ? -11.724 20.936 37.740 1.00 92.00 736 PHE A CA 1
ATOM 5872 C C . PHE A 1 736 ? -10.218 21.056 37.460 1.00 92.00 736 PHE A C 1
ATOM 5874 O O . PHE A 1 736 ? -9.776 21.269 36.325 1.00 92.00 736 PHE A O 1
ATOM 5881 N N . GLY A 1 737 ? -9.438 21.011 38.539 1.00 90.12 737 GLY A N 1
ATOM 5882 C CA . GLY A 1 737 ? -7.979 21.089 38.514 1.00 90.12 737 GLY A CA 1
ATOM 5883 C C . GLY A 1 737 ? -7.314 19.710 38.576 1.00 90.12 737 GLY A C 1
ATOM 5884 O O . GLY A 1 737 ? -8.010 18.703 38.668 1.00 90.12 737 GLY A O 1
ATOM 5885 N N . PRO A 1 738 ? -5.972 19.665 38.532 1.00 88.06 738 PRO A N 1
ATOM 5886 C CA . PRO A 1 738 ? -5.223 18.425 38.701 1.00 88.06 738 PRO A CA 1
ATOM 5887 C C . PRO A 1 738 ? -5.475 17.791 40.073 1.00 88.06 738 PRO A C 1
ATOM 5889 O O . PRO A 1 738 ? -5.602 18.500 41.075 1.00 88.06 738 PRO A O 1
ATOM 5892 N N . ALA A 1 739 ? -5.492 16.460 40.115 1.00 85.94 739 ALA A N 1
ATOM 5893 C CA . ALA A 1 739 ? -5.534 15.684 41.343 1.00 85.94 739 ALA A CA 1
ATOM 5894 C C . ALA A 1 739 ? -4.365 16.068 42.279 1.00 85.94 739 ALA A C 1
ATOM 5896 O O . ALA A 1 739 ? -3.282 16.425 41.797 1.00 85.94 739 ALA A O 1
ATOM 5897 N N . PRO A 1 740 ? -4.552 15.996 43.612 1.00 78.75 740 PRO A N 1
ATOM 5898 C CA . PRO A 1 740 ? -3.523 16.376 44.578 1.00 78.75 740 PRO A CA 1
ATOM 5899 C C . PRO A 1 740 ? -2.200 15.634 44.356 1.00 78.75 740 PRO A C 1
ATOM 5901 O O . PRO A 1 740 ? -2.201 14.426 44.127 1.00 78.75 740 PRO A O 1
ATOM 5904 N N . GLU A 1 741 ? -1.068 16.324 44.523 1.00 64.56 741 GLU A N 1
ATOM 5905 C CA . GLU A 1 741 ? 0.274 15.727 44.390 1.00 64.56 741 GLU A CA 1
ATOM 5906 C C . GLU A 1 741 ? 0.469 14.496 45.283 1.00 64.56 741 GLU A C 1
ATOM 5908 O O . GLU A 1 741 ? 1.113 13.545 44.876 1.00 64.56 741 GLU A O 1
ATOM 5913 N N . SER A 1 742 ? -0.157 14.443 46.463 1.00 56.38 742 SER A N 1
ATOM 5914 C CA . SER A 1 742 ? -0.087 13.270 47.348 1.00 56.38 742 SER A CA 1
ATOM 5915 C C . SER A 1 742 ? -0.676 11.989 46.746 1.00 56.38 742 SER A C 1
ATOM 5917 O O . SER A 1 742 ? -0.393 10.903 47.243 1.00 56.38 742 SER A O 1
ATOM 5919 N N . ALA A 1 743 ? -1.548 12.115 45.742 1.00 60.81 743 ALA A N 1
ATOM 5920 C CA . ALA A 1 743 ? -2.110 10.987 45.007 1.00 60.81 743 ALA A CA 1
ATOM 5921 C C . ALA A 1 743 ? -1.212 10.548 43.837 1.00 60.81 743 ALA A C 1
ATOM 5923 O O . ALA A 1 743 ? -1.312 9.401 43.423 1.00 60.81 743 ALA A O 1
ATOM 5924 N N . ARG A 1 744 ? -0.328 11.429 43.347 1.00 60.84 744 ARG A N 1
ATOM 5925 C CA . ARG A 1 744 ? 0.603 11.204 42.233 1.00 60.84 744 ARG A CA 1
ATOM 5926 C C . ARG A 1 744 ? 1.954 10.769 42.813 1.00 60.84 744 ARG A C 1
ATOM 5928 O O . ARG A 1 744 ? 2.686 11.580 43.368 1.00 60.84 744 ARG A O 1
ATOM 5935 N N . GLY A 1 745 ? 2.259 9.472 42.796 1.00 52.78 745 GLY A N 1
ATOM 5936 C CA . GLY A 1 745 ? 3.505 8.954 43.386 1.00 52.78 745 GLY A CA 1
ATOM 5937 C C . GLY A 1 745 ? 4.773 9.547 42.745 1.00 52.78 745 GLY A C 1
ATOM 5938 O O . GLY A 1 745 ? 4.749 9.959 41.589 1.00 52.78 745 GLY A O 1
ATOM 5939 N N . GLU A 1 746 ? 5.908 9.528 43.464 1.00 41.69 746 GLU A N 1
ATOM 5940 C CA . GLU A 1 746 ? 7.217 10.048 42.996 1.00 41.69 746 GLU A CA 1
ATOM 5941 C C . GLU A 1 746 ? 7.691 9.451 41.649 1.00 41.69 746 GLU A C 1
ATOM 5943 O O . GLU A 1 746 ? 8.526 10.043 40.976 1.00 41.69 746 GLU A O 1
ATOM 5948 N N . ALA A 1 747 ? 7.128 8.315 41.218 1.00 42.75 747 ALA A N 1
ATOM 5949 C CA . ALA A 1 747 ? 7.470 7.619 39.977 1.00 42.75 747 ALA A CA 1
ATOM 5950 C C . ALA A 1 747 ? 6.939 8.280 38.682 1.00 42.75 747 ALA A C 1
ATOM 5952 O O . ALA A 1 747 ? 7.475 7.998 37.607 1.00 42.75 747 ALA A O 1
ATOM 5953 N N . GLU A 1 748 ? 5.915 9.149 38.746 1.00 48.97 748 GLU A N 1
ATOM 5954 C CA . GLU A 1 748 ? 5.346 9.803 37.548 1.00 48.97 748 GLU A CA 1
ATOM 5955 C C . GLU A 1 748 ? 6.267 10.889 36.959 1.00 48.97 748 GLU A C 1
ATOM 5957 O O . GLU A 1 748 ? 6.195 11.169 35.766 1.00 48.97 748 GLU A O 1
ATOM 5962 N N . SER A 1 749 ? 7.151 11.503 37.752 1.00 41.72 749 SER A N 1
ATOM 5963 C CA . SER A 1 749 ? 7.974 12.634 37.295 1.00 41.72 749 SER A CA 1
ATOM 5964 C C . SER A 1 749 ? 9.233 12.215 36.519 1.00 41.72 749 SER A C 1
ATOM 5966 O O . SER A 1 749 ? 9.613 12.904 35.570 1.00 41.72 749 SER A O 1
ATOM 5968 N N . GLU A 1 750 ? 9.860 11.083 36.864 1.00 40.56 750 GLU A N 1
ATOM 5969 C CA . GLU A 1 750 ? 11.060 10.566 36.177 1.00 40.56 750 GLU A CA 1
ATOM 5970 C C . GLU A 1 750 ? 10.732 9.840 34.861 1.00 40.56 750 GLU A C 1
ATOM 5972 O O . GLU A 1 750 ? 11.395 10.071 33.850 1.00 40.56 750 GLU A O 1
ATOM 5977 N N . THR A 1 751 ? 9.671 9.027 34.822 1.00 47.72 751 THR A N 1
ATOM 5978 C CA . THR A 1 751 ? 9.272 8.274 33.612 1.00 47.72 751 THR A CA 1
ATOM 5979 C C . THR A 1 751 ? 8.773 9.177 32.479 1.00 47.72 751 THR A C 1
ATOM 5981 O O . THR A 1 751 ? 8.987 8.885 31.300 1.00 47.72 751 THR A O 1
ATOM 5984 N N . VAL A 1 752 ? 8.176 10.327 32.809 1.00 46.16 752 VAL A N 1
ATOM 5985 C CA . VAL A 1 752 ? 7.770 11.337 31.818 1.00 46.16 752 VAL A CA 1
ATOM 5986 C C . VAL A 1 752 ? 8.988 11.922 31.092 1.00 46.16 752 VAL A C 1
ATOM 5988 O O . VAL A 1 752 ? 8.931 12.105 29.875 1.00 46.16 752 VAL A O 1
ATOM 5991 N N . LEU A 1 753 ? 10.110 12.149 31.789 1.00 41.62 753 LEU A N 1
ATOM 5992 C CA . LEU A 1 753 ? 11.349 12.660 31.184 1.00 41.62 753 LEU A CA 1
ATOM 5993 C C . LEU A 1 753 ? 11.966 11.665 30.189 1.00 41.62 753 LEU A C 1
ATOM 5995 O O . LEU A 1 753 ? 12.482 12.082 29.151 1.00 41.62 753 LEU A O 1
ATOM 5999 N N . GLU A 1 754 ? 11.863 10.364 30.463 1.00 43.28 754 GLU A N 1
ATOM 6000 C CA . GLU A 1 754 ? 12.328 9.307 29.556 1.00 43.28 754 GLU A CA 1
ATOM 6001 C C . GLU A 1 754 ? 11.434 9.173 28.313 1.00 43.28 754 GLU A C 1
ATOM 6003 O O . GLU A 1 754 ? 11.952 9.044 27.202 1.00 43.28 754 GLU A O 1
ATOM 6008 N N . SER A 1 755 ? 10.107 9.303 28.460 1.00 41.44 755 SER A N 1
ATOM 6009 C CA . SER A 1 755 ? 9.183 9.307 27.310 1.00 41.44 755 SER A CA 1
ATOM 6010 C C . SER A 1 755 ? 9.413 10.507 26.375 1.00 41.44 755 SER A C 1
ATOM 6012 O O . SER A 1 755 ? 9.373 10.368 25.155 1.00 41.44 755 SER A O 1
ATOM 6014 N N . ILE A 1 756 ? 9.769 11.675 26.930 1.00 43.97 756 ILE A N 1
ATOM 6015 C CA . ILE A 1 756 ? 10.082 12.889 26.158 1.00 43.97 756 ILE A CA 1
ATOM 6016 C C . ILE A 1 756 ? 11.406 12.740 25.391 1.00 43.97 756 ILE A C 1
ATOM 6018 O O . ILE A 1 756 ? 11.537 13.246 24.276 1.00 43.97 756 ILE A O 1
ATOM 6022 N N . ALA A 1 757 ? 12.393 12.042 25.961 1.00 39.97 757 ALA A N 1
ATOM 6023 C CA . ALA A 1 757 ? 13.654 11.762 25.274 1.00 39.97 757 ALA A CA 1
ATOM 6024 C C . ALA A 1 757 ? 13.455 10.835 24.060 1.00 39.97 757 ALA A C 1
ATOM 6026 O O . ALA A 1 757 ? 14.126 11.011 23.038 1.00 39.97 757 ALA A O 1
ATOM 6027 N N . ALA A 1 758 ? 12.502 9.901 24.151 1.00 42.50 758 ALA A N 1
ATOM 6028 C CA . ALA A 1 758 ? 12.090 9.051 23.038 1.00 42.50 758 ALA A CA 1
ATOM 6029 C C . ALA A 1 758 ? 11.342 9.843 21.945 1.00 42.50 758 ALA A C 1
ATOM 6031 O O . ALA A 1 758 ? 11.682 9.697 20.770 1.00 42.50 758 ALA A O 1
ATOM 6032 N N . ASP A 1 759 ? 10.426 10.746 22.321 1.00 38.75 759 ASP A N 1
ATOM 6033 C CA . ASP A 1 759 ? 9.670 11.606 21.388 1.00 38.75 759 ASP A CA 1
ATOM 6034 C C . ASP A 1 759 ? 10.571 12.569 20.574 1.00 38.75 759 ASP A C 1
ATOM 6036 O O . ASP A 1 759 ? 10.219 12.962 19.462 1.00 38.75 759 ASP A O 1
ATOM 6040 N N . LEU A 1 760 ? 11.748 12.951 21.091 1.00 37.00 760 LEU A N 1
ATOM 6041 C CA . LEU A 1 760 ? 12.652 13.931 20.457 1.00 37.00 760 LEU A CA 1
ATOM 6042 C C . LEU A 1 760 ? 13.805 13.318 19.640 1.00 37.00 760 LEU A C 1
ATOM 6044 O O . LEU A 1 760 ? 14.594 14.058 19.046 1.00 37.00 760 LEU A O 1
ATOM 6048 N N . GLY A 1 761 ? 13.964 11.989 19.620 1.00 35.75 761 GLY A N 1
ATOM 6049 C CA . GLY A 1 761 ? 15.057 11.318 18.896 1.00 35.75 761 GLY A CA 1
ATOM 6050 C C . GLY A 1 761 ? 16.474 11.725 19.342 1.00 35.75 761 GLY A C 1
ATOM 6051 O O . GLY A 1 761 ? 17.452 11.472 18.634 1.00 35.75 761 GLY A O 1
ATOM 6052 N N . CYS A 1 762 ? 16.619 12.369 20.503 1.00 34.97 762 CYS A N 1
ATOM 6053 C CA . CYS A 1 762 ? 17.893 12.867 21.018 1.00 34.97 762 CYS A CA 1
ATOM 6054 C C . CYS A 1 762 ? 18.645 11.770 21.781 1.00 34.97 762 CYS A C 1
ATOM 6056 O O . CYS A 1 762 ? 18.739 11.808 23.003 1.00 34.97 762 CYS A O 1
ATOM 6058 N N . LEU A 1 763 ? 19.225 10.807 21.062 1.00 34.59 763 LEU A N 1
ATOM 6059 C CA . LEU A 1 763 ? 20.129 9.818 21.666 1.00 34.59 763 LEU A CA 1
ATOM 6060 C C . LEU A 1 763 ? 21.594 10.288 21.784 1.00 34.59 763 LEU A C 1
ATOM 6062 O O . LEU A 1 763 ? 22.401 9.553 22.343 1.00 34.59 763 LEU A O 1
ATOM 6066 N N . GLU A 1 764 ? 21.969 11.495 21.323 1.00 34.69 764 GLU A N 1
ATOM 6067 C CA . GLU A 1 764 ? 23.393 11.907 21.306 1.00 34.69 764 GLU A CA 1
ATOM 6068 C C . GLU A 1 764 ? 23.739 13.350 21.743 1.00 34.69 764 GLU A C 1
ATOM 6070 O O . GLU A 1 764 ? 24.895 13.752 21.616 1.00 34.69 764 GLU A O 1
ATOM 6075 N N . VAL A 1 765 ? 22.830 14.142 22.328 1.00 31.86 765 VAL A N 1
ATOM 6076 C CA . VAL A 1 765 ? 23.198 15.485 22.841 1.00 31.86 765 VAL A CA 1
ATOM 6077 C C . VAL A 1 765 ? 22.752 15.655 24.290 1.00 31.86 765 VAL A C 1
ATOM 6079 O O . VAL A 1 765 ? 21.586 15.463 24.611 1.00 31.86 765 VAL A O 1
ATOM 6082 N N . GLY A 1 766 ? 23.709 15.996 25.161 1.00 35.88 766 GLY A N 1
ATOM 6083 C CA . GLY A 1 766 ? 23.559 16.055 26.617 1.00 35.88 766 GLY A CA 1
ATOM 6084 C C . GLY A 1 766 ? 22.272 16.736 27.095 1.00 35.88 766 GLY A C 1
ATOM 6085 O O . GLY A 1 766 ? 21.962 17.870 26.723 1.00 35.88 766 GLY A O 1
ATOM 6086 N N . THR A 1 767 ? 21.572 16.018 27.971 1.00 37.69 767 THR A N 1
ATOM 6087 C CA . THR A 1 767 ? 20.237 16.254 28.541 1.00 37.69 767 THR A CA 1
ATOM 6088 C C . THR A 1 767 ? 20.009 17.652 29.125 1.00 37.69 767 THR A C 1
ATOM 6090 O O . THR A 1 767 ? 18.875 18.104 29.206 1.00 37.69 767 THR A O 1
ATOM 6093 N N . GLU A 1 768 ? 21.056 18.389 29.486 1.00 34.38 768 GLU A N 1
ATOM 6094 C CA . GLU A 1 768 ? 20.932 19.668 30.196 1.00 34.38 768 GLU A CA 1
ATOM 6095 C C . GLU A 1 768 ? 20.696 20.880 29.268 1.00 34.38 768 GLU A C 1
ATOM 6097 O O . GLU A 1 768 ? 20.034 21.847 29.649 1.00 34.38 768 GLU A O 1
ATOM 6102 N N . ALA A 1 769 ? 21.188 20.831 28.024 1.00 32.00 769 ALA A N 1
ATOM 6103 C CA . ALA A 1 769 ? 21.075 21.949 27.078 1.00 32.00 769 ALA A CA 1
ATOM 6104 C C . ALA A 1 769 ? 19.695 22.014 26.397 1.00 32.00 769 ALA A C 1
ATOM 6106 O O . ALA A 1 769 ? 19.155 23.103 26.198 1.00 32.00 769 ALA A O 1
ATOM 6107 N N . CYS A 1 770 ? 19.092 20.856 26.101 1.00 33.56 770 CYS A N 1
ATOM 6108 C CA . CYS A 1 770 ? 17.723 20.775 25.573 1.00 33.56 770 CYS A CA 1
ATOM 6109 C C . CYS A 1 770 ? 16.680 21.233 26.604 1.00 33.56 770 CYS A C 1
ATOM 6111 O O . CYS A 1 770 ? 15.732 21.935 26.255 1.00 33.56 770 CYS A O 1
ATOM 6113 N N . VAL A 1 771 ? 16.888 20.910 27.885 1.00 36.88 771 VAL A N 1
ATOM 6114 C CA . VAL A 1 771 ? 15.977 21.293 28.976 1.00 36.88 771 VAL A CA 1
ATOM 6115 C C . VAL A 1 771 ? 15.905 22.816 29.148 1.00 36.88 771 VAL A C 1
ATOM 6117 O O . VAL A 1 771 ? 14.817 23.360 29.332 1.00 36.88 771 VAL A O 1
ATOM 6120 N N . LYS A 1 772 ? 17.027 23.537 29.008 1.00 33.69 772 LYS A N 1
ATOM 6121 C CA . LYS A 1 772 ? 17.049 25.009 29.129 1.00 33.69 772 LYS A CA 1
ATOM 6122 C C . LYS A 1 772 ? 16.377 25.734 27.960 1.00 33.69 772 LYS A C 1
ATOM 6124 O O . LYS A 1 772 ? 15.722 26.749 28.181 1.00 33.69 772 LYS A O 1
ATOM 6129 N N . ALA A 1 773 ? 16.486 25.203 26.741 1.00 32.19 773 ALA A N 1
ATOM 6130 C CA . ALA A 1 773 ? 15.870 25.805 25.556 1.00 32.19 773 ALA A CA 1
ATOM 6131 C C . ALA A 1 773 ? 14.333 25.680 25.553 1.00 32.19 773 ALA A C 1
ATOM 6133 O O . ALA A 1 773 ? 13.642 26.590 25.102 1.00 32.19 773 ALA A O 1
ATOM 6134 N N . ILE A 1 774 ? 13.796 24.583 26.099 1.00 35.41 774 ILE A N 1
ATOM 6135 C CA . ILE A 1 774 ? 12.348 24.316 26.166 1.00 35.41 774 ILE A CA 1
ATOM 6136 C C . ILE A 1 774 ? 11.689 25.051 27.348 1.00 35.41 774 ILE A C 1
ATOM 6138 O O . ILE A 1 774 ? 10.530 25.449 27.260 1.00 35.41 774 ILE A O 1
ATOM 6142 N N . ALA A 1 775 ? 12.427 25.301 28.434 1.00 33.19 775 ALA A N 1
ATOM 6143 C CA . ALA A 1 775 ? 11.914 25.981 29.626 1.00 33.19 775 ALA A CA 1
ATOM 6144 C C . ALA A 1 775 ? 11.720 27.508 29.472 1.00 33.19 775 ALA A C 1
ATOM 6146 O O . ALA A 1 775 ? 11.256 28.155 30.408 1.00 33.19 775 ALA A O 1
ATOM 6147 N N . GLY A 1 776 ? 12.067 28.103 28.323 1.00 31.91 776 GLY A N 1
ATOM 6148 C CA . GLY A 1 776 ? 11.867 29.537 28.077 1.00 31.91 776 GLY A CA 1
ATOM 6149 C C . GLY A 1 776 ? 12.713 30.463 28.961 1.00 31.91 776 GLY A C 1
ATOM 6150 O O . GLY A 1 776 ? 12.341 31.617 29.160 1.00 31.91 776 GLY A O 1
ATOM 6151 N N . TYR A 1 777 ? 13.842 29.982 29.488 1.00 32.94 777 TYR A N 1
ATOM 6152 C CA . TYR A 1 777 ? 14.810 30.821 30.191 1.00 32.94 777 TYR A CA 1
ATOM 6153 C C . TYR A 1 777 ? 15.869 31.324 29.205 1.00 32.94 777 TYR A C 1
ATOM 6155 O O . TYR A 1 777 ? 16.781 30.585 28.840 1.00 32.94 777 TYR A O 1
ATOM 6163 N N . SER A 1 778 ? 15.775 32.590 28.793 1.00 32.75 778 SER A N 1
ATOM 6164 C CA . SER A 1 778 ? 16.954 33.345 28.360 1.00 32.75 778 SER A CA 1
ATOM 6165 C C . SER A 1 778 ? 17.470 34.140 29.558 1.00 32.75 778 SER A C 1
ATOM 6167 O O . SER A 1 778 ? 16.749 34.979 30.098 1.00 32.75 778 SER A O 1
ATOM 6169 N N . GLU A 1 779 ? 18.694 33.861 29.997 1.00 31.64 779 GLU A N 1
ATOM 6170 C CA . GLU A 1 779 ? 19.434 34.793 30.846 1.00 31.64 779 GLU A CA 1
ATOM 6171 C C . GLU A 1 779 ? 20.013 35.877 29.932 1.00 31.64 779 GLU A C 1
ATOM 6173 O O . GLU A 1 779 ? 20.777 35.567 29.019 1.00 31.64 779 GLU A O 1
ATOM 6178 N N . ASP A 1 780 ? 19.637 37.136 30.155 1.00 38.19 780 ASP A N 1
ATOM 6179 C CA . ASP A 1 780 ? 20.445 38.257 29.672 1.00 38.19 780 ASP A CA 1
ATOM 6180 C C . ASP A 1 780 ? 21.700 38.368 30.559 1.00 38.19 780 ASP A C 1
ATOM 6182 O O . ASP A 1 780 ? 21.657 37.983 31.732 1.00 38.19 780 ASP A O 1
ATOM 6186 N N . ASP A 1 781 ? 22.795 38.928 30.024 1.00 37.12 781 ASP A N 1
ATOM 6187 C CA . ASP A 1 781 ? 24.140 39.031 30.643 1.00 37.12 781 ASP A CA 1
ATOM 6188 C C . ASP A 1 781 ? 24.188 39.680 32.054 1.00 37.12 781 ASP A C 1
ATOM 6190 O O . ASP A 1 781 ? 25.238 39.686 32.694 1.00 37.12 781 ASP A O 1
ATOM 6194 N N . ASP A 1 782 ? 23.056 40.169 32.576 1.00 37.41 782 ASP A N 1
ATOM 6195 C CA . ASP A 1 782 ? 22.904 40.781 33.903 1.00 37.41 782 ASP A CA 1
ATOM 6196 C C . ASP A 1 782 ? 22.011 39.982 34.894 1.00 37.41 782 ASP A C 1
ATOM 6198 O O . ASP A 1 782 ? 21.738 40.451 36.000 1.00 37.41 782 ASP A O 1
ATOM 6202 N N . GLY A 1 783 ? 21.570 38.758 34.565 1.00 32.53 783 GLY A N 1
ATOM 6203 C CA . GLY A 1 783 ? 21.008 37.816 35.554 1.00 32.53 783 GLY A CA 1
ATOM 6204 C C . GLY A 1 783 ? 19.573 38.092 36.042 1.00 32.53 783 GLY A C 1
ATOM 6205 O O . GLY A 1 783 ? 19.246 37.831 37.204 1.00 32.53 783 GLY A O 1
ATOM 6206 N N . HIS A 1 784 ? 18.683 38.583 35.175 1.00 32.41 784 HIS A N 1
ATOM 6207 C CA . HIS A 1 784 ? 17.253 38.727 35.481 1.00 32.41 784 HIS A CA 1
ATOM 6208 C C . HIS A 1 784 ? 16.375 37.847 34.577 1.00 32.41 784 HIS A C 1
ATOM 6210 O O . HIS A 1 784 ? 16.529 37.854 33.361 1.00 32.41 784 HIS A O 1
ATOM 6216 N N . SER A 1 785 ? 15.433 37.100 35.175 1.00 30.52 785 SER A N 1
ATOM 6217 C CA . SER A 1 785 ? 14.477 36.241 34.458 1.00 30.52 785 SER A CA 1
ATOM 6218 C C . SER A 1 785 ? 13.168 36.983 34.155 1.00 30.52 785 SER A C 1
ATOM 6220 O O . SER A 1 785 ? 12.590 37.628 35.032 1.00 30.52 785 SER A O 1
ATOM 6222 N N . LEU A 1 786 ? 12.681 36.885 32.915 1.00 30.72 786 LEU A N 1
ATOM 6223 C CA . LEU A 1 786 ? 11.399 37.446 32.471 1.00 30.72 786 LEU A CA 1
ATOM 6224 C C . LEU A 1 786 ? 10.486 36.324 31.949 1.00 30.72 786 LEU A C 1
ATOM 6226 O O . LEU A 1 786 ? 10.792 35.683 30.949 1.00 30.72 786 LEU A O 1
ATOM 6230 N N . GLN A 1 787 ? 9.336 36.109 32.598 1.00 30.91 787 GLN A N 1
ATOM 6231 C CA . GLN A 1 787 ? 8.251 35.258 32.089 1.00 30.91 787 GLN A CA 1
ATOM 6232 C C . GLN A 1 787 ? 7.340 36.065 31.150 1.00 30.91 787 GLN A C 1
ATOM 6234 O O . GLN A 1 787 ? 6.780 37.083 31.558 1.00 30.91 787 GLN A O 1
ATOM 6239 N N . SER A 1 788 ? 7.120 35.593 29.916 1.00 29.56 788 SER A N 1
ATOM 6240 C CA . SER A 1 788 ? 6.067 36.121 29.030 1.00 29.56 788 SER A CA 1
ATOM 6241 C C . SER A 1 788 ? 4.865 35.149 28.998 1.00 29.56 788 SER A C 1
ATOM 6243 O O . SER A 1 788 ? 5.058 33.989 28.631 1.00 29.56 788 SER A O 1
ATOM 6245 N N . PRO A 1 789 ? 3.625 35.572 29.332 1.00 29.95 789 PRO A N 1
ATOM 6246 C CA . PRO A 1 789 ? 2.467 34.664 29.411 1.00 29.95 789 PRO A CA 1
ATOM 6247 C C . PRO A 1 789 ? 1.817 34.297 28.064 1.00 29.95 789 PRO A C 1
ATOM 6249 O O . PRO A 1 789 ? 0.954 33.430 28.020 1.00 29.95 789 PRO A O 1
ATOM 6252 N N . LEU A 1 790 ? 2.169 34.977 26.966 1.00 27.11 790 LEU A N 1
ATOM 6253 C CA . LEU A 1 790 ? 1.447 34.893 25.682 1.00 27.11 790 LEU A CA 1
ATOM 6254 C C . LEU A 1 790 ? 2.188 34.097 24.592 1.00 27.11 790 LEU A C 1
ATOM 6256 O O . LEU A 1 790 ? 1.612 33.819 23.543 1.00 27.11 790 LEU A O 1
ATOM 6260 N N . GLY A 1 791 ? 3.445 33.713 24.834 1.00 26.16 791 GLY A N 1
ATOM 6261 C CA . GLY A 1 791 ? 4.258 32.948 23.881 1.00 26.16 791 GLY A CA 1
ATOM 6262 C C . GLY A 1 791 ? 4.058 31.430 23.940 1.00 26.16 791 GLY A C 1
ATOM 6263 O O . GLY A 1 791 ? 4.254 30.756 22.933 1.00 26.16 791 GLY A O 1
ATOM 6264 N N . SER A 1 792 ? 3.630 30.875 25.078 1.00 31.14 792 SER A N 1
ATOM 6265 C CA . SER A 1 792 ? 3.609 29.418 25.294 1.00 31.14 792 SER A CA 1
ATOM 6266 C C . SER A 1 792 ? 2.516 28.690 24.506 1.00 31.14 792 SER A C 1
ATOM 6268 O O . SER A 1 792 ? 2.758 27.595 24.010 1.00 31.14 792 SER A O 1
ATOM 6270 N N . ALA A 1 793 ? 1.340 29.296 24.317 1.00 29.83 793 ALA A N 1
ATOM 6271 C CA . ALA A 1 793 ? 0.218 28.638 23.639 1.00 29.83 793 ALA A CA 1
ATOM 6272 C C . ALA A 1 793 ? 0.423 28.493 22.119 1.00 29.83 793 ALA A C 1
ATOM 6274 O O . ALA A 1 793 ? 0.013 27.497 21.530 1.00 29.83 793 ALA A O 1
ATOM 6275 N N . ARG A 1 794 ? 1.088 29.466 21.482 1.00 27.06 794 ARG A N 1
ATOM 6276 C CA . ARG A 1 794 ? 1.340 29.442 20.031 1.00 27.06 794 ARG A CA 1
ATOM 6277 C C . ARG A 1 794 ? 2.507 28.518 19.672 1.00 27.06 794 ARG A C 1
ATOM 6279 O O . ARG A 1 794 ? 2.429 27.793 18.689 1.00 27.06 794 ARG A O 1
ATOM 6286 N N . VAL A 1 795 ? 3.529 28.484 20.530 1.00 28.41 795 VAL A N 1
ATOM 6287 C CA . VAL A 1 795 ? 4.671 27.564 20.420 1.00 28.41 795 VAL A CA 1
ATOM 6288 C C . VAL A 1 795 ? 4.241 26.123 20.713 1.00 28.41 795 VAL A C 1
ATOM 6290 O O . VAL A 1 795 ? 4.669 25.215 20.017 1.00 28.41 795 VAL A O 1
ATOM 6293 N N . ALA A 1 796 ? 3.327 25.896 21.660 1.00 30.62 796 ALA A N 1
ATOM 6294 C CA . ALA A 1 796 ? 2.757 24.571 21.907 1.00 30.62 796 ALA A CA 1
ATOM 6295 C C . ALA A 1 796 ? 1.952 24.013 20.722 1.00 30.62 796 ALA A C 1
ATOM 6297 O O . ALA A 1 796 ? 1.967 22.808 20.501 1.00 30.62 796 ALA A O 1
ATOM 6298 N N . GLN A 1 797 ? 1.264 24.868 19.958 1.00 30.28 797 GLN A N 1
ATOM 6299 C CA . GLN A 1 797 ? 0.620 24.442 18.717 1.00 30.28 797 GLN A CA 1
ATOM 6300 C C . GLN A 1 797 ? 1.668 24.129 17.644 1.00 30.28 797 GLN A C 1
ATOM 6302 O O . GLN A 1 797 ? 1.645 23.038 17.101 1.00 30.28 797 GLN A O 1
ATOM 6307 N N . GLU A 1 798 ? 2.630 25.017 17.383 1.00 28.44 798 GLU A N 1
ATOM 6308 C CA . GLU A 1 798 ? 3.630 24.815 16.317 1.00 28.44 798 GLU A CA 1
ATOM 6309 C C . GLU A 1 798 ? 4.639 23.678 16.576 1.00 28.44 798 GLU A C 1
ATOM 6311 O O . GLU A 1 798 ? 5.202 23.164 15.618 1.00 28.44 798 GLU A O 1
ATOM 6316 N N . TYR A 1 799 ? 4.861 23.254 17.828 1.00 28.50 799 TYR A N 1
ATOM 6317 C CA . TYR A 1 799 ? 5.792 22.159 18.165 1.00 28.50 799 TYR A CA 1
ATOM 6318 C C . TYR A 1 799 ? 5.172 20.750 18.141 1.00 28.50 799 TYR A C 1
ATOM 6320 O O . TYR A 1 799 ? 5.905 19.774 18.293 1.00 28.50 799 TYR A O 1
ATOM 6328 N N . PHE A 1 800 ? 3.850 20.629 17.972 1.00 31.91 800 PHE A N 1
ATOM 6329 C CA . PHE A 1 800 ? 3.130 19.346 17.932 1.00 31.91 800 PHE A CA 1
ATOM 6330 C C . PHE A 1 800 ? 2.459 19.046 16.577 1.00 31.91 800 PHE A C 1
ATOM 6332 O O . PHE A 1 800 ? 1.714 18.068 16.490 1.00 31.91 800 PHE A O 1
ATOM 6339 N N . TYR A 1 801 ? 2.728 19.853 15.541 1.00 30.50 801 TYR A N 1
ATOM 6340 C CA . TYR A 1 801 ? 2.321 19.599 14.151 1.00 30.50 801 TYR A CA 1
ATOM 6341 C C . TYR A 1 801 ? 3.479 19.078 13.303 1.00 30.50 801 TYR A C 1
ATOM 6343 O O . TYR A 1 801 ? 4.572 19.688 13.360 1.00 30.50 801 TYR A O 1
#

Organism: Perkinsus olseni (NCBI:txid32597)

pLDDT: mean 81.87, std 21.23, range [22.58, 98.75]

Sequence (801 aa):
MLASVLEMVFDVWMTLKVTGSIFAWTGTIVSPENEYMRTIIWFILGSLIGDVIAIPISAYRTFVIEQRHGFNRMTVKLFITDLVKSELISMVFVLLLVPPVIYLIRWGGEYFYVYVWAFCQVVVVVMMFVYPALIQPLFNKYEPLHDLQLREKIEALADSHKFPLTKLFQVDGSKRSSHSNAYFFGFWKSKRIVLFDTLLNLTHEEILSVLAHELGHWYHNHLVKSMAASSAHLFIIMYAYGVFVQRYGVQLMSDFGFPTMPDGSVPVMVALMLFGRLWQPIDQAISVLMTVQTRTFEFQADRFSVNDGRSADLKTALIKLQKDNLGDMDPDRLYAWVKYTHPAIVERLRGIDEAEEAYEKKGGKPAAIFETSKDREDAVLVEKEDVPADAGLRELFDKLSKLGETSSRLLLKSVVPSRSSVFDVDACLEKARKCELLSAPQIRVLCERLKDILEEESNVLQLQPPVTVVGDVHGQFHDVIELLTVGGPVPDVNYLFLGDYVDRGSLSVETITLLCCMKLRYPDRVTLLRGNHESRQITQVYGFYAECSLKYDDDQSVWRSFTDMFDYLPVAAVIGGRTLAVHGGLSPSVHTLDQLRLLYRFSEIPHEGPLADIVWSDPDGSSMHVQSNSSGPVVVEKPNSSVRRYKEVPPGSGFTVSPRGAGYVFGHDVTIKFLHMNGLDHMVRAHQLCMHGYQLLFPDRCVSTVWSAPNYCYRFGNTASVMEICEDGSRRFNIFGPAPESARGEAESETVLESIAADLGCLEVGTEACVKAIAGYSEDDDGHSLQSPLGSARVAQEYFY

InterPro domains:
  IPR001915 Peptidase M48 [PF01435] (145-355)
  IPR004843 Calcineurin-like, phosphoesterase domain [PF00149] (466-689)
  IPR006186 Serine/threonine-specific protein phosphatase/bis(5-nucleosyl)-tetraphosphatase [PR00114] (466-493)
  IPR006186 Serine/threonine-specific protein phosphatase/bis(5-nucleosyl)-tetraphosphatase [PR00114] (495-522)
  IPR006186 Serine/threonine-specific protein phosphatase/bis(5-nucleosyl)-tetraphosphatase [PR00114] (528-552)
  IPR006186 Serine/threonine-specific protein phosphatase/bis(5-nucleosyl)-tetraphosphatase [PR00114] (564-590)
  IPR006186 Serine/threonine-specific protein phosphatase/bis(5-nucleosyl)-tetraphosphatase [PR00114] (593-620)
  IPR006186 Serine/threonine-specific protein phosphatase/bis(5-nucleosyl)-tetraphosphatase [PR00114] (679-699)
  IPR006186 Serine/threonine-specific protein phosphatase/bis(5-nucleosyl)-tetraphosphatase [PR00114] (702-718)
  IPR006186 Serine/threonine-specific protein phosphatase/bis(5-nucleosyl)-tetraphosphatase [PS00125] (529-534)
  IPR006186 Serine/threonine-specific protein phosphatase/bis(5-nucleosyl)-tetraphosphatase [SM00156] (438-740)
  IPR027057 CAAX prenyl protease 1 [cd07343] (1-354)
  IPR029052 Metallo-dependent phosphatase-like [G3DSA:3.60.21.10] (401-763)
  IPR029052 Metallo-dependent phosphatase-like [SSF56300] (414-743)
  IPR032456 CAAX prenyl protease 1, N-terminal [PF16491] (8-141)
  IPR047129 Serine/Threonine protein phosphatase PP2A-like [PTHR45619] (424-743)

Secondary structure (DSSP, 8-state):
-HHHHHHHHHHHHHIIIIIHHHHHHHHHHS-TT-HHHHHHHHHHHHHHHHHHHHHHHHHHIIIIIIHHTT-B---HHHHHHHHHHHHHHHHHHHHHHHHHHHHHHHHSGGGHHHHHHHHHHHHHHHHHHHIIIIIGGGTS-EEE---HHHHHHHHHHHHHTT--EEEEEEE-GGGTBS---EEEEEETTEEEEEEEGGGGGS-HHHHHHHHHHHHHHHHTTHHHHHHHHHHHHHHHHHHHHHHHHHHHHHHHHHHTTPPPPTTSPPPHHHHHHHHHHHHHHHHHHHHHHHHHHHHHHHHHHHHHHHHTT-HHHHHHHHHHHHHHTT--SS--HHHHHHH-SS--HHHHHHHHHHHHHHHHHTT--PPPP--STTSSSSS------------STHHHHHHHTTS---S-SSS-------------HHHHHHHHHTTPPPPHHHHHHHHHHHHHHHHHS-SEEEEPSSEEEE-B-TT-HHHHHHHHHHH--TTTS-EEE-S--SSSSTTHHHHHHHHHHHHHH-TTTEEE---SSSSHHHHTTSSHHHHHHHHTTT-THHHHHHHHHHTTS-SEEEETTTEEEESS---TT--SHHHHHT---SSPPPSSSHHHHHHH-EE-TTS-------SS-EEEPPPPPHHHHTTTPPP---EEE-TTSSSEEE-HHHHHHHHHHTT--EEEE-SS--TEEEEEESTT--EEEEB--TTGGGTS--EEEEEEE-TTS-EEEEEE-PPPGGGS-THHHHHHHHHHHHHTT-SSS-HHHHHHHHTT-PPPTT------SSSHHHHHHHT--

Foldseek 3Di:
DVVVVVVVVVVVCCLQPPLQVLLVVLCVVDPLQPLLSSVLVSVLVVVVVVCVVCVVVVCCCQCPVCVVVVWFLEDPVLVVVVVVLVSVVVSVCSNVPVVVLQVLCVPVPLNSLVVNLVVVLVVVVVCLVCCVPPPVVVNKDKDADPPPVLVVVVVVLCVVLVNLEDGEIEIAPVNGTLAWDKAWGDDDNYIYIYGYPSLVVADSLLVVLVVLLNVLCVVVVVVVVLVVLVSVVSSVLSNVLSVCCVVCVLVLCVVSVHDDRPVRHHSDVSSSVSSCVVCVVVVLVVQLVVLVSLQVSSLSSLLSSVLLQSLQSNLVSLVVSCVSVVHDQDDDPVCCSRPPSYHHSVVSNVSSVVSNVVCVVVVRHHNPDPPPPDDPPPRDDDDDDDDDYDDDVVVVVVVVVPPDPDDDPDPDPDDDPDDDDDLDLVVLLVCLLVLHDDALVSLLVLLVLLLVLLQPAFLAAEAEDFEKEAFAAAQQSLLVNVVCVLQDDPPVHAYEYAEHQHFLFLRSNSRVSNLSSCCSVCVNRYAYAYALCLFPVNCVQRCVQVSVCVVHVHPSSNVVSSSQSSLSGRAWYDYNLAEIEGAADFAPVDQEPVVSRPDNSNDGQDLADGSQQRRHHEEDPVWDWDDDPDPFKDKDAAFDFLLVVLVPDDDDPAWAPDPLSIHTHGYPNSLSSSSNVSRHRAYEYENDDDQAQKTQGHPRSRYMYGHSHACRSVPSRGWHWIWTQHNNRMIITGIGHRRDVVVVDPVRPVVSLVSVCSNVVPPDDDPPVVVCVLVPDDDDPVGDGDDDPPPPVVVVVVVND

Radius of gyration: 35.58 Å; chains: 1; bounding box: 78×95×97 Å